Protein AF-0000000071083808 (afdb_homodimer)

Sequence (798 aa):
MNEATRKQLESYLEKCESELDRVMNFWLTNSHDEKNGGFFVCLGRDGKVYDETKYCWLQGRQVWSYCKLYNNIPKYHTDAILNVAKRGGEFLMKYVKNPENNKCFFTVTKTGDPIKIQRSIFSECFYMIAMAELARATGEAKYKTEAVAMMDQLQHWVMVDDTALGHPRLSGSPAVNTLAVAMIFIILVEELAWDDAELREKYAPLEEWGLKQTMQHIQRNDEVILEVVSTDGNELPGSQGRVMNPGHAIETGWFLLQYAKKRNRPDLRDLAISQFMVKPFLTGWDKENGGILYFLDADGLSPTQLEWNMKLWWPHCEALIAFLMAYRETGEQQYLDYFKQVWDYTIKHFVDPEHGGWYGYLSKQGVVSQDFKGGPFKGFFHVPRCLFMCIGMLQELLKMNEATRKQLESYLEKCESELDRVMNFWLTNSHDEKNGGFFVCLGRDGKVYDETKYCWLQGRQVWSYCKLYNNIPKYHTDAILNVAKRGGEFLMKYVKNPENNKCFFTVTKTGDPIKIQRSIFSECFYMIAMAELARATGEAKYKTEAVAMMDQLQHWVMVDDTALGHPRLSGSPAVNTLAVAMIFIILVEELAWDDAELREKYAPLEEWGLKQTMQHIQRNDEVILEVVSTDGNELPGSQGRVMNPGHAIETGWFLLQYAKKRNRPDLRDLAISQFMVKPFLTGWDKENGGILYFLDADGLSPTQLEWNMKLWWPHCEALIAFLMAYRETGEQQYLDYFKQVWDYTIKHFVDPEHGGWYGYLSKQGVVSQDFKGGPFKGFFHVPRCLFMCIGMLQELLK

Solvent-accessible surface area (backbone atoms only — not comparable to full-atom values): 39613 Å² total; per-residue (Å²): 132,55,67,74,57,49,53,50,48,51,51,51,35,53,49,29,53,53,48,40,52,36,35,49,51,45,48,71,71,45,18,64,31,86,84,66,38,32,50,41,37,23,19,34,53,86,36,51,72,63,23,58,53,26,40,30,47,43,46,17,32,31,22,22,43,44,24,50,41,32,69,71,34,75,90,46,54,41,67,70,50,53,52,51,26,48,39,27,48,51,34,40,64,69,44,32,40,36,88,86,78,64,50,31,30,36,28,23,37,58,86,37,36,41,46,40,70,60,62,63,65,57,31,44,52,25,43,24,45,18,24,27,31,42,14,67,60,69,68,43,61,69,31,40,54,51,16,51,53,42,48,54,49,52,50,38,35,77,75,73,52,51,71,87,41,64,68,81,89,34,86,45,39,70,77,65,39,44,42,71,68,19,42,48,37,53,51,49,51,46,61,66,18,73,89,31,69,67,52,38,61,70,42,42,65,53,34,50,48,16,51,58,55,39,57,35,27,53,32,80,91,67,69,42,56,33,42,32,24,34,75,86,42,40,80,42,75,39,59,66,24,30,30,25,36,29,32,60,36,16,39,41,10,40,54,37,33,51,49,14,63,78,65,71,31,68,69,46,33,53,45,16,45,50,56,22,29,49,47,29,45,65,72,25,41,34,86,86,56,48,57,48,31,41,43,42,28,76,84,71,53,67,49,87,53,86,57,20,56,24,32,45,45,54,38,53,31,28,41,41,42,28,22,46,48,47,19,72,75,67,68,44,64,68,29,46,52,52,22,49,54,49,47,56,51,45,60,69,56,27,49,35,89,84,64,40,40,44,39,45,38,22,37,54,74,54,44,78,67,32,62,36,51,18,39,92,87,37,50,63,34,53,61,55,51,30,30,52,51,44,36,55,51,41,54,60,72,72,106,131,55,68,70,58,51,52,49,47,50,52,51,35,54,50,30,52,52,48,42,51,37,35,50,50,45,49,73,72,47,19,66,32,86,85,65,39,32,50,42,38,24,18,33,53,85,36,50,75,62,23,58,52,26,41,31,47,43,46,16,32,31,22,23,41,43,23,50,40,31,68,71,35,75,92,44,55,43,68,70,48,52,52,52,26,48,40,27,49,50,36,41,64,69,45,33,39,36,86,86,76,62,51,31,32,36,28,22,38,58,84,36,35,42,47,40,71,60,63,64,63,57,32,44,51,25,42,24,46,18,26,26,32,42,15,69,62,68,67,43,62,69,32,39,53,51,16,50,55,44,47,52,50,52,51,39,35,77,74,74,52,51,71,85,40,62,70,80,88,34,85,45,41,70,78,64,39,43,41,70,68,18,41,47,37,53,52,49,51,45,61,64,18,72,89,31,72,67,52,38,62,70,42,43,66,54,34,51,48,15,51,56,54,38,58,36,27,53,32,81,93,67,70,42,58,33,42,33,23,34,76,87,42,41,82,42,76,40,61,66,24,30,29,24,34,30,34,60,34,17,39,41,10,39,53,40,32,52,48,14,63,78,65,71,30,67,72,46,33,54,46,16,46,49,56,21,29,49,47,29,46,65,71,24,42,35,85,88,55,48,58,48,31,42,42,41,29,76,85,71,50,68,49,87,54,85,58,20,55,23,32,45,43,54,40,52,32,28,42,42,42,26,22,47,49,47,19,72,75,66,67,45,64,68,30,47,52,53,22,48,56,49,46,56,52,44,59,69,58,27,48,35,89,84,63,40,41,44,41,45,38,22,37,54,75,53,44,80,67,32,61,37,50,18,39,90,87,37,50,63,35,53,63,56,50,28,32,52,52,44,37,54,50,41,54,60,71,72,105

pLDDT: mean 97.23, std 2.4, range [82.75, 99.0]

Organism: Strongylocentrotus purpuratus (NCBI:txid7668)

InterPro domains:
  IPR008928 Six-hairpin glycosidase superfamily [SSF48208] (17-397)
  IPR010819 N-acylglucosamine 2-epimerase/Cellobiose 2-epimerase [PF07221] (38-383)
  IPR012341 Six-hairpin glycosidase-like superfamily [G3DSA:1.50.10.10] (2-399)
  IPR034116 AGE domain [cd00249] (19-397)

Secondary structure (DSSP, 8-state):
--HHHHHHHHHHHHHHHHHHHHHHHHHHHHSB-TTTSSB--EE-TTS-EEE-PEEHHHHHHHHHHHHHHHHH-GGG-SHHHHHHHHHHHHHIIIIIB-TTT-PBPSEE-TT--EEE--SSSHHHHHHHHHHHHHHHHH--HHHHHHHHHHHHHHHHHHHT--GGG-----TTS--EEEHHHHHHHHHHHHHHHTT-HHHHHHTHHHHHHHHHHHHTTEETTTTEE-SEEETTS-BPSTTGGGEE-HHHHHHHHHHHHHHHHHHT-HHHHHHIIIIIIIHHHHHHB-TTT-SB-S-EETTSPPPS-TTTT-EEHHHHHHHHHHHHHHHHHH--HHHHHHHHHHHHHHHHHTB-TTT-SB--EE-TTS-EEE--S-BTTB-SSHHHHHHHHHHHHHHHHH-/--HHHHHHHHHHHHHHHHHHHHHHHHHHHHSB-TTTSSB--EE-TTS-EEE-PEEHHHHHHHHHHHHHHHHH-GGG-SHHHHHHHHHHHHHIIIIIB-TTT-PBPSEE-TT--EEE--SSSHHHHHHHHHHHHHHHHH--HHHHHHHHHHHHHHHHHHHT--GGG-----TTS--EEEHHHHHHHHHHHHHHHTT-HHHHHHTHHHHHHHHHHHHTTEETTTTEE-SEEETTSPBPSTTGGGEE-HHHHHHHHHHHHHHHHHHT-HHHHHHIIIIIIIHHHHHHB-TTT-SB-S-EETTSPPPS-TTTT-EEHHHHHHHHHHHHHHHHHH--HHHHHHHHHHHHHHHHHTB-TTT-SB--EE-TTS-EEE--S-BTTB-SSHHHHHHHHHHHHHHHHH-

Nearest PDB structures (foldseek):
  1fp3-assembly1_A  TM=9.928E-01  e=4.896E-46  Sus scrofa
  6f04-assembly1_A-2  TM=9.575E-01  e=9.530E-35  Nostoc sp. KVJ10
  2gz6-assembly1_B  TM=9.379E-01  e=1.749E-33  Anabaena sp. CH1
  8bry-assembly1_B  TM=9.399E-01  e=8.666E-33  Pedobacter heparinus
  2gz6-assembly1_A  TM=9.371E-01  e=6.330E-32  Anabaena sp. CH1

Structure (mmCIF, N/CA/C/O backbone):
data_AF-0000000071083808-model_v1
#
loop_
_entity.id
_entity.type
_entity.pdbx_description
1 polymer 'N-acylglucosamine 2-epimerase'
#
loop_
_atom_site.group_PDB
_atom_site.id
_atom_site.type_symbol
_atom_site.label_atom_id
_atom_site.label_alt_id
_atom_site.label_comp_id
_atom_site.label_asym_id
_atom_site.label_entity_id
_atom_site.label_seq_id
_atom_site.pdbx_PDB_ins_code
_atom_site.Cartn_x
_atom_site.Cartn_y
_atom_site.Cartn_z
_atom_site.occupancy
_atom_site.B_iso_or_equiv
_atom_site.auth_seq_id
_atom_site.auth_comp_id
_atom_site.auth_asym_id
_atom_site.auth_atom_id
_atom_site.pdbx_PDB_model_num
ATOM 1 N N . MET A 1 1 ? -14.648 27.031 35.031 1 86.12 1 MET A N 1
ATOM 2 C CA . MET A 1 1 ? -13.961 25.75 34.969 1 86.12 1 MET A CA 1
ATOM 3 C C . MET A 1 1 ? -13.625 25.25 36.375 1 86.12 1 MET A C 1
ATOM 5 O O . MET A 1 1 ? -13.148 26.016 37.219 1 86.12 1 MET A O 1
ATOM 9 N N . ASN A 1 2 ? -14.047 24.031 36.719 1 90.06 2 ASN A N 1
ATOM 10 C CA . ASN A 1 2 ? -13.773 23.531 38.062 1 90.06 2 ASN A CA 1
ATOM 11 C C . ASN A 1 2 ? -12.297 23.203 38.25 1 90.06 2 ASN A C 1
ATOM 13 O O . ASN A 1 2 ? -11.547 23.094 37.281 1 90.06 2 ASN A O 1
ATOM 17 N N . GLU A 1 3 ? -11.906 23.078 39.438 1 92.12 3 GLU A N 1
ATOM 18 C CA . GLU A 1 3 ? -10.492 22.922 39.812 1 92.12 3 GLU A CA 1
ATOM 19 C C . GLU A 1 3 ? -9.922 21.641 39.219 1 92.12 3 GLU A C 1
ATOM 21 O O . GLU A 1 3 ? -8.742 21.578 38.875 1 92.12 3 GLU A O 1
ATOM 26 N N . ALA A 1 4 ? -10.781 20.641 39.438 1 91.5 4 ALA A N 1
ATOM 27 C CA . ALA A 1 4 ? -10.32 19.344 38.938 1 91.5 4 ALA A CA 1
ATOM 28 C C . ALA A 1 4 ? -10.008 19.438 37.438 1 91.5 4 ALA A C 1
ATOM 30 O O . ALA A 1 4 ? -9.008 18.891 36.969 1 91.5 4 ALA A O 1
ATOM 31 N N . THR A 1 5 ? -10.836 20.062 36.594 1 96 5 THR A N 1
ATOM 32 C CA . THR A 1 5 ? -10.656 20.266 35.156 1 96 5 THR A CA 1
ATOM 33 C C . THR A 1 5 ? -9.453 21.156 34.875 1 96 5 THR A C 1
ATOM 35 O O . THR A 1 5 ? -8.656 20.891 33.969 1 96 5 THR A O 1
ATOM 38 N N . ARG A 1 6 ? -9.312 22.25 35.594 1 96.75 6 ARG A N 1
ATOM 39 C CA . ARG A 1 6 ? -8.172 23.156 35.438 1 96.75 6 ARG A CA 1
ATOM 40 C C . ARG A 1 6 ? -6.855 22.406 35.625 1 96.75 6 ARG A C 1
ATOM 42 O O . ARG A 1 6 ? -5.922 22.562 34.844 1 96.75 6 ARG A O 1
ATOM 49 N N . LYS A 1 7 ? -6.75 21.594 36.656 1 97.44 7 LYS A N 1
ATOM 50 C CA . LYS A 1 7 ? -5.543 20.812 36.938 1 97.44 7 LYS A CA 1
ATOM 51 C C . LYS A 1 7 ? -5.246 19.844 35.812 1 97.44 7 LYS A C 1
ATOM 53 O O . LYS A 1 7 ? -4.082 19.609 35.469 1 97.44 7 LYS A O 1
ATOM 58 N N . GLN A 1 8 ? -6.285 19.281 35.344 1 97.25 8 GLN A N 1
ATOM 59 C CA . GLN A 1 8 ? -6.141 18.344 34.219 1 97.25 8 GLN A CA 1
ATOM 60 C C . GLN A 1 8 ? -5.59 19.047 33 1 97.25 8 GLN A C 1
ATOM 62 O O . GLN A 1 8 ? -4.688 18.531 32.344 1 97.25 8 GLN A O 1
ATOM 67 N N . LEU A 1 9 ? -6.141 20.156 32.688 1 98.56 9 LEU A N 1
ATOM 68 C CA . LEU A 1 9 ? -5.684 20.938 31.531 1 98.56 9 LEU A CA 1
ATOM 69 C C . LEU A 1 9 ? -4.242 21.391 31.719 1 98.56 9 LEU A C 1
ATOM 71 O O . LEU A 1 9 ? -3.465 21.422 30.766 1 98.56 9 LEU A O 1
ATOM 75 N N . GLU A 1 10 ? -3.865 21.781 32.938 1 98.56 10 GLU A N 1
ATOM 76 C CA . GLU A 1 10 ? -2.486 22.156 33.25 1 98.56 10 GLU A CA 1
ATOM 77 C C . GLU A 1 10 ? -1.534 20.984 33 1 98.56 10 GLU A C 1
ATOM 79 O O . GLU A 1 10 ? -0.426 21.172 32.5 1 98.56 10 GLU A O 1
ATOM 84 N N . SER A 1 11 ? -2.006 19.812 33.375 1 98.44 11 SER A N 1
ATOM 85 C CA . SER A 1 11 ? -1.2 18.625 33.188 1 98.44 11 SER A CA 1
ATOM 86 C C . SER A 1 11 ? -1.008 18.328 31.688 1 98.44 11 SER A C 1
ATOM 88 O O . SER A 1 11 ? 0.085 17.953 31.266 1 98.44 11 SER A O 1
ATOM 90 N N . TYR A 1 12 ? -2.1 18.469 30.938 1 98.75 12 TYR A N 1
ATOM 91 C CA . TYR A 1 12 ? -1.994 18.297 29.484 1 98.75 12 TYR A CA 1
ATOM 92 C C . TYR A 1 12 ? -1.001 19.297 28.891 1 98.75 12 TYR A C 1
ATOM 94 O O . TYR A 1 12 ? -0.191 18.922 28.031 1 98.75 12 TYR A O 1
ATOM 102 N N . LEU A 1 13 ? -1.075 20.547 29.281 1 98.75 13 LEU A N 1
ATOM 103 C CA . LEU A 1 13 ? -0.196 21.594 28.766 1 98.75 13 LEU A CA 1
ATOM 104 C C . LEU A 1 13 ? 1.267 21.266 29.031 1 98.75 13 LEU A C 1
ATOM 106 O O . LEU A 1 13 ? 2.102 21.328 28.125 1 98.75 13 LEU A O 1
ATOM 110 N N . GLU A 1 14 ? 1.599 20.859 30.266 1 98.56 14 GLU A N 1
ATOM 111 C CA . GLU A 1 14 ? 2.967 20.5 30.625 1 98.56 14 GLU A CA 1
ATOM 112 C C . GLU A 1 14 ? 3.484 19.344 29.797 1 98.56 14 GLU A C 1
ATOM 114 O O . GLU A 1 14 ? 4.629 19.359 29.328 1 98.56 14 GLU A O 1
ATOM 119 N N . LYS A 1 15 ? 2.627 18.375 29.641 1 98.38 15 LYS A N 1
ATOM 120 C CA . LYS A 1 15 ? 3.025 17.203 28.875 1 98.38 15 LYS A CA 1
ATOM 121 C C . LYS A 1 15 ? 3.213 17.547 27.391 1 98.38 15 LYS A C 1
ATOM 123 O O . LYS A 1 15 ? 4.137 17.047 26.75 1 98.38 15 LYS A O 1
ATOM 128 N N . CYS A 1 16 ? 2.332 18.344 26.828 1 98.62 16 CYS A N 1
ATOM 129 C CA . CYS A 1 16 ? 2.475 18.766 25.438 1 98.62 16 CYS A CA 1
ATOM 130 C C . CYS A 1 16 ? 3.793 19.5 25.234 1 98.62 16 CYS A C 1
ATOM 132 O O . CYS A 1 16 ? 4.504 19.234 24.25 1 98.62 16 CYS A O 1
ATOM 134 N N . GLU A 1 17 ? 4.094 20.422 26.141 1 98.5 17 GLU A N 1
ATOM 135 C CA . GLU A 1 17 ? 5.316 21.203 26.016 1 98.5 17 GLU A CA 1
ATOM 136 C C . GLU A 1 17 ? 6.555 20.312 26.109 1 98.5 17 GLU A C 1
ATOM 138 O O . GLU A 1 17 ? 7.488 20.469 25.328 1 98.5 17 GLU A O 1
ATOM 143 N N . SER A 1 18 ? 6.516 19.406 27.047 1 97.88 18 SER A N 1
ATOM 144 C CA . SER A 1 18 ? 7.656 18.516 27.234 1 97.88 18 SER A CA 1
ATOM 145 C C . SER A 1 18 ? 7.832 17.594 26.031 1 97.88 18 SER A C 1
ATOM 147 O O . SER A 1 18 ? 8.953 17.359 25.578 1 97.88 18 SER A O 1
ATOM 149 N N . GLU A 1 19 ? 6.762 17.094 25.531 1 98.06 19 GLU A N 1
ATOM 150 C CA . GLU A 1 19 ? 6.832 16.203 24.375 1 98.06 19 GLU A CA 1
ATOM 151 C C . GLU A 1 19 ? 7.305 16.953 23.125 1 98.06 19 GLU A C 1
ATOM 153 O O . GLU A 1 19 ? 8.031 16.406 22.312 1 98.06 19 GLU A O 1
ATOM 158 N N . LEU A 1 20 ? 6.828 18.156 22.953 1 98.56 20 LEU A N 1
ATOM 159 C CA . LEU A 1 20 ? 7.277 18.953 21.828 1 98.56 20 LEU A CA 1
ATOM 160 C C . LEU A 1 20 ? 8.789 19.156 21.859 1 98.56 20 LEU A C 1
ATOM 162 O O . LEU A 1 20 ? 9.461 19.047 20.844 1 98.56 20 LEU A O 1
ATOM 166 N N . ASP A 1 21 ? 9.336 19.422 23.078 1 98.06 21 ASP A N 1
ATOM 167 C CA . ASP A 1 21 ? 10.781 19.578 23.234 1 98.06 21 ASP A CA 1
ATOM 168 C C . ASP A 1 21 ? 11.516 18.297 22.859 1 98.06 21 ASP A C 1
ATOM 170 O O . ASP A 1 21 ? 12.562 18.344 22.203 1 98.06 21 ASP A O 1
ATOM 174 N N . ARG A 1 22 ? 10.969 17.25 23.266 1 97.69 22 ARG A N 1
ATOM 175 C CA . ARG A 1 22 ? 11.617 15.961 23 1 97.69 22 ARG A CA 1
ATOM 176 C C . ARG A 1 22 ? 11.602 15.641 21.516 1 97.69 22 ARG A C 1
ATOM 178 O O . ARG A 1 22 ? 12.586 15.148 20.969 1 97.69 22 ARG A O 1
ATOM 185 N N . VAL A 1 23 ? 10.484 15.898 20.891 1 97.94 23 VAL A N 1
ATOM 186 C CA . VAL A 1 23 ? 10.359 15.656 19.469 1 97.94 23 VAL A CA 1
ATOM 187 C C . VAL A 1 23 ? 11.281 16.594 18.703 1 97.94 23 VAL A C 1
ATOM 189 O O . VAL A 1 23 ? 11.977 16.172 17.766 1 97.94 23 VAL A O 1
ATOM 192 N N . MET A 1 24 ? 11.305 17.875 19.094 1 97.69 24 MET A N 1
ATOM 193 C CA . MET A 1 24 ? 12.188 18.859 18.484 1 97.69 24 MET A CA 1
ATOM 194 C C . MET A 1 24 ? 13.648 18.438 18.609 1 97.69 24 MET A C 1
ATOM 196 O O . MET A 1 24 ? 14.406 18.484 17.641 1 97.69 24 MET A O 1
ATOM 200 N N . ASN A 1 25 ? 14.023 17.984 19.75 1 96.88 25 ASN A N 1
ATOM 201 C CA . ASN A 1 25 ? 15.398 17.578 19.984 1 96.88 25 ASN A CA 1
ATOM 202 C C . ASN A 1 25 ? 15.789 16.391 19.109 1 96.88 25 ASN A C 1
ATOM 204 O O . ASN A 1 25 ? 16.891 16.359 18.547 1 96.88 25 ASN A O 1
ATOM 208 N N . PHE A 1 26 ? 14.922 15.445 18.969 1 97.81 26 PHE A N 1
ATOM 209 C CA . PHE A 1 26 ? 15.18 14.266 18.156 1 97.81 26 PHE A CA 1
ATOM 210 C C . PHE A 1 26 ? 15.453 14.648 16.703 1 97.81 26 PHE A C 1
ATOM 212 O O . PHE A 1 26 ? 16.453 14.219 16.125 1 97.81 26 PHE A O 1
ATOM 219 N N . TRP A 1 27 ? 14.633 15.453 16.141 1 97.94 27 TRP A N 1
ATOM 220 C CA . TRP A 1 27 ? 14.719 15.766 14.711 1 97.94 27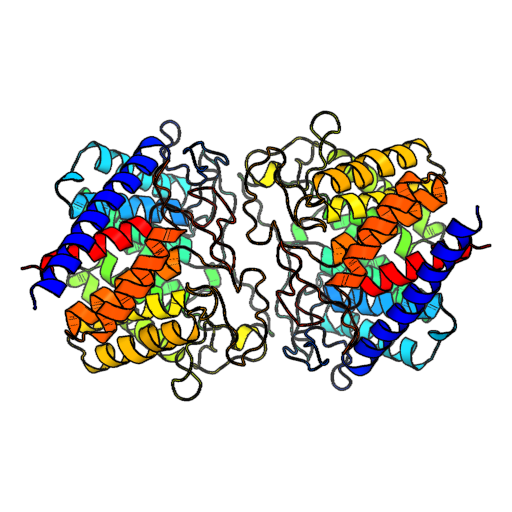 TRP A CA 1
ATOM 221 C C . TRP A 1 27 ? 15.82 16.781 14.438 1 97.94 27 TRP A C 1
ATOM 223 O O . TRP A 1 27 ? 16.484 16.719 13.398 1 97.94 27 TRP A O 1
ATOM 233 N N . LEU A 1 28 ? 16.078 17.719 15.344 1 96.88 28 LEU A N 1
ATOM 234 C CA . LEU A 1 28 ? 17.172 18.672 15.188 1 96.88 28 LEU A CA 1
ATOM 235 C C . LEU A 1 28 ? 18.516 17.969 15.227 1 96.88 28 LEU A C 1
ATOM 237 O O . LEU A 1 28 ? 19.453 18.375 14.547 1 96.88 28 LEU A O 1
ATOM 241 N N . THR A 1 29 ? 18.547 16.875 15.953 1 96.81 29 THR A N 1
ATOM 242 C CA . THR A 1 29 ? 19.812 16.172 16.172 1 96.81 29 THR A CA 1
ATOM 243 C C . THR A 1 29 ? 20.094 15.203 15.023 1 96.81 29 THR A C 1
ATOM 245 O O . THR A 1 29 ? 21.25 15.008 14.641 1 96.81 29 THR A O 1
ATOM 248 N N . ASN A 1 30 ? 19.031 14.664 14.445 1 98 30 ASN A N 1
ATOM 249 C CA . ASN A 1 30 ? 19.281 13.469 13.648 1 98 30 ASN A CA 1
ATOM 250 C C . ASN A 1 30 ? 18.922 13.688 12.188 1 98 30 ASN A C 1
ATOM 252 O O . ASN A 1 30 ? 19.359 12.93 11.312 1 98 30 ASN A O 1
ATOM 256 N N . SER A 1 31 ? 18.234 14.672 11.805 1 98.44 31 SER A N 1
ATOM 257 C CA . SER A 1 31 ? 17.516 14.695 10.531 1 98.44 31 SER A CA 1
ATOM 258 C C . SER A 1 31 ? 18.266 15.523 9.492 1 98.44 31 SER A C 1
ATOM 260 O O . SER A 1 31 ? 18.031 15.375 8.289 1 98.44 31 SER A O 1
ATOM 262 N N . HIS A 1 32 ? 19.203 16.312 9.867 1 98.12 32 HIS A N 1
ATOM 263 C CA . HIS A 1 32 ? 19.75 17.328 8.961 1 98.12 32 HIS A CA 1
ATOM 264 C C . HIS A 1 32 ? 20.891 16.766 8.133 1 98.12 32 HIS A C 1
ATOM 266 O O . HIS A 1 32 ? 21.797 16.125 8.68 1 98.12 32 HIS A O 1
ATOM 272 N N . ASP A 1 33 ? 20.844 16.953 6.848 1 98.06 33 ASP A N 1
ATOM 273 C CA . ASP A 1 33 ? 21.953 16.656 5.945 1 98.06 33 ASP A CA 1
ATOM 274 C C . ASP A 1 33 ? 22.844 17.875 5.734 1 98.06 33 ASP A C 1
ATOM 276 O O . ASP A 1 33 ? 22.609 18.656 4.812 1 98.06 33 ASP A O 1
ATOM 280 N N . GLU A 1 34 ? 23.828 18 6.434 1 95.62 34 GLU A N 1
ATOM 281 C CA . GLU A 1 34 ? 24.688 19.188 6.445 1 95.62 34 GLU A CA 1
ATOM 282 C C . GLU A 1 34 ? 25.5 19.281 5.156 1 95.62 34 GLU A C 1
ATOM 284 O O . GLU A 1 34 ? 25.938 20.375 4.77 1 95.62 34 GLU A O 1
ATOM 289 N N . LYS A 1 35 ? 25.641 18.188 4.551 1 96.56 35 LYS A N 1
ATOM 290 C CA . LYS A 1 35 ? 26.484 18.156 3.359 1 96.56 35 LYS A CA 1
ATOM 291 C C . LYS A 1 35 ? 25.703 18.578 2.119 1 96.56 35 LYS A C 1
ATOM 293 O O . LYS A 1 35 ? 26.172 19.406 1.338 1 96.56 35 LYS A O 1
ATOM 298 N N . ASN A 1 36 ? 24.5 18.062 1.924 1 97.12 36 ASN A N 1
ATOM 299 C CA . ASN A 1 36 ? 23.797 18.266 0.664 1 97.12 36 ASN A CA 1
ATOM 300 C C . ASN A 1 36 ? 22.594 19.203 0.832 1 97.12 36 ASN A C 1
ATOM 302 O O . ASN A 1 36 ? 22 19.641 -0.154 1 97.12 36 ASN A O 1
ATOM 306 N N . GLY A 1 37 ? 22.297 19.531 2.102 1 96.81 37 GLY A N 1
ATOM 307 C CA . GLY A 1 37 ? 21.078 20.266 2.359 1 96.81 37 GLY A CA 1
ATOM 308 C C . GLY A 1 37 ? 19.859 19.359 2.512 1 96.81 37 GLY A C 1
ATOM 309 O O . GLY A 1 37 ? 19.922 18.172 2.215 1 96.81 37 GLY A O 1
ATOM 310 N N . GLY A 1 38 ? 18.781 19.969 3.035 1 98 38 GLY A N 1
ATOM 311 C CA . GLY A 1 38 ? 17.578 19.188 3.254 1 98 38 GLY A CA 1
ATOM 312 C C . GLY A 1 38 ? 17.656 18.281 4.469 1 98 38 GLY A C 1
ATOM 313 O O . GLY A 1 38 ? 18.469 18.5 5.363 1 98 38 GLY A O 1
ATOM 314 N N . PHE A 1 39 ? 16.734 17.281 4.414 1 98.81 39 PHE A N 1
ATOM 315 C CA . PHE A 1 39 ? 16.594 16.484 5.629 1 98.81 39 PHE A CA 1
ATOM 316 C C . PHE A 1 39 ? 16.562 15 5.301 1 98.81 39 PHE A C 1
ATOM 318 O O . PHE A 1 39 ? 16 14.594 4.281 1 98.81 39 PHE A O 1
ATOM 325 N N . PHE A 1 40 ? 17.219 14.25 6.148 1 98.69 40 PHE A N 1
ATOM 326 C CA . PHE A 1 40 ? 16.938 12.82 6.195 1 98.69 40 PHE A CA 1
ATOM 327 C C . PHE A 1 40 ? 15.695 12.539 7.023 1 98.69 40 PHE A C 1
ATOM 329 O O . PHE A 1 40 ? 15.594 12.969 8.18 1 98.69 40 PHE A O 1
ATOM 336 N N . VAL A 1 41 ? 14.766 11.859 6.43 1 98.31 41 VAL A N 1
ATOM 337 C CA . VAL A 1 41 ? 13.484 11.633 7.098 1 98.31 41 VAL A CA 1
ATOM 338 C C . VAL A 1 41 ? 13.422 10.188 7.605 1 98.31 41 VAL A C 1
ATOM 340 O O . VAL A 1 41 ? 12.805 9.922 8.641 1 98.31 41 VAL A O 1
ATOM 343 N N . CYS A 1 42 ? 14.039 9.234 6.914 1 98.69 42 CYS A N 1
ATOM 344 C CA . CYS A 1 42 ? 14.047 7.828 7.305 1 98.69 42 CYS A CA 1
ATOM 345 C C . CYS A 1 42 ? 15.008 7.59 8.461 1 98.69 42 CYS A C 1
ATOM 347 O O . CYS A 1 42 ? 16.141 7.16 8.258 1 98.69 42 CYS A O 1
ATOM 349 N N . LEU A 1 43 ? 14.469 7.801 9.625 1 98.69 43 LEU A N 1
ATOM 350 C CA . LEU A 1 43 ? 15.25 7.699 10.859 1 98.69 43 LEU A CA 1
ATOM 351 C C . LEU A 1 43 ? 14.766 6.531 11.711 1 98.69 43 LEU A C 1
ATOM 353 O O . LEU A 1 43 ? 13.562 6.383 11.938 1 98.69 43 LEU A O 1
ATOM 357 N N . GLY A 1 44 ? 15.695 5.691 12.148 1 98.25 44 GLY A N 1
ATOM 358 C CA . GLY A 1 44 ? 15.359 4.598 13.055 1 98.25 44 GLY A CA 1
ATOM 359 C C . GLY A 1 44 ? 14.984 5.066 14.445 1 98.25 44 GLY A C 1
ATOM 360 O O . GLY A 1 44 ? 14.891 6.27 14.695 1 98.25 44 GLY A O 1
ATOM 361 N N . ARG A 1 45 ? 14.781 4.164 15.359 1 97.44 45 ARG A N 1
ATOM 362 C CA . ARG A 1 45 ? 14.375 4.457 16.734 1 97.44 45 ARG A CA 1
ATOM 363 C C . ARG A 1 45 ? 15.422 5.297 17.438 1 97.44 45 ARG A C 1
ATOM 365 O O . ARG A 1 45 ? 15.086 6.203 18.203 1 97.44 45 ARG A O 1
ATOM 372 N N . ASP A 1 46 ? 16.625 5.031 17.109 1 96.44 46 ASP A N 1
ATOM 373 C CA . ASP A 1 46 ? 17.734 5.699 17.781 1 96.44 46 ASP A CA 1
ATOM 374 C C . ASP A 1 46 ? 18.172 6.945 17.016 1 96.44 46 ASP A C 1
ATOM 376 O O . ASP A 1 46 ? 19.188 7.559 17.359 1 96.44 46 ASP A O 1
ATOM 380 N N . GLY A 1 47 ? 17.531 7.199 15.945 1 97.62 47 GLY A N 1
ATOM 381 C CA . GLY A 1 47 ? 17.828 8.406 15.18 1 97.62 47 GLY A CA 1
ATOM 382 C C . GLY A 1 47 ? 18.75 8.156 14.008 1 97.62 47 GLY A C 1
ATOM 383 O O . GLY A 1 47 ? 18.938 9.039 13.164 1 97.62 47 GLY A O 1
ATOM 384 N N . LYS A 1 48 ? 19.266 6.938 13.906 1 97.88 48 LYS A N 1
ATOM 385 C CA . LYS A 1 48 ? 20.156 6.633 12.797 1 97.88 48 LYS A CA 1
ATOM 386 C C . LYS A 1 48 ? 19.406 6.66 11.461 1 97.88 48 LYS A C 1
ATOM 388 O O . LYS A 1 48 ? 18.266 6.195 11.383 1 97.88 48 LYS A O 1
ATOM 393 N N . VAL A 1 49 ? 20.047 7.18 10.422 1 98.56 49 VAL A N 1
ATOM 394 C CA . VAL A 1 49 ? 19.469 7.207 9.078 1 98.56 49 VAL A CA 1
ATOM 395 C C . VAL A 1 49 ? 19.562 5.812 8.453 1 98.56 49 VAL A C 1
ATOM 397 O O . VAL A 1 49 ? 20.641 5.258 8.305 1 98.56 49 VAL A O 1
ATOM 400 N N . TYR A 1 50 ? 18.406 5.203 8.078 1 98.5 50 TYR A N 1
ATOM 401 C CA . TYR A 1 50 ? 18.438 3.865 7.492 1 98.5 50 TYR A CA 1
ATOM 402 C C . TYR A 1 50 ? 18.172 3.922 5.988 1 98.5 50 TYR A C 1
ATOM 404 O O . TYR A 1 50 ? 18.281 2.904 5.297 1 98.5 50 TYR A O 1
ATOM 412 N N . ASP A 1 51 ? 17.875 5.035 5.441 1 98.44 51 ASP A N 1
ATOM 413 C CA . ASP A 1 51 ? 17.609 5.328 4.035 1 98.44 51 ASP A CA 1
ATOM 414 C C . ASP A 1 51 ? 17.844 6.809 3.73 1 98.44 51 ASP A C 1
ATOM 416 O O . ASP A 1 51 ? 17.25 7.68 4.367 1 98.44 51 ASP A O 1
ATOM 420 N N . GLU A 1 52 ? 18.641 7.113 2.801 1 98.31 52 GLU A N 1
ATOM 421 C CA . GLU A 1 52 ? 19.062 8.492 2.574 1 98.31 52 GLU A CA 1
ATOM 422 C C . GLU A 1 52 ? 18.188 9.172 1.53 1 98.31 52 GLU A C 1
ATOM 424 O O . GLU A 1 52 ? 18.406 10.344 1.194 1 98.31 52 GLU A O 1
ATOM 429 N N . THR A 1 53 ? 17.156 8.453 1.01 1 98.25 53 THR A N 1
ATOM 430 C CA . THR A 1 53 ? 16.188 9.055 0.092 1 98.25 53 THR A CA 1
ATOM 431 C C . THR A 1 53 ? 15.469 10.227 0.756 1 98.25 53 THR A C 1
ATOM 433 O O . THR A 1 53 ? 15.07 10.133 1.92 1 98.25 53 THR A O 1
ATOM 436 N N . LYS A 1 54 ? 15.328 11.312 0.048 1 98.56 54 LYS A N 1
ATOM 437 C CA . LYS A 1 54 ? 14.594 12.461 0.58 1 98.56 54 LYS A CA 1
ATOM 438 C C . LYS A 1 54 ? 13.172 12.5 0.03 1 98.56 54 LYS A C 1
ATOM 440 O O . LYS A 1 54 ? 12.969 12.68 -1.173 1 98.56 54 LYS A O 1
ATOM 445 N N . TYR A 1 55 ? 12.219 12.367 0.907 1 98.44 55 TYR A N 1
ATOM 446 C CA . TYR A 1 55 ? 10.797 12.43 0.576 1 98.44 55 TYR A CA 1
ATOM 447 C C . TYR A 1 55 ? 10.281 13.859 0.665 1 98.44 55 TYR A C 1
ATOM 449 O O . TYR A 1 55 ? 10.266 14.453 1.744 1 98.44 55 TYR A O 1
ATOM 457 N N . CYS A 1 56 ? 9.695 14.297 -0.359 1 98.12 56 CYS A N 1
ATOM 458 C CA . CYS A 1 56 ? 9.602 15.75 -0.5 1 98.12 56 CYS A CA 1
ATOM 459 C C . CYS A 1 56 ? 8.328 16.281 0.148 1 98.12 56 CYS A C 1
ATOM 461 O O . CYS A 1 56 ? 8.234 17.469 0.459 1 98.12 56 CYS A O 1
ATOM 463 N N . TRP A 1 57 ? 7.289 15.367 0.358 1 98.31 57 TRP A N 1
ATOM 464 C CA . TRP A 1 57 ? 6.219 15.773 1.258 1 98.31 57 TRP A CA 1
ATOM 465 C C . TRP A 1 57 ? 6.777 16.234 2.6 1 98.31 57 TRP A C 1
ATOM 467 O O . TRP A 1 57 ? 6.391 17.281 3.117 1 98.31 57 TRP A O 1
ATOM 477 N N . LEU A 1 58 ? 7.723 15.414 2.99 1 98.69 58 LEU A N 1
ATOM 478 C CA . LEU A 1 58 ? 8.211 15.57 4.355 1 98.69 58 LEU A CA 1
ATOM 479 C C . LEU A 1 58 ? 9.266 16.672 4.438 1 98.69 58 LEU A C 1
ATOM 481 O O . LEU A 1 58 ? 9.398 17.328 5.469 1 98.69 58 LEU A O 1
ATOM 485 N N . GLN A 1 59 ? 10 16.922 3.311 1 98.75 59 GLN A N 1
ATOM 486 C CA . GLN A 1 59 ? 10.883 18.094 3.275 1 98.75 59 GLN A CA 1
ATOM 487 C C . GLN A 1 59 ? 10.102 19.375 3.484 1 98.75 59 GLN A C 1
ATOM 489 O O . GLN A 1 59 ? 10.461 20.203 4.328 1 98.75 59 GLN A O 1
ATOM 494 N N . GLY A 1 60 ? 9.031 19.5 2.674 1 98.81 60 GLY A N 1
ATOM 495 C CA . GLY A 1 60 ? 8.211 20.688 2.793 1 98.81 60 GLY A CA 1
ATOM 496 C C . GLY A 1 60 ? 7.547 20.828 4.148 1 98.81 60 GLY A C 1
ATOM 497 O O . GLY A 1 60 ? 7.555 21.922 4.742 1 98.81 60 GLY A O 1
ATOM 498 N N . ARG A 1 61 ? 7.035 19.781 4.68 1 98.81 61 ARG A N 1
ATOM 499 C CA . ARG A 1 61 ? 6.355 19.766 5.973 1 98.81 61 ARG A CA 1
ATOM 500 C C . ARG A 1 61 ? 7.316 20.109 7.102 1 98.81 61 ARG A C 1
ATOM 502 O O . ARG A 1 61 ? 6.941 20.797 8.047 1 98.81 61 ARG A O 1
ATOM 509 N N . GLN A 1 62 ? 8.492 19.625 6.969 1 98.88 62 GLN A N 1
ATOM 510 C CA . GLN A 1 62 ? 9.469 19.875 8.023 1 98.88 62 GLN A CA 1
ATOM 511 C C . GLN A 1 62 ? 9.914 21.344 8.016 1 98.88 62 GLN A C 1
ATOM 513 O O . GLN A 1 62 ? 10.078 21.953 9.07 1 98.88 62 GLN A O 1
ATOM 518 N N . VAL A 1 63 ? 10.141 21.922 6.836 1 98.88 63 VAL A N 1
ATOM 519 C CA . VAL A 1 63 ? 10.43 23.344 6.738 1 98.88 63 VAL A CA 1
ATOM 520 C C . VAL A 1 63 ? 9.297 24.141 7.359 1 98.88 63 VAL A C 1
ATOM 522 O O . VAL A 1 63 ? 9.531 25.047 8.172 1 98.88 63 VAL A O 1
ATOM 525 N N . TRP A 1 64 ? 8.086 23.812 6.965 1 98.88 64 TRP A N 1
ATOM 526 C CA . TRP A 1 64 ? 6.918 24.484 7.516 1 98.88 64 TRP A CA 1
ATOM 527 C C . TRP A 1 64 ? 6.902 24.406 9.039 1 98.88 64 TRP A C 1
ATOM 529 O O . TRP A 1 64 ? 6.703 25.406 9.719 1 98.88 64 TRP A O 1
ATOM 539 N N . SER A 1 65 ? 7.137 23.219 9.562 1 98.88 65 SER A N 1
ATOM 540 C CA . SER A 1 65 ? 7.062 22.984 11 1 98.88 65 SER A CA 1
ATOM 541 C C . SER A 1 65 ? 8.102 23.797 11.758 1 98.88 65 SER A C 1
ATOM 543 O O . SER A 1 65 ? 7.789 24.422 12.773 1 98.88 65 SER A O 1
ATOM 545 N N . TYR A 1 66 ? 9.375 23.766 11.273 1 98.75 66 TYR A N 1
ATOM 546 C CA . TYR A 1 66 ? 10.422 24.578 11.898 1 98.75 66 TYR A CA 1
ATOM 547 C C . TYR A 1 66 ? 10.039 26.047 11.922 1 98.75 66 TYR A C 1
ATOM 549 O O . TYR A 1 66 ? 10.156 26.703 12.953 1 98.75 66 TYR A O 1
ATOM 557 N N . CYS A 1 67 ? 9.578 26.516 10.82 1 98.69 67 CYS A N 1
ATOM 558 C CA . CYS A 1 67 ? 9.25 27.938 10.711 1 98.69 67 CYS A CA 1
ATOM 559 C C . CYS A 1 67 ? 8.055 28.281 11.594 1 98.69 67 CYS A C 1
ATOM 561 O O . CYS A 1 67 ? 8.031 29.344 12.211 1 98.69 67 CYS A O 1
ATOM 563 N N . LYS A 1 68 ? 7.055 27.375 11.609 1 98.31 68 LYS A N 1
ATOM 564 C CA . LYS A 1 68 ? 5.875 27.609 12.438 1 98.31 68 LYS A CA 1
ATOM 565 C C . LYS A 1 68 ? 6.254 27.734 13.906 1 98.31 68 LYS A C 1
ATOM 567 O O . LYS A 1 68 ? 5.777 28.625 14.609 1 98.31 68 LYS A O 1
ATOM 572 N N . LEU A 1 69 ? 7.102 26.812 14.336 1 98.69 69 LEU A N 1
ATOM 573 C CA . LEU A 1 69 ? 7.543 26.828 15.727 1 98.69 69 LEU A CA 1
ATOM 574 C C . LEU A 1 69 ? 8.43 28.047 16 1 98.69 69 LEU A C 1
ATOM 576 O O . LEU A 1 69 ? 8.297 28.703 17.031 1 98.69 69 LEU A O 1
ATOM 580 N N . TYR A 1 70 ? 9.32 28.344 15.094 1 98.56 70 TYR A N 1
ATOM 581 C CA . TYR A 1 70 ? 10.172 29.516 15.18 1 98.56 70 TYR A CA 1
ATOM 582 C C . TYR A 1 70 ? 9.336 30.781 15.305 1 98.56 70 TYR A C 1
ATOM 584 O O . TYR A 1 70 ? 9.641 31.656 16.125 1 98.56 70 TYR A O 1
ATOM 592 N N . ASN A 1 71 ? 8.305 30.875 14.539 1 97.62 71 ASN A N 1
ATOM 593 C CA . ASN A 1 71 ? 7.488 32.094 14.469 1 97.62 71 ASN A CA 1
ATOM 594 C C . ASN A 1 71 ? 6.602 32.219 15.695 1 97.62 71 ASN A C 1
ATOM 596 O O . ASN A 1 71 ? 6.199 33.344 16.047 1 97.62 71 ASN A O 1
ATOM 600 N N . ASN A 1 72 ? 6.297 31.125 16.453 1 97.12 72 ASN A N 1
ATOM 601 C CA . ASN A 1 72 ? 5.172 31.219 17.375 1 97.12 72 ASN A CA 1
ATOM 602 C C . ASN A 1 72 ? 5.578 30.844 18.797 1 97.12 72 ASN A C 1
ATOM 604 O O . ASN A 1 72 ? 4.863 31.141 19.75 1 97.12 72 ASN A O 1
ATOM 608 N N . ILE A 1 73 ? 6.691 30.188 18.938 1 97.69 73 ILE A N 1
ATOM 609 C CA . ILE A 1 73 ? 7.117 29.766 20.266 1 97.69 73 ILE A CA 1
ATOM 610 C C . ILE A 1 73 ? 8.469 30.391 20.609 1 97.69 73 ILE A C 1
ATOM 612 O O . ILE A 1 73 ? 9.484 30.047 20 1 97.69 73 ILE A O 1
ATOM 616 N N . PRO A 1 74 ? 8.547 31.219 21.609 1 97.25 74 PRO A N 1
ATOM 617 C CA . PRO A 1 74 ? 9.742 32.031 21.891 1 97.25 74 PRO A CA 1
ATOM 618 C C . PRO A 1 74 ? 10.992 31.156 22.062 1 97.25 74 PRO A C 1
ATOM 620 O O . PRO A 1 74 ? 12.062 31.5 21.547 1 97.25 74 PRO A O 1
ATOM 623 N N . LYS A 1 75 ? 10.914 30.062 22.672 1 96.81 75 LYS A N 1
ATOM 624 C CA . LYS A 1 75 ? 12.102 29.25 22.938 1 96.81 75 LYS A CA 1
ATOM 625 C C . LYS A 1 75 ? 12.656 28.656 21.641 1 96.81 75 LYS A C 1
ATOM 627 O O . LYS A 1 75 ? 13.82 28.266 21.594 1 96.81 75 LYS A O 1
ATOM 632 N N . TYR A 1 76 ? 11.875 28.578 20.641 1 98 76 TYR A N 1
ATOM 633 C CA . TYR A 1 76 ? 12.336 28.016 19.375 1 98 76 TYR A CA 1
ATOM 634 C C . TYR A 1 76 ? 12.727 29.141 18.406 1 98 76 TYR A C 1
ATOM 636 O O . TYR A 1 76 ? 13.117 28.859 17.266 1 98 76 TYR A O 1
ATOM 644 N N . HIS A 1 77 ? 12.594 30.375 18.844 1 98.19 77 HIS A N 1
ATOM 645 C CA . HIS A 1 77 ? 13 31.516 18.031 1 98.19 77 HIS A CA 1
ATOM 646 C C . HIS A 1 77 ? 14.516 31.719 18.078 1 98.19 77 HIS A C 1
ATOM 648 O O . HIS A 1 77 ? 15 32.688 18.641 1 98.19 77 HIS A O 1
ATOM 654 N N . THR A 1 78 ? 15.227 30.859 17.422 1 97.94 78 THR A N 1
ATOM 655 C CA . THR A 1 78 ? 16.688 30.891 17.422 1 97.94 78 THR A CA 1
ATOM 656 C C . THR A 1 78 ? 17.234 30.859 16 1 97.94 78 THR A C 1
ATOM 658 O O . THR A 1 78 ? 16.594 30.328 15.094 1 97.94 78 THR A O 1
ATOM 661 N N . ASP A 1 79 ? 18.422 31.328 15.82 1 97.62 79 ASP A N 1
ATOM 662 C CA . ASP A 1 79 ? 19.078 31.328 14.523 1 97.62 79 ASP A CA 1
ATOM 663 C C . ASP A 1 79 ? 19.328 29.906 14.023 1 97.62 79 ASP A C 1
ATOM 665 O O . ASP A 1 79 ? 19.281 29.641 12.82 1 97.62 79 ASP A O 1
ATOM 669 N N . ALA A 1 80 ? 19.547 29.078 14.938 1 96.5 80 ALA A N 1
ATOM 670 C CA . ALA A 1 80 ? 19.812 27.688 14.57 1 96.5 80 ALA A CA 1
ATOM 671 C C . ALA A 1 80 ? 18.625 27.078 13.852 1 96.5 80 ALA A C 1
ATOM 673 O O . ALA A 1 80 ? 18.797 26.422 12.812 1 96.5 80 ALA A O 1
ATOM 674 N N . ILE A 1 81 ? 17.453 27.297 14.383 1 97.88 81 ILE A N 1
ATOM 675 C CA . ILE A 1 81 ? 16.234 26.75 13.797 1 97.88 81 ILE A CA 1
ATOM 676 C C . ILE A 1 81 ? 15.945 27.438 12.461 1 97.88 81 ILE A C 1
ATOM 678 O O . ILE A 1 81 ? 15.617 26.766 11.477 1 97.88 81 ILE A O 1
ATOM 682 N N . LEU A 1 82 ? 16.094 28.703 12.422 1 98.38 82 LEU A N 1
ATOM 683 C CA . LEU A 1 82 ? 15.844 29.453 11.195 1 98.38 82 LEU A CA 1
ATOM 684 C C . LEU A 1 82 ? 16.797 29.016 10.086 1 98.38 82 LEU A C 1
ATOM 686 O O . LEU A 1 82 ? 16.391 28.875 8.93 1 98.38 82 LEU A O 1
ATOM 690 N N . ASN A 1 83 ? 18.047 28.859 10.445 1 97.5 83 ASN A N 1
ATOM 691 C CA . ASN A 1 83 ? 19.062 28.5 9.461 1 97.5 83 ASN A CA 1
ATOM 692 C C . ASN A 1 83 ? 18.781 27.125 8.852 1 97.5 83 ASN A C 1
ATOM 694 O O . ASN A 1 83 ? 18.953 26.922 7.648 1 97.5 83 ASN A O 1
ATOM 698 N N . VAL A 1 84 ? 18.359 26.234 9.672 1 96.81 84 VAL A N 1
ATOM 699 C CA . VAL A 1 84 ? 18.078 24.906 9.156 1 96.81 84 VAL A CA 1
ATOM 700 C C . VAL A 1 84 ? 16.828 24.938 8.273 1 96.81 84 VAL A C 1
ATOM 702 O O . VAL A 1 84 ? 16.75 24.25 7.258 1 96.81 84 VAL A O 1
ATOM 705 N N . ALA A 1 85 ? 15.82 25.672 8.664 1 98.31 85 ALA A N 1
ATOM 706 C CA . ALA A 1 85 ? 14.625 25.844 7.848 1 98.31 85 ALA A CA 1
ATOM 707 C C . ALA A 1 85 ? 14.969 26.438 6.484 1 98.31 85 ALA A C 1
ATOM 709 O O . ALA A 1 85 ? 14.453 26 5.457 1 98.31 85 ALA A O 1
ATOM 710 N N . LYS A 1 86 ? 15.852 27.422 6.508 1 98.12 86 LYS A N 1
ATOM 711 C CA . LYS A 1 86 ? 16.281 28.062 5.27 1 98.12 86 LYS A CA 1
ATOM 712 C C . LYS A 1 86 ? 17 27.078 4.355 1 98.12 86 LYS A C 1
ATOM 714 O O . LYS A 1 86 ? 16.75 27.047 3.146 1 98.12 86 LYS A O 1
ATOM 719 N N . ARG A 1 87 ? 17.812 26.328 4.945 1 97.69 87 ARG A N 1
ATOM 720 C CA . ARG A 1 87 ? 18.531 25.328 4.16 1 97.69 87 ARG A CA 1
ATOM 721 C C . ARG A 1 87 ? 17.578 24.328 3.535 1 97.69 87 ARG A C 1
ATOM 723 O O . ARG A 1 87 ? 17.766 23.922 2.387 1 97.69 87 ARG A O 1
ATOM 730 N N . GLY A 1 88 ? 16.609 23.906 4.32 1 98.31 88 GLY A N 1
ATOM 731 C CA . GLY A 1 88 ? 15.57 23.031 3.783 1 98.31 88 GLY A CA 1
ATOM 732 C C . GLY A 1 88 ? 14.781 23.672 2.66 1 98.31 88 GLY A C 1
ATOM 733 O O . GLY A 1 88 ? 14.508 23.031 1.642 1 98.31 88 GLY A O 1
ATOM 734 N N . GLY A 1 89 ? 14.398 24.906 2.846 1 98.62 89 GLY A N 1
ATOM 735 C CA . GLY A 1 89 ? 13.664 25.625 1.816 1 98.62 89 GLY A CA 1
ATOM 736 C C . GLY A 1 89 ? 14.445 25.781 0.529 1 98.62 89 GLY A C 1
ATOM 737 O O . GLY A 1 89 ? 13.906 25.609 -0.563 1 98.62 89 GLY A O 1
ATOM 738 N N . GLU A 1 90 ? 15.719 26.109 0.674 1 98.31 90 GLU A N 1
ATOM 739 C CA . GLU A 1 90 ? 16.594 26.266 -0.492 1 98.31 90 GLU A CA 1
ATOM 740 C C . GLU A 1 90 ? 16.75 24.938 -1.232 1 98.31 90 GLU A C 1
ATOM 742 O O . GLU A 1 90 ? 16.828 24.922 -2.463 1 98.31 90 GLU A O 1
ATOM 747 N N . PHE A 1 91 ? 16.844 23.891 -0.511 1 98.62 91 PHE A N 1
ATOM 748 C CA . PHE A 1 91 ? 16.906 22.562 -1.115 1 98.62 91 PHE A CA 1
ATOM 749 C C . PHE A 1 91 ? 15.656 22.281 -1.938 1 98.62 91 PHE A C 1
ATOM 751 O O . PHE A 1 91 ? 15.742 21.766 -3.051 1 98.62 91 PHE A O 1
ATOM 758 N N . LEU A 1 92 ? 14.469 22.578 -1.395 1 98.75 92 LEU A N 1
ATOM 759 C CA . LEU A 1 92 ? 13.203 22.406 -2.096 1 98.75 92 LEU A CA 1
ATOM 760 C C . LEU A 1 92 ? 13.195 23.172 -3.41 1 98.75 92 LEU A C 1
ATOM 762 O O . LEU A 1 92 ? 12.844 22.625 -4.457 1 98.75 92 LEU A O 1
ATOM 766 N N . MET A 1 93 ? 13.625 24.422 -3.383 1 98.44 93 MET A N 1
ATOM 767 C CA . MET A 1 93 ? 13.578 25.297 -4.551 1 98.44 93 MET A CA 1
ATOM 768 C C . MET A 1 93 ? 14.57 24.828 -5.617 1 98.44 93 MET A C 1
ATOM 770 O O . MET A 1 93 ? 14.273 24.875 -6.812 1 98.44 93 MET A O 1
ATOM 774 N N . LYS A 1 94 ? 15.641 24.328 -5.16 1 98.06 94 LYS A N 1
ATOM 775 C CA . LYS A 1 94 ? 16.719 23.984 -6.082 1 98.06 94 LYS A CA 1
ATOM 776 C C . LYS A 1 94 ? 16.484 22.609 -6.703 1 98.06 94 LYS A C 1
ATOM 778 O O . LYS A 1 94 ? 16.734 22.422 -7.895 1 98.06 94 LYS A O 1
ATOM 783 N N . TYR A 1 95 ? 16.016 21.625 -5.883 1 98.19 95 TYR A N 1
ATOM 784 C CA . TYR A 1 95 ? 16.094 20.25 -6.336 1 98.19 95 TYR A CA 1
ATOM 785 C C . TYR A 1 95 ? 14.711 19.625 -6.461 1 98.19 95 TYR A C 1
ATOM 787 O O . TYR A 1 95 ? 14.523 18.656 -7.199 1 98.19 95 TYR A O 1
ATOM 795 N N . VAL A 1 96 ? 13.688 20.078 -5.781 1 98.31 96 VAL A N 1
ATOM 796 C CA . VAL A 1 96 ? 12.422 19.375 -5.668 1 98.31 96 VAL A CA 1
ATOM 797 C C . VAL A 1 96 ? 11.438 19.906 -6.707 1 98.31 96 VAL A C 1
ATOM 799 O O . VAL A 1 96 ? 10.711 19.141 -7.344 1 98.31 96 VAL A O 1
ATOM 802 N N . LYS A 1 97 ? 11.391 21.156 -6.883 1 98.06 97 LYS A N 1
ATOM 803 C CA . LYS A 1 97 ? 10.516 21.75 -7.891 1 98.06 97 LYS A CA 1
ATOM 804 C C . LYS A 1 97 ? 11.141 21.641 -9.281 1 98.06 97 LYS A C 1
ATOM 806 O O . LYS A 1 97 ? 12.273 22.078 -9.492 1 98.06 97 LYS A O 1
ATOM 811 N N . ASN A 1 98 ? 10.438 21.062 -10.172 1 94.81 98 ASN A N 1
ATOM 812 C CA . ASN A 1 98 ? 10.844 21.062 -11.57 1 94.81 98 ASN A CA 1
ATOM 813 C C . ASN A 1 98 ? 10.578 22.422 -12.227 1 94.81 98 ASN A C 1
ATOM 815 O O . ASN A 1 98 ? 9.422 22.797 -12.438 1 94.81 98 ASN A O 1
ATOM 819 N N . PRO A 1 99 ? 11.578 23.094 -12.594 1 91.19 99 PRO A N 1
ATOM 820 C CA . PRO A 1 99 ? 11.398 24.453 -13.133 1 91.19 99 PRO A CA 1
ATOM 821 C C . PRO A 1 99 ? 10.664 24.453 -14.469 1 91.19 99 PRO A C 1
ATOM 823 O O . PRO A 1 99 ? 10.109 25.484 -14.867 1 91.19 99 PRO A O 1
ATOM 826 N N . GLU A 1 100 ? 10.609 23.359 -15.133 1 91.31 100 GLU A N 1
ATOM 827 C CA . GLU A 1 100 ? 10.016 23.297 -16.453 1 91.31 100 GLU A CA 1
ATOM 828 C C . GLU A 1 100 ? 8.492 23.297 -16.375 1 91.31 100 GLU A C 1
ATOM 830 O O . GLU A 1 100 ? 7.82 23.891 -17.234 1 91.31 100 GLU A O 1
ATOM 835 N N . ASN A 1 101 ? 7.953 22.688 -15.391 1 92.31 101 ASN A N 1
ATOM 836 C CA . ASN A 1 101 ? 6.504 22.547 -15.375 1 92.31 101 ASN A CA 1
ATOM 837 C C . ASN A 1 101 ? 5.926 22.797 -13.984 1 92.31 101 ASN A C 1
ATOM 839 O O . ASN A 1 101 ? 4.727 22.609 -13.766 1 92.31 101 ASN A O 1
ATOM 843 N N . ASN A 1 102 ? 6.734 23.062 -13.008 1 94 102 ASN A N 1
ATOM 844 C CA . ASN A 1 102 ? 6.371 23.438 -11.648 1 94 102 ASN A CA 1
ATOM 845 C C . ASN A 1 102 ? 5.965 22.234 -10.82 1 94 102 ASN A C 1
ATOM 847 O O . ASN A 1 102 ? 5.625 22.359 -9.641 1 94 102 ASN A O 1
ATOM 851 N N . LYS A 1 103 ? 5.98 21.031 -11.469 1 96.25 103 LYS A N 1
ATOM 852 C CA . LYS A 1 103 ? 5.727 19.828 -10.688 1 96.25 103 LYS A CA 1
ATOM 853 C C . LYS A 1 103 ? 6.832 19.594 -9.664 1 96.25 103 LYS A C 1
ATOM 855 O O . LYS A 1 103 ? 7.992 19.938 -9.906 1 96.25 103 LYS A O 1
ATOM 860 N N . CYS A 1 104 ? 6.457 19.109 -8.57 1 98.06 104 CYS A N 1
ATOM 861 C CA . CYS A 1 104 ? 7.434 18.719 -7.555 1 98.06 104 CYS A CA 1
ATOM 862 C C . CYS A 1 104 ? 7.621 17.219 -7.52 1 98.06 104 CYS A C 1
ATOM 864 O O . CYS A 1 104 ? 6.656 16.453 -7.656 1 98.06 104 CYS A O 1
ATOM 866 N N . PHE A 1 105 ? 8.859 16.844 -7.371 1 98 105 PHE A N 1
ATOM 867 C CA . PHE A 1 105 ? 9.172 15.43 -7.23 1 98 105 PHE A CA 1
ATOM 868 C C . PHE A 1 105 ? 8.719 14.906 -5.871 1 98 105 PHE A C 1
ATOM 870 O O . PHE A 1 105 ? 8.75 15.633 -4.879 1 98 105 PHE A O 1
ATOM 877 N N . PHE A 1 106 ? 8.305 13.695 -5.816 1 98.19 106 PHE A N 1
ATOM 878 C CA . PHE A 1 106 ? 7.926 13.062 -4.555 1 98.19 106 PHE A CA 1
ATOM 879 C C . PHE A 1 106 ? 9.164 12.609 -3.783 1 98.19 106 PHE A C 1
ATOM 881 O O . PHE A 1 106 ? 9.203 12.711 -2.555 1 98.19 106 PHE A O 1
ATOM 888 N N . THR A 1 107 ? 10.102 12.078 -4.543 1 98.25 107 THR A N 1
ATOM 889 C CA . THR A 1 107 ? 11.367 11.68 -3.928 1 98.25 107 THR A CA 1
ATOM 890 C C . THR A 1 107 ? 12.547 12.102 -4.797 1 98.25 107 THR A C 1
ATOM 892 O O . THR A 1 107 ? 12.445 12.133 -6.023 1 98.25 107 THR A O 1
ATOM 895 N N . VAL A 1 108 ? 13.648 12.359 -4.164 1 98.56 108 VAL A N 1
ATOM 896 C CA . VAL A 1 108 ? 14.938 12.617 -4.801 1 98.56 108 VAL A CA 1
ATOM 897 C C . VAL A 1 108 ? 16.047 11.93 -4.023 1 98.56 108 VAL A C 1
ATOM 899 O O . VAL A 1 108 ? 15.859 11.531 -2.871 1 98.56 108 VAL A O 1
ATOM 902 N N . THR A 1 109 ? 17.188 11.742 -4.605 1 98.12 109 THR A N 1
ATOM 903 C CA . THR A 1 109 ? 18.359 11.242 -3.902 1 98.12 109 THR A CA 1
ATOM 904 C C . THR A 1 109 ? 18.859 12.273 -2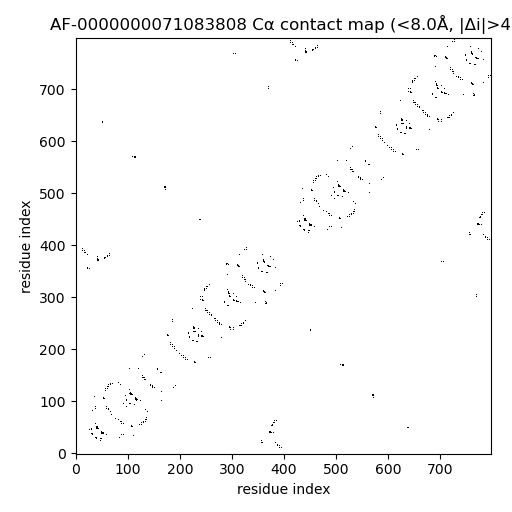.893 1 98.12 109 THR A C 1
ATOM 906 O O . THR A 1 109 ? 18.406 13.414 -2.885 1 98.12 109 THR A O 1
ATOM 909 N N . LYS A 1 110 ? 19.766 11.859 -2.047 1 97.75 110 LYS A N 1
ATOM 910 C CA . LYS A 1 110 ? 20.328 12.789 -1.067 1 97.75 110 LYS A CA 1
ATOM 911 C C . LYS A 1 110 ? 20.984 13.984 -1.755 1 97.75 110 LYS A C 1
ATOM 913 O O . LYS A 1 110 ? 21.031 15.078 -1.197 1 97.75 110 LYS A O 1
ATOM 918 N N . THR A 1 111 ? 21.391 13.805 -3.057 1 97.69 111 THR A N 1
ATOM 919 C CA . THR A 1 111 ? 22.078 14.875 -3.775 1 97.69 111 THR A CA 1
ATOM 920 C C . THR A 1 111 ? 21.094 15.656 -4.641 1 97.69 111 THR A C 1
ATOM 922 O O . THR A 1 111 ? 21.484 16.578 -5.355 1 97.69 111 THR A O 1
ATOM 925 N N . GLY A 1 112 ? 19.828 15.211 -4.691 1 97.81 112 GLY A N 1
ATOM 926 C CA . GLY A 1 112 ? 18.812 16.031 -5.328 1 97.81 112 GLY A CA 1
ATOM 927 C C . GLY A 1 112 ? 18.359 15.492 -6.668 1 97.81 112 GLY A C 1
ATOM 928 O O . GLY A 1 112 ? 17.531 16.094 -7.344 1 97.81 112 GLY A O 1
ATOM 929 N N . ASP A 1 113 ? 18.812 14.312 -7.105 1 97.88 113 ASP A N 1
ATOM 930 C CA . ASP A 1 113 ? 18.375 13.727 -8.367 1 97.88 113 ASP A CA 1
ATOM 931 C C . ASP A 1 113 ? 16.969 13.141 -8.242 1 97.88 113 ASP A C 1
ATOM 933 O O . ASP A 1 113 ? 16.688 12.383 -7.309 1 97.88 113 ASP A O 1
ATOM 937 N N . PRO A 1 114 ? 16.094 13.445 -9.188 1 97.62 114 PRO A N 1
ATOM 938 C CA . PRO A 1 114 ? 14.703 13 -9.094 1 97.62 114 PRO A CA 1
ATOM 939 C C . PRO A 1 114 ? 14.562 11.477 -9.172 1 97.62 114 PRO A C 1
ATOM 941 O O . PRO A 1 114 ? 15.195 10.836 -10.016 1 97.62 114 PRO A O 1
ATOM 944 N N . ILE A 1 115 ? 13.695 10.914 -8.32 1 97 115 ILE A N 1
ATOM 945 C CA . ILE A 1 115 ? 13.453 9.477 -8.273 1 97 115 ILE A CA 1
ATOM 946 C C . ILE A 1 115 ? 12.016 9.18 -8.688 1 97 115 ILE A C 1
ATOM 948 O O . ILE A 1 115 ? 11.766 8.266 -9.469 1 97 115 ILE A O 1
ATOM 952 N N . LYS A 1 116 ? 11.102 9.984 -8.203 1 96.12 116 LYS A N 1
ATOM 953 C CA . LYS A 1 116 ? 9.695 9.695 -8.438 1 96.12 116 LYS A CA 1
ATOM 954 C C . LYS A 1 116 ? 8.875 10.984 -8.508 1 96.12 116 LYS A C 1
ATOM 956 O O . LYS A 1 116 ? 9.148 11.938 -7.773 1 96.12 116 LYS A O 1
ATOM 961 N N . ILE A 1 117 ? 7.871 10.969 -9.375 1 94.44 117 ILE A N 1
ATOM 962 C CA . ILE A 1 117 ? 6.867 12.016 -9.469 1 94.44 117 ILE A CA 1
ATOM 963 C C . ILE A 1 117 ? 5.477 11.422 -9.25 1 94.44 117 ILE A C 1
ATOM 965 O O . ILE A 1 117 ? 5.121 10.414 -9.867 1 94.44 117 ILE A O 1
ATOM 969 N N . GLN A 1 118 ? 4.766 11.953 -8.352 1 93.88 118 GLN A N 1
ATOM 970 C CA . GLN A 1 118 ? 3.391 11.516 -8.148 1 93.88 118 GLN A CA 1
ATOM 971 C C . GLN A 1 118 ? 2.428 12.289 -9.047 1 93.88 118 GLN A C 1
ATOM 973 O O . GLN A 1 118 ? 2.682 13.445 -9.383 1 93.88 118 GLN A O 1
ATOM 978 N N . ARG A 1 119 ? 1.315 11.672 -9.414 1 91.69 119 ARG A N 1
ATOM 979 C CA . ARG A 1 119 ? 0.319 12.281 -10.289 1 91.69 119 ARG A CA 1
ATOM 980 C C . ARG A 1 119 ? -0.715 13.055 -9.477 1 91.69 119 ARG A C 1
ATOM 982 O O . ARG A 1 119 ? -1.775 13.414 -9.992 1 91.69 119 ARG A O 1
ATOM 989 N N . SER A 1 120 ? -0.369 13.383 -8.258 1 93.75 120 SER A N 1
ATOM 990 C CA . SER A 1 120 ? -1.217 14.164 -7.367 1 93.75 120 SER A CA 1
ATOM 991 C C . SER A 1 120 ? -0.636 15.555 -7.137 1 93.75 120 SER A C 1
ATOM 993 O O . SER A 1 120 ? 0.368 15.93 -7.75 1 93.75 120 SER A O 1
ATOM 995 N N . ILE A 1 121 ? -1.267 16.312 -6.312 1 97.06 121 ILE A N 1
ATOM 996 C CA . ILE A 1 121 ? -0.883 17.703 -6.145 1 97.06 121 ILE A CA 1
ATOM 997 C C . ILE A 1 121 ? -0.182 17.891 -4.801 1 97.06 121 ILE A C 1
ATOM 999 O O . ILE A 1 121 ? 0.194 19.016 -4.438 1 97.06 121 ILE A O 1
ATOM 1003 N N . PHE A 1 122 ? 0.104 16.875 -4.059 1 97.94 122 PHE A N 1
ATOM 1004 C CA . PHE A 1 122 ? 0.419 17.031 -2.645 1 97.94 122 PHE A CA 1
ATOM 1005 C C . PHE A 1 122 ? 1.872 17.453 -2.457 1 97.94 122 PHE A C 1
ATOM 1007 O O . PHE A 1 122 ? 2.195 18.188 -1.517 1 97.94 122 PHE A O 1
ATOM 1014 N N . SER A 1 123 ? 2.777 16.984 -3.32 1 98.25 123 SER A N 1
ATOM 1015 C CA . SER A 1 123 ? 4.137 17.516 -3.225 1 98.25 123 SER A CA 1
ATOM 1016 C C . SER A 1 123 ? 4.164 19.031 -3.373 1 98.25 123 SER A C 1
ATOM 1018 O O . SER A 1 123 ? 4.887 19.719 -2.648 1 98.25 123 SER A O 1
ATOM 1020 N N . GLU A 1 124 ? 3.346 19.5 -4.277 1 98.5 124 GLU A N 1
ATOM 1021 C CA . GLU A 1 124 ? 3.26 20.938 -4.531 1 98.5 124 GLU A CA 1
ATOM 1022 C C . GLU A 1 124 ? 2.58 21.672 -3.373 1 98.5 124 GLU A C 1
ATOM 1024 O O . GLU A 1 124 ? 2.949 22.797 -3.033 1 98.5 124 GLU A O 1
ATOM 1029 N N . CYS A 1 125 ? 1.605 21.016 -2.779 1 98.62 125 CYS A N 1
ATOM 1030 C CA . CYS A 1 125 ? 0.941 21.609 -1.626 1 98.62 125 CYS A CA 1
ATOM 1031 C C . CYS A 1 125 ? 1.931 21.844 -0.492 1 98.62 125 CYS A C 1
ATOM 1033 O O . CYS A 1 125 ? 1.963 22.938 0.088 1 98.62 125 CYS A O 1
ATOM 1035 N N . PHE A 1 126 ? 2.746 20.875 -0.22 1 98.75 126 PHE A N 1
ATOM 1036 C CA . PHE A 1 126 ? 3.648 20.984 0.919 1 98.75 126 PHE A CA 1
ATOM 1037 C C . PHE A 1 126 ? 4.848 21.859 0.583 1 98.75 126 PHE A C 1
ATOM 1039 O O . PHE A 1 126 ? 5.406 22.531 1.462 1 98.75 126 PHE A O 1
ATOM 1046 N N . TYR A 1 127 ? 5.172 21.891 -0.728 1 98.75 127 TYR A N 1
ATOM 1047 C CA . TYR A 1 127 ? 6.117 22.906 -1.182 1 98.75 127 TYR A CA 1
ATOM 1048 C C . TYR A 1 127 ? 5.586 24.312 -0.902 1 98.75 127 TYR A C 1
ATOM 1050 O O . TYR A 1 127 ? 6.312 25.156 -0.383 1 98.75 127 TYR A O 1
ATOM 1058 N N . MET A 1 128 ? 4.383 24.547 -1.213 1 98.75 128 MET A N 1
ATOM 1059 C CA . MET A 1 128 ? 3.76 25.859 -1.075 1 98.75 128 MET A CA 1
ATOM 1060 C C . MET A 1 128 ? 3.734 26.312 0.385 1 98.75 128 MET A C 1
ATOM 1062 O O . MET A 1 128 ? 4.109 27.438 0.704 1 98.75 128 MET A O 1
ATOM 1066 N N . ILE A 1 129 ? 3.359 25.438 1.296 1 98.69 129 ILE A N 1
ATOM 1067 C CA . ILE A 1 129 ? 3.25 25.859 2.686 1 98.69 129 ILE A CA 1
ATOM 1068 C C . ILE A 1 129 ? 4.645 26.094 3.266 1 98.69 129 ILE A C 1
ATOM 1070 O O . ILE A 1 129 ? 4.832 26.953 4.125 1 98.69 129 ILE A O 1
ATOM 1074 N N . ALA A 1 130 ? 5.59 25.312 2.818 1 98.81 130 ALA A N 1
ATOM 1075 C CA . ALA A 1 130 ? 6.973 25.547 3.238 1 98.81 130 ALA A CA 1
ATOM 1076 C C . ALA A 1 130 ? 7.43 26.953 2.861 1 98.81 130 ALA A C 1
ATOM 1078 O O . ALA A 1 130 ? 7.973 27.672 3.699 1 98.81 130 ALA A O 1
ATOM 1079 N N . MET A 1 131 ? 7.203 27.328 1.61 1 98.69 131 MET A N 1
ATOM 1080 C CA . MET A 1 131 ? 7.629 28.641 1.124 1 98.69 131 MET A CA 1
ATOM 1081 C C . MET A 1 131 ? 6.867 29.75 1.834 1 98.69 131 MET A C 1
ATOM 1083 O O . MET A 1 131 ? 7.445 30.781 2.17 1 98.69 131 MET A O 1
ATOM 1087 N N . ALA A 1 132 ? 5.613 29.516 2.059 1 98.44 132 ALA A N 1
ATOM 1088 C CA . ALA A 1 132 ? 4.793 30.531 2.723 1 98.44 132 ALA A CA 1
ATOM 1089 C C . ALA A 1 132 ? 5.301 30.812 4.133 1 98.44 132 ALA A C 1
ATOM 1091 O O . ALA A 1 132 ? 5.477 31.969 4.52 1 98.44 132 ALA A O 1
ATOM 1092 N N . GLU A 1 133 ? 5.512 29.75 4.922 1 98.38 133 GLU A N 1
ATOM 1093 C CA . GLU A 1 133 ? 5.922 29.953 6.309 1 98.38 133 GLU A CA 1
ATOM 1094 C C . GLU A 1 133 ? 7.363 30.438 6.395 1 98.38 133 GLU A C 1
ATOM 1096 O O . GLU A 1 133 ? 7.719 31.188 7.305 1 98.38 133 GLU A O 1
ATOM 1101 N N . LEU A 1 134 ? 8.18 29.969 5.453 1 98.31 134 LEU A N 1
ATOM 1102 C CA . LEU A 1 134 ? 9.547 30.469 5.383 1 98.31 134 LEU A CA 1
ATOM 1103 C C . LEU A 1 134 ? 9.57 31.969 5.105 1 98.31 134 LEU A C 1
ATOM 1105 O O . LEU A 1 134 ? 10.414 32.688 5.641 1 98.31 134 LEU A O 1
ATOM 1109 N N . ALA A 1 135 ? 8.734 32.406 4.211 1 97.94 135 ALA A N 1
ATOM 1110 C CA . ALA A 1 135 ? 8.609 33.844 3.938 1 97.94 135 ALA A CA 1
ATOM 1111 C C . ALA A 1 135 ? 8.297 34.625 5.211 1 97.94 135 ALA A C 1
ATOM 1113 O O . ALA A 1 135 ? 8.883 35.688 5.465 1 97.94 135 ALA A O 1
ATOM 1114 N N . ARG A 1 136 ? 7.453 34.125 6.004 1 97.31 136 ARG A N 1
ATOM 1115 C CA . ARG A 1 136 ? 7.078 34.781 7.25 1 97.31 136 ARG A CA 1
ATOM 1116 C C . ARG A 1 136 ? 8.234 34.781 8.242 1 97.31 136 ARG A C 1
ATOM 1118 O O . ARG A 1 136 ? 8.453 35.781 8.945 1 97.31 136 ARG A O 1
ATOM 1125 N N . ALA A 1 137 ? 8.945 33.688 8.281 1 98 137 ALA A N 1
ATOM 1126 C CA . ALA A 1 137 ? 10.023 33.531 9.25 1 98 137 ALA A CA 1
ATOM 1127 C C . ALA A 1 137 ? 11.211 34.438 8.898 1 98 137 ALA A C 1
ATOM 1129 O O . ALA A 1 137 ? 11.867 34.969 9.781 1 98 137 ALA A O 1
ATOM 1130 N N . THR A 1 138 ? 11.477 34.656 7.594 1 97.75 138 THR A N 1
ATOM 1131 C CA . THR A 1 138 ? 12.695 35.312 7.164 1 97.75 138 THR A CA 1
ATOM 1132 C C . THR A 1 138 ? 12.414 36.75 6.742 1 97.75 138 THR A C 1
ATOM 1134 O O . THR A 1 138 ? 13.32 37.594 6.703 1 97.75 138 THR A O 1
ATOM 1137 N N . GLY A 1 139 ? 11.172 36.969 6.266 1 96.31 139 GLY A N 1
ATOM 1138 C CA . GLY A 1 139 ? 10.836 38.25 5.672 1 96.31 139 GLY A CA 1
ATOM 1139 C C . GLY A 1 139 ? 11.352 38.406 4.254 1 96.31 139 GLY A C 1
ATOM 1140 O O . GLY A 1 139 ? 11.273 39.5 3.678 1 96.31 139 GLY A O 1
ATOM 1141 N N . GLU A 1 140 ? 11.828 37.344 3.717 1 97.31 140 GLU A N 1
ATOM 1142 C CA . GLU A 1 140 ? 12.398 37.438 2.375 1 97.31 140 GLU A CA 1
ATOM 1143 C C . GLU A 1 140 ? 11.312 37.281 1.308 1 97.31 140 GLU A C 1
ATOM 1145 O O . GLU A 1 140 ? 10.562 36.312 1.306 1 97.31 140 GLU A O 1
ATOM 1150 N N . ALA A 1 141 ? 11.352 38.094 0.316 1 97 141 ALA A N 1
ATOM 1151 C CA . ALA A 1 141 ? 10.297 38.188 -0.693 1 97 141 ALA A CA 1
ATOM 1152 C C . ALA A 1 141 ? 10.328 37 -1.641 1 97 141 ALA A C 1
ATOM 1154 O O . ALA A 1 141 ? 9.289 36.594 -2.146 1 97 141 ALA A O 1
ATOM 1155 N N . LYS A 1 142 ? 11.453 36.469 -1.877 1 97.81 142 LYS A N 1
ATOM 1156 C CA . LYS A 1 142 ? 11.578 35.375 -2.848 1 97.81 142 LYS A CA 1
ATOM 1157 C C . LYS A 1 142 ? 10.734 34.156 -2.441 1 97.81 142 LYS A C 1
ATOM 1159 O O . LYS A 1 142 ? 10.141 33.5 -3.293 1 97.81 142 LYS A O 1
ATOM 1164 N N . TYR A 1 143 ? 10.664 33.906 -1.151 1 98.19 143 TYR A N 1
ATOM 1165 C CA . TYR A 1 143 ? 9.875 32.781 -0.674 1 98.19 143 TYR A CA 1
ATOM 1166 C C . TYR A 1 143 ? 8.383 33.031 -0.854 1 98.19 143 TYR A C 1
ATOM 1168 O O . TYR A 1 143 ? 7.633 32.125 -1.231 1 98.19 143 TYR A O 1
ATOM 1176 N N . LYS A 1 144 ? 7.953 34.219 -0.582 1 97.44 144 LYS A N 1
ATOM 1177 C CA . LYS A 1 144 ? 6.551 34.594 -0.792 1 97.44 144 LYS A CA 1
ATOM 1178 C C . LYS A 1 144 ? 6.176 34.469 -2.268 1 97.44 144 LYS A C 1
ATOM 1180 O O . LYS A 1 144 ? 5.105 33.969 -2.607 1 97.44 144 LYS A O 1
ATOM 1185 N N . THR A 1 145 ? 7.059 35 -3.094 1 97.75 145 THR A N 1
ATOM 1186 C CA . THR A 1 145 ? 6.836 34.906 -4.535 1 97.75 145 THR A CA 1
ATOM 1187 C C . THR A 1 145 ? 6.66 33.469 -4.977 1 97.75 145 THR A C 1
ATOM 1189 O O . THR A 1 145 ? 5.758 33.156 -5.758 1 97.75 145 THR A O 1
ATOM 1192 N N . GLU A 1 146 ? 7.508 32.594 -4.438 1 97.56 146 GLU A N 1
ATOM 1193 C CA . GLU A 1 146 ? 7.441 31.188 -4.762 1 97.56 146 GLU A CA 1
ATOM 1194 C C . GLU A 1 146 ? 6.137 30.562 -4.266 1 97.56 146 GLU A C 1
ATOM 1196 O O . GLU A 1 146 ? 5.523 29.75 -4.957 1 97.56 146 GLU A O 1
ATOM 1201 N N . ALA A 1 147 ? 5.73 30.875 -3.07 1 98.31 147 ALA A N 1
ATOM 1202 C CA . ALA A 1 147 ? 4.508 30.344 -2.482 1 98.31 147 ALA A CA 1
ATOM 1203 C C . ALA A 1 147 ? 3.285 30.734 -3.305 1 98.31 147 ALA A C 1
ATOM 1205 O O . ALA A 1 147 ? 2.43 29.906 -3.602 1 98.31 147 ALA A O 1
ATOM 1206 N N . VAL A 1 148 ? 3.25 32 -3.705 1 98.25 148 VAL A N 1
ATOM 1207 C CA . VAL A 1 148 ? 2.117 32.531 -4.461 1 98.25 148 VAL A CA 1
ATOM 1208 C C . VAL A 1 148 ? 2.08 31.875 -5.848 1 98.25 148 VAL A C 1
ATOM 1210 O O . VAL A 1 148 ? 1.014 31.484 -6.324 1 98.25 148 VAL A O 1
ATOM 1213 N N . ALA A 1 149 ? 3.23 31.781 -6.449 1 98.06 149 ALA A N 1
ATOM 1214 C CA . ALA A 1 149 ? 3.303 31.156 -7.77 1 98.06 149 ALA A CA 1
ATOM 1215 C C . ALA A 1 149 ? 2.807 29.719 -7.719 1 98.06 149 ALA A C 1
ATOM 1217 O O . ALA A 1 149 ? 2.076 29.281 -8.609 1 98.06 149 ALA A O 1
ATOM 1218 N N . MET A 1 150 ? 3.191 29 -6.715 1 98.38 150 MET A N 1
ATOM 1219 C CA . MET A 1 150 ? 2.77 27.609 -6.578 1 98.38 150 MET A CA 1
ATOM 1220 C C . MET A 1 150 ? 1.276 27.516 -6.277 1 98.38 150 MET A C 1
ATOM 1222 O O . MET A 1 150 ? 0.583 26.641 -6.809 1 98.38 150 MET A O 1
ATOM 1226 N N . MET A 1 151 ? 0.769 28.438 -5.461 1 98.38 151 MET A N 1
ATOM 1227 C CA . MET A 1 151 ? -0.662 28.453 -5.172 1 98.38 151 MET A CA 1
ATOM 1228 C C . MET A 1 151 ? -1.471 28.688 -6.441 1 98.38 151 MET A C 1
ATOM 1230 O O . MET A 1 151 ? -2.5 28.047 -6.66 1 98.38 151 MET A O 1
ATOM 1234 N N . ASP A 1 152 ? -0.991 29.609 -7.277 1 98.25 152 ASP A N 1
ATOM 1235 C CA . ASP A 1 152 ? -1.642 29.875 -8.555 1 98.25 152 ASP A CA 1
ATOM 1236 C C . ASP A 1 152 ? -1.693 28.609 -9.414 1 98.25 152 ASP A C 1
ATOM 1238 O O . ASP A 1 152 ? -2.709 28.312 -10.047 1 98.25 152 ASP A O 1
ATOM 1242 N N . GLN A 1 153 ? -0.631 27.906 -9.406 1 97.81 153 GLN A N 1
ATOM 1243 C CA . GLN A 1 153 ? -0.547 26.688 -10.188 1 97.81 153 GLN A CA 1
ATOM 1244 C C . GLN A 1 153 ? -1.495 25.609 -9.648 1 97.81 153 GLN A C 1
ATOM 1246 O O . GLN A 1 153 ? -2.164 24.922 -10.414 1 97.81 153 GLN A O 1
ATOM 1251 N N . LEU A 1 154 ? -1.523 25.438 -8.344 1 98.19 154 LEU A N 1
ATOM 1252 C CA . LEU A 1 154 ? -2.424 24.5 -7.695 1 98.19 154 LEU A CA 1
ATOM 1253 C C . LEU A 1 154 ? -3.877 24.812 -8.023 1 98.19 154 LEU A C 1
ATOM 1255 O O . LEU A 1 154 ? -4.648 23.922 -8.383 1 98.19 154 LEU A O 1
ATOM 1259 N N . GLN A 1 155 ? -4.203 26.094 -7.898 1 97.94 155 GLN A N 1
ATOM 1260 C CA . GLN A 1 155 ? -5.555 26.531 -8.234 1 97.94 155 GLN A CA 1
ATOM 1261 C C . GLN A 1 155 ? -5.906 26.188 -9.68 1 97.94 155 GLN A C 1
ATOM 1263 O O . GLN A 1 155 ? -7.004 25.703 -9.953 1 97.94 155 GLN A O 1
ATOM 1268 N N . HIS A 1 156 ? -5.012 26.422 -10.578 1 97.44 156 HIS A N 1
ATOM 1269 C CA . HIS A 1 156 ? -5.227 26.125 -11.984 1 97.44 156 HIS A CA 1
ATOM 1270 C C . HIS A 1 156 ? -5.477 24.625 -12.195 1 97.44 156 HIS A C 1
ATOM 1272 O O . HIS A 1 156 ? -6.391 24.25 -12.93 1 97.44 156 HIS A O 1
ATOM 1278 N N . TRP A 1 157 ? -4.688 23.781 -11.516 1 96.75 157 TRP A N 1
ATOM 1279 C CA . TRP A 1 157 ? -4.777 22.328 -11.711 1 96.75 157 TRP A CA 1
ATOM 1280 C C . TRP A 1 157 ? -6.109 21.797 -11.195 1 96.75 157 TRP A C 1
ATOM 1282 O O . TRP A 1 157 ? -6.699 20.906 -11.805 1 96.75 157 TRP A O 1
ATOM 1292 N N . VAL A 1 158 ? -6.676 22.344 -10.148 1 96.12 158 VAL A N 1
ATOM 1293 C CA . VAL A 1 158 ? -7.836 21.703 -9.531 1 96.12 158 VAL A CA 1
ATOM 1294 C C . VAL A 1 158 ? -9.117 22.344 -10.07 1 96.12 158 VAL A C 1
ATOM 1296 O O . VAL A 1 158 ? -10.18 21.703 -10.078 1 96.12 158 VAL A O 1
ATOM 1299 N N . MET A 1 159 ? -9.031 23.625 -10.586 1 95.81 159 MET A N 1
ATOM 1300 C CA . MET A 1 159 ? -10.258 24.328 -10.961 1 95.81 159 MET A CA 1
ATOM 1301 C C . MET A 1 159 ? -10.375 24.453 -12.477 1 95.81 159 MET A C 1
ATOM 1303 O O . MET A 1 159 ? -11.469 24.688 -13 1 95.81 159 MET A O 1
ATOM 1307 N N . VAL A 1 160 ? -9.219 24.328 -13.18 1 95.62 160 VAL A N 1
ATOM 1308 C CA . VAL A 1 160 ? -9.266 24.688 -14.594 1 95.62 160 VAL A CA 1
ATOM 1309 C C . VAL A 1 160 ? -8.812 23.5 -15.445 1 95.62 160 VAL A C 1
ATOM 1311 O O . VAL A 1 160 ? -9.547 23.047 -16.328 1 95.62 160 VAL A O 1
ATOM 1314 N N . ASP A 1 161 ? -7.621 23.031 -15.211 1 95 161 ASP A N 1
ATOM 1315 C CA . ASP A 1 161 ? -7.027 22.016 -16.078 1 95 161 ASP A CA 1
ATOM 1316 C C . ASP A 1 161 ? -6.016 21.172 -15.312 1 95 161 ASP A C 1
ATOM 1318 O O . ASP A 1 161 ? -4.961 21.656 -14.906 1 95 161 ASP A O 1
ATOM 1322 N N . ASP A 1 162 ? -6.332 19.875 -15.211 1 92.75 162 ASP A N 1
ATOM 1323 C CA . ASP A 1 162 ? -5.449 18.984 -14.453 1 92.75 162 ASP A CA 1
ATOM 1324 C C . ASP A 1 162 ? -4.605 18.125 -15.383 1 92.75 162 ASP A C 1
ATOM 1326 O O . ASP A 1 162 ? -4.023 17.125 -14.953 1 92.75 162 ASP A O 1
ATOM 1330 N N . THR A 1 163 ? -4.496 18.375 -16.625 1 91.25 163 THR A N 1
ATOM 1331 C CA . THR A 1 163 ? -3.811 17.562 -17.625 1 91.25 163 THR A CA 1
ATOM 1332 C C . THR A 1 163 ? -2.328 17.438 -17.281 1 91.25 163 THR A C 1
ATOM 1334 O O . THR A 1 163 ? -1.725 16.375 -17.5 1 91.25 163 THR A O 1
ATOM 1337 N N . ALA A 1 164 ? -1.793 18.422 -16.703 1 90.62 164 ALA A N 1
ATOM 1338 C CA . ALA A 1 164 ? -0.359 18.469 -16.438 1 90.62 164 ALA A CA 1
ATOM 1339 C C . ALA A 1 164 ? 0.001 17.547 -15.266 1 90.62 164 ALA A C 1
ATOM 1341 O O . ALA A 1 164 ? 1.177 17.25 -15.047 1 90.62 164 ALA A O 1
ATOM 1342 N N . LEU A 1 165 ? -0.996 17.078 -14.547 1 91.5 165 LEU A N 1
ATOM 1343 C CA . LEU A 1 165 ? -0.722 16.172 -13.43 1 91.5 165 LEU A CA 1
ATOM 1344 C C . LEU A 1 165 ? -0.395 14.773 -13.93 1 91.5 165 LEU A C 1
ATOM 1346 O O . LEU A 1 165 ? 0.145 13.953 -13.188 1 91.5 165 LEU A O 1
ATOM 1350 N N . GLY A 1 166 ? -0.757 14.414 -15.156 1 85.5 166 GLY A N 1
ATOM 1351 C CA . GLY A 1 166 ? -0.249 13.219 -15.805 1 85.5 166 GLY A CA 1
ATOM 1352 C C . GLY A 1 166 ? -1.152 12.008 -15.633 1 85.5 166 GLY A C 1
ATOM 1353 O O . GLY A 1 166 ? -0.747 10.875 -15.906 1 85.5 166 GLY A O 1
ATOM 1354 N N . HIS A 1 167 ? -2.318 12.164 -15.18 1 83.88 167 HIS A N 1
ATOM 1355 C CA . HIS A 1 167 ? -3.258 11.055 -15.07 1 83.88 167 HIS A CA 1
ATOM 1356 C C . HIS A 1 167 ? -3.822 10.672 -16.438 1 83.88 167 HIS A C 1
ATOM 1358 O O . HIS A 1 167 ? -4.426 11.5 -17.125 1 83.88 167 HIS A O 1
ATOM 1364 N N . PRO A 1 168 ? -3.637 9.414 -16.781 1 82.75 168 PRO A N 1
ATOM 1365 C CA . PRO A 1 168 ? -4.281 9.016 -18.047 1 82.75 168 PRO A CA 1
ATOM 1366 C C . PRO A 1 168 ? -5.805 9.07 -17.969 1 82.75 168 PRO A C 1
ATOM 1368 O O . PRO A 1 168 ? -6.387 8.727 -16.938 1 82.75 168 PRO A O 1
ATOM 1371 N N . ARG A 1 169 ? -6.438 9.461 -19.047 1 88.75 169 ARG A N 1
ATOM 1372 C CA . ARG A 1 169 ? -7.895 9.461 -19.141 1 88.75 169 ARG A CA 1
ATOM 1373 C C . ARG A 1 169 ? -8.406 8.156 -19.719 1 88.75 169 ARG A C 1
ATOM 1375 O O . ARG A 1 169 ? -8.336 7.941 -20.938 1 88.75 169 ARG A O 1
ATOM 1382 N N . LEU A 1 170 ? -8.867 7.312 -18.859 1 93.75 170 LEU A N 1
ATOM 1383 C CA . LEU A 1 170 ? -9.414 6.027 -19.281 1 93.75 170 LEU A CA 1
ATOM 1384 C C . LEU A 1 170 ? -10.938 6.012 -19.141 1 93.75 170 LEU A C 1
ATOM 1386 O O . LEU A 1 170 ? -11.484 6.566 -18.188 1 93.75 170 LEU A O 1
ATOM 1390 N N . SER A 1 171 ? -11.602 5.375 -20.031 1 95.06 171 SER A N 1
ATOM 1391 C CA . SER A 1 171 ? -13.055 5.43 -20.125 1 95.06 171 SER A CA 1
ATOM 1392 C C . SER A 1 171 ? -13.719 4.848 -18.875 1 95.06 171 SER A C 1
ATOM 1394 O O . SER A 1 171 ? -14.828 5.25 -18.516 1 95.06 171 SER A O 1
ATOM 1396 N N . GLY A 1 172 ? -13.07 3.924 -18.234 1 95.75 172 GLY A N 1
ATOM 1397 C CA . GLY A 1 172 ? -13.633 3.291 -17.047 1 95.75 172 GLY A CA 1
ATOM 1398 C C . GLY A 1 172 ? -13.219 3.965 -15.75 1 95.75 172 GLY A C 1
ATOM 1399 O O . GLY A 1 172 ? -13.539 3.482 -14.664 1 95.75 172 GLY A O 1
ATOM 1400 N N . SER A 1 173 ? -12.477 5.039 -15.867 1 93.31 173 SER A N 1
ATOM 1401 C CA . SER A 1 173 ? -11.984 5.77 -14.703 1 93.31 173 SER A CA 1
ATOM 1402 C C . SER A 1 173 ? -12.297 7.258 -14.812 1 93.31 173 SER A C 1
ATOM 1404 O O . SER A 1 173 ? -11.391 8.078 -14.953 1 93.31 173 SER A O 1
ATOM 1406 N N . PRO A 1 174 ? -13.516 7.609 -14.703 1 92.12 174 PRO A N 1
ATOM 1407 C CA . PRO A 1 174 ? -13.852 9.031 -14.734 1 92.12 174 PRO A CA 1
ATOM 1408 C C . PRO A 1 174 ? -13.242 9.805 -13.562 1 92.12 174 PRO A C 1
ATOM 1410 O O . PRO A 1 174 ? -12.828 9.203 -12.57 1 92.12 174 PRO A O 1
ATOM 1413 N N . ALA A 1 175 ? -13.188 11.141 -13.766 1 93.19 175 ALA A N 1
ATOM 1414 C CA . ALA A 1 175 ? -12.695 12.008 -12.695 1 93.19 175 ALA A CA 1
ATOM 1415 C C . ALA A 1 175 ? -13.523 11.836 -11.422 1 93.19 175 ALA A C 1
ATOM 1417 O O . ALA A 1 175 ? -14.742 11.648 -11.492 1 93.19 175 ALA A O 1
ATOM 1418 N N . VAL A 1 176 ? -12.836 11.961 -10.273 1 96.19 176 VAL A N 1
ATOM 1419 C CA . VAL A 1 176 ? -13.508 11.805 -8.984 1 96.19 176 VAL A CA 1
ATOM 1420 C C . VAL A 1 176 ? -13.109 12.945 -8.055 1 96.19 176 VAL A C 1
ATOM 1422 O O . VAL A 1 176 ? -12.172 13.688 -8.336 1 96.19 176 VAL A O 1
ATOM 1425 N N . ASN A 1 177 ? -13.922 13.148 -7.043 1 97.75 177 ASN A N 1
ATOM 1426 C CA . ASN A 1 177 ? -13.656 14.047 -5.93 1 97.75 177 ASN A CA 1
ATOM 1427 C C . ASN A 1 177 ? -13.133 13.289 -4.711 1 97.75 177 ASN A C 1
ATOM 1429 O O . ASN A 1 177 ? -13.852 12.484 -4.117 1 97.75 177 ASN A O 1
ATOM 1433 N N . THR A 1 178 ? -11.891 13.562 -4.355 1 97.81 178 THR A N 1
ATOM 1434 C CA . THR A 1 178 ? -11.328 12.938 -3.166 1 97.81 178 THR A CA 1
ATOM 1435 C C . THR A 1 178 ? -11.328 13.906 -1.988 1 97.81 178 THR A C 1
ATOM 1437 O O . THR A 1 178 ? -11.078 15.102 -2.16 1 97.81 178 THR A O 1
ATOM 1440 N N . LEU A 1 179 ? -11.523 13.406 -0.814 1 98.62 179 LEU A N 1
ATOM 1441 C CA . LEU A 1 179 ? -11.617 14.242 0.377 1 98.62 179 LEU A CA 1
ATOM 1442 C C . LEU A 1 179 ? -10.297 14.953 0.646 1 98.62 179 LEU A C 1
ATOM 1444 O O . LEU A 1 179 ? -10.281 16.125 1.017 1 98.62 179 LEU A O 1
ATOM 1448 N N . ALA A 1 180 ? -9.203 14.258 0.434 1 97.62 180 ALA A N 1
ATOM 1449 C CA . ALA A 1 180 ? -7.879 14.812 0.708 1 97.62 180 ALA A CA 1
ATOM 1450 C C . ALA A 1 180 ? -7.625 16.062 -0.128 1 97.62 180 ALA A C 1
ATOM 1452 O O . ALA A 1 180 ? -7.074 17.047 0.369 1 97.62 180 ALA A O 1
ATOM 1453 N N . VAL A 1 181 ? -8.008 16.047 -1.385 1 96.94 181 VAL A N 1
ATOM 1454 C CA . VAL A 1 181 ? -7.797 17.188 -2.275 1 96.94 181 VAL A CA 1
ATOM 1455 C C . VAL A 1 181 ? -8.742 18.312 -1.899 1 96.94 181 VAL A C 1
ATOM 1457 O O . VAL A 1 181 ? -8.344 19.484 -1.867 1 96.94 181 VAL A O 1
ATOM 1460 N N . ALA A 1 182 ? -9.938 17.969 -1.562 1 97.19 182 ALA A N 1
ATOM 1461 C CA . ALA A 1 182 ? -10.93 18.984 -1.211 1 97.19 182 ALA A CA 1
ATOM 1462 C C . ALA A 1 182 ? -10.531 19.734 0.06 1 97.19 182 ALA A C 1
ATOM 1464 O O . ALA A 1 182 ? -10.445 20.969 0.067 1 97.19 182 ALA A O 1
ATOM 1465 N N . MET A 1 183 ? -10.164 18.969 1.023 1 97.75 183 MET A N 1
ATOM 1466 C CA . MET A 1 183 ? -9.969 19.547 2.35 1 97.75 183 MET A CA 1
ATOM 1467 C C . MET A 1 183 ? -8.688 20.375 2.404 1 97.75 183 MET A C 1
ATOM 1469 O O . MET A 1 183 ? -8.602 21.359 3.141 1 97.75 183 MET A O 1
ATOM 1473 N N . ILE A 1 184 ? -7.68 20.031 1.633 1 98 184 ILE A N 1
ATOM 1474 C CA . ILE A 1 184 ? -6.359 20.609 1.832 1 98 184 ILE A CA 1
ATOM 1475 C C . ILE A 1 184 ? -6.383 22.094 1.462 1 98 184 ILE A C 1
ATOM 1477 O O . ILE A 1 184 ? -5.621 22.891 2.016 1 98 184 ILE A O 1
ATOM 1481 N N . PHE A 1 185 ? -7.25 22.5 0.581 1 96.69 185 PHE A N 1
ATOM 1482 C CA . PHE A 1 185 ? -7.27 23.891 0.126 1 96.69 185 PHE A CA 1
ATOM 1483 C C . PHE A 1 185 ? -7.879 24.797 1.186 1 96.69 185 PHE A C 1
ATOM 1485 O O . PHE A 1 185 ? -7.656 26.016 1.174 1 96.69 185 PHE A O 1
ATOM 1492 N N . ILE A 1 186 ? -8.586 24.172 2.131 1 94.44 186 ILE A N 1
ATOM 1493 C CA . ILE A 1 186 ? -9.086 24.953 3.254 1 94.44 186 ILE A CA 1
ATOM 1494 C C . ILE A 1 186 ? -7.91 25.469 4.086 1 94.44 186 ILE A C 1
ATOM 1496 O O . ILE A 1 186 ? -7.891 26.641 4.48 1 94.44 186 ILE A O 1
ATOM 1500 N N . ILE A 1 187 ? -6.918 24.656 4.195 1 94.19 187 ILE A N 1
ATOM 1501 C CA . ILE A 1 187 ? -5.812 25.016 5.07 1 94.19 187 ILE A CA 1
ATOM 1502 C C . ILE A 1 187 ? -4.73 25.734 4.262 1 94.19 187 ILE A C 1
ATOM 1504 O O . ILE A 1 187 ? -4 26.578 4.793 1 94.19 187 ILE A O 1
ATOM 1508 N N . LEU A 1 188 ? -4.586 25.438 2.959 1 97.44 188 LEU A N 1
ATOM 1509 C CA . LEU A 1 188 ? -3.561 26.062 2.137 1 97.44 188 LEU A CA 1
ATOM 1510 C C . LEU A 1 188 ? -3.787 27.562 2.047 1 97.44 188 LEU A C 1
ATOM 1512 O O . LEU A 1 188 ? -2.844 28.344 2.174 1 97.44 188 LEU A O 1
ATOM 1516 N N . VAL A 1 189 ? -5.023 27.984 1.818 1 96.5 189 VAL A N 1
ATOM 1517 C CA . VAL A 1 189 ? -5.332 29.406 1.71 1 96.5 189 VAL A CA 1
ATOM 1518 C C . VAL A 1 189 ? -5.039 30.109 3.037 1 96.5 189 VAL A C 1
ATOM 1520 O O . VAL A 1 189 ? -4.461 31.203 3.059 1 96.5 189 VAL A O 1
ATOM 1523 N N . GLU A 1 190 ? -5.402 29.391 4.078 1 93.12 190 GLU A N 1
ATOM 1524 C CA . GLU A 1 190 ? -5.137 29.953 5.398 1 93.12 190 GLU A CA 1
ATOM 1525 C C . GLU A 1 190 ? -3.639 30.109 5.641 1 93.12 190 GLU A C 1
ATOM 1527 O O . GLU A 1 190 ? -3.195 31.125 6.191 1 93.12 190 GLU A O 1
ATOM 1532 N N . GLU A 1 191 ? -2.873 29.141 5.305 1 95.31 191 GLU A N 1
ATOM 1533 C CA . GLU A 1 191 ? -1.432 29.141 5.531 1 95.31 191 GLU A CA 1
ATOM 1534 C C . GLU A 1 191 ? -0.749 30.234 4.703 1 95.31 191 GLU A C 1
ATOM 1536 O O . GLU A 1 191 ? 0.249 30.812 5.137 1 95.31 191 GLU A O 1
ATOM 1541 N N . LEU A 1 192 ? -1.257 30.516 3.547 1 97.12 192 LEU A N 1
ATOM 1542 C CA . LEU A 1 192 ? -0.635 31.5 2.668 1 97.12 192 LEU A CA 1
ATOM 1543 C C . LEU A 1 192 ? -1.096 32.906 3.018 1 97.12 192 LEU A C 1
ATOM 1545 O O . LEU A 1 192 ? -0.296 33.844 3.008 1 97.12 192 LEU A O 1
ATOM 1549 N N . ALA A 1 193 ? -2.395 33.094 3.428 1 93.94 193 ALA A N 1
ATOM 1550 C CA . ALA A 1 193 ? -2.998 34.438 3.391 1 93.94 193 ALA A CA 1
ATOM 1551 C C . ALA A 1 193 ? -3.371 34.906 4.793 1 93.94 193 ALA A C 1
ATOM 1553 O O . ALA A 1 193 ? -4.062 35.906 4.949 1 93.94 193 ALA A O 1
ATOM 1554 N N . TRP A 1 194 ? -3.018 34.188 5.812 1 84.56 194 TRP A N 1
ATOM 1555 C CA . TRP A 1 194 ? -3.506 34.5 7.156 1 84.56 194 TRP A CA 1
ATOM 1556 C C . TRP A 1 194 ? -3.258 35.938 7.52 1 84.56 194 TRP A C 1
ATOM 1558 O O . TRP A 1 194 ? -4.066 36.562 8.219 1 84.56 194 TRP A O 1
ATOM 1568 N N . ASP A 1 195 ? -2.234 36.594 6.996 1 85.62 195 ASP A N 1
ATOM 1569 C CA . ASP A 1 195 ? -1.892 37.969 7.383 1 85.62 195 ASP A CA 1
ATOM 1570 C C . ASP A 1 195 ? -1.906 38.906 6.176 1 85.62 195 ASP A C 1
ATOM 1572 O O . ASP A 1 195 ? -1.248 39.938 6.184 1 85.62 195 ASP A O 1
ATOM 1576 N N . ASP A 1 196 ? -2.543 38.469 5.188 1 93.25 196 ASP A N 1
ATOM 1577 C CA . ASP A 1 196 ? -2.547 39.219 3.938 1 93.25 196 ASP A CA 1
ATOM 1578 C C . ASP A 1 196 ? -3.951 39.281 3.342 1 93.25 196 ASP A C 1
ATOM 1580 O O . ASP A 1 196 ? -4.363 38.375 2.604 1 93.25 196 ASP A O 1
ATOM 1584 N N . ALA A 1 197 ? -4.57 40.375 3.518 1 93.56 197 ALA A N 1
ATOM 1585 C CA . ALA A 1 197 ? -5.961 40.531 3.107 1 93.56 197 ALA A CA 1
ATOM 1586 C C . ALA A 1 197 ? -6.105 40.438 1.592 1 93.56 197 ALA A C 1
ATOM 1588 O O . ALA A 1 197 ? -7.113 39.938 1.089 1 93.56 197 ALA A O 1
ATOM 1589 N N . GLU A 1 198 ? -5.117 40.938 0.917 1 95.75 198 GLU A N 1
ATOM 1590 C CA . GLU A 1 198 ? -5.16 40.875 -0.541 1 95.75 198 GLU A CA 1
ATOM 1591 C C . GLU A 1 198 ? -5.105 39.438 -1.044 1 95.75 198 GLU A C 1
ATOM 1593 O O . GLU A 1 198 ? -5.859 39.062 -1.944 1 95.75 198 GLU A O 1
ATOM 1598 N N . LEU A 1 199 ? -4.211 38.688 -0.456 1 96.75 199 LEU A N 1
ATOM 1599 C CA . LEU A 1 199 ? -4.113 37.281 -0.836 1 96.75 199 LEU A CA 1
ATOM 1600 C C . LEU A 1 199 ? -5.371 36.5 -0.431 1 96.75 199 LEU A C 1
ATOM 1602 O O . LEU A 1 199 ? -5.801 35.594 -1.136 1 96.75 199 LEU A O 1
ATOM 1606 N N . ARG A 1 200 ? -5.906 36.844 0.685 1 95 200 ARG A N 1
ATOM 1607 C CA . ARG A 1 200 ? -7.148 36.219 1.119 1 95 200 ARG A CA 1
ATOM 1608 C C . ARG A 1 200 ? -8.266 36.438 0.11 1 95 200 ARG A C 1
ATOM 1610 O O . ARG A 1 200 ? -9.031 35.531 -0.196 1 95 200 ARG A O 1
ATOM 1617 N N . GLU A 1 201 ? -8.383 37.656 -0.321 1 96.06 201 GLU A N 1
ATOM 1618 C CA . GLU A 1 201 ? -9.391 38 -1.324 1 96.06 201 GLU A CA 1
ATOM 1619 C C . GLU A 1 201 ? -9.117 37.281 -2.641 1 96.06 201 GLU A C 1
ATOM 1621 O O . GLU A 1 201 ? -10.039 36.75 -3.275 1 96.06 201 GLU A O 1
ATOM 1626 N N . LYS A 1 202 ? -7.883 37.219 -2.98 1 97.25 202 LYS A N 1
ATOM 1627 C CA . LYS A 1 202 ? -7.473 36.625 -4.238 1 97.25 202 LYS A CA 1
ATOM 1628 C C . LYS A 1 202 ? -7.855 35.125 -4.277 1 97.25 202 LYS A C 1
ATOM 1630 O O . LYS A 1 202 ? -8.289 34.625 -5.312 1 97.25 202 LYS A O 1
ATOM 1635 N N . TYR A 1 203 ? -7.73 34.5 -3.121 1 97.62 203 TYR A N 1
ATOM 1636 C CA . TYR A 1 203 ? -7.898 33.031 -3.133 1 97.62 203 TYR A CA 1
ATOM 1637 C C . TYR A 1 203 ? -9.219 32.625 -2.484 1 97.62 203 TYR A C 1
ATOM 1639 O O . TYR A 1 203 ? -9.453 31.453 -2.234 1 97.62 203 TYR A O 1
ATOM 1647 N N . ALA A 1 204 ? -10.086 33.594 -2.186 1 94.44 204 ALA A N 1
ATOM 1648 C CA . ALA A 1 204 ? -11.398 33.312 -1.61 1 94.44 204 ALA A CA 1
ATOM 1649 C C . ALA A 1 204 ? -12.18 32.344 -2.469 1 94.44 204 ALA A C 1
ATOM 1651 O O . ALA A 1 204 ? -12.82 31.406 -1.944 1 94.44 204 ALA A O 1
ATOM 1652 N N . PRO A 1 205 ? -12.133 32.438 -3.844 1 95.88 205 PRO A N 1
ATOM 1653 C CA . PRO A 1 205 ? -12.859 31.453 -4.656 1 95.88 205 PRO A CA 1
ATOM 1654 C C . PRO A 1 205 ? -12.336 30.031 -4.477 1 95.88 205 PRO A C 1
ATOM 1656 O O . PRO A 1 205 ? -13.109 29.078 -4.531 1 95.88 205 PRO A O 1
ATOM 1659 N N . LEU A 1 206 ? -11.039 29.938 -4.301 1 97.19 206 LEU A N 1
ATOM 1660 C CA . LEU A 1 206 ? -10.438 28.625 -4.109 1 97.19 206 LEU A CA 1
ATOM 1661 C C . LEU A 1 206 ? -10.867 28.016 -2.779 1 97.19 206 LEU A C 1
ATOM 1663 O O . LEU A 1 206 ? -11.133 26.812 -2.701 1 97.19 206 LEU A O 1
ATOM 1667 N N . GLU A 1 207 ? -10.82 28.766 -1.767 1 95 207 GLU A N 1
ATOM 1668 C CA . GLU A 1 207 ? -11.281 28.312 -0.457 1 95 207 GLU A CA 1
ATOM 1669 C C . GLU A 1 207 ? -12.742 27.859 -0.513 1 95 207 GLU A C 1
ATOM 1671 O O . GLU A 1 207 ? -13.094 26.828 0.054 1 95 207 GLU A O 1
ATOM 1676 N N . GLU A 1 208 ? -13.609 28.641 -1.175 1 95.06 208 GLU A N 1
ATOM 1677 C CA . GLU A 1 208 ? -15.016 28.297 -1.346 1 95.06 208 GLU A CA 1
ATOM 1678 C C . GLU A 1 208 ? -15.164 27 -2.15 1 95.06 208 GLU A C 1
ATOM 1680 O O . GLU A 1 208 ? -16.031 26.172 -1.856 1 95.06 208 GLU A O 1
ATOM 1685 N N . TRP A 1 209 ? -14.359 26.938 -3.156 1 97.12 209 TRP A N 1
ATOM 1686 C CA . TRP A 1 209 ? -14.336 25.703 -3.943 1 97.12 209 TRP A CA 1
ATOM 1687 C C . TRP A 1 209 ? -14.023 24.5 -3.064 1 97.12 209 TRP A C 1
ATOM 1689 O O . TRP A 1 209 ? -14.711 23.469 -3.137 1 97.12 209 TRP A O 1
ATOM 1699 N N . GLY A 1 210 ? -12.984 24.625 -2.24 1 97.25 210 GLY A N 1
ATOM 1700 C CA . GLY A 1 210 ? -12.617 23.547 -1.322 1 97.25 210 GLY A CA 1
ATOM 1701 C C . GLY A 1 210 ? -13.742 23.172 -0.371 1 97.25 210 GLY A C 1
ATOM 1702 O O . GLY A 1 210 ? -13.977 21.984 -0.12 1 97.25 210 GLY A O 1
ATOM 1703 N N . LEU A 1 211 ? -14.43 24.156 0.136 1 97.19 211 LEU A N 1
ATOM 1704 C CA . LEU A 1 211 ? -15.539 23.922 1.048 1 97.19 211 LEU A CA 1
ATOM 1705 C C . LEU A 1 211 ? -16.672 23.156 0.35 1 97.19 211 LEU A C 1
ATOM 1707 O O . LEU A 1 211 ? -17.203 22.188 0.896 1 97.19 211 LEU A O 1
ATOM 1711 N N . LYS A 1 212 ? -17 23.625 -0.838 1 97.31 212 LYS A N 1
ATOM 1712 C CA . LYS A 1 212 ? -18.078 23 -1.604 1 97.31 212 LYS A CA 1
ATOM 1713 C C . LYS A 1 212 ? -17.734 21.547 -1.919 1 97.31 212 LYS A C 1
ATOM 1715 O O . LYS A 1 212 ? -18.594 20.656 -1.78 1 97.31 212 LYS A O 1
ATOM 1720 N N . GLN A 1 213 ? -16.516 21.312 -2.381 1 98.25 213 GLN A N 1
ATOM 1721 C CA . GLN A 1 213 ? -16.078 19.953 -2.678 1 98.25 213 GLN A CA 1
ATOM 1722 C C . GLN A 1 213 ? -16.125 19.078 -1.429 1 98.25 213 GLN A C 1
ATOM 1724 O O . GLN A 1 213 ? -16.516 17.906 -1.493 1 98.25 213 GLN A O 1
ATOM 1729 N N . THR A 1 214 ? -15.688 19.609 -0.317 1 98.5 214 THR A N 1
ATOM 1730 C CA . THR A 1 214 ? -15.617 18.891 0.943 1 98.5 214 THR A CA 1
ATOM 1731 C C . THR A 1 214 ? -17 18.438 1.388 1 98.5 214 THR A C 1
ATOM 1733 O O . THR A 1 214 ? -17.172 17.297 1.84 1 98.5 214 THR A O 1
ATOM 1736 N N . MET A 1 215 ? -18.047 19.234 1.188 1 98.06 215 MET A N 1
ATOM 1737 C CA . MET A 1 215 ? -19.391 18.938 1.639 1 98.06 215 MET A CA 1
ATOM 1738 C C . MET A 1 215 ? -19.969 17.734 0.899 1 98.06 215 MET A C 1
ATOM 1740 O O . MET A 1 215 ? -20.797 17 1.438 1 98.06 215 MET A O 1
ATOM 1744 N N . GLN A 1 216 ? -19.438 17.453 -0.265 1 98.44 216 GLN A N 1
ATOM 1745 C CA . GLN A 1 216 ? -19.953 16.359 -1.098 1 98.44 216 GLN A CA 1
ATOM 1746 C C . GLN A 1 216 ? -19.641 15 -0.484 1 98.44 216 GLN A C 1
ATOM 1748 O O . GLN A 1 216 ? -20.234 13.992 -0.863 1 98.44 216 GLN A O 1
ATOM 1753 N N . HIS A 1 217 ? -18.766 14.969 0.454 1 98.81 217 HIS A N 1
ATOM 1754 C CA . HIS A 1 217 ? -18.297 13.695 0.985 1 98.81 217 HIS A CA 1
ATOM 1755 C C . HIS A 1 217 ? -19.188 13.203 2.117 1 98.81 217 HIS A C 1
ATOM 1757 O O . HIS A 1 217 ? -19.062 12.07 2.57 1 98.81 217 HIS A O 1
ATOM 1763 N N . ILE A 1 218 ? -20.062 14.094 2.6 1 98.5 218 ILE A N 1
ATOM 1764 C CA . ILE A 1 218 ? -21.125 13.648 3.486 1 98.5 218 ILE A CA 1
ATOM 1765 C C . ILE A 1 218 ? -22.172 12.852 2.693 1 98.5 218 ILE A C 1
ATOM 1767 O O . ILE A 1 218 ? -22.844 13.398 1.814 1 98.5 218 ILE A O 1
ATOM 1771 N N . GLN A 1 219 ? -22.266 11.641 2.988 1 98.31 219 GLN A N 1
ATOM 1772 C CA . GLN A 1 219 ? -23.109 10.766 2.191 1 98.31 219 GLN A CA 1
ATOM 1773 C C . GLN A 1 219 ? -24.078 9.984 3.076 1 98.31 219 GLN A C 1
ATOM 1775 O O . GLN A 1 219 ? -24 10.039 4.305 1 98.31 219 GLN A O 1
ATOM 1780 N N . ARG A 1 220 ? -25.062 9.273 2.416 1 97.44 220 ARG A N 1
ATOM 1781 C CA . ARG A 1 220 ? -26.016 8.359 3.029 1 97.44 220 ARG A CA 1
ATOM 1782 C C . ARG A 1 220 ? -26.797 9.047 4.148 1 97.44 220 ARG A C 1
ATOM 1784 O O . ARG A 1 220 ? -26.844 8.547 5.273 1 97.44 220 ARG A O 1
ATOM 1791 N N . ASN A 1 221 ? -27.438 10.203 3.84 1 95.62 221 ASN A N 1
ATOM 1792 C CA . ASN A 1 221 ? -28.234 11 4.773 1 95.62 221 ASN A CA 1
ATOM 1793 C C . ASN A 1 221 ? -27.406 11.406 5.996 1 95.62 221 ASN A C 1
ATOM 1795 O O . ASN A 1 221 ? -27.812 11.156 7.133 1 95.62 221 ASN A O 1
ATOM 1799 N N . ASP A 1 222 ? -26.109 11.758 5.738 1 93.81 222 ASP A N 1
ATOM 1800 C CA . ASP A 1 222 ? -25.203 12.336 6.715 1 93.81 222 ASP A CA 1
ATOM 1801 C C . ASP A 1 222 ? -24.672 11.273 7.668 1 93.81 222 ASP A C 1
ATOM 1803 O O . ASP A 1 222 ? -24.25 11.586 8.789 1 93.81 222 ASP A O 1
ATOM 1807 N N . GLU A 1 223 ? -24.672 10.062 7.215 1 94.62 223 GLU A N 1
ATOM 1808 C CA . GLU A 1 223 ? -24.297 8.992 8.133 1 94.62 223 GLU A CA 1
ATOM 1809 C C . GLU A 1 223 ? -22.812 8.633 7.984 1 94.62 223 GLU A C 1
ATOM 1811 O O . GLU A 1 223 ? -22.203 8.094 8.906 1 94.62 223 GLU A O 1
ATOM 1816 N N . VAL A 1 224 ? -22.281 8.945 6.797 1 97.88 224 VAL A N 1
ATOM 1817 C CA . VAL A 1 224 ? -20.891 8.547 6.605 1 97.88 224 VAL A CA 1
ATOM 1818 C C . VAL A 1 224 ? -20.141 9.641 5.844 1 97.88 224 VAL A C 1
ATOM 1820 O O . VAL A 1 224 ? -20.75 10.43 5.125 1 97.88 224 VAL A O 1
ATOM 1823 N N . ILE A 1 225 ? -18.844 9.742 6.066 1 98.81 225 ILE A N 1
ATOM 1824 C CA . ILE A 1 225 ? -17.922 10.531 5.262 1 98.81 225 ILE A CA 1
ATOM 1825 C C . ILE A 1 225 ? -17.109 9.609 4.363 1 98.81 225 ILE A C 1
ATOM 1827 O O . ILE A 1 225 ? -16.234 8.875 4.84 1 98.81 225 ILE A O 1
ATOM 1831 N N . LEU A 1 226 ? -17.391 9.641 3.049 1 98.88 226 LEU A N 1
ATOM 1832 C CA . LEU A 1 226 ? -16.688 8.773 2.109 1 98.88 226 LEU A CA 1
ATOM 1833 C C . LEU A 1 226 ? -15.445 9.469 1.562 1 98.88 226 LEU A C 1
ATOM 1835 O O . LEU A 1 226 ? -15.461 10.672 1.289 1 98.88 226 LEU A O 1
ATOM 1839 N N . GLU A 1 227 ? -14.375 8.719 1.382 1 98.69 227 GLU A N 1
ATOM 1840 C CA . GLU A 1 227 ? -13.094 9.25 0.936 1 98.69 227 GLU A CA 1
ATOM 1841 C C . GLU A 1 227 ? -13.164 9.711 -0.518 1 98.69 227 GLU A C 1
ATOM 1843 O O . GLU A 1 227 ? -12.43 10.617 -0.923 1 98.69 227 GLU A O 1
ATOM 1848 N N . VAL A 1 228 ? -13.969 9 -1.299 1 98.56 228 VAL A N 1
ATOM 1849 C CA . VAL A 1 228 ? -14.031 9.281 -2.729 1 98.56 228 VAL A CA 1
ATOM 1850 C C . VAL A 1 228 ? -15.484 9.312 -3.188 1 98.56 228 VAL A C 1
ATOM 1852 O O . VAL A 1 228 ? -16.266 8.406 -2.877 1 98.56 228 VAL A O 1
ATOM 1855 N N . VAL A 1 229 ? -15.891 10.312 -3.844 1 98.62 229 VAL A N 1
ATOM 1856 C CA . VAL A 1 229 ? -17.203 10.453 -4.445 1 98.62 229 VAL A CA 1
ATOM 1857 C C . VAL A 1 229 ? -17.078 10.922 -5.891 1 98.62 229 VAL A C 1
ATOM 1859 O O . VAL A 1 229 ? -15.977 11.273 -6.336 1 98.62 229 VAL A O 1
ATOM 1862 N N . SER A 1 230 ? -18.125 10.867 -6.68 1 97.81 230 SER A N 1
ATOM 1863 C CA . SER A 1 230 ? -18.094 11.398 -8.039 1 97.81 230 SER A CA 1
ATOM 1864 C C . SER A 1 230 ? -17.984 12.922 -8.031 1 97.81 230 SER A C 1
ATOM 1866 O O . SER A 1 230 ? -18.188 13.562 -7.004 1 97.81 230 SER A O 1
ATOM 1868 N N . THR A 1 231 ? -17.672 13.531 -9.125 1 96.12 231 THR A N 1
ATOM 1869 C CA . THR A 1 231 ? -17.516 14.984 -9.219 1 96.12 231 THR A CA 1
ATOM 1870 C C . THR A 1 231 ? -18.859 15.68 -9 1 96.12 231 THR A C 1
ATOM 1872 O O . THR A 1 231 ? -18.891 16.875 -8.68 1 96.12 231 THR A O 1
ATOM 1875 N N . ASP A 1 232 ? -19.969 14.906 -9.102 1 96 232 ASP A N 1
ATOM 1876 C CA . ASP A 1 232 ? -21.281 15.461 -8.859 1 96 232 ASP A CA 1
ATOM 1877 C C . ASP A 1 232 ? -21.75 15.188 -7.434 1 96 232 ASP A C 1
ATOM 1879 O O . ASP A 1 232 ? -22.875 15.516 -7.062 1 96 232 ASP A O 1
ATOM 1883 N N . GLY A 1 233 ? -20.875 14.523 -6.707 1 97.06 233 GLY A N 1
ATOM 1884 C CA . GLY A 1 233 ? -21.141 14.344 -5.289 1 97.06 233 GLY A CA 1
ATOM 1885 C C . GLY A 1 233 ? -21.906 13.07 -4.98 1 97.06 233 GLY A C 1
ATOM 1886 O O . GLY A 1 233 ? -22.531 12.961 -3.926 1 97.06 233 GLY A O 1
ATOM 1887 N N . ASN A 1 234 ? -21.828 12.109 -5.875 1 97.56 234 ASN A N 1
ATOM 1888 C CA . ASN A 1 234 ? -22.547 10.852 -5.652 1 97.56 234 ASN A CA 1
ATOM 1889 C C . ASN A 1 234 ? -21.594 9.742 -5.227 1 97.56 234 ASN A C 1
ATOM 1891 O O . ASN A 1 234 ? -20.391 9.805 -5.5 1 97.56 234 ASN A O 1
ATOM 1895 N N . GLU A 1 235 ? -22.188 8.734 -4.543 1 97.62 235 GLU A N 1
ATOM 1896 C CA . GLU A 1 235 ? -21.406 7.562 -4.148 1 97.62 235 GLU A CA 1
ATOM 1897 C C . GLU A 1 235 ? -20.938 6.781 -5.371 1 97.62 235 GLU A C 1
ATOM 1899 O O . GLU A 1 235 ? -21.672 6.629 -6.34 1 97.62 235 GLU A O 1
ATOM 1904 N N . LEU A 1 236 ? -19.734 6.273 -5.34 1 97.56 236 LEU A N 1
ATOM 1905 C CA . LEU A 1 236 ? -19.188 5.43 -6.395 1 97.56 236 LEU A CA 1
ATOM 1906 C C . LEU A 1 236 ? -19.438 3.955 -6.102 1 97.56 236 LEU A C 1
ATOM 1908 O O . LEU A 1 236 ? -19.609 3.568 -4.941 1 97.56 236 LEU A O 1
ATOM 1912 N N . PRO A 1 237 ? -19.469 3.131 -7.129 1 95.5 237 PRO A N 1
ATOM 1913 C CA . PRO A 1 237 ? -19.641 1.692 -6.898 1 95.5 237 PRO A CA 1
ATOM 1914 C C . PRO A 1 237 ? -18.359 1.034 -6.371 1 95.5 237 PRO A C 1
ATOM 1916 O O . PRO A 1 237 ? -17.281 1.628 -6.434 1 95.5 237 PRO A O 1
ATOM 1919 N N . GLY A 1 238 ? -18.547 -0.192 -5.859 1 96.44 238 GLY A N 1
ATOM 1920 C CA . GLY A 1 238 ? -17.422 -1.011 -5.473 1 96.44 238 GLY A CA 1
ATOM 1921 C C . GLY A 1 238 ? -16.797 -0.593 -4.148 1 96.44 238 GLY A C 1
ATOM 1922 O O . GLY A 1 238 ? -17.359 0.255 -3.443 1 96.44 238 GLY A O 1
ATOM 1923 N N . SER A 1 239 ? -15.688 -1.212 -3.838 1 97.44 239 SER A N 1
ATOM 1924 C CA . SER A 1 239 ? -15.039 -0.983 -2.553 1 97.44 239 SER A CA 1
ATOM 1925 C C . SER A 1 239 ? -14.484 0.434 -2.461 1 97.44 239 SER A C 1
ATOM 1927 O O . SER A 1 239 ? -14.477 1.034 -1.383 1 97.44 239 SER A O 1
ATOM 1929 N N . GLN A 1 240 ? -14.094 0.982 -3.551 1 96.31 240 GLN A N 1
ATOM 1930 C CA . GLN A 1 240 ? -13.555 2.34 -3.57 1 96.31 240 GLN A CA 1
ATOM 1931 C C . GLN A 1 240 ? -14.602 3.35 -3.098 1 96.31 240 GLN A C 1
ATOM 1933 O O . GLN A 1 240 ? -14.266 4.316 -2.412 1 96.31 240 GLN A O 1
ATOM 1938 N N . GLY A 1 241 ? -15.805 3.109 -3.453 1 97.81 241 GLY A N 1
ATOM 1939 C CA . GLY A 1 241 ? -16.859 4.043 -3.123 1 97.81 241 GLY A CA 1
ATOM 1940 C C . GLY A 1 241 ? -17.344 3.92 -1.689 1 97.81 241 GLY A C 1
ATOM 1941 O O . GLY A 1 241 ? -18.156 4.73 -1.226 1 97.81 241 GLY A O 1
ATOM 1942 N N . ARG A 1 242 ? -16.812 2.949 -0.94 1 98.38 242 ARG A N 1
ATOM 1943 C CA . ARG A 1 242 ? -17.312 2.697 0.411 1 98.38 242 ARG A CA 1
ATOM 1944 C C . ARG A 1 242 ? -16.219 2.984 1.447 1 98.38 242 ARG A C 1
ATOM 1946 O O . ARG A 1 242 ? -16.453 2.836 2.65 1 98.38 242 ARG A O 1
ATOM 1953 N N . VAL A 1 243 ? -15.078 3.475 1.026 1 98.62 243 VAL A N 1
ATOM 1954 C CA . VAL A 1 243 ? -13.938 3.633 1.922 1 98.62 243 VAL A CA 1
ATOM 1955 C C . VAL A 1 243 ? -14.148 4.852 2.816 1 98.62 243 VAL A C 1
ATOM 1957 O O . VAL A 1 243 ? -14.531 5.922 2.338 1 98.62 243 VAL A O 1
ATOM 1960 N N . MET A 1 244 ? -13.93 4.621 4.051 1 98.81 244 MET A N 1
ATOM 1961 C CA . MET A 1 244 ? -13.883 5.691 5.039 1 98.81 244 MET A CA 1
ATOM 1962 C C . MET A 1 244 ? -12.516 5.754 5.719 1 98.81 244 MET A C 1
ATOM 1964 O O . MET A 1 244 ? -11.914 4.719 6.004 1 98.81 244 MET A O 1
ATOM 1968 N N . ASN A 1 245 ? -12.031 6.887 5.895 1 98.88 245 ASN A N 1
ATOM 1969 C CA . ASN A 1 245 ? -10.828 7.172 6.664 1 98.88 245 ASN A CA 1
ATOM 1970 C C . ASN A 1 245 ? -11.109 8.117 7.828 1 98.88 245 ASN A C 1
ATOM 1972 O O . ASN A 1 245 ? -11.078 9.336 7.664 1 98.88 245 ASN A O 1
ATOM 1976 N N . PRO A 1 246 ? -11.281 7.574 8.984 1 98.88 246 PRO A N 1
ATOM 1977 C CA . PRO A 1 246 ? -11.648 8.406 10.125 1 98.88 246 PRO A CA 1
ATOM 1978 C C . PRO A 1 246 ? -10.648 9.531 10.383 1 98.88 246 PRO A C 1
ATOM 1980 O O . PRO A 1 246 ? -11.039 10.641 10.75 1 98.88 246 PRO A O 1
ATOM 1983 N N . GLY A 1 247 ? -9.406 9.266 10.203 1 98.88 247 GLY A N 1
ATOM 1984 C CA . GLY A 1 247 ? -8.391 10.297 10.375 1 98.88 247 GLY A CA 1
ATOM 1985 C C . GLY A 1 247 ? -8.578 11.477 9.445 1 98.88 247 GLY A C 1
ATOM 1986 O O . GLY A 1 247 ? -8.539 12.633 9.883 1 98.88 247 GLY A O 1
ATOM 1987 N N . HIS A 1 248 ? -8.828 11.211 8.18 1 98.88 248 HIS A N 1
ATOM 1988 C CA . HIS A 1 248 ? -9.07 12.266 7.203 1 98.88 248 HIS A CA 1
ATOM 1989 C C . HIS A 1 248 ? -10.328 13.055 7.543 1 98.88 248 HIS A C 1
ATOM 1991 O O . HIS A 1 248 ? -10.359 14.281 7.398 1 98.88 248 HIS A O 1
ATOM 1997 N N . ALA A 1 249 ? -11.32 12.312 7.938 1 98.88 249 ALA A N 1
ATOM 1998 C CA . ALA A 1 249 ? -12.578 12.977 8.281 1 98.88 249 ALA A CA 1
ATOM 1999 C C . ALA A 1 249 ? -12.398 13.906 9.477 1 98.88 249 ALA A C 1
ATOM 2001 O O . ALA A 1 249 ? -12.797 15.07 9.43 1 98.88 249 ALA A O 1
ATOM 2002 N N . ILE A 1 250 ? -11.766 13.445 10.477 1 98.94 250 ILE A N 1
ATOM 2003 C CA . ILE A 1 250 ? -11.562 14.227 11.695 1 98.94 250 ILE A CA 1
ATOM 2004 C C . ILE A 1 250 ? -10.68 15.438 11.383 1 98.94 250 ILE A C 1
ATOM 2006 O O . ILE A 1 250 ? -10.953 16.547 11.852 1 98.94 250 ILE A O 1
ATOM 2010 N N . GLU A 1 251 ? -9.648 15.188 10.594 1 98.88 251 GLU A N 1
ATOM 2011 C CA . GLU A 1 251 ? -8.789 16.297 10.164 1 98.88 251 GLU A CA 1
ATOM 2012 C C . GLU A 1 251 ? -9.586 17.344 9.414 1 98.88 251 GLU A C 1
ATOM 2014 O O . GLU A 1 251 ? -9.438 18.547 9.664 1 98.88 251 GLU A O 1
ATOM 2019 N N . THR A 1 252 ? -10.414 16.875 8.523 1 98.81 252 THR A N 1
ATOM 2020 C CA . THR A 1 252 ? -11.297 17.781 7.801 1 98.81 252 THR A CA 1
ATOM 2021 C C . THR A 1 252 ? -12.18 18.562 8.766 1 98.81 252 THR A C 1
ATOM 2023 O O . THR A 1 252 ? -12.422 19.75 8.57 1 98.81 252 THR A O 1
ATOM 2026 N N . GLY A 1 253 ? -12.625 17.891 9.773 1 98.81 253 GLY A N 1
ATOM 2027 C CA . GLY A 1 253 ? -13.477 18.5 10.773 1 98.81 253 GLY A CA 1
ATOM 2028 C C . GLY A 1 253 ? -12.844 19.719 11.438 1 98.81 253 GLY A C 1
ATOM 2029 O O . GLY A 1 253 ? -13.453 20.781 11.508 1 98.81 253 GLY A O 1
ATOM 2030 N N . TRP A 1 254 ? -11.625 19.531 11.914 1 98.69 254 TRP A N 1
ATOM 2031 C CA . TRP A 1 254 ? -11.062 20.672 12.625 1 98.69 254 TRP A CA 1
ATOM 2032 C C . TRP A 1 254 ? -10.586 21.75 11.656 1 98.69 254 TRP A C 1
ATOM 2034 O O . TRP A 1 254 ? -10.492 22.922 12.008 1 98.69 254 TRP A O 1
ATOM 2044 N N . PHE A 1 255 ? -10.25 21.438 10.289 1 98.31 255 PHE A N 1
ATOM 2045 C CA . PHE A 1 255 ? -10.07 22.469 9.273 1 98.31 255 PHE A CA 1
ATOM 2046 C C . PHE A 1 255 ? -11.32 23.328 9.156 1 98.31 255 PHE A C 1
ATOM 2048 O O . PHE A 1 255 ? -11.234 24.562 9.164 1 98.31 255 PHE A O 1
ATOM 2055 N N . LEU A 1 256 ? -12.508 22.672 9.094 1 98.25 256 LEU A N 1
ATOM 2056 C CA . LEU A 1 256 ? -13.789 23.344 8.953 1 98.25 256 LEU A CA 1
ATOM 2057 C C . LEU A 1 256 ? -14.117 24.156 10.203 1 98.25 256 LEU A C 1
ATOM 2059 O O . LEU A 1 256 ? -14.68 25.25 10.109 1 98.25 256 LEU A O 1
ATOM 2063 N N . LEU A 1 257 ? -13.812 23.562 11.297 1 98.25 257 LEU A N 1
ATOM 2064 C CA . LEU A 1 257 ? -14.086 24.25 12.547 1 98.25 257 LEU A CA 1
ATOM 2065 C C . LEU A 1 257 ? -13.281 25.547 12.648 1 98.25 257 LEU A C 1
ATOM 2067 O O . LEU A 1 257 ? -13.812 26.578 13.062 1 98.25 257 LEU A O 1
ATOM 2071 N N . GLN A 1 258 ? -12.023 25.453 12.281 1 95.69 258 GLN A N 1
ATOM 2072 C CA . GLN A 1 258 ? -11.188 26.641 12.25 1 95.69 258 GLN A CA 1
ATOM 2073 C C . GLN A 1 258 ? -11.734 27.672 11.273 1 95.69 258 GLN A C 1
ATOM 2075 O O . GLN A 1 258 ? -11.797 28.875 11.586 1 95.69 258 GLN A O 1
ATOM 2080 N N . TYR A 1 259 ? -12.094 27.203 10.125 1 94.81 259 TYR A N 1
ATOM 2081 C CA . TYR A 1 259 ? -12.688 28.078 9.117 1 94.81 259 TYR A CA 1
ATOM 2082 C C . TYR A 1 259 ? -13.953 28.734 9.633 1 94.81 259 TYR A C 1
ATOM 2084 O O . TYR A 1 259 ? -14.156 29.938 9.461 1 94.81 259 TYR A O 1
ATOM 2092 N N . ALA A 1 260 ? -14.789 27.953 10.234 1 96.19 260 ALA A N 1
ATOM 2093 C CA . ALA A 1 260 ? -16.062 28.438 10.758 1 96.19 260 ALA A CA 1
ATOM 2094 C C . ALA A 1 260 ? -15.852 29.531 11.789 1 96.19 260 ALA A C 1
ATOM 2096 O O . ALA A 1 260 ? -16.578 30.531 11.812 1 96.19 260 ALA A O 1
ATOM 2097 N N . LYS A 1 261 ? -14.938 29.312 12.625 1 94.25 261 LYS A N 1
ATOM 2098 C CA . LYS A 1 261 ? -14.625 30.297 13.641 1 94.25 261 LYS A CA 1
ATOM 2099 C C . LYS A 1 261 ? -14.148 31.609 13.016 1 94.25 261 LYS A C 1
ATOM 2101 O O . LYS A 1 261 ? -14.641 32.688 13.352 1 94.25 261 LYS A O 1
ATOM 2106 N N . LYS A 1 262 ? -13.258 31.531 12.094 1 90.12 262 LYS A N 1
ATOM 2107 C CA . LYS A 1 262 ? -12.633 32.688 11.477 1 90.12 262 LYS A CA 1
ATOM 2108 C C . LYS A 1 262 ? -13.633 33.469 10.617 1 90.12 262 LYS A C 1
ATOM 2110 O O . LYS A 1 262 ? -13.539 34.688 10.5 1 90.12 262 LYS A O 1
ATOM 2115 N N . ARG A 1 263 ? -14.609 32.719 10.125 1 90.5 263 ARG A N 1
ATOM 2116 C CA . ARG A 1 263 ? -15.555 33.344 9.211 1 90.5 263 ARG A CA 1
ATOM 2117 C C . ARG A 1 263 ? -16.906 33.562 9.883 1 90.5 263 ARG A C 1
ATOM 2119 O O . ARG A 1 263 ? -17.891 33.938 9.219 1 90.5 263 ARG A O 1
ATOM 2126 N N . ASN A 1 264 ? -17.031 33.281 11.086 1 93.69 264 ASN A N 1
ATOM 2127 C CA . ASN A 1 264 ? -18.266 33.406 11.859 1 93.69 264 ASN A CA 1
ATOM 2128 C C . ASN A 1 264 ? -19.422 32.688 11.203 1 93.69 264 ASN A C 1
ATOM 2130 O O . ASN A 1 264 ? -20.453 33.281 10.906 1 93.69 264 ASN A O 1
ATOM 2134 N N . ARG A 1 265 ? -19.203 31.422 11.055 1 95.06 265 ARG A N 1
ATOM 2135 C CA . ARG A 1 265 ? -20.188 30.547 10.461 1 95.06 265 ARG A CA 1
ATOM 2136 C C . ARG A 1 265 ? -20.594 29.453 11.445 1 95.06 265 ARG A C 1
ATOM 2138 O O . ARG A 1 265 ? -20.141 28.312 11.344 1 95.06 265 ARG A O 1
ATOM 2145 N N . PRO A 1 266 ? -21.578 29.734 12.25 1 95 266 PRO A N 1
ATOM 2146 C CA . PRO A 1 266 ? -21.984 28.75 13.258 1 95 266 PRO A CA 1
ATOM 2147 C C . PRO A 1 266 ? -22.562 27.484 12.648 1 95 266 PRO A C 1
ATOM 2149 O O . PRO A 1 266 ? -22.438 26.391 13.227 1 95 266 PRO A O 1
ATOM 2152 N N . ASP A 1 267 ? -23.203 27.625 11.492 1 94.44 267 ASP A N 1
ATOM 2153 C CA . ASP A 1 267 ? -23.734 26.453 10.812 1 94.44 267 ASP A CA 1
ATOM 2154 C C . ASP A 1 267 ? -22.641 25.469 10.445 1 94.44 267 ASP A C 1
ATOM 2156 O O . ASP A 1 267 ? -22.781 24.25 10.625 1 94.44 267 ASP A O 1
ATOM 2160 N N . LEU A 1 268 ? -21.531 26.016 10.023 1 96.44 268 LEU A N 1
ATOM 2161 C CA . LEU A 1 268 ? -20.406 25.188 9.633 1 96.44 268 LEU A CA 1
ATOM 2162 C C . LEU A 1 268 ? -19.719 24.594 10.867 1 96.44 268 LEU A C 1
ATOM 2164 O O . LEU A 1 268 ? -19.156 23.5 10.805 1 96.44 268 LEU A O 1
ATOM 2168 N N . ARG A 1 269 ? -19.734 25.328 11.961 1 97.56 269 ARG A N 1
ATOM 2169 C CA . ARG A 1 269 ? -19.172 24.844 13.219 1 97.56 269 ARG A CA 1
ATOM 2170 C C . ARG A 1 269 ? -19.859 23.547 13.656 1 97.56 269 ARG A C 1
ATOM 2172 O O . ARG A 1 269 ? -19.188 22.547 13.938 1 97.56 269 ARG A O 1
ATOM 217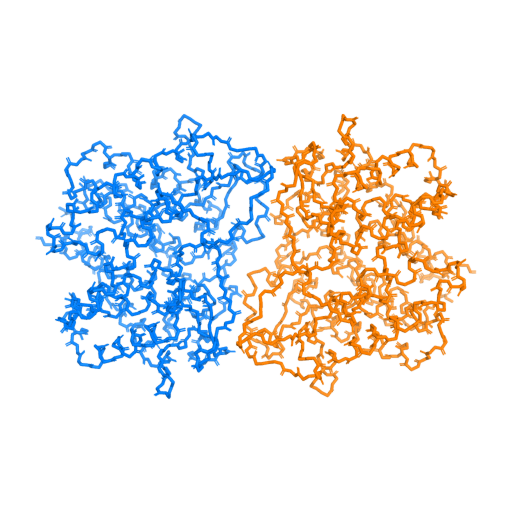9 N N . ASP A 1 270 ? -21.188 23.562 13.672 1 97.38 270 ASP A N 1
ATOM 2180 C CA . ASP A 1 270 ? -21.953 22.406 14.141 1 97.38 270 ASP A CA 1
ATOM 2181 C C . ASP A 1 270 ? -21.781 21.219 13.203 1 97.38 270 ASP A C 1
ATOM 2183 O O . ASP A 1 270 ? -21.672 20.078 13.656 1 97.38 270 ASP A O 1
ATOM 2187 N N . LEU A 1 271 ? -21.781 21.531 11.953 1 97.56 271 LEU A N 1
ATOM 2188 C CA . LEU A 1 271 ? -21.594 20.484 10.953 1 97.56 271 LEU A CA 1
ATOM 2189 C C . LEU A 1 271 ? -20.203 19.844 11.086 1 97.56 271 LEU A C 1
ATOM 2191 O O . LEU A 1 271 ? -20.078 18.625 11.047 1 97.56 271 LEU A O 1
ATOM 2195 N N . ALA A 1 272 ? -19.172 20.703 11.234 1 98.5 272 ALA A N 1
ATOM 2196 C CA . ALA A 1 272 ? -17.797 20.219 11.391 1 98.5 272 ALA A CA 1
ATOM 2197 C C . ALA A 1 272 ? -17.688 19.25 12.57 1 98.5 272 ALA A C 1
ATOM 2199 O O . ALA A 1 272 ? -17.125 18.172 12.445 1 98.5 272 ALA A O 1
ATOM 2200 N N . ILE A 1 273 ? -18.266 19.641 13.648 1 98.62 273 ILE A N 1
ATOM 2201 C CA . ILE A 1 273 ? -18.141 18.875 14.891 1 98.62 273 ILE A CA 1
ATOM 2202 C C . ILE A 1 273 ? -18.953 17.594 14.781 1 98.62 273 ILE A C 1
ATOM 2204 O O . ILE A 1 273 ? -18.438 16.5 15.047 1 98.62 273 ILE A O 1
ATOM 2208 N N . SER A 1 274 ? -20.156 17.641 14.336 1 98.12 274 SER A N 1
ATOM 2209 C CA . SER A 1 274 ? -21.047 16.484 14.359 1 98.12 274 SER A CA 1
ATOM 2210 C C . SER A 1 274 ? -20.703 15.5 13.25 1 98.12 274 SER A C 1
ATOM 2212 O O . SER A 1 274 ? -20.531 14.305 13.508 1 98.12 274 SER A O 1
ATOM 2214 N N . GLN A 1 275 ? -20.516 16.016 12.031 1 98.19 275 GLN A N 1
ATOM 2215 C CA . GLN A 1 275 ? -20.438 15.141 10.867 1 98.19 275 GLN A CA 1
ATOM 2216 C C . GLN A 1 275 ? -19 14.695 10.609 1 98.19 275 GLN A C 1
ATOM 2218 O O . GLN A 1 275 ? -18.766 13.547 10.242 1 98.19 275 GLN A O 1
ATOM 2223 N N . PHE A 1 276 ? -18.047 15.594 10.852 1 98.81 276 PHE A N 1
ATOM 2224 C CA . PHE A 1 276 ? -16.703 15.273 10.422 1 98.81 276 PHE A CA 1
ATOM 2225 C C . PHE A 1 276 ? -15.844 14.852 11.609 1 98.81 276 PHE A C 1
ATOM 2227 O O . PHE A 1 276 ? -14.805 14.211 11.43 1 98.81 276 PHE A O 1
ATOM 2234 N N . MET A 1 277 ? -16.188 15.195 12.82 1 98.88 277 MET A N 1
ATOM 2235 C CA . MET A 1 277 ? -15.328 14.883 13.961 1 98.88 277 MET A CA 1
ATOM 2236 C C . MET A 1 277 ? -15.93 13.766 14.805 1 98.88 277 MET A C 1
ATOM 2238 O O . MET A 1 277 ? -15.406 12.656 14.836 1 98.88 277 MET A O 1
ATOM 2242 N N . VAL A 1 278 ? -17.141 13.945 15.328 1 98.81 278 VAL A N 1
ATOM 2243 C CA . VAL A 1 278 ? -17.719 13.039 16.328 1 98.81 278 VAL A CA 1
ATOM 2244 C C . VAL A 1 278 ? -18.109 11.727 15.648 1 98.81 278 VAL A C 1
ATOM 2246 O O . VAL A 1 278 ? -17.703 10.648 16.109 1 98.81 278 VAL A O 1
ATOM 2249 N N . LYS A 1 279 ? -18.844 11.797 14.578 1 98.56 279 LYS A N 1
ATOM 2250 C CA . LYS A 1 279 ? -19.359 10.586 13.953 1 98.56 279 LYS A CA 1
ATOM 2251 C C . LYS A 1 279 ? -18.219 9.703 13.453 1 98.56 279 LYS A C 1
ATOM 2253 O O . LYS A 1 279 ? -18.156 8.508 13.766 1 98.56 279 LYS A O 1
ATOM 2258 N N . PRO A 1 280 ? -17.25 10.281 12.703 1 98.75 280 PRO A N 1
ATOM 2259 C CA . PRO A 1 280 ? -16.125 9.445 12.273 1 98.75 280 PRO A CA 1
ATOM 2260 C C . PRO A 1 280 ? -15.312 8.914 13.453 1 98.75 280 PRO A C 1
ATOM 2262 O O . PRO A 1 280 ? -14.789 7.797 13.383 1 98.75 280 PRO A O 1
ATOM 2265 N N . PHE A 1 281 ? -15.234 9.672 14.523 1 98.88 281 PHE A N 1
ATOM 2266 C CA . PHE A 1 281 ? -14.508 9.219 15.711 1 98.88 281 PHE A CA 1
ATOM 2267 C C . PHE A 1 281 ? -15.195 8.008 16.328 1 98.88 281 PHE A C 1
ATOM 2269 O O . PHE A 1 281 ? -14.555 6.988 16.594 1 98.88 281 PHE A O 1
ATOM 2276 N N . LEU A 1 282 ? -16.453 8.102 16.484 1 98.69 282 LEU A N 1
ATOM 2277 C CA . LEU A 1 282 ? -17.203 7.035 17.141 1 98.69 282 LEU A CA 1
ATOM 2278 C C . LEU A 1 282 ? -17.219 5.777 16.281 1 98.69 282 LEU A C 1
ATOM 2280 O O . LEU A 1 282 ? -17.141 4.66 16.797 1 98.69 282 LEU A O 1
ATOM 2284 N N . THR A 1 283 ? -17.312 5.977 14.969 1 98.12 283 THR A N 1
ATOM 2285 C CA . THR A 1 283 ? -17.328 4.828 14.07 1 98.12 283 THR A CA 1
ATOM 2286 C C . THR A 1 283 ? -15.922 4.258 13.891 1 98.12 283 THR A C 1
ATOM 2288 O O . THR A 1 283 ? -15.758 3.053 13.68 1 98.12 283 THR A O 1
ATOM 2291 N N . GLY A 1 284 ? -14.945 5.07 13.984 1 98.69 284 GLY A N 1
ATOM 2292 C CA . GLY A 1 284 ? -13.578 4.664 13.711 1 98.69 284 GLY A CA 1
ATOM 2293 C C . GLY A 1 284 ? -12.852 4.141 14.938 1 98.69 284 GLY A C 1
ATOM 2294 O O . GLY A 1 284 ? -11.812 3.488 14.812 1 98.69 284 GLY A O 1
ATOM 2295 N N . TRP A 1 285 ? -13.383 4.41 16.188 1 98.88 285 TRP A N 1
ATOM 2296 C CA . TRP A 1 285 ? -12.734 3.963 17.422 1 98.88 285 TRP A CA 1
ATOM 2297 C C . TRP A 1 285 ? -12.914 2.461 17.609 1 98.88 285 TRP A C 1
ATOM 2299 O O . TRP A 1 285 ? -14.039 1.953 17.578 1 98.88 285 TRP A O 1
ATOM 2309 N N . ASP A 1 286 ? -11.82 1.773 17.734 1 98.69 286 ASP A N 1
ATOM 2310 C CA . ASP A 1 286 ? -11.836 0.344 18.031 1 98.69 286 ASP A CA 1
ATOM 2311 C C . ASP A 1 286 ? -12.258 0.084 19.469 1 98.69 286 ASP A C 1
ATOM 2313 O O . ASP A 1 286 ? -11.461 0.223 20.406 1 98.69 286 ASP A O 1
ATOM 2317 N N . LYS A 1 287 ? -13.414 -0.416 19.641 1 97.81 287 LYS A N 1
ATOM 2318 C CA . LYS A 1 287 ? -13.984 -0.568 20.969 1 97.81 287 LYS A CA 1
ATOM 2319 C C . LYS A 1 287 ? -13.289 -1.685 21.75 1 97.81 287 LYS A C 1
ATOM 2321 O O . LYS A 1 287 ? -13.266 -1.67 22.984 1 97.81 287 LYS A O 1
ATOM 2326 N N . GLU A 1 288 ? -12.695 -2.559 21.016 1 97.62 288 GLU A N 1
ATOM 2327 C CA . GLU A 1 288 ? -12.062 -3.709 21.656 1 97.62 288 GLU A CA 1
ATOM 2328 C C . GLU A 1 288 ? -10.641 -3.375 22.109 1 97.62 288 GLU A C 1
ATOM 2330 O O . GLU A 1 288 ? -10.258 -3.699 23.234 1 97.62 288 GLU A O 1
ATOM 2335 N N . ASN A 1 289 ? -9.836 -2.719 21.312 1 98.12 289 ASN A N 1
ATOM 2336 C CA . ASN A 1 289 ? -8.414 -2.549 21.594 1 98.12 289 ASN A CA 1
ATOM 2337 C C . ASN A 1 289 ? -8.062 -1.084 21.844 1 98.12 289 ASN A C 1
ATOM 2339 O O . ASN A 1 289 ? -6.941 -0.771 22.25 1 98.12 289 ASN A O 1
ATOM 2343 N N . GLY A 1 290 ? -9.055 -0.185 21.594 1 98.75 290 GLY A N 1
ATOM 2344 C CA . GLY A 1 290 ? -8.766 1.239 21.625 1 98.75 290 GLY A CA 1
ATOM 2345 C C . GLY A 1 290 ? -8.078 1.733 20.375 1 98.75 290 GLY A C 1
ATOM 2346 O O . GLY A 1 290 ? -7.648 0.933 19.531 1 98.75 290 GLY A O 1
ATOM 2347 N N . GLY A 1 291 ? -8.078 3.043 20.234 1 98.88 291 GLY A N 1
ATOM 2348 C CA . GLY A 1 291 ? -7.41 3.668 19.109 1 98.88 291 GLY A CA 1
ATOM 2349 C C . GLY A 1 291 ? -8.305 3.793 17.891 1 98.88 291 GLY A C 1
ATOM 2350 O O . GLY A 1 291 ? -9.383 3.195 17.844 1 98.88 291 GLY A O 1
ATOM 2351 N N . ILE A 1 292 ? -7.863 4.555 16.938 1 98.94 292 ILE A N 1
ATOM 2352 C CA . ILE A 1 292 ? -8.617 4.848 15.727 1 98.94 292 ILE A CA 1
ATOM 2353 C C . ILE A 1 292 ? -8.133 3.947 14.586 1 98.94 292 ILE A C 1
ATOM 2355 O O . ILE A 1 292 ? -6.949 3.947 14.25 1 98.94 292 ILE A O 1
ATOM 2359 N N . LEU A 1 293 ? -9.062 3.195 14.008 1 98.88 293 LEU A N 1
ATOM 2360 C CA . LEU A 1 293 ? -8.742 2.352 12.859 1 98.88 293 LEU A CA 1
ATOM 2361 C C . LEU A 1 293 ? -8.375 3.201 11.648 1 98.88 293 LEU A C 1
ATOM 2363 O O . LEU A 1 293 ? -8.898 4.301 11.477 1 98.88 293 LEU A O 1
ATOM 2367 N N . TYR A 1 294 ? -7.555 2.67 10.812 1 98.75 294 TYR A N 1
ATOM 2368 C CA . TYR A 1 294 ? -7.043 3.428 9.672 1 98.75 294 TYR A CA 1
ATOM 2369 C C . TYR A 1 294 ? -8.109 3.576 8.594 1 98.75 294 TYR A C 1
ATOM 2371 O O . TYR A 1 294 ? -8.422 4.691 8.172 1 98.75 294 TYR A O 1
ATOM 2379 N N . PHE A 1 295 ? -8.711 2.443 8.133 1 98.81 295 PHE A N 1
ATOM 2380 C CA . PHE A 1 295 ? -9.766 2.475 7.129 1 98.81 295 PHE A CA 1
ATOM 2381 C C . PHE A 1 295 ? -10.961 1.647 7.578 1 98.81 295 PHE A C 1
ATOM 2383 O O . PHE A 1 295 ? -10.812 0.691 8.344 1 98.81 295 PHE A O 1
ATOM 2390 N N . LEU A 1 296 ? -12.062 2.029 7.121 1 98.75 296 LEU A N 1
ATOM 2391 C CA . LEU A 1 296 ? -13.312 1.296 7.305 1 98.75 296 LEU A CA 1
ATOM 2392 C C . LEU A 1 296 ? -14.07 1.18 5.988 1 98.75 296 LEU A C 1
ATOM 2394 O O . LEU A 1 296 ? -13.781 1.898 5.031 1 98.75 296 LEU A O 1
ATOM 2398 N N . ASP A 1 297 ? -14.969 0.266 5.941 1 98.69 297 ASP A N 1
ATOM 2399 C CA . ASP A 1 297 ? -15.938 0.121 4.855 1 98.69 297 ASP A CA 1
ATOM 2400 C C . ASP A 1 297 ? -17.328 0.541 5.305 1 98.69 297 ASP A C 1
ATOM 2402 O O . ASP A 1 297 ? -17.812 0.095 6.348 1 98.69 297 ASP A O 1
ATOM 2406 N N . ALA A 1 298 ? -17.953 1.365 4.535 1 98.5 298 ALA A N 1
ATOM 2407 C CA . ALA A 1 298 ? -19.219 1.984 4.926 1 98.5 298 ALA A CA 1
ATOM 2408 C C . ALA A 1 298 ? -20.297 0.931 5.145 1 98.5 298 ALA A C 1
ATOM 2410 O O . ALA A 1 298 ? -21.281 1.18 5.844 1 98.5 298 ALA A O 1
ATOM 2411 N N . ASP A 1 299 ? -20.188 -0.263 4.559 1 97.94 299 ASP A N 1
ATOM 2412 C CA . ASP A 1 299 ? -21.172 -1.329 4.711 1 97.94 299 ASP A CA 1
ATOM 2413 C C . ASP A 1 299 ? -20.703 -2.361 5.738 1 97.94 299 ASP A C 1
ATOM 2415 O O . ASP A 1 299 ? -21.328 -3.42 5.879 1 97.94 299 ASP A O 1
ATOM 2419 N N . GLY A 1 300 ? -19.625 -2.129 6.355 1 97.31 300 GLY A N 1
ATOM 2420 C CA . GLY A 1 300 ? -19.141 -3.031 7.387 1 97.31 300 GLY A CA 1
ATOM 2421 C C . GLY A 1 300 ? -18.359 -4.207 6.832 1 97.31 300 GLY A C 1
ATOM 2422 O O . GLY A 1 300 ? -18.031 -5.145 7.566 1 97.31 300 GLY A O 1
ATOM 2423 N N . LEU A 1 301 ? -18.031 -4.191 5.52 1 98 301 LEU A N 1
ATOM 2424 C CA . LEU A 1 301 ? -17.219 -5.23 4.91 1 98 301 LEU A CA 1
ATOM 2425 C C . LEU A 1 301 ? -15.742 -5.012 5.23 1 98 301 LEU A C 1
ATOM 2427 O O . LEU A 1 301 ? -15.344 -3.92 5.652 1 98 301 LEU A O 1
ATOM 2431 N N . SER A 1 302 ? -14.93 -6.035 5.082 1 97.19 302 SER A N 1
ATOM 2432 C CA . SER A 1 302 ? -13.484 -5.855 5.223 1 97.19 302 SER A CA 1
ATOM 2433 C C . SER A 1 302 ? -12.945 -4.906 4.16 1 97.19 302 SER A C 1
ATOM 2435 O O . SER A 1 302 ? -13.148 -5.121 2.963 1 97.19 302 SER A O 1
ATOM 2437 N N . PRO A 1 303 ? -12.289 -3.836 4.637 1 98 303 PRO A N 1
ATOM 2438 C CA . PRO A 1 303 ? -11.633 -3.01 3.619 1 98 303 PRO A CA 1
ATOM 2439 C C . PRO A 1 303 ? -10.562 -3.771 2.838 1 98 303 PRO A C 1
ATOM 2441 O O . PRO A 1 303 ? -10.008 -4.75 3.342 1 98 303 PRO A O 1
ATOM 2444 N N . THR A 1 304 ? -10.281 -3.309 1.598 1 97.81 304 THR A N 1
ATOM 2445 C CA . THR A 1 304 ? -9.297 -4.004 0.774 1 97.81 304 THR A CA 1
ATOM 2446 C C . THR A 1 304 ? -7.883 -3.533 1.107 1 97.81 304 THR A C 1
ATOM 2448 O O . THR A 1 304 ? -6.902 -4.176 0.724 1 97.81 304 THR A O 1
ATOM 2451 N N . GLN A 1 305 ? -7.785 -2.391 1.788 1 97.88 305 GLN A N 1
ATOM 2452 C CA . GLN A 1 305 ? -6.484 -1.952 2.285 1 97.88 305 GLN A CA 1
ATOM 2453 C C . GLN A 1 305 ? -5.941 -2.918 3.336 1 97.88 305 GLN A C 1
ATOM 2455 O O . GLN A 1 305 ? -6.586 -3.156 4.359 1 97.88 305 GLN A O 1
ATOM 2460 N N . LEU A 1 306 ? -4.719 -3.367 3.146 1 97.88 306 LEU A N 1
ATOM 2461 C CA . LEU A 1 306 ? -4.195 -4.391 4.043 1 97.88 306 LEU A CA 1
ATOM 2462 C C . LEU A 1 306 ? -3.926 -3.814 5.43 1 97.88 306 LEU A C 1
ATOM 2464 O O . LEU A 1 306 ? -3.984 -4.535 6.426 1 97.88 306 LEU A O 1
ATOM 2468 N N . GLU A 1 307 ? -3.699 -2.518 5.508 1 98.12 307 GLU A N 1
ATOM 2469 C CA . GLU A 1 307 ? -3.336 -1.854 6.758 1 98.12 307 GLU A CA 1
ATOM 2470 C C . GLU A 1 307 ? -4.566 -1.276 7.449 1 98.12 307 GLU A C 1
ATOM 2472 O O . GLU A 1 307 ? -4.445 -0.434 8.344 1 98.12 307 GLU A O 1
ATOM 2477 N N . TRP A 1 308 ? -5.754 -1.734 7.098 1 98.56 308 TRP A N 1
ATOM 2478 C CA . TRP A 1 308 ? -7 -1.06 7.453 1 98.56 308 TRP A CA 1
ATOM 2479 C C . TRP A 1 308 ? -7.184 -1.02 8.969 1 98.56 308 TRP A C 1
ATOM 2481 O O . TRP A 1 308 ? -7.77 -0.075 9.5 1 98.56 308 TRP A O 1
ATOM 2491 N N . ASN A 1 309 ? -6.625 -2.008 9.648 1 98.25 309 ASN A N 1
ATOM 2492 C CA . ASN A 1 309 ? -6.941 -2.105 11.07 1 98.25 309 ASN A CA 1
ATOM 2493 C C . ASN A 1 309 ? -5.773 -1.643 11.938 1 98.25 309 ASN A C 1
ATOM 2495 O O . ASN A 1 309 ? -5.773 -1.857 13.148 1 98.25 309 ASN A O 1
ATOM 2499 N N . MET A 1 310 ? -4.75 -1.072 11.297 1 98.69 310 MET A N 1
ATOM 2500 C CA . MET A 1 310 ? -3.637 -0.498 12.047 1 98.69 310 MET A CA 1
ATOM 2501 C C . MET A 1 310 ? -4.051 0.806 12.719 1 98.69 310 MET A C 1
ATOM 2503 O O . MET A 1 310 ? -5.035 1.429 12.328 1 98.69 310 MET A O 1
ATOM 2507 N N . LYS A 1 311 ? -3.332 1.095 13.82 1 98.88 311 LYS A N 1
ATOM 2508 C CA . LYS A 1 311 ? -3.449 2.4 14.461 1 98.88 311 LYS A CA 1
ATOM 2509 C C . LYS A 1 311 ? -2.26 3.291 14.117 1 98.88 311 LYS A C 1
ATOM 2511 O O . LYS A 1 311 ? -1.138 3.035 14.555 1 98.88 311 LYS A O 1
ATOM 2516 N N . LEU A 1 312 ? -2.498 4.32 13.312 1 98.88 312 LEU A N 1
ATOM 2517 C CA . LEU A 1 312 ? -1.422 5.219 12.906 1 98.88 312 LEU A CA 1
ATOM 2518 C C . LEU A 1 312 ? -1.402 6.473 13.773 1 98.88 312 LEU A C 1
ATOM 2520 O O . LEU A 1 312 ? -2.445 6.906 14.273 1 98.88 312 LEU A O 1
ATOM 2524 N N . TRP A 1 313 ? -0.326 7.113 13.852 1 98.88 313 TRP A N 1
ATOM 2525 C CA . TRP A 1 313 ? -0.101 8.227 14.766 1 98.88 313 TRP A CA 1
ATOM 2526 C C . TRP A 1 313 ? -0.902 9.453 14.336 1 98.88 313 TRP A C 1
ATOM 2528 O O . TRP A 1 313 ? -1.485 10.148 15.172 1 98.88 313 TRP A O 1
ATOM 2538 N N . TRP A 1 314 ? -1 9.711 13.047 1 98.81 314 TRP A N 1
ATOM 2539 C CA . TRP A 1 314 ? -1.489 11 12.578 1 98.81 314 TRP A CA 1
ATOM 2540 C C . TRP A 1 314 ? -2.996 11.117 12.781 1 98.81 314 TRP A C 1
ATOM 2542 O O . TRP A 1 314 ? -3.5 12.18 13.148 1 98.81 314 TRP A O 1
ATOM 2552 N N . PRO A 1 315 ? -3.787 10.008 12.594 1 98.94 315 PRO A N 1
ATOM 2553 C CA . PRO A 1 315 ? -5.203 10.141 12.938 1 98.94 315 PRO A CA 1
ATOM 2554 C C . PRO A 1 315 ? -5.418 10.547 14.391 1 98.94 315 PRO A C 1
ATOM 2556 O O . PRO A 1 315 ? -6.348 11.305 14.695 1 98.94 315 PRO A O 1
ATOM 2559 N N . HIS A 1 316 ? -4.617 10.039 15.266 1 98.94 316 HIS A N 1
ATOM 2560 C CA . HIS A 1 316 ? -4.734 10.367 16.688 1 98.94 316 HIS A CA 1
ATOM 2561 C C . HIS A 1 316 ? -4.328 11.812 16.938 1 98.94 316 HIS A C 1
ATOM 2563 O O . HIS A 1 316 ? -4.961 12.508 17.75 1 98.94 316 HIS A O 1
ATOM 2569 N N . CYS A 1 317 ? -3.289 12.242 16.219 1 98.94 317 CYS A N 1
ATOM 2570 C CA . CYS A 1 317 ? -2.92 13.648 16.312 1 98.94 317 CYS A CA 1
ATOM 2571 C C . CYS A 1 317 ? -4.074 14.547 15.875 1 98.94 317 CYS A C 1
ATOM 2573 O O . CYS A 1 317 ? -4.387 15.531 16.547 1 98.94 317 CYS A O 1
ATOM 2575 N N . GLU A 1 318 ? -4.688 14.172 14.781 1 98.94 318 GLU A N 1
ATOM 2576 C CA . GLU A 1 318 ? -5.801 14.961 14.266 1 98.94 318 GLU A CA 1
ATOM 2577 C C . GLU A 1 318 ? -6.965 14.984 15.25 1 98.94 318 GLU A C 1
ATOM 2579 O O . GLU A 1 318 ? -7.633 16 15.406 1 98.94 318 GLU A O 1
ATOM 2584 N N . ALA A 1 319 ? -7.18 13.875 15.867 1 99 319 ALA A N 1
ATOM 2585 C CA . ALA A 1 319 ? -8.273 13.781 16.828 1 99 319 ALA A CA 1
ATOM 2586 C C . ALA A 1 319 ? -8 14.633 18.062 1 99 319 ALA A C 1
ATOM 2588 O O . ALA A 1 319 ? -8.914 15.266 18.594 1 99 319 ALA A O 1
ATOM 2589 N N . LEU A 1 320 ? -6.773 14.625 18.531 1 98.94 320 LEU A N 1
ATOM 2590 C CA . LEU A 1 320 ? -6.414 15.461 19.656 1 98.94 320 LEU A CA 1
ATOM 2591 C C . LEU A 1 320 ? -6.68 16.938 19.359 1 98.94 320 LEU A C 1
ATOM 2593 O O . LEU A 1 320 ? -7.312 17.625 20.156 1 98.94 320 LEU A O 1
ATOM 2597 N N . ILE A 1 321 ? -6.262 17.391 18.219 1 98.94 321 ILE A N 1
ATOM 2598 C CA . ILE A 1 321 ? -6.508 18.766 17.812 1 98.94 321 ILE A CA 1
ATOM 2599 C C . ILE A 1 321 ? -8.008 19.031 17.75 1 98.94 321 ILE A C 1
ATOM 2601 O O . ILE A 1 321 ? -8.5 20.016 18.312 1 98.94 321 ILE A O 1
ATOM 2605 N N . ALA A 1 322 ? -8.703 18.141 17.125 1 98.94 322 ALA A N 1
ATOM 2606 C CA . ALA A 1 322 ? -10.117 18.328 16.828 1 98.94 322 ALA A CA 1
ATOM 2607 C C . ALA A 1 322 ? -10.938 18.469 18.109 1 98.94 322 A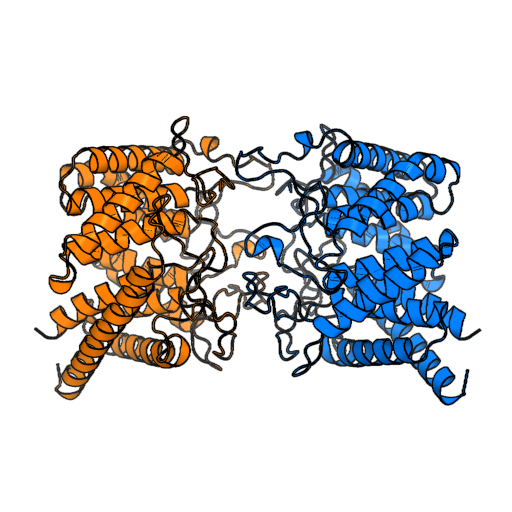LA A C 1
ATOM 2609 O O . ALA A 1 322 ? -11.711 19.422 18.25 1 98.94 322 ALA A O 1
ATOM 2610 N N . PHE A 1 323 ? -10.742 17.594 19.031 1 98.94 323 PHE A N 1
ATOM 2611 C CA . PHE A 1 323 ? -11.633 17.547 20.188 1 98.94 323 PHE A CA 1
ATOM 2612 C C . PHE A 1 323 ? -11.242 18.625 21.203 1 98.94 323 PHE A C 1
ATOM 2614 O O . PHE A 1 323 ? -12.109 19.188 21.891 1 98.94 323 PHE A O 1
ATOM 2621 N N . LEU A 1 324 ? -9.961 18.938 21.297 1 98.94 324 LEU A N 1
ATOM 2622 C CA . LEU A 1 324 ? -9.602 20.078 22.141 1 98.94 324 LEU A CA 1
ATOM 2623 C C . LEU A 1 324 ? -10.148 21.375 21.547 1 98.94 324 LEU A C 1
ATOM 2625 O O . LEU A 1 324 ? -10.609 22.25 22.281 1 98.94 324 LEU A O 1
ATOM 2629 N N . MET A 1 325 ? -10.094 21.516 20.234 1 98.88 325 MET A N 1
ATOM 2630 C CA . MET A 1 325 ? -10.656 22.688 19.562 1 98.88 325 MET A CA 1
ATOM 2631 C C . MET A 1 325 ? -12.164 22.766 19.781 1 98.88 325 MET A C 1
ATOM 2633 O O . MET A 1 325 ? -12.703 23.844 20.047 1 98.88 325 MET A O 1
ATOM 2637 N N . ALA A 1 326 ? -12.828 21.625 19.625 1 98.81 326 ALA A N 1
ATOM 2638 C CA . ALA A 1 326 ? -14.273 21.594 19.859 1 98.81 326 ALA A CA 1
ATOM 2639 C C . ALA A 1 326 ? -14.602 22.031 21.297 1 98.81 326 ALA A C 1
ATOM 2641 O O . ALA A 1 326 ? -15.555 22.781 21.516 1 98.81 326 ALA A O 1
ATOM 2642 N N . TYR A 1 327 ? -13.852 21.516 22.234 1 98.56 327 TYR A N 1
ATOM 2643 C CA . TYR A 1 327 ? -14.062 21.906 23.625 1 98.56 327 TYR A CA 1
ATOM 2644 C C . TYR A 1 327 ? -13.844 23.406 23.812 1 98.56 327 TYR A C 1
ATOM 2646 O O . TYR A 1 327 ? -14.648 24.078 24.469 1 98.56 327 TYR A O 1
ATOM 2654 N N . ARG A 1 328 ? -12.805 23.859 23.234 1 97.69 328 ARG A N 1
ATOM 2655 C CA . ARG A 1 328 ? -12.508 25.297 23.344 1 97.69 328 ARG A CA 1
ATOM 2656 C C . ARG A 1 328 ? -13.641 26.125 22.766 1 97.69 328 ARG A C 1
ATOM 2658 O O . ARG A 1 328 ? -14 27.172 23.328 1 97.69 328 ARG A O 1
ATOM 2665 N N . GLU A 1 329 ? -14.242 25.688 21.656 1 96.69 329 GLU A N 1
ATOM 2666 C CA . GLU A 1 329 ? -15.242 26.469 20.938 1 96.69 329 GLU A CA 1
ATOM 2667 C C . GLU A 1 329 ? -16.609 26.344 21.578 1 96.69 329 GLU A C 1
ATOM 2669 O O . GLU A 1 329 ? -17.438 27.266 21.484 1 96.69 329 GLU A O 1
ATOM 2674 N N . THR A 1 330 ? -16.906 25.219 22.266 1 96.44 330 THR A N 1
ATOM 2675 C CA . THR A 1 330 ? -18.281 24.969 22.688 1 96.44 330 THR A CA 1
ATOM 2676 C C . THR A 1 330 ? -18.375 24.953 24.219 1 96.44 330 THR A C 1
ATOM 2678 O O . THR A 1 330 ? -19.453 25.156 24.781 1 96.44 330 THR A O 1
ATOM 2681 N N . GLY A 1 331 ? -17.297 24.562 24.875 1 96.06 331 GLY A N 1
ATOM 2682 C CA . GLY A 1 331 ? -17.297 24.406 26.312 1 96.06 331 GLY A CA 1
ATOM 2683 C C . GLY A 1 331 ? -17.969 23.109 26.766 1 96.06 331 GLY A C 1
ATOM 2684 O O . GLY A 1 331 ? -18.109 22.875 27.969 1 96.06 331 GLY A O 1
ATOM 2685 N N . GLU A 1 332 ? -18.297 22.281 25.859 1 97.38 332 GLU A N 1
ATOM 2686 C CA . GLU A 1 332 ? -19.016 21.047 26.203 1 97.38 332 GLU A CA 1
ATOM 2687 C C . GLU A 1 332 ? -18.078 19.984 26.719 1 97.38 332 GLU A C 1
ATOM 2689 O O . GLU A 1 332 ? -17.109 19.625 26.031 1 97.38 332 GLU A O 1
ATOM 2694 N N . GLN A 1 333 ? -18.406 19.359 27.797 1 97.5 333 GLN A N 1
ATOM 2695 C CA . GLN A 1 333 ? -17.562 18.406 28.5 1 97.5 333 GLN A CA 1
ATOM 2696 C C . GLN A 1 333 ? -17.312 17.156 27.656 1 97.5 333 GLN A C 1
ATOM 2698 O O . GLN A 1 333 ? -16.234 16.547 27.719 1 97.5 333 GLN A O 1
ATOM 2703 N N . GLN A 1 334 ? -18.266 16.828 26.828 1 98.31 334 GLN A N 1
ATOM 2704 C CA . GLN A 1 334 ? -18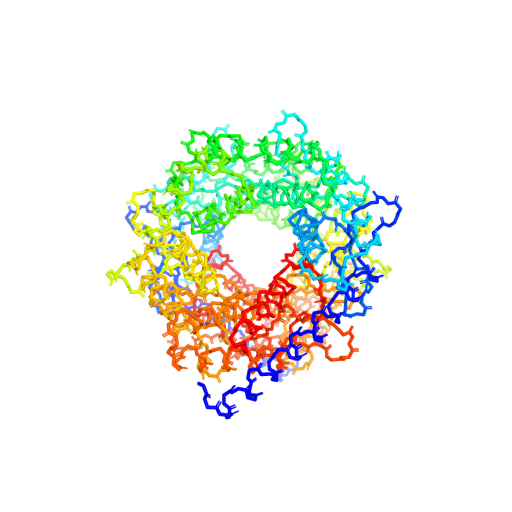.156 15.625 26 1 98.31 334 GLN A CA 1
ATOM 2705 C C . GLN A 1 334 ? -16.906 15.664 25.125 1 98.31 334 GLN A C 1
ATOM 2707 O O . GLN A 1 334 ? -16.281 14.641 24.891 1 98.31 334 GLN A O 1
ATOM 2712 N N . TYR A 1 335 ? -16.594 16.766 24.625 1 98.75 335 TYR A N 1
ATOM 2713 C CA . TYR A 1 335 ? -15.445 16.906 23.734 1 98.75 335 TYR A CA 1
ATOM 2714 C C . TYR A 1 335 ? -14.141 16.797 24.516 1 98.75 335 TYR A C 1
ATOM 2716 O O . TYR A 1 335 ? -13.148 16.266 24 1 98.75 335 TYR A O 1
ATOM 2724 N N . LEU A 1 336 ? -14.086 17.266 25.719 1 98.62 336 LEU A N 1
ATOM 2725 C CA . LEU A 1 336 ? -12.922 17.062 26.578 1 98.62 336 LEU A CA 1
ATOM 2726 C C . LEU A 1 336 ? -12.758 15.586 26.922 1 98.62 336 LEU A C 1
ATOM 2728 O O . LEU A 1 336 ? -11.633 15.102 27.047 1 98.62 336 LEU A O 1
ATOM 2732 N N . ASP A 1 337 ? -13.883 14.93 27.141 1 98.75 337 ASP A N 1
ATOM 2733 C CA . ASP A 1 337 ? -13.836 13.492 27.406 1 98.75 337 ASP A CA 1
ATOM 2734 C C . ASP A 1 337 ? -13.25 12.742 26.219 1 98.75 337 ASP A C 1
ATOM 2736 O O . ASP A 1 337 ? -12.453 11.812 26.391 1 98.75 337 ASP A O 1
ATOM 2740 N N . TYR A 1 338 ? -13.695 13.133 24.969 1 98.88 338 TYR A N 1
ATOM 2741 C CA . TYR A 1 338 ? -13.109 12.531 23.781 1 98.88 338 TYR A CA 1
ATOM 2742 C C . TYR A 1 338 ? -11.617 12.812 23.703 1 98.88 338 TYR A C 1
ATOM 2744 O O . TYR A 1 338 ? -10.82 11.93 23.375 1 98.88 338 TYR A O 1
ATOM 2752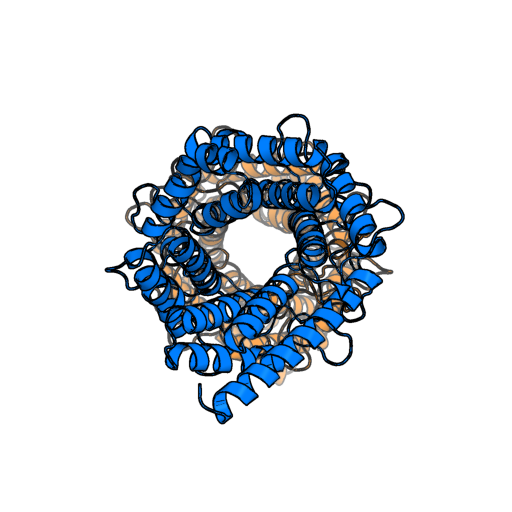 N N . PHE A 1 339 ? -11.258 14.047 24.016 1 98.94 339 PHE A N 1
ATOM 2753 C CA . PHE A 1 339 ? -9.844 14.414 24.031 1 98.94 339 PHE A CA 1
ATOM 2754 C C . PHE A 1 339 ? -9.062 13.523 25 1 98.94 339 PHE A C 1
ATOM 2756 O O . PHE A 1 339 ? -8.008 13 24.641 1 98.94 339 PHE A O 1
ATOM 2763 N N . LYS A 1 340 ? -9.562 13.367 26.156 1 98.81 340 LYS A N 1
ATOM 2764 C CA . LYS A 1 340 ? -8.906 12.555 27.172 1 98.81 340 LYS A CA 1
ATOM 2765 C C . LYS A 1 340 ? -8.742 11.109 26.703 1 98.81 340 LYS A C 1
ATOM 2767 O O . LYS A 1 340 ? -7.691 10.5 26.922 1 98.81 340 LYS A O 1
ATOM 2772 N N . GLN A 1 341 ? -9.766 10.594 26.141 1 98.88 341 GLN A N 1
ATOM 2773 C CA . GLN A 1 341 ? -9.734 9.227 25.641 1 98.88 341 GLN A CA 1
ATOM 2774 C C . GLN A 1 341 ? -8.617 9.039 24.609 1 98.88 341 GLN A C 1
ATOM 2776 O O . GLN A 1 341 ? -7.84 8.094 24.703 1 98.88 341 GLN A O 1
ATOM 2781 N N . VAL A 1 342 ? -8.523 9.945 23.656 1 98.94 342 VAL A N 1
ATOM 2782 C CA . VAL A 1 342 ? -7.5 9.875 22.609 1 98.94 342 VAL A CA 1
ATOM 2783 C C . VAL A 1 342 ? -6.125 10.133 23.234 1 98.94 342 VAL A C 1
ATOM 2785 O O . VAL A 1 342 ? -5.152 9.461 22.891 1 98.94 342 VAL A O 1
ATOM 2788 N N . TRP A 1 343 ? -6.059 11.07 24.109 1 98.88 343 TRP A N 1
ATOM 2789 C CA . TRP A 1 343 ? -4.812 11.445 24.766 1 98.88 343 TRP A CA 1
ATOM 2790 C C . TRP A 1 343 ? -4.207 10.25 25.5 1 98.88 343 TRP A C 1
ATOM 2792 O O . TRP A 1 343 ? -3.027 9.938 25.312 1 98.88 343 TRP A O 1
ATOM 2802 N N . ASP A 1 344 ? -5.008 9.602 26.312 1 98.81 344 ASP A N 1
ATOM 2803 C CA . ASP A 1 344 ? -4.531 8.477 27.109 1 98.81 344 ASP A CA 1
ATOM 2804 C C . ASP A 1 344 ? -3.988 7.363 26.203 1 98.81 344 ASP A C 1
ATOM 2806 O O . ASP A 1 344 ? -2.936 6.785 26.5 1 98.81 344 ASP A O 1
ATOM 2810 N N . TYR A 1 345 ? -4.695 7.098 25.141 1 98.88 345 TYR A N 1
ATOM 2811 C CA . TYR A 1 345 ? -4.23 6.082 24.203 1 98.88 345 TYR A CA 1
ATOM 2812 C C . TYR A 1 345 ? -2.924 6.508 23.547 1 98.88 345 TYR A C 1
ATOM 2814 O O . TYR A 1 345 ? -1.986 5.711 23.438 1 98.88 345 TYR A O 1
ATOM 2822 N N . THR A 1 346 ? -2.859 7.727 23.062 1 98.69 346 THR A N 1
ATOM 2823 C CA . THR A 1 346 ? -1.725 8.258 22.312 1 98.69 346 THR A CA 1
ATOM 2824 C C . THR A 1 346 ? -0.455 8.227 23.172 1 98.69 346 THR A C 1
ATOM 2826 O O . THR A 1 346 ? 0.582 7.727 22.719 1 98.69 346 THR A O 1
ATOM 2829 N N . ILE A 1 347 ? -0.521 8.695 24.391 1 98.06 347 ILE A N 1
ATOM 2830 C CA . ILE A 1 347 ? 0.638 8.797 25.266 1 98.06 347 ILE A CA 1
ATOM 2831 C C . ILE A 1 347 ? 1.115 7.398 25.656 1 98.06 347 ILE A C 1
ATOM 2833 O O . ILE A 1 347 ? 2.32 7.145 25.734 1 98.06 347 ILE A O 1
ATOM 2837 N N . LYS A 1 348 ? 0.197 6.539 25.797 1 98.25 348 LYS A N 1
ATOM 2838 C CA . LYS A 1 348 ? 0.528 5.184 26.219 1 98.25 348 LYS A CA 1
ATOM 2839 C C . LYS A 1 348 ? 1.191 4.391 25.109 1 98.25 348 LYS A C 1
ATOM 2841 O O . LYS A 1 348 ? 2.09 3.586 25.344 1 98.25 348 LYS A O 1
ATOM 2846 N N . HIS A 1 349 ? 0.777 4.617 23.875 1 98.62 349 HIS A N 1
ATOM 2847 C CA . HIS A 1 349 ? 1.133 3.652 22.844 1 98.62 349 HIS A CA 1
ATOM 2848 C C . HIS A 1 349 ? 2.105 4.254 21.828 1 98.62 349 HIS A C 1
ATOM 2850 O O . HIS A 1 349 ? 2.922 3.541 21.25 1 98.62 349 HIS A O 1
ATOM 2856 N N . PHE A 1 350 ? 2.092 5.523 21.562 1 98.69 350 PHE A N 1
ATOM 2857 C CA . PHE A 1 350 ? 2.871 6.082 20.469 1 98.69 350 PHE A CA 1
ATOM 2858 C C . PHE A 1 350 ? 4.141 6.746 21 1 98.69 350 PHE A C 1
ATOM 2860 O O . PHE A 1 350 ? 5.129 6.863 20.266 1 98.69 350 PHE A O 1
ATOM 2867 N N . VAL A 1 351 ? 4.145 7.238 22.219 1 98.12 351 VAL A N 1
ATOM 2868 C CA . VAL A 1 351 ? 5.293 7.969 22.75 1 98.12 351 VAL A CA 1
ATOM 2869 C C . VAL A 1 351 ? 6.406 6.988 23.109 1 98.12 351 VAL A C 1
ATOM 2871 O O . VAL A 1 351 ? 6.152 5.957 23.734 1 98.12 351 VAL A O 1
ATOM 2874 N N . ASP A 1 352 ? 7.609 7.234 22.672 1 97.25 352 ASP A N 1
ATOM 2875 C CA . ASP A 1 352 ? 8.805 6.492 23.078 1 97.25 352 ASP A CA 1
ATOM 2876 C C . ASP A 1 352 ? 9.547 7.219 24.203 1 97.25 352 ASP A C 1
ATOM 2878 O O . ASP A 1 352 ? 10.336 8.125 23.938 1 97.25 352 ASP A O 1
ATOM 2882 N N . PRO A 1 353 ? 9.391 6.828 25.391 1 93.94 353 PRO A N 1
ATOM 2883 C CA . PRO A 1 353 ? 10.008 7.555 26.5 1 93.94 353 PRO A CA 1
ATOM 2884 C C . PRO A 1 353 ? 11.531 7.387 26.531 1 93.94 353 PRO A C 1
ATOM 2886 O O . PRO A 1 353 ? 12.227 8.195 27.156 1 93.94 353 PRO A O 1
ATOM 2889 N N . GLU A 1 354 ? 11.992 6.406 25.859 1 94.31 354 GLU A N 1
ATOM 2890 C CA . GLU A 1 354 ? 13.414 6.098 25.938 1 94.31 354 GLU A CA 1
ATOM 2891 C C . GLU A 1 354 ? 14.219 6.953 24.969 1 94.31 354 GLU A C 1
ATOM 2893 O O . GLU A 1 354 ? 15.227 7.555 25.344 1 94.31 354 GLU A O 1
ATOM 2898 N N . HIS A 1 355 ? 13.805 7.078 23.703 1 93.88 355 HIS A N 1
ATOM 2899 C CA . HIS A 1 355 ? 14.633 7.711 22.688 1 93.88 355 HIS A CA 1
ATOM 2900 C C . HIS A 1 355 ? 14.031 9.039 22.234 1 93.88 355 HIS A C 1
ATOM 2902 O O . HIS A 1 355 ? 14.664 9.789 21.484 1 93.88 355 HIS A O 1
ATOM 2908 N N . GLY A 1 356 ? 12.836 9.305 22.703 1 92.25 356 GLY A N 1
ATOM 2909 C CA . GLY A 1 356 ? 12.148 10.484 22.203 1 92.25 356 GLY A CA 1
ATOM 2910 C C . GLY A 1 356 ? 11.398 10.242 20.922 1 92.25 356 GLY A C 1
ATOM 2911 O O . GLY A 1 356 ? 11.602 9.219 20.25 1 92.25 356 GLY A O 1
ATOM 2912 N N . GLY A 1 357 ? 10.469 11.125 20.609 1 93.94 357 GLY A N 1
ATOM 2913 C CA . GLY A 1 357 ? 9.641 10.977 19.422 1 93.94 357 GLY A CA 1
ATOM 2914 C C . GLY A 1 357 ? 8.508 9.992 19.609 1 93.94 357 GLY A C 1
ATOM 2915 O O . GLY A 1 357 ? 8.383 9.367 20.656 1 93.94 357 GLY A O 1
ATOM 2916 N N . TRP A 1 358 ? 7.672 9.883 18.562 1 98 358 TRP A N 1
ATOM 2917 C CA . TRP A 1 358 ? 6.52 8.992 18.578 1 98 358 TRP A CA 1
ATOM 2918 C C . TRP A 1 358 ? 6.672 7.887 17.547 1 98 358 TRP A C 1
ATOM 2920 O O . TRP A 1 358 ? 7.148 8.133 16.438 1 98 358 TRP A O 1
ATOM 2930 N N . TYR A 1 359 ? 6.27 6.66 17.906 1 98.5 359 TYR A N 1
ATOM 2931 C CA . TYR A 1 359 ? 6.082 5.625 16.891 1 98.5 359 TYR A CA 1
ATOM 2932 C C . TYR A 1 359 ? 4.945 5.992 15.945 1 98.5 359 TYR A C 1
ATOM 2934 O O . TYR A 1 359 ? 4.059 6.77 16.297 1 98.5 359 TYR A O 1
ATOM 2942 N N . GLY A 1 360 ? 5.043 5.488 14.758 1 98.56 360 GLY A N 1
ATOM 2943 C CA . GLY A 1 360 ? 4.051 5.883 13.766 1 98.56 360 GLY A CA 1
ATOM 2944 C C . GLY A 1 360 ? 3.031 4.797 13.477 1 98.56 360 GLY A C 1
ATOM 2945 O O . GLY A 1 360 ? 1.932 5.082 13 1 98.56 360 GLY A O 1
ATOM 2946 N N . TYR A 1 361 ? 3.41 3.525 13.75 1 98.75 361 TYR A N 1
ATOM 2947 C CA . TYR A 1 361 ? 2.627 2.41 13.234 1 98.75 361 TYR A CA 1
ATOM 2948 C C . TYR A 1 361 ? 2.436 1.337 14.297 1 98.75 361 TYR A C 1
ATOM 2950 O O . TYR A 1 361 ? 3.402 0.718 14.75 1 98.75 361 TYR A O 1
ATOM 2958 N N . LEU A 1 362 ? 1.174 1.139 14.68 1 98.75 362 LEU A N 1
ATOM 2959 C CA . LEU A 1 362 ? 0.824 0.113 15.656 1 98.75 362 LEU A CA 1
ATOM 2960 C C . LEU A 1 362 ? -0.075 -0.948 15.031 1 98.75 362 LEU A C 1
ATOM 2962 O O . LEU A 1 362 ? -0.831 -0.658 14.102 1 98.75 362 LEU A O 1
ATOM 2966 N N . SER A 1 363 ? 0.034 -2.199 15.555 1 98.19 363 SER A N 1
ATOM 2967 C CA . SER A 1 363 ? -0.94 -3.232 15.219 1 98.19 363 SER A CA 1
ATOM 2968 C C . SER A 1 363 ? -2.328 -2.871 15.734 1 98.19 363 SER A C 1
ATOM 2970 O O . SER A 1 363 ? -2.49 -1.891 16.469 1 98.19 363 SER A O 1
ATOM 2972 N N . LYS A 1 364 ? -3.322 -3.627 15.375 1 98.06 364 LYS A N 1
ATOM 2973 C CA . LYS A 1 364 ? -4.688 -3.447 15.859 1 98.06 364 LYS A CA 1
ATOM 2974 C C . LYS A 1 364 ? -4.734 -3.447 17.391 1 98.06 364 LYS A C 1
ATOM 2976 O O . LYS A 1 364 ? -5.516 -2.707 17.984 1 98.06 364 LYS A O 1
ATOM 2981 N N . GLN A 1 365 ? -3.838 -4.172 18.047 1 97.81 365 GLN A N 1
ATOM 2982 C CA . GLN A 1 365 ? -3.83 -4.359 19.484 1 97.81 365 GLN A CA 1
ATOM 2983 C C . GLN A 1 365 ? -3.014 -3.27 20.172 1 97.81 365 GLN A C 1
ATOM 2985 O O . GLN A 1 365 ? -2.889 -3.264 21.406 1 97.81 365 GLN A O 1
ATOM 2990 N N . GLY A 1 366 ? -2.42 -2.371 19.375 1 98.06 366 GLY A N 1
ATOM 2991 C CA . GLY A 1 366 ? -1.704 -1.249 19.969 1 98.06 366 GLY A CA 1
ATOM 2992 C C . GLY A 1 366 ? -0.238 -1.545 20.219 1 98.06 366 GLY A C 1
ATOM 2993 O O . GLY A 1 366 ? 0.405 -0.872 21.031 1 98.06 366 GLY A O 1
ATOM 2994 N N . VAL A 1 367 ? 0.23 -2.607 19.547 1 97.56 367 VAL A N 1
ATOM 2995 C CA . VAL A 1 367 ? 1.641 -2.959 19.656 1 97.56 367 VAL A CA 1
ATOM 2996 C C . VAL A 1 367 ? 2.434 -2.32 18.531 1 97.56 367 VAL A C 1
ATOM 2998 O O . VAL A 1 367 ? 1.976 -2.293 17.375 1 97.56 367 VAL A O 1
ATOM 3001 N N . VAL A 1 368 ? 3.666 -1.819 18.844 1 98.19 368 VAL A N 1
ATOM 3002 C CA . VAL A 1 368 ? 4.508 -1.177 17.844 1 98.19 368 VAL A CA 1
ATOM 3003 C C . VAL A 1 368 ? 4.824 -2.166 16.719 1 98.19 368 VAL A C 1
ATOM 3005 O O . VAL A 1 368 ? 5.395 -3.232 16.969 1 98.19 368 VAL A O 1
ATOM 3008 N N . SER A 1 369 ? 4.453 -1.831 15.516 1 98 369 SER A N 1
ATOM 3009 C CA . SER A 1 369 ? 4.699 -2.664 14.344 1 98 369 SER A CA 1
ATOM 3010 C C . SER A 1 369 ? 6.008 -2.285 13.656 1 98 369 SER A C 1
ATOM 3012 O O . SER A 1 369 ? 6.777 -3.156 13.25 1 98 369 SER A O 1
ATOM 3014 N N . GLN A 1 370 ? 6.238 -1.017 13.453 1 98.31 370 GLN A N 1
ATOM 3015 C CA . GLN A 1 370 ? 7.492 -0.445 12.977 1 98.31 370 GLN A CA 1
ATOM 3016 C C . GLN A 1 370 ? 8.125 0.447 14.039 1 98.31 370 GLN A C 1
ATOM 3018 O O . GLN A 1 370 ? 7.457 1.31 14.617 1 98.31 370 GLN A O 1
ATOM 3023 N N . ASP A 1 371 ? 9.359 0.321 14.195 1 97.56 371 ASP A N 1
ATOM 3024 C CA . ASP A 1 371 ? 9.953 1.02 15.328 1 97.56 371 ASP A CA 1
ATOM 3025 C C . ASP A 1 371 ? 10.672 2.291 14.875 1 97.56 371 ASP A C 1
ATOM 3027 O O . ASP A 1 371 ? 11.219 3.027 15.703 1 97.56 371 ASP A O 1
ATOM 3031 N N . PHE A 1 372 ? 10.695 2.539 13.547 1 98.31 372 PHE A N 1
ATOM 3032 C CA . PHE A 1 372 ? 11.352 3.762 13.102 1 98.31 372 PHE A CA 1
ATOM 3033 C C . PHE A 1 372 ? 10.508 4.984 13.43 1 98.31 372 PHE A C 1
ATOM 3035 O O . PHE A 1 372 ? 9.273 4.895 13.5 1 98.31 372 PHE A O 1
ATOM 3042 N N . LYS A 1 373 ? 11.172 6.152 13.594 1 98.25 373 LYS A N 1
ATOM 3043 C CA . LYS A 1 373 ? 10.516 7.406 13.953 1 98.25 373 LYS A CA 1
ATOM 3044 C C . LYS A 1 373 ? 10.102 8.188 12.711 1 98.25 373 LYS A C 1
ATOM 3046 O O . LYS A 1 373 ? 9.242 9.07 12.781 1 98.25 373 LYS A O 1
ATOM 3051 N N . GLY A 1 374 ? 10.742 7.945 11.664 1 98.5 374 GLY A N 1
ATOM 3052 C CA . GLY A 1 374 ? 10.43 8.547 10.383 1 98.5 374 GLY A CA 1
ATOM 3053 C C . GLY A 1 374 ? 10.562 7.582 9.219 1 98.5 374 GLY A C 1
ATOM 3054 O O . GLY A 1 374 ? 11.406 6.684 9.25 1 98.5 374 GLY A O 1
ATOM 3055 N N . GLY A 1 375 ? 9.797 7.723 8.227 1 98 375 GLY A N 1
ATOM 3056 C CA . GLY A 1 375 ? 9.789 6.887 7.039 1 98 375 GLY A CA 1
ATOM 3057 C C . GLY A 1 375 ? 9.227 7.586 5.816 1 98 375 GLY A C 1
ATOM 3058 O O . GLY A 1 375 ? 9.133 8.82 5.785 1 98 375 GLY A O 1
ATOM 3059 N N . PRO A 1 376 ? 8.844 6.84 4.832 1 97.5 376 PRO A N 1
ATOM 3060 C CA . PRO A 1 376 ? 8.414 7.41 3.555 1 97.5 376 PRO A CA 1
ATOM 3061 C C . PRO A 1 376 ? 7.23 8.367 3.707 1 97.5 376 PRO A C 1
ATOM 3063 O O . PRO A 1 376 ? 7.074 9.297 2.91 1 97.5 376 PRO A O 1
ATOM 3066 N N . PHE A 1 377 ? 6.418 8.117 4.73 1 97.69 377 PHE A N 1
ATOM 3067 C CA . PHE A 1 377 ? 5.211 8.93 4.84 1 97.69 377 PHE A CA 1
ATOM 3068 C C . PHE A 1 377 ? 5.082 9.516 6.242 1 97.69 377 PHE A C 1
ATOM 3070 O O . PHE A 1 377 ? 4.035 10.062 6.594 1 97.69 377 PHE A O 1
ATOM 3077 N N . LYS A 1 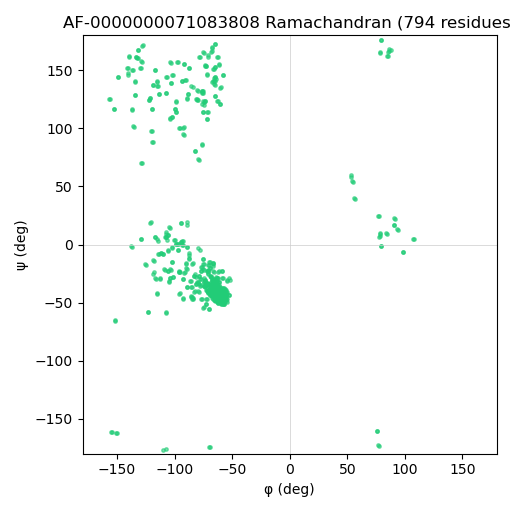378 ? 6.055 9.305 7.047 1 98.5 378 LYS A N 1
ATOM 3078 C CA . LYS A 1 378 ? 6.066 9.852 8.398 1 98.5 378 LYS A CA 1
ATOM 3079 C C . LYS A 1 378 ? 7.297 10.727 8.625 1 98.5 378 LYS A C 1
ATOM 3081 O O . LYS A 1 378 ? 8.422 10.297 8.367 1 98.5 378 LYS A O 1
ATOM 3086 N N . GLY A 1 379 ? 7.125 11.906 9 1 98.31 379 GLY A N 1
ATOM 3087 C CA . GLY A 1 379 ? 8.203 12.836 9.312 1 98.31 379 GLY A CA 1
ATOM 3088 C C . GLY A 1 379 ? 7.812 13.859 10.359 1 98.31 379 GLY A C 1
ATOM 3089 O O . GLY A 1 379 ? 6.926 13.617 11.18 1 98.31 379 GLY A O 1
ATOM 3090 N N . PHE A 1 380 ? 8.555 14.906 10.438 1 98.56 380 PHE A N 1
ATOM 3091 C CA . PHE A 1 380 ? 8.391 15.961 11.438 1 98.56 380 PHE A CA 1
ATOM 3092 C C . PHE A 1 380 ? 7.305 16.938 11.023 1 98.56 380 PHE A C 1
ATOM 3094 O O . PHE A 1 380 ? 7.602 18.031 10.547 1 98.56 380 PHE A O 1
ATOM 3101 N N . PHE A 1 381 ? 5.988 16.5 11.289 1 98.75 381 PHE A N 1
ATOM 3102 C CA . PHE A 1 381 ? 4.906 17.375 10.867 1 98.75 381 PHE A CA 1
ATOM 3103 C C . PHE A 1 381 ? 3.684 17.188 11.758 1 98.75 381 PHE A C 1
ATOM 3105 O O . PHE A 1 381 ? 3.4 18.031 12.609 1 98.75 381 PHE A O 1
ATOM 3112 N N . HIS A 1 382 ? 3.02 16 11.758 1 98.81 382 HIS A N 1
ATOM 3113 C CA . HIS A 1 382 ? 1.764 15.805 12.477 1 98.81 382 HIS A CA 1
ATOM 3114 C C . HIS A 1 382 ? 1.966 15.93 13.984 1 98.81 382 HIS A C 1
ATOM 3116 O O . HIS A 1 382 ? 1.146 16.531 14.68 1 98.81 382 HIS A O 1
ATOM 3122 N N . VAL A 1 383 ? 3.033 15.391 14.477 1 98.81 383 VAL A N 1
ATOM 3123 C CA . VAL A 1 383 ? 3.258 15.383 15.914 1 98.81 383 VAL A CA 1
ATOM 3124 C C . VAL A 1 383 ? 3.557 16.797 16.391 1 98.81 383 VAL A C 1
ATOM 3126 O O . VAL A 1 383 ? 2.873 17.328 17.281 1 98.81 383 VAL A O 1
ATOM 3129 N N . PRO A 1 384 ? 4.555 17.453 15.828 1 98.75 384 PRO A N 1
ATOM 3130 C CA . PRO A 1 384 ? 4.812 18.797 16.328 1 98.75 384 PRO A CA 1
ATOM 3131 C C . PRO A 1 384 ? 3.646 19.75 16.062 1 98.75 384 PRO A C 1
ATOM 3133 O O . PRO A 1 384 ? 3.383 20.641 16.875 1 98.75 384 PRO A O 1
ATOM 3136 N N . ARG A 1 385 ? 2.949 19.594 14.953 1 98.75 385 ARG A N 1
ATOM 3137 C CA . ARG A 1 385 ? 1.789 20.453 14.711 1 98.75 385 ARG A CA 1
ATOM 3138 C C . ARG A 1 385 ? 0.712 20.219 15.766 1 98.75 385 ARG A C 1
ATOM 3140 O O . ARG A 1 385 ? 0.125 21.188 16.266 1 98.75 385 ARG A O 1
ATOM 3147 N N . CYS A 1 386 ? 0.458 18.984 16.047 1 98.88 386 CYS A N 1
ATOM 3148 C CA . CYS A 1 386 ? -0.545 18.625 17.047 1 98.88 386 CYS A CA 1
ATOM 3149 C C . CYS A 1 386 ? -0.19 19.219 18.406 1 98.88 386 CYS A C 1
ATOM 3151 O O . CYS A 1 386 ? -1.019 19.875 19.031 1 98.88 386 CYS A O 1
ATOM 3153 N N . LEU A 1 387 ? 1.045 19 18.828 1 98.88 387 LEU A N 1
ATOM 3154 C CA . LEU A 1 387 ? 1.483 19.484 20.141 1 98.88 387 LEU A CA 1
ATOM 3155 C C . LEU A 1 387 ? 1.483 21 20.188 1 98.88 387 LEU A C 1
ATOM 3157 O O . LEU A 1 387 ? 1.038 21.594 21.172 1 98.88 387 LEU A O 1
ATOM 3161 N N . PHE A 1 388 ? 1.934 21.609 19.188 1 98.75 388 PHE A N 1
ATOM 3162 C CA . PHE A 1 388 ? 1.944 23.062 19.078 1 98.75 388 PHE A CA 1
ATOM 3163 C C . PHE A 1 388 ? 0.534 23.625 19.203 1 98.75 388 PHE A C 1
ATOM 3165 O O . PHE A 1 388 ? 0.298 24.547 19.984 1 98.75 388 PHE A O 1
ATOM 3172 N N . MET A 1 389 ? -0.359 23.062 18.438 1 98.75 389 MET A N 1
ATOM 3173 C CA . MET A 1 389 ? -1.73 23.562 18.438 1 98.75 389 MET A CA 1
ATOM 3174 C C . MET A 1 389 ? -2.406 23.312 19.781 1 98.75 389 MET A C 1
ATOM 3176 O O . MET A 1 389 ? -3.127 24.172 20.297 1 98.75 389 MET A O 1
ATOM 3180 N N . CYS A 1 390 ? -2.168 22.156 20.359 1 98.88 390 CYS A N 1
ATOM 3181 C CA . CYS A 1 390 ? -2.732 21.844 21.656 1 98.88 390 CYS A CA 1
ATOM 3182 C C . CYS A 1 390 ? -2.197 22.812 22.719 1 98.88 390 CYS A C 1
ATOM 3184 O O . CYS A 1 390 ? -2.951 23.281 23.562 1 98.88 390 CYS A O 1
ATOM 3186 N N . ILE A 1 391 ? -0.894 23.062 22.688 1 98.81 391 ILE A N 1
ATOM 3187 C CA . ILE A 1 391 ? -0.29 24 23.625 1 98.81 391 ILE A CA 1
ATOM 3188 C C . ILE A 1 391 ? -1.004 25.359 23.531 1 98.81 391 ILE A C 1
ATOM 3190 O O . ILE A 1 391 ? -1.423 25.906 24.547 1 98.81 391 ILE A O 1
ATOM 3194 N N . GLY A 1 392 ? -1.177 25.859 22.312 1 98.31 392 GLY A N 1
ATOM 3195 C CA . GLY A 1 392 ? -1.853 27.141 22.141 1 98.31 392 GLY A CA 1
ATOM 3196 C C . GLY A 1 392 ? -3.268 27.141 22.688 1 98.31 392 GLY A C 1
ATOM 3197 O O . GLY A 1 392 ? -3.664 28.078 23.375 1 98.31 392 GLY A O 1
ATOM 3198 N N . MET A 1 393 ? -4.02 26.125 22.453 1 98.69 393 MET A N 1
ATOM 3199 C CA . MET A 1 393 ? -5.406 26.047 22.891 1 98.69 393 MET A CA 1
ATOM 3200 C C . MET A 1 393 ? -5.484 25.891 24.406 1 98.69 393 MET A C 1
ATOM 3202 O O . MET A 1 393 ? -6.348 26.484 25.062 1 98.69 393 MET A O 1
ATOM 3206 N N . LEU A 1 394 ? -4.613 25.062 24.953 1 98.75 394 LEU A N 1
ATOM 3207 C CA . LEU A 1 394 ? -4.602 24.859 26.406 1 98.75 394 LEU A CA 1
ATOM 3208 C C . LEU A 1 394 ? -4.242 26.141 27.125 1 98.75 394 LEU A C 1
ATOM 3210 O O . LEU A 1 394 ? -4.832 26.469 28.172 1 98.75 394 LEU A O 1
ATOM 3214 N N . GLN A 1 395 ? -3.299 26.891 26.609 1 98.31 395 GLN A N 1
ATOM 3215 C CA . GLN A 1 395 ? -2.941 28.172 27.188 1 98.31 395 GLN A CA 1
ATOM 3216 C C . GLN A 1 395 ? -4.125 29.141 27.172 1 98.31 395 GLN A C 1
ATOM 3218 O O . GLN A 1 395 ? -4.348 29.875 28.141 1 98.31 395 GLN A O 1
ATOM 3223 N N . GLU A 1 396 ? -4.84 29.141 26.078 1 97.5 396 GLU A N 1
ATOM 3224 C CA . GLU A 1 396 ? -6.023 30 25.969 1 97.5 396 GLU A CA 1
ATOM 3225 C C . GLU A 1 396 ? -7.078 29.594 27 1 97.5 396 GLU A C 1
ATOM 3227 O O . GLU A 1 396 ? -7.715 30.453 27.609 1 97.5 396 GLU A O 1
ATOM 3232 N N . LEU A 1 397 ? -7.305 28.266 27.156 1 97.75 397 LEU A N 1
ATOM 3233 C CA . LEU A 1 397 ? -8.328 27.734 28.047 1 97.75 397 LEU A CA 1
ATOM 3234 C C . LEU A 1 397 ? -7.973 28.016 29.5 1 97.75 397 LEU A C 1
ATOM 3236 O O . LEU A 1 397 ? -8.859 28.172 30.344 1 97.75 397 LEU A O 1
ATOM 3240 N N . LEU A 1 398 ? -6.707 28.078 29.797 1 97.38 398 LEU A N 1
ATOM 3241 C CA . LEU A 1 398 ? -6.234 28.25 31.156 1 97.38 398 LEU A CA 1
ATOM 3242 C C . LEU A 1 398 ? -6.137 29.719 31.531 1 97.38 398 LEU A C 1
ATOM 3244 O O . LEU A 1 398 ? -5.93 30.062 32.688 1 97.38 398 LEU A O 1
ATOM 3248 N N . LYS A 1 399 ? -6.309 30.641 30.703 1 93.5 399 LYS A N 1
ATOM 3249 C CA . LYS A 1 399 ? -6.391 32.062 31 1 93.5 399 LYS A CA 1
ATOM 3250 C C . LYS A 1 399 ? -7.793 32.469 31.453 1 93.5 399 LYS A C 1
ATOM 3252 O O . LYS A 1 399 ? -7.957 33.344 32.312 1 93.5 399 LYS A O 1
ATOM 3257 N N . MET B 1 1 ? 9.82 -46.219 1.777 1 86.12 1 MET B N 1
ATOM 3258 C CA . MET B 1 1 ? 9.016 -45.312 2.605 1 86.12 1 MET B CA 1
ATOM 3259 C C . MET B 1 1 ? 8.32 -46.094 3.723 1 86.12 1 MET B C 1
ATOM 3261 O O . MET B 1 1 ? 7.754 -47.156 3.488 1 86.12 1 MET B O 1
ATOM 3265 N N . ASN B 1 2 ? 8.523 -45.688 4.957 1 90.06 2 ASN B N 1
ATOM 3266 C CA . ASN B 1 2 ? 7.898 -46.406 6.059 1 90.06 2 ASN B CA 1
ATOM 3267 C C . ASN B 1 2 ? 6.391 -46.188 6.098 1 90.06 2 ASN B C 1
ATOM 3269 O O . ASN B 1 2 ? 5.879 -45.25 5.461 1 90.06 2 ASN B O 1
ATOM 3273 N N . GLU B 1 3 ? 5.734 -47.031 6.77 1 92.44 3 GLU B N 1
ATOM 3274 C CA . GLU B 1 3 ? 4.273 -47.062 6.785 1 92.44 3 GLU B CA 1
ATOM 3275 C C . GLU B 1 3 ? 3.711 -45.75 7.359 1 92.44 3 GLU B C 1
ATOM 3277 O O . GLU B 1 3 ? 2.658 -45.281 6.922 1 92.44 3 GLU B O 1
ATOM 3282 N N . ALA B 1 4 ? 4.398 -45.344 8.359 1 91.94 4 ALA B N 1
ATOM 3283 C CA . ALA B 1 4 ? 3.928 -44.125 8.992 1 91.94 4 ALA B CA 1
ATOM 3284 C C . ALA B 1 4 ? 3.971 -42.938 8.016 1 91.94 4 ALA B C 1
ATOM 3286 O O . ALA B 1 4 ? 3.033 -42.125 7.957 1 91.94 4 ALA B O 1
ATOM 3287 N N . THR B 1 5 ? 5.027 -42.812 7.277 1 95.94 5 THR B N 1
ATOM 3288 C CA . THR B 1 5 ? 5.188 -41.781 6.262 1 95.94 5 THR B CA 1
ATOM 3289 C C . THR B 1 5 ? 4.18 -41.969 5.133 1 95.94 5 THR B C 1
ATOM 3291 O O . THR B 1 5 ? 3.582 -41 4.66 1 95.94 5 THR B O 1
ATOM 3294 N N . ARG B 1 6 ? 4 -43.188 4.668 1 96.69 6 ARG B N 1
ATOM 3295 C CA . ARG B 1 6 ? 3.035 -43.469 3.611 1 96.69 6 ARG B CA 1
ATOM 3296 C C . ARG B 1 6 ? 1.633 -43.031 4.02 1 96.69 6 ARG B C 1
ATOM 3298 O O . ARG B 1 6 ? 0.922 -42.406 3.238 1 96.69 6 ARG B O 1
ATOM 3305 N N . LYS B 1 7 ? 1.216 -43.344 5.238 1 97.44 7 LYS B N 1
ATOM 3306 C CA . LYS B 1 7 ? -0.1 -42.969 5.742 1 97.44 7 LYS B CA 1
ATOM 3307 C C . LYS B 1 7 ? -0.243 -41.438 5.805 1 97.44 7 LYS B C 1
ATOM 3309 O O . LYS B 1 7 ? -1.319 -40.906 5.539 1 97.44 7 LYS B O 1
ATOM 3314 N N . GLN B 1 8 ? 0.803 -40.844 6.203 1 97.31 8 GLN B N 1
ATOM 3315 C CA . GLN B 1 8 ? 0.811 -39.406 6.27 1 97.31 8 GLN B CA 1
ATOM 3316 C C . GLN B 1 8 ? 0.63 -38.781 4.883 1 97.31 8 GLN B C 1
ATOM 3318 O O . GLN B 1 8 ? -0.153 -37.844 4.711 1 97.31 8 GLN B O 1
ATOM 3323 N N . LEU B 1 9 ? 1.354 -39.25 3.938 1 98.56 9 LEU B N 1
ATOM 3324 C CA . LEU B 1 9 ? 1.255 -38.781 2.566 1 98.56 9 LEU B CA 1
ATOM 3325 C C . LEU B 1 9 ? -0.135 -39.031 1.996 1 98.56 9 LEU B C 1
ATOM 3327 O O . LEU B 1 9 ? -0.672 -38.219 1.257 1 98.56 9 LEU B O 1
ATOM 3331 N N . GLU B 1 10 ? -0.725 -40.188 2.32 1 98.56 10 GLU B N 1
ATOM 3332 C CA . GLU B 1 10 ? -2.086 -40.5 1.891 1 98.56 10 GLU B CA 1
ATOM 3333 C C . GLU B 1 10 ? -3.086 -39.5 2.467 1 98.56 10 GLU B C 1
ATOM 3335 O O . GLU B 1 10 ? -4.023 -39.094 1.783 1 98.56 10 GLU B O 1
ATOM 3340 N N . SER B 1 11 ? -2.844 -39.156 3.697 1 98.44 11 SER B N 1
ATOM 3341 C CA . SER B 1 11 ? -3.713 -38.188 4.348 1 98.44 11 SER B CA 1
ATOM 3342 C C . SER B 1 11 ? -3.6 -36.812 3.682 1 98.44 11 SER B C 1
ATOM 3344 O O . SER B 1 11 ? -4.605 -36.125 3.488 1 98.44 11 SER B O 1
ATOM 3346 N N . TYR B 1 12 ? -2.357 -36.406 3.375 1 98.75 12 TYR B N 1
ATOM 3347 C CA . TYR B 1 12 ? -2.158 -35.156 2.658 1 98.75 12 TYR B CA 1
ATOM 3348 C C . TYR B 1 12 ? -2.877 -35.188 1.313 1 98.75 12 TYR B C 1
ATOM 3350 O O . TYR B 1 12 ? -3.512 -34.188 0.928 1 98.75 12 TYR B O 1
ATOM 3358 N N . LEU B 1 13 ? -2.748 -36.25 0.557 1 98.75 13 LEU B N 1
ATOM 3359 C CA . LEU B 1 13 ? -3.371 -36.375 -0.756 1 98.75 13 LEU B CA 1
ATOM 3360 C C . LEU B 1 13 ? -4.887 -36.219 -0.658 1 98.75 13 LEU B C 1
ATOM 3362 O O . LEU B 1 13 ? -5.484 -35.469 -1.418 1 98.75 13 LEU B O 1
ATOM 3366 N N . GLU B 1 14 ? -5.527 -36.906 0.29 1 98.56 14 GLU B N 1
ATOM 3367 C CA . GLU B 1 14 ? -6.973 -36.844 0.476 1 98.56 14 GLU B CA 1
ATOM 3368 C C . GLU B 1 14 ? -7.418 -35.406 0.802 1 98.56 14 GLU B C 1
ATOM 3370 O O . GLU B 1 14 ? -8.422 -34.938 0.269 1 98.56 14 GLU B O 1
ATOM 3375 N N . LYS B 1 15 ? -6.664 -34.812 1.654 1 98.38 15 LYS B N 1
ATOM 3376 C CA . LYS B 1 15 ? -7.012 -33.438 2.055 1 98.38 15 LYS B CA 1
ATOM 3377 C C . LYS B 1 15 ? -6.824 -32.469 0.897 1 98.38 15 LYS B C 1
ATOM 3379 O O . LYS B 1 15 ? -7.629 -31.547 0.715 1 98.38 15 LYS B O 1
ATOM 3384 N N . CYS B 1 16 ? -5.754 -32.594 0.144 1 98.62 16 CYS B N 1
ATOM 3385 C CA . CYS B 1 16 ? -5.535 -31.75 -1.018 1 98.62 16 CYS B CA 1
ATOM 3386 C C . CYS B 1 16 ? -6.684 -31.875 -2.014 1 98.62 16 CYS B C 1
ATOM 3388 O O . CYS B 1 16 ? -7.184 -30.875 -2.523 1 98.62 16 CYS B O 1
ATOM 3390 N N . GLU B 1 17 ? -7.074 -33.125 -2.285 1 98.5 17 GLU B N 1
ATOM 3391 C CA . GLU B 1 17 ? -8.148 -33.375 -3.246 1 98.5 17 GLU B CA 1
ATOM 3392 C C . GLU B 1 17 ? -9.461 -32.75 -2.77 1 98.5 17 GLU B C 1
ATOM 3394 O O . GLU B 1 17 ? -10.18 -32.125 -3.547 1 98.5 17 GLU B O 1
ATOM 3399 N N . SER B 1 18 ? -9.742 -32.938 -1.512 1 97.88 18 SER B N 1
ATOM 3400 C CA . SER B 1 18 ? -10.984 -32.438 -0.955 1 97.88 18 SER B CA 1
ATOM 3401 C C . SER B 1 18 ? -10.992 -30.906 -0.959 1 97.88 18 SER B C 1
ATOM 3403 O O . SER B 1 18 ? -12 -30.281 -1.288 1 97.88 18 SER B O 1
ATOM 3405 N N . GLU B 1 19 ? -9.891 -30.328 -0.602 1 98.06 19 GLU B N 1
ATOM 3406 C CA . GLU B 1 19 ? -9.805 -28.875 -0.583 1 98.06 19 GLU B CA 1
ATOM 3407 C C . GLU B 1 19 ? -9.898 -28.297 -1.992 1 98.06 19 GLU B C 1
ATOM 3409 O O . GLU B 1 19 ? -10.492 -27.234 -2.193 1 98.06 19 GLU B O 1
ATOM 3414 N N . LEU B 1 20 ? -9.266 -28.938 -2.922 1 98.56 20 LEU B N 1
ATOM 3415 C CA . LEU B 1 20 ? -9.359 -28.469 -4.305 1 98.56 20 LEU B CA 1
ATOM 3416 C C . LEU B 1 20 ? -10.812 -28.453 -4.773 1 98.56 20 LEU B C 1
ATOM 3418 O O . LEU B 1 20 ? -11.25 -27.516 -5.426 1 98.56 20 LEU B O 1
ATOM 3422 N N . ASP B 1 21 ? -11.594 -29.531 -4.414 1 98.06 21 ASP B N 1
ATOM 3423 C CA . ASP B 1 21 ? -13.008 -29.594 -4.766 1 98.06 21 ASP B CA 1
ATOM 3424 C C . ASP B 1 21 ? -13.781 -28.422 -4.137 1 98.06 21 ASP B C 1
ATOM 3426 O O . ASP B 1 21 ? -14.641 -27.828 -4.785 1 98.06 21 ASP B O 1
ATOM 3430 N N . ARG B 1 22 ? -13.453 -28.172 -2.957 1 97.69 22 ARG B N 1
ATOM 3431 C CA . ARG B 1 22 ? -14.164 -27.125 -2.24 1 97.69 22 ARG B CA 1
ATOM 3432 C C . ARG B 1 22 ? -13.859 -25.75 -2.834 1 97.69 22 ARG B C 1
ATOM 3434 O O . ARG B 1 22 ? -14.75 -24.906 -2.979 1 97.69 22 ARG B O 1
ATOM 3441 N N . VAL B 1 23 ? -12.609 -25.547 -3.145 1 97.94 23 VAL B N 1
ATOM 3442 C CA . VAL B 1 23 ? -12.195 -24.281 -3.748 1 97.94 23 VAL B CA 1
ATOM 3443 C C . VAL B 1 23 ? -12.812 -24.141 -5.137 1 97.94 23 VAL B C 1
ATOM 3445 O O . VAL B 1 23 ? -13.328 -23.078 -5.488 1 97.94 23 VAL B O 1
ATOM 3448 N N . MET B 1 24 ? -12.781 -25.219 -5.91 1 97.69 24 MET B N 1
ATOM 3449 C CA . MET B 1 24 ? -13.398 -25.234 -7.234 1 97.69 24 MET B CA 1
ATOM 3450 C C . MET B 1 24 ? -14.883 -24.922 -7.152 1 97.69 24 MET B C 1
ATOM 3452 O O . MET B 1 24 ? -15.391 -24.094 -7.914 1 97.69 24 MET B O 1
ATOM 3456 N N . ASN B 1 25 ? -15.547 -25.516 -6.23 1 96.88 25 ASN B N 1
ATOM 3457 C CA . ASN B 1 25 ? -16.984 -25.297 -6.074 1 96.88 25 ASN B CA 1
ATOM 3458 C C . ASN B 1 25 ? -17.297 -23.844 -5.73 1 96.88 25 ASN B C 1
ATOM 3460 O O . ASN B 1 25 ? -18.234 -23.25 -6.266 1 96.88 25 ASN B O 1
ATOM 3464 N N . PHE B 1 26 ? -16.531 -23.25 -4.867 1 97.75 26 PHE B N 1
ATOM 3465 C CA . PHE B 1 26 ? -16.734 -21.875 -4.457 1 97.75 26 PHE B CA 1
ATOM 3466 C C . PHE B 1 26 ? -16.625 -20.938 -5.652 1 97.75 26 PHE B C 1
ATOM 3468 O O . PHE B 1 26 ? -17.516 -20.094 -5.871 1 97.75 26 PHE B O 1
ATOM 3475 N N . TRP B 1 27 ? -15.625 -21.062 -6.441 1 97.94 27 TRP B N 1
ATOM 3476 C CA . TRP B 1 27 ? -15.352 -20.109 -7.52 1 97.94 27 TRP B CA 1
ATOM 3477 C C . TRP B 1 27 ? -16.25 -20.391 -8.727 1 97.94 27 TRP B C 1
ATOM 3479 O O . TRP B 1 27 ? -16.656 -19.453 -9.414 1 97.94 27 TRP B O 1
ATOM 3489 N N . LEU B 1 28 ? -16.594 -21.641 -9 1 96.88 28 LEU B N 1
ATOM 3490 C CA . LEU B 1 28 ? -17.5 -21.984 -10.086 1 96.88 28 LEU B CA 1
ATOM 3491 C C . LEU B 1 28 ? -18.891 -21.438 -9.812 1 96.88 28 LEU B C 1
ATOM 3493 O O . LEU B 1 28 ? -19.609 -21.047 -10.734 1 96.88 28 LEU B O 1
ATOM 3497 N N . THR B 1 29 ? -19.219 -21.328 -8.531 1 96.81 29 THR B N 1
ATOM 3498 C CA . THR B 1 29 ? -20.562 -20.938 -8.133 1 96.81 29 THR B CA 1
ATOM 3499 C C . THR B 1 29 ? -20.688 -19.422 -8.086 1 96.81 29 THR B C 1
ATOM 3501 O O . THR B 1 29 ? -21.75 -18.875 -8.406 1 96.81 29 THR B O 1
ATOM 3504 N N . ASN B 1 30 ? -19.594 -18.75 -7.762 1 98 30 ASN B N 1
ATOM 3505 C CA . ASN B 1 30 ? -19.797 -17.375 -7.336 1 98 30 ASN B CA 1
ATOM 3506 C C . ASN B 1 30 ? -19.094 -16.391 -8.258 1 98 30 ASN B C 1
ATOM 3508 O O . ASN B 1 30 ? -19.406 -15.195 -8.266 1 98 30 ASN B O 1
ATOM 3512 N N . SER B 1 31 ? -18.234 -16.766 -9.109 1 98.44 31 SER B N 1
ATOM 3513 C CA . SER B 1 31 ? -17.25 -15.859 -9.695 1 98.44 31 SER B CA 1
ATOM 3514 C C . SER B 1 31 ? -17.656 -15.453 -11.109 1 98.44 31 SER B C 1
ATOM 3516 O O . SER B 1 31 ? -17.172 -14.453 -11.641 1 98.44 31 SER B O 1
ATOM 3518 N N . HIS B 1 32 ? -18.562 -16.109 -11.727 1 98.12 32 HIS B N 1
ATOM 3519 C CA . HIS B 1 32 ? -18.781 -15.953 -13.164 1 98.12 32 HIS B CA 1
ATOM 3520 C C . HIS B 1 32 ? -19.766 -14.828 -13.445 1 98.12 32 HIS B C 1
ATOM 3522 O O . HIS B 1 32 ? -20.844 -14.773 -12.836 1 98.12 32 HIS B O 1
ATOM 3528 N N . ASP B 1 33 ? -19.406 -13.938 -14.32 1 98.12 33 ASP B N 1
ATOM 3529 C CA . ASP B 1 33 ? -20.312 -12.922 -14.852 1 98.12 33 ASP B CA 1
ATOM 3530 C C . ASP B 1 33 ? -20.984 -13.391 -16.141 1 98.12 33 ASP B C 1
ATOM 3532 O O . ASP B 1 33 ? -20.484 -13.156 -17.234 1 98.12 33 ASP B O 1
ATOM 3536 N N . GLU B 1 34 ? -22.094 -13.906 -16.062 1 95.62 34 GLU B N 1
ATOM 3537 C CA . GLU B 1 34 ? -22.797 -14.531 -17.172 1 95.62 34 GLU B CA 1
ATOM 3538 C C . GLU B 1 34 ? -23.281 -13.484 -18.172 1 95.62 34 GLU B C 1
ATOM 3540 O O . GLU B 1 34 ? -23.484 -13.789 -19.359 1 95.62 34 GLU B O 1
ATOM 3545 N N . LYS B 1 35 ? -23.406 -12.336 -17.688 1 96.5 35 LYS B N 1
ATOM 3546 C CA . LYS B 1 35 ? -23.969 -11.281 -18.531 1 96.5 35 LYS B CA 1
ATOM 3547 C C . LYS B 1 35 ? -22.891 -10.648 -19.391 1 96.5 35 LYS B C 1
ATOM 3549 O O . LYS B 1 35 ? -23.062 -10.477 -20.609 1 96.5 35 LYS B O 1
ATOM 3554 N N . ASN B 1 36 ? -21.719 -10.32 -18.844 1 97.12 36 ASN B N 1
ATOM 3555 C CA . ASN B 1 36 ? -20.734 -9.523 -19.562 1 97.12 36 ASN B CA 1
ATOM 3556 C C . ASN B 1 36 ? -19.516 -10.359 -19.938 1 97.12 36 ASN B C 1
ATOM 3558 O O . ASN B 1 36 ? -18.672 -9.922 -20.734 1 97.12 36 ASN B O 1
ATOM 3562 N N . GLY B 1 37 ? -19.484 -11.594 -19.406 1 96.81 37 GLY B N 1
ATOM 3563 C CA . GLY B 1 37 ? -18.266 -12.383 -19.562 1 96.81 37 GLY B CA 1
ATOM 3564 C C . GLY B 1 37 ? -17.219 -12.094 -18.5 1 96.81 37 GLY B C 1
ATOM 3565 O O . GLY B 1 37 ? -17.344 -11.125 -17.734 1 96.81 37 GLY B O 1
ATOM 3566 N N . GLY B 1 38 ? -16.234 -13 -18.438 1 98 38 GLY B N 1
ATOM 3567 C CA . GLY B 1 38 ? -15.188 -12.844 -17.422 1 98 38 GLY B CA 1
ATOM 3568 C C . GLY B 1 38 ? -15.641 -13.234 -16.031 1 98 38 GLY B C 1
ATOM 3569 O O . GLY B 1 38 ? -16.609 -13.984 -15.875 1 98 38 GLY B O 1
ATOM 3570 N N . PHE B 1 39 ? -14.844 -12.688 -15.062 1 98.81 39 PHE B N 1
ATOM 3571 C CA . PHE B 1 39 ? -15.07 -13.18 -13.711 1 98.81 39 PHE B CA 1
ATOM 3572 C C . PHE B 1 39 ? -15.133 -12.031 -12.719 1 98.81 39 PHE B C 1
ATOM 3574 O O . PHE B 1 39 ? -14.398 -11.047 -12.852 1 98.81 39 PHE B O 1
ATOM 3581 N N . PHE B 1 40 ? -16.047 -12.156 -11.781 1 98.69 40 PHE B N 1
ATOM 3582 C CA . PHE B 1 40 ? -15.938 -11.367 -10.562 1 98.69 40 PHE B CA 1
ATOM 3583 C C . PHE B 1 40 ? -14.945 -11.992 -9.594 1 98.69 40 PHE B C 1
ATOM 3585 O O . PHE B 1 40 ? -15.062 -13.172 -9.25 1 98.69 40 PHE B O 1
ATOM 3592 N N . VAL B 1 41 ? -13.984 -11.211 -9.188 1 98.25 41 VAL B N 1
ATOM 3593 C CA . VAL B 1 41 ? -12.93 -11.75 -8.344 1 98.25 41 VAL B CA 1
ATOM 3594 C C . VAL B 1 41 ? -13.133 -11.281 -6.902 1 98.25 41 VAL B C 1
ATOM 3596 O O . VAL B 1 41 ? -12.789 -12 -5.957 1 98.25 41 VAL B O 1
ATOM 3599 N N . CYS B 1 42 ? -13.688 -10.086 -6.68 1 98.69 42 CYS B N 1
ATOM 3600 C CA . CYS B 1 42 ? -13.93 -9.547 -5.348 1 98.69 42 CYS B CA 1
ATOM 3601 C C . CYS B 1 42 ? -15.141 -10.203 -4.707 1 98.69 42 CYS B C 1
ATOM 3603 O O . CYS B 1 42 ? -16.25 -9.648 -4.738 1 98.69 42 CYS B O 1
ATOM 3605 N N . LEU B 1 43 ? -14.867 -11.305 -4.086 1 98.69 43 LEU B N 1
ATOM 3606 C CA . LEU B 1 43 ? -15.906 -12.125 -3.471 1 98.69 43 LEU B CA 1
ATOM 3607 C C . LEU B 1 43 ? -15.758 -12.148 -1.954 1 98.69 43 LEU B C 1
ATOM 3609 O O . LEU B 1 43 ? -14.656 -12.375 -1.438 1 98.69 43 LEU B O 1
ATOM 3613 N N . GLY B 1 44 ? -16.844 -11.875 -1.241 1 98.19 44 GLY B N 1
ATOM 3614 C CA . GLY B 1 44 ? -16.844 -11.961 0.21 1 98.19 44 GLY B CA 1
ATOM 3615 C C . GLY B 1 44 ? -16.734 -13.383 0.725 1 98.19 44 GLY B C 1
ATOM 3616 O O . GLY B 1 44 ? -16.562 -14.32 -0.058 1 98.19 44 GLY B O 1
ATOM 3617 N N . ARG B 1 45 ? -16.844 -13.586 2 1 97.38 45 ARG B N 1
ATOM 3618 C CA . ARG B 1 45 ? -16.703 -14.891 2.645 1 97.38 45 ARG B CA 1
ATOM 3619 C C . ARG B 1 45 ? -17.797 -15.852 2.156 1 97.38 45 ARG B C 1
ATOM 3621 O O . ARG B 1 45 ? -17.531 -17.031 1.954 1 97.38 45 ARG B O 1
ATOM 3628 N N . ASP B 1 46 ? -18.922 -15.297 1.914 1 96.38 46 ASP B N 1
ATOM 3629 C CA . ASP B 1 46 ? -20.062 -16.109 1.53 1 96.38 46 ASP B CA 1
ATOM 3630 C C . ASP B 1 46 ? -20.172 -16.219 0.011 1 96.38 46 ASP B C 1
ATOM 3632 O O . ASP B 1 46 ? -21.156 -16.75 -0.506 1 96.38 46 ASP B O 1
ATOM 3636 N N . GLY B 1 47 ? -19.281 -15.586 -0.671 1 97.56 47 GLY B N 1
ATOM 3637 C CA . GLY B 1 47 ? -19.266 -15.688 -2.123 1 97.56 47 GLY B CA 1
ATOM 3638 C C . GLY B 1 47 ? -19.938 -14.508 -2.807 1 97.56 47 GLY B C 1
ATOM 3639 O O . GLY B 1 47 ? -19.844 -14.352 -4.027 1 97.56 47 GLY B O 1
ATOM 3640 N N . LYS B 1 48 ? -20.547 -13.641 -2.01 1 97.81 48 LYS B N 1
ATOM 3641 C CA . LYS B 1 48 ? -21.203 -12.477 -2.604 1 97.81 48 LYS B CA 1
ATOM 3642 C C . LYS B 1 48 ? -20.188 -11.523 -3.221 1 97.81 48 LYS B C 1
ATOM 3644 O O . LYS B 1 48 ? -19.109 -11.305 -2.652 1 97.81 48 LYS B O 1
ATOM 3649 N N . VAL B 1 49 ? -20.5 -10.953 -4.379 1 98.56 49 VAL B N 1
ATOM 3650 C CA . VAL B 1 49 ? -19.656 -9.969 -5.047 1 98.56 49 VAL B CA 1
ATOM 3651 C C . VAL B 1 49 ? -19.75 -8.625 -4.324 1 98.56 49 VAL B C 1
ATOM 3653 O O . VAL B 1 49 ? -20.844 -8.055 -4.207 1 98.56 49 VAL B O 1
ATOM 3656 N N . TYR B 1 50 ? -18.625 -8.07 -3.797 1 98.5 50 TYR B N 1
ATOM 3657 C CA . TYR B 1 50 ? -18.672 -6.801 -3.086 1 98.5 50 TYR B CA 1
ATOM 3658 C C . TYR B 1 50 ? -18.078 -5.68 -3.934 1 98.5 50 TYR B C 1
ATOM 3660 O O . TYR B 1 50 ? -18.141 -4.508 -3.553 1 98.5 50 TYR B O 1
ATOM 3668 N N . ASP B 1 51 ? -17.531 -5.957 -5.059 1 98.44 51 ASP B N 1
ATOM 3669 C CA . ASP B 1 51 ? -16.938 -5.055 -6.039 1 98.44 51 ASP B CA 1
ATOM 3670 C C . ASP B 1 51 ? -16.938 -5.684 -7.43 1 98.44 51 ASP B C 1
ATOM 3672 O O . ASP B 1 51 ? -16.406 -6.777 -7.621 1 98.44 51 ASP B O 1
ATOM 3676 N N . GLU B 1 52 ? -17.469 -5.051 -8.383 1 98.31 52 GLU B N 1
ATOM 3677 C CA . GLU B 1 52 ? -17.672 -5.656 -9.695 1 98.31 52 GLU B CA 1
ATOM 3678 C C . GLU B 1 52 ? -16.516 -5.344 -10.633 1 98.31 52 GLU B C 1
ATOM 3680 O O . GLU B 1 52 ? -16.516 -5.762 -11.797 1 98.31 52 GLU B O 1
ATOM 3685 N N . THR B 1 53 ? -15.477 -4.617 -10.133 1 98.25 53 THR B N 1
ATOM 3686 C CA . THR B 1 53 ? -14.273 -4.363 -10.922 1 98.25 53 THR B CA 1
ATOM 3687 C C . THR B 1 53 ? -13.586 -5.672 -11.305 1 98.25 53 THR B C 1
ATOM 3689 O O . THR B 1 53 ? -13.469 -6.578 -10.477 1 98.25 53 THR B O 1
ATOM 3692 N N . LYS B 1 54 ? -13.18 -5.789 -12.539 1 98.56 54 LYS B N 1
ATOM 3693 C CA . LYS B 1 54 ? -12.453 -6.98 -12.977 1 98.56 54 LYS B CA 1
ATOM 3694 C C . LYS B 1 54 ? -10.953 -6.727 -13.016 1 98.56 54 LYS B C 1
ATOM 3696 O O . LYS B 1 54 ? -10.469 -5.906 -13.797 1 98.56 54 LYS B O 1
ATOM 3701 N N . TYR B 1 55 ? -10.234 -7.449 -12.195 1 98.38 55 TYR B N 1
ATOM 3702 C CA . TYR B 1 55 ? -8.773 -7.383 -12.117 1 98.38 55 TYR B CA 1
ATOM 3703 C C . TYR B 1 55 ? -8.133 -8.375 -13.086 1 98.38 55 TYR B C 1
ATOM 3705 O O . TYR B 1 55 ? -8.289 -9.586 -12.93 1 98.38 55 TYR B O 1
ATOM 3713 N N . CYS B 1 56 ? -7.301 -7.891 -13.891 1 98.06 56 CYS B N 1
ATOM 3714 C CA . CYS B 1 56 ? -7.016 -8.664 -15.094 1 98.06 56 CYS B CA 1
ATOM 3715 C C . CYS B 1 56 ? -5.875 -9.648 -14.852 1 98.06 56 CYS B C 1
ATOM 3717 O O . CYS B 1 56 ? -5.73 -10.625 -15.586 1 98.06 56 CYS B O 1
ATOM 3719 N N . TRP B 1 57 ? -5.008 -9.375 -13.789 1 98.31 57 TRP B N 1
ATOM 3720 C CA . TRP B 1 57 ? -4.129 -10.461 -13.359 1 98.31 57 TRP B CA 1
ATOM 3721 C C . TRP B 1 57 ? -4.922 -11.727 -13.078 1 98.31 57 TRP B C 1
ATOM 3723 O O . TRP B 1 57 ? -4.555 -12.812 -13.531 1 98.31 57 TRP B O 1
ATOM 3733 N N . LEU B 1 58 ? -6.016 -11.445 -12.414 1 98.69 58 LEU B N 1
ATOM 3734 C CA . LEU B 1 58 ? -6.777 -12.555 -11.859 1 98.69 58 LEU B CA 1
ATOM 3735 C C . LEU B 1 58 ? -7.695 -13.164 -12.914 1 98.69 58 LEU B C 1
ATOM 3737 O O . LEU B 1 58 ? -7.992 -14.359 -12.867 1 98.69 58 LEU B O 1
ATOM 3741 N N . GLN B 1 59 ? -8.125 -12.352 -13.93 1 98.75 59 GLN B N 1
ATOM 3742 C CA . GLN B 1 59 ? -8.836 -12.93 -15.062 1 98.75 59 GLN B CA 1
ATOM 3743 C C . GLN B 1 59 ? -7.984 -13.961 -15.789 1 98.75 59 GLN B C 1
ATOM 3745 O O . GLN B 1 59 ? -8.43 -15.086 -16.031 1 98.75 59 GLN B O 1
ATOM 3750 N N . GLY B 1 60 ? -6.75 -13.516 -16.109 1 98.81 60 GLY B N 1
ATOM 3751 C CA . GLY B 1 60 ? -5.852 -14.422 -16.797 1 98.81 60 GLY B CA 1
ATOM 3752 C C . GLY B 1 60 ? -5.496 -15.648 -15.984 1 98.81 60 GLY B C 1
ATOM 3753 O O . GLY B 1 60 ? -5.512 -16.766 -16.5 1 98.81 60 GLY B O 1
ATOM 3754 N N . ARG B 1 61 ? -5.23 -15.492 -14.734 1 98.81 61 ARG B N 1
ATOM 3755 C CA . ARG B 1 61 ? -4.863 -16.578 -13.828 1 98.81 61 ARG B CA 1
ATOM 3756 C C . ARG B 1 61 ? -6.008 -17.578 -13.672 1 98.81 61 ARG B C 1
ATOM 3758 O O . ARG B 1 61 ? -5.777 -18.781 -13.594 1 98.81 61 ARG B O 1
ATOM 3765 N N . GLN B 1 62 ? -7.172 -17.031 -13.617 1 98.88 62 GLN B N 1
ATOM 3766 C CA . GLN B 1 62 ? -8.32 -17.922 -13.438 1 98.88 62 GLN B CA 1
ATOM 3767 C C . GLN B 1 62 ? -8.586 -18.75 -14.695 1 98.88 62 GLN B C 1
ATOM 3769 O O . GLN B 1 62 ? -8.898 -19.938 -14.609 1 98.88 62 GLN B O 1
ATOM 3774 N N . VAL B 1 63 ? -8.477 -18.141 -15.875 1 98.88 63 VAL B N 1
ATOM 3775 C CA . VAL B 1 63 ? -8.578 -18.891 -17.125 1 98.88 63 VAL B CA 1
ATOM 3776 C C . VAL B 1 63 ? -7.523 -19.984 -17.156 1 98.88 63 VAL B C 1
ATOM 3778 O O . VAL B 1 63 ? -7.836 -21.156 -17.438 1 98.88 63 VAL B O 1
ATOM 3781 N N . TRP B 1 64 ? -6.309 -19.609 -16.859 1 98.88 64 TRP B N 1
ATOM 3782 C CA . TRP B 1 64 ? -5.219 -20.578 -16.812 1 98.88 64 TRP B CA 1
ATOM 3783 C C . TRP B 1 64 ? -5.547 -21.719 -15.859 1 98.88 64 TRP B C 1
ATOM 3785 O O . TRP B 1 64 ? -5.398 -22.891 -16.219 1 98.88 64 TRP B O 1
ATOM 3795 N N . SER B 1 65 ? -6.023 -21.406 -14.68 1 98.88 65 SER B N 1
ATOM 3796 C CA . SER B 1 65 ? -6.289 -22.406 -13.641 1 98.88 65 SER B CA 1
ATOM 3797 C C . SER B 1 65 ? -7.375 -23.375 -14.078 1 98.88 65 SER B C 1
ATOM 3799 O O . SER B 1 65 ? -7.23 -24.594 -13.922 1 98.88 65 SER B O 1
ATOM 3801 N N . TYR B 1 66 ? -8.516 -22.844 -14.625 1 98.75 66 TYR B N 1
ATOM 3802 C CA . TYR B 1 66 ? -9.578 -23.703 -15.125 1 98.75 66 TYR B CA 1
ATOM 3803 C C . TYR B 1 66 ? -9.047 -24.656 -16.188 1 98.75 66 TYR B C 1
ATOM 3805 O O . TYR B 1 66 ? -9.312 -25.859 -16.141 1 98.75 66 TYR B O 1
ATOM 3813 N N . CYS B 1 67 ? -8.305 -24.125 -17.094 1 98.69 67 CYS B N 1
ATOM 3814 C CA . CYS B 1 67 ? -7.801 -24.922 -18.203 1 98.69 67 CYS B CA 1
ATOM 3815 C C . CYS B 1 67 ? -6.801 -25.969 -17.703 1 98.69 67 CYS B C 1
ATOM 3817 O O . CYS B 1 67 ? -6.789 -27.094 -18.188 1 98.69 67 CYS B O 1
ATOM 3819 N N . LYS B 1 68 ? -5.938 -25.531 -16.75 1 98.31 68 LYS B N 1
ATOM 3820 C CA . LYS B 1 68 ? -4.949 -26.453 -16.203 1 98.31 68 LYS B CA 1
ATOM 3821 C C . LYS B 1 68 ? -5.625 -27.656 -15.531 1 98.31 68 LYS B C 1
ATOM 3823 O O . LYS B 1 68 ? -5.219 -28.797 -15.727 1 98.31 68 LYS B O 1
ATOM 3828 N N . LEU B 1 69 ? -6.648 -27.344 -14.75 1 98.69 69 LEU B N 1
ATOM 3829 C CA . LEU B 1 69 ? -7.383 -28.406 -14.07 1 98.69 69 LEU B CA 1
ATOM 3830 C C . LEU B 1 69 ? -8.164 -29.25 -15.062 1 98.69 69 LEU B C 1
ATOM 3832 O O . LEU B 1 69 ? -8.188 -30.484 -14.961 1 98.69 69 LEU B O 1
ATOM 3836 N N . TYR B 1 70 ? -8.797 -28.609 -16.016 1 98.56 70 TYR B N 1
ATOM 3837 C CA . TYR B 1 70 ? -9.508 -29.297 -17.094 1 98.56 70 TYR B CA 1
ATOM 3838 C C . TYR B 1 70 ? -8.586 -30.266 -17.828 1 98.56 70 TYR B C 1
ATOM 3840 O O . TYR B 1 70 ? -8.961 -31.406 -18.109 1 98.56 70 TYR B O 1
ATOM 3848 N N . ASN B 1 71 ? -7.41 -29.828 -18.109 1 97.62 71 ASN B N 1
ATOM 3849 C CA . ASN B 1 71 ? -6.465 -30.594 -18.922 1 97.62 71 ASN B CA 1
ATOM 3850 C C . ASN B 1 71 ? -5.863 -31.75 -18.141 1 97.62 71 ASN B C 1
ATOM 3852 O O . ASN B 1 71 ? -5.43 -32.75 -18.734 1 97.62 71 ASN B O 1
ATOM 3856 N N . ASN B 1 72 ? -5.855 -31.703 -16.781 1 97.12 72 ASN B N 1
ATOM 3857 C CA . ASN B 1 72 ? -4.961 -32.625 -16.062 1 97.12 72 ASN B CA 1
ATOM 3858 C C . ASN B 1 72 ? -5.719 -33.469 -15.047 1 97.12 72 ASN B C 1
ATOM 3860 O O . ASN B 1 72 ? -5.203 -34.469 -14.578 1 97.12 72 ASN B O 1
ATOM 3864 N N . ILE B 1 73 ? -6.906 -33.062 -14.68 1 97.69 73 ILE B N 1
ATOM 3865 C CA . ILE B 1 73 ? -7.664 -33.812 -13.68 1 97.69 73 ILE B CA 1
ATOM 3866 C C . ILE B 1 73 ? -8.977 -34.281 -14.289 1 97.69 73 ILE B C 1
ATOM 3868 O O . ILE B 1 73 ? -9.867 -33.5 -14.586 1 97.69 73 ILE B O 1
ATOM 3872 N N . PRO B 1 74 ? -9.18 -35.562 -14.398 1 97.19 74 PRO B N 1
ATOM 3873 C CA . PRO B 1 74 ? -10.32 -36.156 -15.125 1 97.19 74 PRO B CA 1
ATOM 3874 C C . PRO B 1 74 ? -11.664 -35.625 -14.625 1 97.19 74 PRO B C 1
ATOM 3876 O O . PRO B 1 74 ? -12.547 -35.312 -15.422 1 97.19 74 PRO B O 1
ATOM 3879 N N . LYS B 1 75 ? -11.844 -35.469 -13.391 1 96.81 75 LYS B N 1
ATOM 3880 C CA . LYS B 1 75 ? -13.141 -35.062 -12.859 1 96.81 75 LYS B CA 1
ATOM 3881 C C . LYS B 1 75 ? -13.461 -33.594 -13.25 1 96.81 75 LYS B C 1
ATOM 3883 O O . LYS B 1 75 ? -14.625 -33.188 -13.234 1 96.81 75 LYS B O 1
ATOM 3888 N N . TYR B 1 76 ? -12.484 -32.844 -13.594 1 98 76 TYR B N 1
ATOM 3889 C CA . TYR B 1 76 ? -12.711 -31.469 -13.984 1 98 76 TYR B CA 1
ATOM 3890 C C . TYR B 1 76 ? -12.742 -31.328 -15.508 1 98 76 TYR B C 1
ATOM 3892 O O . TYR B 1 76 ? -12.898 -30.219 -16.031 1 98 76 TYR B O 1
ATOM 3900 N N . HIS B 1 77 ? -12.578 -32.438 -16.203 1 98.25 77 HIS B N 1
ATOM 3901 C CA . HIS B 1 77 ? -12.656 -32.438 -17.656 1 98.25 77 HIS B CA 1
ATOM 3902 C C . HIS B 1 77 ? -14.109 -32.438 -18.141 1 98.25 77 HIS B C 1
ATOM 3904 O O . HIS B 1 77 ? -14.586 -33.406 -18.703 1 98.25 77 HIS B O 1
ATOM 3910 N N . THR B 1 78 ? -14.75 -31.312 -18 1 97.94 78 THR B N 1
ATOM 3911 C CA . THR B 1 78 ? -16.156 -31.188 -18.344 1 97.94 78 THR B CA 1
ATOM 3912 C C . THR B 1 78 ? -16.375 -29.984 -19.266 1 97.94 78 THR B C 1
ATOM 3914 O O . THR B 1 78 ? -15.617 -29.016 -19.219 1 97.94 78 THR B O 1
ATOM 3917 N N . ASP B 1 79 ? -17.438 -29.984 -20 1 97.62 79 ASP B N 1
ATOM 3918 C CA . ASP B 1 79 ? -17.797 -28.891 -20.891 1 97.62 79 ASP B CA 1
ATOM 3919 C C . ASP B 1 79 ? -18.094 -27.609 -20.109 1 97.62 79 ASP B C 1
ATOM 3921 O O . ASP B 1 79 ? -17.812 -26.516 -20.578 1 97.62 79 ASP B O 1
ATOM 3925 N N . ALA B 1 80 ? -18.594 -27.812 -18.984 1 96.56 80 ALA B N 1
ATOM 3926 C CA . ALA B 1 80 ? -18.938 -26.656 -18.156 1 96.56 80 ALA B CA 1
ATOM 3927 C C . ALA B 1 80 ? -17.688 -25.844 -17.812 1 96.56 80 ALA B C 1
ATOM 3929 O O . ALA B 1 80 ? -17.688 -24.609 -17.938 1 96.56 80 ALA B O 1
ATOM 3930 N N . ILE B 1 81 ? -16.641 -26.531 -17.422 1 97.88 81 ILE B N 1
ATOM 3931 C CA . ILE B 1 81 ? -15.398 -25.875 -17.047 1 97.88 81 ILE B CA 1
ATOM 3932 C C . ILE B 1 81 ? -14.742 -25.266 -18.297 1 97.88 81 ILE B C 1
ATOM 3934 O O . ILE B 1 81 ? -14.281 -24.125 -18.266 1 97.88 81 ILE B O 1
ATOM 3938 N N . LEU B 1 82 ? -14.734 -25.984 -19.359 1 98.38 82 LEU B N 1
ATOM 3939 C CA . LEU B 1 82 ? -14.133 -25.5 -20.594 1 98.38 82 LEU B CA 1
ATOM 3940 C C . LEU B 1 82 ? -14.859 -24.25 -21.109 1 98.38 82 LEU B C 1
ATOM 3942 O O . LEU B 1 82 ? -14.219 -23.297 -21.562 1 98.38 82 LEU B O 1
ATOM 3946 N N . ASN B 1 83 ? -16.172 -24.297 -21.047 1 97.56 83 ASN B N 1
ATOM 3947 C CA . ASN B 1 83 ? -16.969 -23.188 -21.547 1 97.56 83 ASN B CA 1
ATOM 3948 C C . ASN B 1 83 ? -16.719 -21.906 -20.75 1 97.56 83 ASN B C 1
ATOM 3950 O O . ASN B 1 83 ? -16.641 -20.812 -21.328 1 97.56 83 ASN B O 1
ATOM 3954 N N . VAL B 1 84 ? -16.578 -22.078 -19.484 1 96.88 84 VAL B N 1
ATOM 3955 C CA . VAL B 1 84 ? -16.344 -20.891 -18.672 1 96.88 84 VAL B CA 1
ATOM 3956 C C . VAL B 1 84 ? -14.938 -20.359 -18.922 1 96.88 84 VAL B C 1
ATOM 3958 O O . VAL B 1 84 ? -14.719 -19.141 -18.938 1 96.88 84 VAL B O 1
ATOM 3961 N N . ALA B 1 85 ? -13.969 -21.219 -19.047 1 98.38 85 ALA B N 1
ATOM 3962 C CA . ALA B 1 85 ? -12.609 -20.812 -19.391 1 98.38 85 ALA B CA 1
ATOM 3963 C C . ALA B 1 85 ? -12.578 -20.062 -20.719 1 98.38 85 ALA B C 1
ATOM 3965 O O . ALA B 1 85 ? -11.898 -19.031 -20.844 1 98.38 85 ALA B O 1
ATOM 3966 N N . LYS B 1 86 ? -13.32 -20.562 -21.688 1 98.12 86 LYS B N 1
ATOM 3967 C CA . LYS B 1 86 ? -13.391 -19.922 -23 1 98.12 86 LYS B CA 1
ATOM 3968 C C . LYS B 1 86 ? -13.992 -18.531 -22.891 1 98.12 86 LYS B C 1
ATOM 3970 O O . LYS B 1 86 ? -13.492 -17.578 -23.516 1 98.12 86 LYS B O 1
ATOM 3975 N N . ARG B 1 87 ? -15 -18.453 -22.156 1 97.69 87 ARG B N 1
ATOM 3976 C CA . ARG B 1 87 ? -15.633 -17.156 -21.969 1 97.69 87 ARG B CA 1
ATOM 3977 C C . ARG B 1 87 ? -14.672 -16.156 -21.328 1 97.69 87 ARG B C 1
ATOM 3979 O O . ARG B 1 87 ? -14.641 -14.984 -21.703 1 97.69 87 ARG B O 1
ATOM 3986 N N . GLY B 1 88 ? -13.961 -16.641 -20.328 1 98.31 88 GLY B N 1
ATOM 3987 C CA . GLY B 1 88 ? -12.945 -15.797 -19.719 1 98.31 88 GLY B CA 1
ATOM 3988 C C . GLY B 1 88 ? -11.852 -15.383 -20.688 1 98.31 88 GLY B C 1
ATOM 3989 O O . GLY B 1 88 ? -11.438 -14.227 -20.703 1 98.31 88 GLY B O 1
ATOM 3990 N N . GLY B 1 89 ? -11.383 -16.312 -21.469 1 98.62 89 GLY B N 1
ATOM 3991 C CA . GLY B 1 89 ? -10.359 -16.016 -22.453 1 98.62 89 GLY B CA 1
ATOM 3992 C C . GLY B 1 89 ? -10.82 -15.016 -23.5 1 98.62 89 GLY B C 1
ATOM 3993 O O . GLY B 1 89 ? -10.062 -14.109 -23.875 1 98.62 89 GLY B O 1
ATOM 3994 N N . GLU B 1 90 ? -12.047 -15.188 -23.953 1 98.31 90 GLU B N 1
ATOM 3995 C CA . GLU B 1 90 ? -12.609 -14.258 -24.938 1 98.31 90 GLU B CA 1
ATOM 3996 C C . GLU B 1 90 ? -12.758 -12.859 -24.344 1 98.31 90 GLU B C 1
ATOM 3998 O O . GLU B 1 90 ? -12.555 -11.867 -25.047 1 98.31 90 GLU B O 1
ATOM 4003 N N . PHE B 1 91 ? -13.125 -12.781 -23.125 1 98.62 91 PHE B N 1
ATOM 4004 C CA . PHE B 1 91 ? -13.203 -11.5 -22.438 1 98.62 91 PHE B CA 1
ATOM 4005 C C . PHE B 1 91 ? -11.836 -10.82 -22.406 1 98.62 91 PHE B C 1
ATOM 4007 O O . PHE B 1 91 ? -11.734 -9.609 -22.656 1 98.62 91 PHE B O 1
ATOM 4014 N N . LEU B 1 92 ? -10.773 -11.562 -22.078 1 98.69 92 LEU B N 1
ATOM 4015 C CA . LEU B 1 92 ? -9.414 -11.039 -22.062 1 98.69 92 LEU B CA 1
ATOM 4016 C C . LEU B 1 92 ? -9.023 -10.469 -23.422 1 98.69 92 LEU B C 1
ATOM 4018 O O . LEU B 1 92 ? -8.516 -9.352 -23.5 1 98.69 92 LEU B O 1
ATOM 4022 N N . MET B 1 93 ? -9.305 -11.195 -24.469 1 98.44 93 MET B N 1
ATOM 4023 C CA . MET B 1 93 ? -8.906 -10.805 -25.812 1 98.44 93 MET B CA 1
ATOM 4024 C C . MET B 1 93 ? -9.68 -9.578 -26.281 1 98.44 93 MET B C 1
ATOM 4026 O O . MET B 1 93 ? -9.125 -8.695 -26.938 1 98.44 93 MET B O 1
ATOM 4030 N N . LYS B 1 94 ? -10.883 -9.516 -25.891 1 98 94 LYS B N 1
ATOM 4031 C CA . LYS B 1 94 ? -11.758 -8.461 -26.375 1 98 94 LYS B CA 1
ATOM 4032 C C . LYS B 1 94 ? -11.562 -7.164 -25.594 1 98 94 LYS B C 1
ATOM 4034 O O . LYS B 1 94 ? -11.562 -6.074 -26.172 1 98 94 LYS B O 1
ATOM 4039 N N . TYR B 1 95 ? -11.383 -7.27 -24.25 1 98.19 95 TYR B N 1
ATOM 4040 C CA . TYR B 1 95 ? -11.523 -6.066 -23.422 1 98.19 95 TYR B CA 1
ATOM 4041 C C . TYR B 1 95 ? -10.219 -5.746 -22.703 1 98.19 95 TYR B C 1
ATOM 4043 O O . TYR B 1 95 ? -9.977 -4.598 -22.328 1 98.19 95 TYR B O 1
ATOM 4051 N N . VAL B 1 96 ? -9.336 -6.68 -22.438 1 98.25 96 VAL B N 1
ATOM 4052 C CA . VAL B 1 96 ? -8.203 -6.48 -21.531 1 98.25 96 VAL B CA 1
ATOM 4053 C C . VAL B 1 96 ? -6.965 -6.094 -22.328 1 98.25 96 VAL B C 1
ATOM 4055 O O . VAL B 1 96 ? -6.211 -5.203 -21.938 1 98.25 96 VAL B O 1
ATOM 4058 N N . LYS B 1 97 ? -6.75 -6.723 -23.422 1 98.06 97 LYS B N 1
ATOM 4059 C CA . LYS B 1 97 ? -5.609 -6.375 -24.266 1 98.06 97 LYS B CA 1
ATOM 4060 C C . LYS B 1 97 ? -5.918 -5.152 -25.125 1 98.06 97 LYS B C 1
ATOM 4062 O O . LYS B 1 97 ? -6.918 -5.129 -25.844 1 98.06 97 LYS B O 1
ATOM 4067 N N . ASN B 1 98 ? -5.113 -4.172 -25.016 1 94.81 98 ASN B N 1
ATOM 4068 C CA . ASN B 1 98 ? -5.203 -3.023 -25.906 1 94.81 98 ASN B CA 1
ATOM 4069 C C . ASN B 1 98 ? -4.652 -3.354 -27.297 1 94.81 98 ASN B C 1
ATOM 4071 O O . ASN B 1 98 ? -3.447 -3.549 -27.469 1 94.81 98 ASN B O 1
ATOM 4075 N N . PRO B 1 99 ? -5.465 -3.361 -28.266 1 91.06 99 PRO B N 1
ATOM 4076 C CA . PRO B 1 99 ? -5.023 -3.777 -29.594 1 91.06 99 PRO B CA 1
ATOM 4077 C C . PRO B 1 99 ? -4.016 -2.809 -30.219 1 91.06 99 PRO B C 1
ATOM 4079 O O . PRO B 1 99 ? -3.283 -3.178 -31.141 1 91.06 99 PRO B O 1
ATOM 4082 N N . GLU B 1 100 ? -3.936 -1.636 -29.703 1 91.25 100 GLU B N 1
ATOM 4083 C CA . GLU B 1 100 ? -3.066 -0.619 -30.297 1 91.25 100 GLU B CA 1
ATOM 4084 C C . GLU B 1 100 ? -1.607 -0.857 -29.922 1 91.25 100 GLU B C 1
ATOM 4086 O O . GLU B 1 100 ? -0.705 -0.615 -30.719 1 91.25 100 GLU B O 1
ATOM 4091 N N . ASN B 1 101 ? -1.376 -1.312 -28.734 1 92.25 101 ASN B N 1
ATOM 4092 C CA . ASN B 1 101 ? 0.013 -1.396 -28.297 1 92.25 101 ASN B CA 1
ATOM 4093 C C . ASN B 1 101 ? 0.291 -2.707 -27.578 1 92.25 101 ASN B C 1
ATOM 4095 O O . ASN B 1 101 ? 1.386 -2.906 -27.047 1 92.25 101 ASN B O 1
ATOM 4099 N N . ASN B 1 102 ? -0.682 -3.545 -27.406 1 93.88 102 ASN B N 1
ATOM 4100 C CA . ASN B 1 102 ? -0.593 -4.891 -26.844 1 93.88 102 ASN B CA 1
ATOM 4101 C C . ASN B 1 102 ? -0.513 -4.863 -25.328 1 93.88 102 ASN B C 1
ATOM 4103 O O . ASN B 1 102 ? -0.422 -5.914 -24.688 1 93.88 102 ASN B O 1
ATOM 4107 N N . LYS B 1 103 ? -0.511 -3.627 -24.766 1 96.19 103 LYS B N 1
ATOM 4108 C CA . LYS B 1 103 ? -0.566 -3.543 -23.297 1 96.19 103 LYS B CA 1
ATOM 4109 C C . LYS B 1 103 ? -1.889 -4.086 -22.766 1 96.19 103 LYS B C 1
ATOM 4111 O O . LYS B 1 103 ? -2.926 -3.967 -23.422 1 96.19 103 LYS B O 1
ATOM 4116 N N . CYS B 1 104 ? -1.814 -4.695 -21.672 1 98 104 CYS B N 1
ATOM 4117 C CA . CYS B 1 104 ? -3.027 -5.156 -21 1 98 104 CYS B CA 1
ATOM 4118 C C . CYS B 1 104 ? -3.385 -4.25 -19.828 1 98 104 CYS B C 1
ATOM 4120 O O . CYS B 1 104 ? -2.504 -3.787 -19.109 1 98 104 CYS B O 1
ATOM 4122 N N . PHE B 1 105 ? -4.656 -4.004 -19.734 1 98 105 PHE B N 1
ATOM 4123 C CA . PHE B 1 105 ? -5.141 -3.221 -18.609 1 98 105 PHE B CA 1
ATOM 4124 C C . PHE B 1 105 ? -5.066 -4.027 -17.312 1 98 105 PHE B C 1
ATOM 4126 O O . PHE B 1 105 ? -5.234 -5.246 -17.328 1 98 105 PHE B O 1
ATOM 4133 N N . PHE B 1 106 ? -4.812 -3.383 -16.234 1 98.19 106 PHE B N 1
ATOM 4134 C CA . PHE B 1 106 ? -4.789 -4.039 -14.938 1 98.19 106 PHE B CA 1
ATOM 4135 C C . PHE B 1 106 ? -6.207 -4.238 -14.406 1 98.19 106 PHE B C 1
ATOM 4137 O O . PHE B 1 106 ? -6.504 -5.258 -13.789 1 98.19 106 PHE B O 1
ATOM 4144 N N . THR B 1 107 ? -7.012 -3.211 -14.625 1 98.25 107 THR B N 1
ATOM 4145 C CA . THR B 1 107 ? -8.414 -3.312 -14.234 1 98.25 107 THR B CA 1
ATOM 4146 C C . THR B 1 107 ? -9.32 -2.754 -15.328 1 98.25 107 THR B C 1
ATOM 4148 O O . THR B 1 107 ? -8.945 -1.818 -16.031 1 98.25 107 THR B O 1
ATOM 4151 N N . VAL B 1 108 ? -10.508 -3.289 -15.406 1 98.5 108 VAL B N 1
ATOM 4152 C CA . VAL B 1 108 ? -11.578 -2.803 -16.266 1 98.5 108 VAL B CA 1
ATOM 4153 C C . VAL B 1 108 ? -12.914 -2.875 -15.516 1 98.5 108 VAL B C 1
ATOM 4155 O O . VAL B 1 108 ? -13.023 -3.564 -14.5 1 98.5 108 VAL B O 1
ATOM 4158 N N . THR B 1 109 ? -13.898 -2.172 -15.953 1 98.12 109 THR B N 1
ATOM 4159 C CA . THR B 1 109 ? -15.25 -2.297 -15.414 1 98.12 109 THR B CA 1
ATOM 4160 C C . THR B 1 109 ? -15.844 -3.66 -15.766 1 98.12 109 THR B C 1
ATOM 4162 O O . THR B 1 109 ? -15.273 -4.406 -16.562 1 98.12 109 THR B O 1
ATOM 4165 N N . LYS B 1 110 ? -16.969 -3.979 -15.164 1 97.75 110 LYS B N 1
ATOM 4166 C CA . LYS B 1 110 ? -17.625 -5.25 -15.461 1 97.75 110 LYS B CA 1
ATOM 4167 C C . LYS B 1 110 ? -17.969 -5.355 -16.938 1 97.75 110 LYS B C 1
ATOM 4169 O O . LYS B 1 110 ? -18 -6.453 -17.5 1 97.75 110 LYS B O 1
ATOM 4174 N N . THR B 1 111 ? -18.094 -4.172 -17.625 1 97.69 111 THR B N 1
ATOM 4175 C CA . THR B 1 111 ? -18.469 -4.172 -19.031 1 97.69 111 THR B CA 1
ATOM 4176 C C . THR B 1 111 ? -17.25 -4.074 -19.938 1 97.69 111 THR B C 1
ATOM 4178 O O . THR B 1 111 ? -17.359 -4.023 -21.156 1 97.69 111 THR B O 1
ATOM 4181 N N . GLY B 1 112 ? -16.062 -3.914 -19.344 1 97.81 112 GLY B N 1
ATOM 4182 C CA . GLY B 1 112 ? -14.852 -4.023 -20.125 1 97.81 112 GLY B CA 1
ATOM 4183 C C . GLY B 1 112 ? -14.164 -2.688 -20.359 1 97.81 112 GLY B C 1
ATOM 4184 O O . GLY B 1 112 ? -13.141 -2.617 -21.047 1 97.81 112 GLY B O 1
ATOM 4185 N N . ASP B 1 113 ? -14.641 -1.574 -19.781 1 97.88 113 ASP B N 1
ATOM 4186 C CA . ASP B 1 113 ? -14 -0.271 -19.938 1 97.88 113 ASP B CA 1
ATOM 4187 C C . ASP B 1 113 ? -12.734 -0.173 -19.094 1 97.88 113 ASP B C 1
ATOM 4189 O O . ASP B 1 113 ? -12.75 -0.482 -17.906 1 97.88 113 ASP B O 1
ATOM 4193 N N . PRO B 1 114 ? -11.648 0.281 -19.688 1 97.62 114 PRO B N 1
ATOM 4194 C CA . PRO B 1 114 ? -10.367 0.324 -18.984 1 97.62 114 PRO B CA 1
ATOM 4195 C C . PRO B 1 114 ? -10.383 1.285 -17.797 1 97.62 114 PRO B C 1
ATOM 4197 O O . PRO B 1 114 ? -10.883 2.408 -17.906 1 97.62 114 PRO B O 1
ATOM 4200 N N . ILE B 1 115 ? -9.789 0.861 -16.656 1 97 115 ILE B N 1
ATOM 4201 C CA . ILE B 1 115 ? -9.727 1.669 -15.445 1 97 115 ILE B CA 1
ATOM 4202 C C . ILE B 1 115 ? -8.273 2.02 -15.133 1 97 115 ILE B C 1
ATOM 4204 O O . ILE B 1 115 ? -7.961 3.166 -14.805 1 97 115 ILE B O 1
ATOM 4208 N N . LYS B 1 116 ? -7.406 1.055 -15.289 1 96.12 116 LYS B N 1
ATOM 4209 C CA . LYS B 1 116 ? -6.02 1.26 -14.883 1 96.12 116 LYS B CA 1
ATOM 4210 C C . LYS B 1 116 ? -5.07 0.445 -15.758 1 96.12 116 LYS B C 1
ATOM 4212 O O . LYS B 1 116 ? -5.387 -0.683 -16.141 1 96.12 116 LYS B O 1
ATOM 4217 N N . ILE B 1 117 ? -3.912 1.035 -16.016 1 94.5 117 ILE B N 1
ATOM 4218 C CA . ILE B 1 117 ? -2.799 0.363 -16.672 1 94.5 117 ILE B CA 1
ATOM 4219 C C . ILE B 1 117 ? -1.571 0.387 -15.766 1 94.5 117 ILE B C 1
ATOM 4221 O O . ILE B 1 117 ? -1.206 1.438 -15.227 1 94.5 117 ILE B O 1
ATOM 4225 N N . GLN B 1 118 ? -1.023 -0.73 -15.523 1 93.94 118 GLN B N 1
ATOM 4226 C CA . GLN B 1 118 ? 0.22 -0.783 -14.758 1 93.94 118 GLN B CA 1
ATOM 4227 C C . GLN B 1 118 ? 1.433 -0.648 -15.672 1 93.94 118 GLN B C 1
ATOM 4229 O O . GLN B 1 118 ? 1.385 -1.048 -16.844 1 93.94 118 GLN B O 1
ATOM 4234 N N . ARG B 1 119 ? 2.525 -0.116 -15.148 1 91.94 119 ARG B N 1
ATOM 4235 C CA . ARG B 1 119 ? 3.746 0.092 -15.922 1 91.94 119 ARG B CA 1
ATOM 4236 C C . ARG B 1 119 ? 4.656 -1.132 -15.852 1 91.94 119 ARG B C 1
ATOM 4238 O O . ARG B 1 119 ? 5.816 -1.072 -16.25 1 91.94 119 ARG B O 1
ATOM 4245 N N . SER B 1 120 ? 4.098 -2.24 -15.438 1 93.81 120 SER B N 1
ATOM 4246 C CA . SER B 1 120 ? 4.812 -3.51 -15.367 1 93.81 120 SER B CA 1
ATOM 4247 C C . SER B 1 120 ? 4.359 -4.465 -16.469 1 93.81 120 SER B C 1
ATOM 4249 O O . SER B 1 120 ? 3.561 -4.094 -17.328 1 93.81 120 SER B O 1
ATOM 4251 N N . ILE B 1 121 ? 4.875 -5.645 -16.438 1 97.12 121 ILE B N 1
ATOM 4252 C CA . ILE B 1 121 ? 4.621 -6.578 -17.531 1 97.12 121 ILE B CA 1
ATOM 4253 C C . ILE B 1 121 ? 3.662 -7.672 -17.062 1 97.12 121 ILE B C 1
ATOM 4255 O O . ILE B 1 121 ? 3.342 -8.594 -17.828 1 97.12 121 ILE B O 1
ATOM 4259 N N . PHE B 1 122 ? 3.105 -7.617 -15.906 1 97.94 122 PHE B N 1
ATOM 4260 C CA . PHE B 1 122 ? 2.5 -8.789 -15.289 1 97.94 122 PHE B CA 1
ATOM 4261 C C . PHE B 1 122 ? 1.1 -9.031 -15.836 1 97.94 122 PHE B C 1
ATOM 4263 O O . PHE B 1 122 ? 0.656 -10.172 -15.945 1 97.94 122 PHE B O 1
ATOM 4270 N N . SER B 1 123 ? 0.362 -7.961 -16.172 1 98.25 123 SER B N 1
ATOM 4271 C CA . SER B 1 123 ? -0.921 -8.203 -16.828 1 98.25 123 SER B CA 1
ATOM 4272 C C . SER B 1 123 ? -0.745 -9 -18.109 1 98.25 123 SER B C 1
ATOM 4274 O O . SER B 1 123 ? -1.527 -9.906 -18.391 1 98.25 123 SER B O 1
ATOM 4276 N N . GLU B 1 124 ? 0.301 -8.672 -18.828 1 98.44 124 GLU B N 1
ATOM 4277 C CA . GLU B 1 124 ? 0.596 -9.352 -20.078 1 98.44 124 GLU B CA 1
ATOM 4278 C C . GLU B 1 124 ? 1.081 -10.773 -19.844 1 98.44 124 GLU B C 1
ATOM 4280 O O . GLU B 1 124 ? 0.774 -11.68 -20.609 1 98.44 124 GLU B O 1
ATOM 4285 N N . CYS B 1 125 ? 1.821 -10.953 -18.766 1 98.62 125 CYS B N 1
ATOM 4286 C CA . CYS B 1 125 ? 2.275 -12.297 -18.438 1 98.62 125 CYS B CA 1
ATOM 4287 C C . CYS B 1 125 ? 1.093 -13.227 -18.188 1 98.62 125 CYS B C 1
ATOM 4289 O O . CYS B 1 125 ? 1.052 -14.336 -18.734 1 98.62 125 CYS B O 1
ATOM 4291 N N . PHE B 1 126 ? 0.13 -12.766 -17.453 1 98.75 126 PHE B N 1
ATOM 4292 C CA . PHE B 1 126 ? -0.987 -13.625 -17.078 1 98.75 126 PHE B CA 1
ATOM 4293 C C . PHE B 1 126 ? -1.976 -13.758 -18.234 1 98.75 126 PHE B C 1
ATOM 4295 O O . PHE B 1 126 ? -2.637 -14.789 -18.375 1 98.75 126 PHE B O 1
ATOM 4302 N N . TYR B 1 127 ? -1.986 -12.703 -19.078 1 98.75 127 TYR B N 1
ATOM 4303 C CA . TYR B 1 127 ? -2.686 -12.852 -20.344 1 98.75 127 TYR B CA 1
ATOM 4304 C C . TYR B 1 127 ? -2.08 -13.984 -21.172 1 98.75 127 TYR B C 1
ATOM 4306 O O . TYR B 1 127 ? -2.801 -14.828 -21.703 1 98.75 127 TYR B O 1
ATOM 4314 N N . MET B 1 128 ? -0.818 -14.016 -21.281 1 98.75 128 MET B N 1
ATOM 4315 C CA . MET B 1 128 ? -0.097 -14.992 -22.094 1 98.75 128 MET B CA 1
ATOM 4316 C C . MET B 1 128 ? -0.348 -16.406 -21.609 1 98.75 128 MET B C 1
ATOM 4318 O O . MET B 1 128 ? -0.657 -17.297 -22.391 1 98.75 128 MET B O 1
ATOM 4322 N N . ILE B 1 129 ? -0.286 -16.641 -20.297 1 98.69 129 ILE B N 1
ATOM 4323 C CA . ILE B 1 129 ? -0.44 -18.016 -19.828 1 98.69 129 ILE B CA 1
ATOM 4324 C C . ILE B 1 129 ? -1.894 -18.453 -19.984 1 98.69 129 ILE B C 1
ATOM 4326 O O . ILE B 1 129 ? -2.168 -19.641 -20.203 1 98.69 129 ILE B O 1
ATOM 4330 N N . ALA B 1 130 ? -2.805 -17.516 -19.828 1 98.81 130 ALA B N 1
ATOM 4331 C CA . ALA B 1 130 ? -4.211 -17.844 -20.078 1 98.81 130 ALA B CA 1
ATOM 4332 C C . ALA B 1 130 ? -4.414 -18.344 -21.516 1 98.81 130 ALA B C 1
ATOM 4334 O O . ALA B 1 130 ? -5.039 -19.391 -21.719 1 98.81 130 ALA B O 1
ATOM 4335 N N . MET B 1 131 ? -3.867 -17.609 -22.484 1 98.69 131 MET B N 1
ATOM 4336 C CA . MET B 1 131 ? -4.023 -17.969 -23.891 1 98.69 131 MET B CA 1
ATOM 4337 C C . MET B 1 131 ? -3.318 -19.281 -24.188 1 98.69 131 MET B C 1
ATOM 4339 O O . MET B 1 131 ? -3.838 -20.109 -24.938 1 98.69 131 MET B O 1
ATOM 4343 N N . ALA B 1 132 ? -2.182 -19.469 -23.594 1 98.44 132 ALA B N 1
ATOM 4344 C CA . ALA B 1 132 ? -1.42 -20.688 -23.828 1 98.44 132 ALA B CA 1
ATOM 4345 C C . ALA B 1 132 ? -2.193 -21.922 -23.359 1 98.44 132 ALA B C 1
ATOM 4347 O O . ALA B 1 132 ? -2.32 -22.906 -24.094 1 98.44 132 ALA B O 1
ATOM 4348 N N . GLU B 1 133 ? -2.686 -21.875 -22.125 1 98.38 133 GLU B N 1
ATOM 4349 C CA . GLU B 1 133 ? -3.367 -23.047 -21.562 1 98.38 133 GLU B CA 1
ATOM 4350 C C . GLU B 1 133 ? -4.73 -23.25 -22.219 1 98.38 133 GLU B C 1
ATOM 4352 O O . GLU B 1 133 ? -5.188 -24.391 -22.375 1 98.38 133 GLU B O 1
ATOM 4357 N N . LEU B 1 134 ? -5.367 -22.141 -22.578 1 98.31 134 LEU B N 1
ATOM 4358 C CA . LEU B 1 134 ? -6.625 -22.219 -23.312 1 98.31 134 LEU B CA 1
ATOM 4359 C C . LEU B 1 134 ? -6.418 -22.906 -24.656 1 98.31 134 LEU B C 1
ATOM 4361 O O . LEU B 1 134 ? -7.27 -23.672 -25.109 1 98.31 134 LEU B O 1
ATOM 4365 N N . ALA B 1 135 ? -5.352 -22.562 -25.328 1 97.94 135 ALA B N 1
ATOM 4366 C CA . ALA B 1 135 ? -5.012 -23.234 -26.594 1 97.94 135 ALA B CA 1
ATOM 4367 C C . ALA B 1 135 ? -4.898 -24.734 -26.406 1 97.94 135 ALA B C 1
ATOM 4369 O O . ALA B 1 135 ? -5.398 -25.516 -27.219 1 97.94 135 ALA B O 1
ATOM 4370 N N . ARG B 1 136 ? -4.309 -25.172 -25.375 1 97.31 136 ARG B N 1
ATOM 4371 C CA . ARG B 1 136 ? -4.145 -26.594 -25.094 1 97.31 136 ARG B CA 1
ATOM 4372 C C . ARG B 1 136 ? -5.484 -27.25 -24.781 1 97.31 136 ARG B C 1
ATOM 4374 O O . ARG B 1 136 ? -5.742 -28.375 -25.203 1 97.31 136 ARG B O 1
ATOM 4381 N N . ALA B 1 137 ? -6.309 -26.516 -24.062 1 98 137 ALA B N 1
ATOM 4382 C CA . ALA B 1 137 ? -7.586 -27.078 -23.625 1 98 137 ALA B CA 1
ATOM 4383 C C . ALA B 1 137 ? -8.555 -27.203 -24.797 1 98 137 ALA B C 1
ATOM 4385 O O . ALA B 1 137 ? -9.336 -28.156 -24.859 1 98 137 ALA B O 1
ATOM 4386 N N . THR B 1 138 ? -8.5 -26.281 -25.766 1 97.81 138 THR B N 1
ATOM 4387 C CA . THR B 1 138 ? -9.516 -26.203 -26.812 1 97.81 138 THR B CA 1
ATOM 4388 C C . THR B 1 138 ? -8.984 -26.781 -28.125 1 97.81 138 THR B C 1
ATOM 4390 O O . THR B 1 138 ? -9.758 -27.156 -29.016 1 97.81 138 THR B O 1
ATOM 4393 N N . GLY B 1 139 ? -7.652 -26.672 -28.297 1 96.31 139 GLY B N 1
ATOM 4394 C CA . GLY B 1 139 ? -7.047 -27.016 -29.578 1 96.31 139 GLY B CA 1
ATOM 4395 C C . GLY B 1 139 ? -7.211 -25.938 -30.625 1 96.31 139 GLY B C 1
ATOM 4396 O O . GLY B 1 139 ? -6.883 -26.141 -31.797 1 96.31 139 GLY B O 1
ATOM 4397 N N . GLU B 1 140 ? -7.684 -24.812 -30.203 1 97.31 140 GLU B N 1
ATOM 4398 C CA . GLU B 1 140 ? -7.926 -23.734 -31.156 1 97.31 140 GLU B CA 1
ATOM 4399 C C . GLU B 1 140 ? -6.66 -22.938 -31.422 1 97.31 140 GLU B C 1
ATOM 4401 O O . GLU B 1 140 ? -6.039 -22.422 -30.484 1 97.31 140 GLU B O 1
ATOM 4406 N N . ALA B 1 141 ? -6.383 -22.641 -32.656 1 97 141 ALA B N 1
ATOM 4407 C CA . ALA B 1 141 ? -5.129 -22.016 -33.062 1 97 141 ALA B CA 1
ATOM 4408 C C . ALA B 1 141 ? -5.086 -20.547 -32.688 1 97 141 ALA B C 1
ATOM 4410 O O . ALA B 1 141 ? -4.016 -20 -32.406 1 97 141 ALA B O 1
ATOM 4411 N N . LYS B 1 142 ? -6.184 -19.906 -32.625 1 97.75 142 LYS B N 1
ATOM 4412 C CA . LYS B 1 142 ? -6.211 -18.469 -32.344 1 97.75 142 LYS B CA 1
ATOM 4413 C C . LYS B 1 142 ? -5.617 -18.156 -30.984 1 97.75 142 LYS B C 1
ATOM 4415 O O . LYS B 1 142 ? -4.926 -17.156 -30.812 1 97.75 142 LYS B O 1
ATOM 4420 N N . TYR B 1 143 ? -5.867 -19.031 -30.031 1 98.19 143 TYR B N 1
ATOM 4421 C CA . TYR B 1 143 ? -5.34 -18.812 -28.688 1 98.19 143 TYR B CA 1
ATOM 4422 C C . TYR B 1 143 ? -3.828 -18.984 -28.656 1 98.19 143 TYR B C 1
ATOM 4424 O O . TYR B 1 143 ? -3.117 -18.219 -28 1 98.19 143 TYR B O 1
ATOM 4432 N N . LYS B 1 144 ? -3.332 -19.969 -29.344 1 97.44 144 LYS B N 1
ATOM 4433 C CA . LYS B 1 144 ? -1.89 -20.172 -29.438 1 97.44 144 LYS B CA 1
ATOM 4434 C C . LYS B 1 144 ? -1.206 -19 -30.109 1 97.44 144 LYS B C 1
ATOM 4436 O O . LYS B 1 144 ? -0.152 -18.531 -29.672 1 97.44 144 LYS B O 1
ATOM 4441 N N . THR B 1 145 ? -1.822 -18.562 -31.188 1 97.75 145 THR B N 1
ATOM 4442 C CA . THR B 1 145 ? -1.292 -17.406 -31.906 1 97.75 145 THR B CA 1
ATOM 4443 C C . THR B 1 145 ? -1.188 -16.203 -30.984 1 97.75 145 THR B C 1
ATOM 4445 O O . THR B 1 145 ? -0.176 -15.492 -30.984 1 97.75 145 THR B O 1
ATOM 4448 N N . GLU B 1 146 ? -2.223 -16.016 -30.188 1 97.5 146 GLU B N 1
ATOM 4449 C CA . GLU B 1 146 ? -2.246 -14.898 -29.234 1 97.5 146 GLU B CA 1
ATOM 4450 C C . GLU B 1 146 ? -1.166 -15.062 -28.172 1 97.5 146 GLU B C 1
ATOM 4452 O O . GLU B 1 146 ? -0.512 -14.086 -27.781 1 97.5 146 GLU B O 1
ATOM 4457 N N . ALA B 1 147 ? -1.006 -16.234 -27.641 1 98.31 147 ALA B N 1
ATOM 4458 C CA . ALA B 1 147 ? -0.011 -16.516 -26.594 1 98.31 147 ALA B CA 1
ATOM 4459 C C . ALA B 1 147 ? 1.401 -16.234 -27.109 1 98.31 147 ALA B C 1
ATOM 4461 O O . ALA B 1 147 ? 2.201 -15.586 -26.438 1 98.31 147 ALA B O 1
ATOM 4462 N N . VAL B 1 148 ? 1.666 -16.688 -28.328 1 98.25 148 VAL B N 1
ATOM 4463 C CA . VAL B 1 148 ? 2.99 -16.531 -28.922 1 98.25 148 VAL B CA 1
ATOM 4464 C C . VAL B 1 148 ? 3.262 -15.055 -29.203 1 98.25 148 VAL B C 1
ATOM 4466 O O . VAL B 1 148 ? 4.355 -14.555 -28.922 1 98.25 148 VAL B O 1
ATOM 4469 N N . ALA B 1 149 ? 2.27 -14.391 -29.734 1 98.06 149 ALA B N 1
ATOM 4470 C CA . ALA B 1 149 ? 2.422 -12.969 -30.016 1 98.06 149 ALA B CA 1
ATOM 4471 C C . ALA B 1 149 ? 2.73 -12.188 -28.734 1 98.06 149 ALA B C 1
ATOM 4473 O O . ALA B 1 149 ? 3.584 -11.297 -28.734 1 98.06 149 ALA B O 1
ATOM 4474 N N . MET B 1 150 ? 2.055 -12.5 -27.672 1 98.38 150 MET B N 1
ATOM 4475 C CA . MET B 1 150 ? 2.277 -11.812 -26.406 1 98.38 150 MET B CA 1
ATOM 4476 C C . MET B 1 150 ? 3.645 -12.164 -25.828 1 98.38 150 MET B C 1
ATOM 4478 O O . MET B 1 150 ? 4.336 -11.297 -25.297 1 98.38 150 MET B O 1
ATOM 4482 N N . MET B 1 151 ? 4.059 -13.414 -25.969 1 98.38 151 MET B N 1
ATOM 4483 C CA . MET B 1 151 ? 5.383 -13.812 -25.5 1 98.38 151 MET B CA 1
ATOM 4484 C C . MET B 1 151 ? 6.477 -13.047 -26.234 1 98.38 151 MET B C 1
ATOM 4486 O O . MET B 1 151 ? 7.449 -12.609 -25.625 1 98.38 151 MET B O 1
ATOM 4490 N N . ASP B 1 152 ? 6.297 -12.898 -27.547 1 98.19 152 ASP B N 1
ATOM 4491 C CA . ASP B 1 152 ? 7.242 -12.117 -28.344 1 98.19 152 ASP B CA 1
ATOM 4492 C C . ASP B 1 152 ? 7.34 -10.688 -27.812 1 98.19 152 ASP B C 1
ATOM 4494 O O . ASP B 1 152 ? 8.438 -10.125 -27.734 1 98.19 152 ASP B O 1
ATOM 4498 N N . GLN B 1 153 ? 6.234 -10.148 -27.516 1 97.81 153 GLN B N 1
ATOM 4499 C CA . GLN B 1 153 ? 6.191 -8.781 -27 1 97.81 153 GLN B CA 1
ATOM 4500 C C . GLN B 1 153 ? 6.867 -8.672 -25.641 1 97.81 153 GLN B C 1
ATOM 4502 O O . GLN B 1 153 ? 7.613 -7.719 -25.391 1 97.81 153 GLN B O 1
ATOM 4507 N N . LEU B 1 154 ? 6.586 -9.594 -24.75 1 98.19 154 LEU B N 1
ATOM 4508 C CA . LEU B 1 154 ? 7.203 -9.633 -23.438 1 98.19 154 LEU B CA 1
ATOM 4509 C C . LEU B 1 154 ? 8.719 -9.727 -23.547 1 98.19 154 LEU B C 1
ATOM 4511 O O . LEU B 1 154 ? 9.445 -8.992 -22.875 1 98.19 154 LEU B O 1
ATOM 4515 N N . GLN B 1 155 ? 9.156 -10.633 -24.406 1 97.94 155 GLN B N 1
ATOM 4516 C CA . GLN B 1 155 ? 10.586 -10.789 -24.641 1 97.94 155 GLN B CA 1
ATOM 4517 C C . GLN B 1 155 ? 11.211 -9.484 -25.109 1 97.94 155 GLN B C 1
ATOM 4519 O O . GLN B 1 155 ? 12.281 -9.094 -24.641 1 97.94 155 GLN B O 1
ATOM 4524 N N . HIS B 1 156 ? 10.57 -8.82 -26.016 1 97.44 156 HIS B N 1
ATOM 4525 C CA . HIS B 1 156 ? 11.062 -7.551 -26.547 1 97.44 156 HIS B CA 1
ATOM 4526 C C . HIS B 1 156 ? 11.18 -6.508 -25.438 1 97.44 156 HIS B C 1
ATOM 4528 O O . HIS B 1 156 ? 12.188 -5.805 -25.344 1 97.44 156 HIS B O 1
ATOM 4534 N N . TRP B 1 157 ? 10.164 -6.441 -24.547 1 96.75 157 TRP B N 1
ATOM 4535 C CA . TRP B 1 157 ? 10.133 -5.422 -23.5 1 96.75 157 TRP B CA 1
ATOM 4536 C C . TRP B 1 157 ? 11.25 -5.652 -22.484 1 96.75 157 TRP B C 1
ATOM 4538 O O . TRP B 1 157 ? 11.859 -4.695 -22 1 96.75 157 TRP B O 1
ATOM 4548 N N . VAL B 1 158 ? 11.617 -6.863 -22.188 1 96.12 158 VAL B N 1
ATOM 4549 C CA . VAL B 1 158 ? 12.539 -7.09 -21.062 1 96.12 158 VAL B CA 1
ATOM 4550 C C . VAL B 1 158 ? 13.969 -7.191 -21.594 1 96.12 158 VAL B C 1
ATOM 4552 O O . VAL B 1 158 ? 14.922 -6.918 -20.859 1 96.12 158 VAL B O 1
ATOM 4555 N N . MET B 1 159 ? 14.156 -7.555 -22.906 1 95.81 159 MET B N 1
ATOM 4556 C CA . MET B 1 159 ? 15.5 -7.824 -23.406 1 95.81 159 MET B CA 1
ATOM 4557 C C . MET B 1 159 ? 15.977 -6.711 -24.344 1 95.81 159 MET B C 1
ATOM 4559 O O . MET B 1 159 ? 17.172 -6.562 -24.578 1 95.81 159 MET B O 1
ATOM 4563 N N . VAL B 1 160 ? 15 -5.961 -24.906 1 95.62 160 VAL B N 1
ATOM 4564 C CA . VAL B 1 160 ? 15.406 -5.066 -25.984 1 95.62 160 VAL B CA 1
ATOM 4565 C C . VAL B 1 160 ? 15.016 -3.631 -25.641 1 95.62 160 VAL B C 1
ATOM 4567 O O . VAL B 1 160 ? 15.867 -2.738 -25.625 1 95.62 160 VAL B O 1
ATOM 4570 N N . ASP B 1 161 ? 13.742 -3.396 -25.406 1 95 161 ASP B N 1
ATOM 4571 C CA . ASP B 1 161 ? 13.242 -2.037 -25.234 1 95 161 ASP B CA 1
ATOM 4572 C C . ASP B 1 161 ? 12 -2.016 -24.344 1 95 161 ASP B C 1
ATOM 4574 O O . ASP B 1 161 ? 10.945 -2.521 -24.75 1 95 161 ASP B O 1
ATOM 4578 N N . ASP B 1 162 ? 12.133 -1.345 -23.203 1 92.88 162 ASP B N 1
ATOM 4579 C CA . ASP B 1 162 ? 11.008 -1.317 -22.281 1 92.88 162 ASP B CA 1
ATOM 4580 C C . ASP B 1 162 ? 10.289 0.031 -22.312 1 92.88 162 ASP B C 1
ATOM 4582 O O . ASP B 1 162 ? 9.516 0.358 -21.422 1 92.88 162 ASP B O 1
ATOM 4586 N N . THR B 1 163 ? 10.492 0.881 -23.266 1 91.44 163 THR B N 1
ATOM 4587 C CA . THR B 1 163 ? 9.953 2.232 -23.344 1 91.44 163 THR B CA 1
ATOM 4588 C C . THR B 1 163 ? 8.43 2.199 -23.375 1 91.44 163 THR B C 1
ATOM 4590 O O . THR B 1 163 ? 7.766 3.074 -22.812 1 91.44 163 THR B O 1
ATOM 4593 N N . ALA B 1 164 ? 7.898 1.195 -23.938 1 90.75 164 ALA B N 1
ATOM 4594 C CA . ALA B 1 164 ? 6.453 1.104 -24.141 1 90.75 164 ALA B CA 1
ATOM 4595 C C . ALA B 1 164 ? 5.742 0.784 -22.828 1 90.75 164 ALA B C 1
ATOM 4597 O O . ALA B 1 164 ? 4.52 0.915 -22.734 1 90.75 164 ALA B O 1
ATOM 4598 N N . LEU B 1 165 ? 6.496 0.403 -21.812 1 91.56 165 LEU B N 1
ATOM 4599 C CA . LEU B 1 165 ? 5.883 0.107 -20.516 1 91.56 165 LEU B CA 1
ATOM 4600 C C . LEU B 1 165 ? 5.523 1.392 -19.781 1 91.56 165 LEU B C 1
ATOM 4602 O O . LEU B 1 165 ? 4.742 1.365 -18.828 1 91.56 165 LEU B O 1
ATOM 4606 N N . GLY B 1 166 ? 6.105 2.525 -20.141 1 85.62 166 GLY B N 1
ATOM 4607 C CA . GLY B 1 166 ? 5.633 3.822 -19.688 1 85.62 166 GLY B CA 1
ATOM 4608 C C . GLY B 1 166 ? 6.34 4.312 -18.438 1 85.62 166 GLY B C 1
ATOM 4609 O O . GLY B 1 166 ? 5.883 5.262 -17.797 1 85.62 166 GLY B O 1
ATOM 4610 N N . HIS B 1 167 ? 7.391 3.738 -18.047 1 84.38 167 HIS B N 1
ATOM 4611 C CA . HIS B 1 167 ? 8.156 4.215 -16.906 1 84.38 167 HIS B CA 1
ATOM 4612 C C . HIS B 1 167 ? 8.953 5.473 -17.25 1 84.38 167 HIS B C 1
ATOM 4614 O O . HIS B 1 167 ? 9.773 5.453 -18.172 1 84.38 167 HIS B O 1
ATOM 4620 N N . PRO B 1 168 ? 8.711 6.531 -16.5 1 82.94 168 PRO B N 1
ATOM 4621 C CA . PRO B 1 168 ? 9.562 7.695 -16.75 1 82.94 168 PRO B CA 1
ATOM 4622 C C . PRO B 1 168 ? 11.031 7.434 -16.422 1 82.94 168 PRO B C 1
ATOM 4624 O O . PRO B 1 168 ? 11.328 6.754 -15.43 1 82.94 168 PRO B O 1
ATOM 4627 N N . ARG B 1 169 ? 11.93 7.973 -17.203 1 88.88 169 ARG B N 1
ATOM 4628 C CA . ARG B 1 169 ? 13.359 7.879 -16.938 1 88.88 169 ARG B CA 1
ATOM 4629 C C . ARG B 1 169 ? 13.852 9.078 -16.125 1 88.88 169 ARG B C 1
ATOM 4631 O O . ARG B 1 169 ? 14.047 10.164 -16.672 1 88.88 169 ARG B O 1
ATOM 4638 N N . LEU B 1 170 ? 14.008 8.859 -14.867 1 93.81 170 LEU B N 1
ATOM 4639 C CA . LEU B 1 170 ? 14.484 9.906 -13.969 1 93.81 170 LEU B CA 1
ATOM 4640 C C . LEU B 1 170 ? 15.93 9.641 -13.547 1 93.81 170 LEU B C 1
ATOM 4642 O O . LEU B 1 170 ? 16.312 8.492 -13.32 1 93.81 170 LEU B O 1
ATOM 4646 N N . SER B 1 171 ? 16.688 10.648 -13.398 1 95.06 171 SER B N 1
ATOM 4647 C CA . SER B 1 171 ? 18.125 10.539 -13.18 1 95.06 171 SER B CA 1
ATOM 4648 C C . SER B 1 171 ? 18.438 9.836 -11.859 1 95.06 171 SER B C 1
ATOM 4650 O O . SER B 1 171 ? 19.484 9.195 -11.719 1 95.06 171 SER B O 1
ATOM 4652 N N . GLY B 1 172 ? 17.562 9.945 -10.906 1 95.75 172 GLY B N 1
ATOM 4653 C CA . GLY B 1 172 ? 17.781 9.328 -9.602 1 95.75 172 GLY B CA 1
ATOM 4654 C C . GLY B 1 172 ? 17.172 7.949 -9.484 1 95.75 172 GLY B C 1
ATOM 4655 O O . GLY B 1 172 ? 17.188 7.348 -8.406 1 95.75 172 GLY B O 1
ATOM 4656 N N . SER B 1 173 ? 16.594 7.469 -10.547 1 93.31 173 SER B N 1
ATOM 4657 C CA . SER B 1 173 ? 15.945 6.164 -10.57 1 93.31 173 SER B CA 1
ATOM 4658 C C . SER B 1 173 ? 16.438 5.312 -11.734 1 93.31 173 SER B C 1
ATOM 4660 O O . SER B 1 173 ? 15.688 5.027 -12.664 1 93.31 173 SER B O 1
ATOM 4662 N N . PRO B 1 174 ? 17.641 4.875 -11.672 1 92 174 PRO B N 1
ATOM 4663 C CA . PRO B 1 174 ? 18.125 3.992 -12.727 1 92 174 PRO B CA 1
ATOM 4664 C C . PRO B 1 174 ? 17.359 2.676 -12.805 1 92 174 PRO B C 1
ATOM 4666 O O . PRO B 1 174 ? 16.672 2.301 -11.852 1 92 174 PRO B O 1
ATOM 4669 N N . ALA B 1 175 ? 17.5 2.029 -13.977 1 93.12 175 ALA B N 1
ATOM 4670 C CA . ALA B 1 175 ? 16.875 0.721 -14.156 1 93.12 175 ALA B CA 1
ATOM 4671 C C . ALA B 1 175 ? 17.375 -0.272 -13.109 1 93.12 175 ALA B C 1
ATOM 4673 O O . ALA B 1 175 ? 18.547 -0.241 -12.727 1 93.12 175 ALA B O 1
ATOM 4674 N N . VAL B 1 176 ? 16.453 -1.169 -12.703 1 96.19 176 VAL B N 1
ATOM 4675 C CA . VAL B 1 176 ? 16.797 -2.164 -11.695 1 96.19 176 VAL B CA 1
ATOM 4676 C C . VAL B 1 176 ? 16.344 -3.547 -12.148 1 96.19 176 VAL B C 1
ATOM 4678 O O . VAL B 1 176 ? 15.57 -3.666 -13.109 1 96.19 176 VAL B O 1
ATOM 4681 N N . ASN B 1 177 ? 16.922 -4.555 -11.555 1 97.75 177 ASN B N 1
ATOM 4682 C CA . ASN B 1 177 ? 16.516 -5.949 -11.688 1 97.75 177 ASN B CA 1
ATOM 4683 C C . ASN B 1 177 ? 15.648 -6.395 -10.508 1 97.75 177 ASN B C 1
ATOM 4685 O O . ASN B 1 177 ? 16.125 -6.453 -9.367 1 97.75 177 ASN B O 1
ATOM 4689 N N . THR B 1 178 ? 14.398 -6.703 -10.789 1 97.81 178 THR B N 1
ATOM 4690 C CA . THR B 1 178 ? 13.523 -7.199 -9.734 1 97.81 178 THR B CA 1
ATOM 4691 C C . THR B 1 178 ? 13.367 -8.711 -9.828 1 97.81 178 THR B C 1
ATOM 4693 O O . THR B 1 178 ? 13.297 -9.273 -10.922 1 97.81 178 THR B O 1
ATOM 4696 N N . LEU B 1 179 ? 13.25 -9.359 -8.711 1 98.62 179 LEU B N 1
ATOM 4697 C CA . LEU B 1 179 ? 13.172 -10.812 -8.664 1 98.62 179 LEU B CA 1
ATOM 4698 C C . LEU B 1 179 ? 11.906 -11.312 -9.367 1 98.62 179 LEU B C 1
ATOM 4700 O O . LEU B 1 179 ? 11.945 -12.312 -10.086 1 98.62 179 LEU B O 1
ATOM 4704 N N . ALA B 1 180 ? 10.812 -10.609 -9.195 1 97.62 180 ALA B N 1
ATOM 4705 C CA . ALA B 1 180 ? 9.531 -11.016 -9.773 1 97.62 180 ALA B CA 1
ATOM 4706 C C . ALA B 1 180 ? 9.617 -11.078 -11.297 1 97.62 180 ALA B C 1
ATOM 4708 O O . ALA B 1 180 ? 9.078 -12 -11.914 1 97.62 180 ALA B O 1
ATOM 4709 N N . VAL B 1 181 ? 10.273 -10.117 -11.906 1 96.88 181 VAL B N 1
ATOM 4710 C CA . VAL B 1 181 ? 10.391 -10.078 -13.359 1 96.88 181 VAL B CA 1
ATOM 4711 C C . VAL B 1 181 ? 11.352 -11.164 -13.828 1 96.88 181 VAL B C 1
ATOM 4713 O O . VAL B 1 181 ? 11.086 -11.852 -14.82 1 96.88 181 VAL B O 1
ATOM 4716 N N . ALA B 1 182 ? 12.391 -11.367 -13.102 1 97.19 182 ALA B N 1
ATOM 4717 C CA . ALA B 1 182 ? 13.391 -12.367 -13.477 1 97.19 182 ALA B CA 1
ATOM 4718 C C . ALA B 1 182 ? 12.797 -13.773 -13.43 1 97.19 182 ALA B C 1
ATOM 4720 O O . ALA B 1 182 ? 12.852 -14.508 -14.414 1 97.19 182 ALA B O 1
ATOM 4721 N N . MET B 1 183 ? 12.148 -14.031 -12.352 1 97.69 183 MET B N 1
ATOM 4722 C CA . MET B 1 183 ? 11.727 -15.406 -12.094 1 97.69 183 MET B CA 1
ATOM 4723 C C . MET B 1 183 ? 10.562 -15.797 -13 1 97.69 183 MET B C 1
ATOM 4725 O O . MET B 1 183 ? 10.43 -16.969 -13.367 1 97.69 183 MET B O 1
ATOM 4729 N N . ILE B 1 184 ? 9.719 -14.875 -13.391 1 97.88 184 ILE B N 1
ATOM 4730 C CA . ILE B 1 184 ? 8.461 -15.234 -14.031 1 97.88 184 ILE B CA 1
ATOM 4731 C C . ILE B 1 184 ? 8.734 -15.844 -15.406 1 97.88 184 ILE B C 1
ATOM 4733 O O . ILE B 1 184 ? 7.961 -16.672 -15.891 1 97.88 184 ILE B O 1
ATOM 4737 N N . PHE B 1 185 ? 9.812 -15.492 -16.047 1 96.5 185 PHE B N 1
ATOM 4738 C CA . PHE B 1 185 ? 10.086 -15.977 -17.391 1 96.5 185 PHE B CA 1
ATOM 4739 C C . PHE B 1 185 ? 10.539 -17.438 -17.375 1 96.5 185 PHE B C 1
ATOM 4741 O O . PHE B 1 185 ? 10.461 -18.141 -18.375 1 96.5 185 PHE B O 1
ATOM 4748 N N . ILE B 1 186 ? 10.945 -17.875 -16.172 1 94.06 186 ILE B N 1
ATOM 4749 C CA . ILE B 1 186 ? 11.266 -19.297 -16.047 1 94.06 186 ILE B CA 1
ATOM 4750 C C . ILE B 1 186 ? 10 -20.125 -16.234 1 94.06 186 ILE B C 1
ATOM 4752 O O . ILE B 1 186 ? 10.016 -21.141 -16.938 1 94.06 186 ILE B O 1
ATOM 4756 N N . ILE B 1 187 ? 8.914 -19.609 -15.742 1 94.06 187 ILE B N 1
ATOM 4757 C CA . ILE B 1 187 ? 7.684 -20.391 -15.773 1 94.06 187 ILE B CA 1
ATOM 4758 C C . ILE B 1 187 ? 6.898 -20.062 -17.047 1 94.06 187 ILE B C 1
ATOM 4760 O O . ILE B 1 187 ? 6.172 -20.906 -17.562 1 94.06 187 ILE B O 1
ATOM 4764 N N . LEU B 1 188 ? 7.023 -18.844 -17.578 1 97.38 188 LEU B N 1
ATOM 4765 C CA . LEU B 1 188 ? 6.285 -18.453 -18.781 1 97.38 188 LEU B CA 1
ATOM 4766 C C . LEU B 1 188 ? 6.695 -19.328 -19.969 1 97.38 188 LEU B C 1
ATOM 4768 O O . LEU B 1 188 ? 5.844 -19.797 -20.719 1 97.38 188 LEU B O 1
ATOM 4772 N N . VAL B 1 189 ? 7.996 -19.547 -20.156 1 96.38 189 VAL B N 1
ATOM 4773 C CA . VAL B 1 189 ? 8.484 -20.359 -21.266 1 96.38 189 VAL B CA 1
ATOM 4774 C C . VAL B 1 189 ? 7.977 -21.781 -21.109 1 96.38 189 VAL B C 1
ATOM 4776 O O . VAL B 1 189 ? 7.535 -22.406 -22.094 1 96.38 189 VAL B O 1
ATOM 4779 N N . GLU B 1 190 ? 8.008 -22.203 -19.875 1 92.94 190 GLU B N 1
ATOM 4780 C CA . GLU B 1 190 ? 7.523 -23.562 -19.609 1 92.94 190 GLU B CA 1
ATOM 4781 C C . GLU B 1 190 ? 6.035 -23.688 -19.938 1 92.94 190 GLU B C 1
ATOM 4783 O O . GLU B 1 190 ? 5.602 -24.672 -20.516 1 92.94 190 GLU B O 1
ATOM 4788 N N . GLU B 1 191 ? 5.254 -22.734 -19.531 1 95.25 191 GLU B N 1
ATOM 4789 C CA . GLU B 1 191 ? 3.809 -22.766 -19.734 1 95.25 191 GLU B CA 1
ATOM 4790 C C . GLU B 1 191 ? 3.453 -22.688 -21.203 1 95.25 191 GLU B C 1
ATOM 4792 O O . GLU B 1 191 ? 2.453 -23.266 -21.641 1 95.25 191 GLU B O 1
ATOM 4797 N N . LEU B 1 192 ? 4.246 -22.016 -21.984 1 97.06 192 LEU B N 1
ATOM 4798 C CA . LEU B 1 192 ? 3.953 -21.844 -23.406 1 97.06 192 LEU B CA 1
ATOM 4799 C C . LEU B 1 192 ? 4.48 -23.031 -24.219 1 97.06 192 LEU B C 1
ATOM 4801 O O . LEU B 1 192 ? 3.814 -23.516 -25.125 1 97.06 192 LEU B O 1
ATOM 4805 N N . ALA B 1 193 ? 5.668 -23.609 -23.844 1 93.88 193 ALA B N 1
ATOM 4806 C CA . ALA B 1 193 ? 6.414 -24.453 -24.781 1 93.88 193 ALA B CA 1
ATOM 4807 C C . ALA B 1 193 ? 6.512 -25.875 -24.266 1 93.88 193 ALA B C 1
ATOM 4809 O O . ALA B 1 193 ? 7.254 -26.703 -24.812 1 93.88 193 ALA B O 1
ATOM 4810 N N . TRP B 1 194 ? 5.863 -26.219 -23.203 1 84.38 194 TRP B N 1
ATOM 4811 C CA . TRP B 1 194 ? 6.062 -27.5 -22.547 1 84.38 194 TRP B CA 1
ATOM 4812 C C . TRP B 1 194 ? 5.922 -28.656 -23.547 1 84.38 194 TRP B C 1
ATOM 4814 O O . TRP B 1 194 ? 6.629 -29.656 -23.453 1 84.38 194 TRP B O 1
ATOM 4824 N N . ASP B 1 195 ? 5.109 -28.516 -24.562 1 85.38 195 ASP B N 1
ATOM 4825 C CA . ASP B 1 195 ? 4.859 -29.625 -25.5 1 85.38 195 ASP B CA 1
ATOM 4826 C C . ASP B 1 195 ? 5.242 -29.234 -26.922 1 85.38 195 ASP B C 1
ATOM 4828 O O . ASP B 1 195 ? 4.723 -29.797 -27.891 1 85.38 195 ASP B O 1
ATOM 4832 N N . ASP B 1 196 ? 6.027 -28.266 -27.016 1 93.25 196 ASP B N 1
ATOM 4833 C CA . ASP B 1 196 ? 6.391 -27.734 -28.328 1 93.25 196 ASP B CA 1
ATOM 4834 C C . ASP B 1 196 ? 7.891 -27.469 -28.406 1 93.25 196 ASP B C 1
ATOM 4836 O O . ASP B 1 196 ? 8.352 -26.375 -28.047 1 93.25 196 ASP B O 1
ATOM 4840 N N . ALA B 1 197 ? 8.57 -28.328 -29.016 1 93.38 197 ALA B N 1
ATOM 4841 C CA . ALA B 1 197 ? 10.031 -28.266 -29.094 1 93.38 197 ALA B CA 1
ATOM 4842 C C . ALA B 1 197 ? 10.492 -27.016 -29.844 1 93.38 197 ALA B C 1
ATOM 4844 O O . ALA B 1 197 ? 11.523 -26.438 -29.516 1 93.38 197 ALA B O 1
ATOM 4845 N N . GLU B 1 198 ? 9.742 -26.672 -30.844 1 95.69 198 GLU B N 1
ATOM 4846 C CA . GLU B 1 198 ? 10.102 -25.5 -31.625 1 95.69 198 GLU B CA 1
ATOM 4847 C C . GLU B 1 198 ? 10 -24.219 -30.797 1 95.69 198 GLU B C 1
ATOM 4849 O O . GLU B 1 198 ? 10.891 -23.375 -30.844 1 95.69 198 GLU B O 1
ATOM 4854 N N . LEU B 1 199 ? 8.914 -24.125 -30.062 1 96.75 199 LEU B N 1
ATOM 4855 C CA . LEU B 1 199 ? 8.742 -22.953 -29.188 1 96.75 199 LEU B CA 1
ATOM 4856 C C . LEU B 1 199 ? 9.789 -22.953 -28.078 1 96.75 199 LEU B C 1
ATOM 4858 O O . LEU B 1 199 ? 10.258 -21.891 -27.672 1 96.75 199 LEU B O 1
ATOM 4862 N N . ARG B 1 200 ? 10.094 -24.094 -27.578 1 94.88 200 ARG B N 1
ATOM 4863 C CA . ARG B 1 200 ? 11.133 -24.188 -26.547 1 94.88 200 ARG B CA 1
ATOM 4864 C C . ARG B 1 200 ? 12.461 -23.656 -27.062 1 94.88 200 ARG B C 1
ATOM 4866 O O . ARG B 1 200 ? 13.172 -22.953 -26.359 1 94.88 200 ARG B O 1
ATOM 4873 N N . GLU B 1 201 ? 12.82 -24.078 -28.266 1 95.94 201 GLU B N 1
ATOM 4874 C CA . GLU B 1 201 ? 14.055 -23.594 -28.875 1 95.94 201 GLU B CA 1
ATOM 4875 C C . GLU B 1 201 ? 14 -22.094 -29.125 1 95.94 201 GLU B C 1
ATOM 4877 O O . GLU B 1 201 ? 14.969 -21.375 -28.875 1 95.94 201 GLU B O 1
ATOM 4882 N N . LYS B 1 202 ? 12.867 -21.656 -29.547 1 97.19 202 LYS B N 1
ATOM 4883 C CA . LYS B 1 202 ? 12.68 -20.25 -29.875 1 97.19 202 LYS B CA 1
ATOM 4884 C C . LYS B 1 202 ? 12.898 -19.375 -28.641 1 97.19 202 LYS B C 1
ATOM 4886 O O . LYS B 1 202 ? 13.492 -18.297 -28.75 1 97.19 202 LYS B O 1
ATOM 4891 N N . TYR B 1 203 ? 12.438 -19.875 -27.5 1 97.56 203 TYR B N 1
ATOM 4892 C CA . TYR B 1 203 ? 12.445 -19 -26.328 1 97.56 203 TYR B CA 1
ATOM 4893 C C . TYR B 1 203 ? 13.531 -19.422 -25.344 1 97.56 203 TYR B C 1
ATOM 4895 O O . TYR B 1 203 ? 13.578 -18.922 -24.219 1 97.56 203 TYR B O 1
ATOM 4903 N N . ALA B 1 204 ? 14.422 -20.312 -25.734 1 94.31 204 ALA B N 1
ATOM 4904 C CA . ALA B 1 204 ? 15.539 -20.75 -24.906 1 94.31 204 ALA B CA 1
ATOM 4905 C C . ALA B 1 204 ? 16.375 -19.562 -24.453 1 94.31 204 ALA B C 1
ATOM 4907 O O . ALA B 1 204 ? 16.781 -19.5 -23.281 1 94.31 204 ALA B O 1
ATOM 4908 N N . PRO B 1 205 ? 16.641 -18.547 -25.328 1 95.81 205 PRO B N 1
ATOM 4909 C CA . PRO B 1 205 ? 17.422 -17.391 -24.859 1 95.81 205 PRO B CA 1
ATOM 4910 C C . PRO B 1 205 ? 16.719 -16.609 -23.75 1 95.81 205 PRO B C 1
ATOM 4912 O O . PRO B 1 205 ? 17.375 -16.078 -22.859 1 95.81 205 PRO B O 1
ATOM 4915 N N . LEU B 1 206 ? 15.398 -16.547 -23.859 1 97.12 206 LEU B N 1
ATOM 4916 C CA . LEU B 1 206 ? 14.625 -15.844 -22.844 1 97.12 206 LEU B CA 1
ATOM 4917 C C . LEU B 1 206 ? 14.688 -16.562 -21.5 1 97.12 206 LEU B C 1
ATOM 4919 O O . LEU B 1 206 ? 14.797 -15.93 -20.453 1 97.12 206 LEU B O 1
ATOM 4923 N N . GLU B 1 207 ? 14.5 -17.828 -21.531 1 94.88 207 GLU B N 1
ATOM 4924 C CA . GLU B 1 207 ? 14.609 -18.641 -20.328 1 94.88 207 GLU B CA 1
ATOM 4925 C C . GLU B 1 207 ? 15.984 -18.469 -19.672 1 94.88 207 GLU B C 1
ATOM 4927 O O . GLU B 1 207 ? 16.078 -18.328 -18.453 1 94.88 207 GLU B O 1
ATOM 4932 N N . GLU B 1 208 ? 17.062 -18.516 -20.484 1 95 208 GLU B N 1
ATOM 4933 C CA . GLU B 1 208 ? 18.422 -18.328 -19.984 1 95 208 GLU B CA 1
ATOM 4934 C C . GLU B 1 208 ? 18.594 -16.922 -19.391 1 95 208 GLU B C 1
ATOM 4936 O O . GLU B 1 208 ? 19.281 -16.75 -18.391 1 95 208 GLU B O 1
ATOM 4941 N N . TRP B 1 209 ? 18.031 -16 -20.094 1 97.12 209 TRP B N 1
ATOM 4942 C CA . TRP B 1 209 ? 18.047 -14.641 -19.578 1 97.12 209 TRP B CA 1
ATOM 4943 C C . TRP B 1 209 ? 17.406 -14.57 -18.203 1 97.12 209 TRP B C 1
ATOM 4945 O O . TRP B 1 209 ? 17.969 -13.969 -17.281 1 97.12 209 TRP B O 1
ATOM 4955 N N . GLY B 1 210 ? 16.234 -15.18 -18.047 1 97.19 210 GLY B N 1
ATOM 4956 C CA . GLY B 1 210 ? 15.562 -15.227 -16.766 1 97.19 210 GLY B CA 1
ATOM 4957 C C . GLY B 1 210 ? 16.391 -15.867 -15.672 1 97.19 210 GLY B C 1
ATOM 4958 O O . GLY B 1 210 ? 16.438 -15.375 -14.539 1 97.19 210 GLY B O 1
ATOM 4959 N N . LEU B 1 211 ? 17.047 -16.922 -16 1 97.12 211 LEU B N 1
ATOM 4960 C CA . LEU B 1 211 ? 17.906 -17.625 -15.047 1 97.12 211 LEU B CA 1
ATOM 4961 C C . LEU B 1 211 ? 19.062 -16.75 -14.602 1 97.12 211 LEU B C 1
ATOM 4963 O O . LEU B 1 211 ? 19.344 -16.641 -13.406 1 97.12 211 LEU B O 1
ATOM 4967 N N . LYS B 1 212 ? 19.703 -16.125 -15.578 1 97.25 212 LYS B N 1
ATOM 4968 C CA . LYS B 1 212 ? 20.844 -15.258 -15.281 1 97.25 212 LYS B CA 1
ATOM 4969 C C . LYS B 1 212 ? 20.422 -14.094 -14.383 1 97.25 212 LYS B C 1
ATOM 4971 O O . LYS B 1 212 ? 21.125 -13.766 -13.422 1 97.25 212 LYS B O 1
ATOM 4976 N N . GLN B 1 213 ? 19.312 -13.453 -14.742 1 98.19 213 GLN B N 1
ATOM 4977 C CA . GLN B 1 213 ? 18.797 -12.344 -13.93 1 98.19 213 GLN B CA 1
ATOM 4978 C C . GLN B 1 213 ? 18.469 -12.812 -12.516 1 98.19 213 GLN B C 1
ATOM 4980 O O . GLN B 1 213 ? 18.734 -12.094 -11.547 1 98.19 213 GLN B O 1
ATOM 4985 N N . THR B 1 214 ? 17.875 -13.969 -12.406 1 98.44 214 THR B N 1
ATOM 4986 C CA . THR B 1 214 ? 17.438 -14.516 -11.125 1 98.44 214 THR B CA 1
ATOM 4987 C C . THR B 1 214 ? 18.641 -14.742 -10.211 1 98.44 214 THR B C 1
ATOM 4989 O O . THR B 1 214 ? 18.578 -14.438 -9.016 1 98.44 214 THR B O 1
ATOM 4992 N N . MET B 1 215 ? 19.766 -15.18 -10.711 1 98 215 MET B N 1
ATOM 4993 C CA . MET B 1 215 ? 20.953 -15.508 -9.922 1 98 215 MET B CA 1
ATOM 4994 C C . MET B 1 215 ? 21.531 -14.258 -9.273 1 98 215 MET B C 1
ATOM 4996 O O . MET B 1 215 ? 22.141 -14.336 -8.203 1 98 215 MET B O 1
ATOM 5000 N N . GLN B 1 216 ? 21.25 -13.102 -9.836 1 98.38 216 GLN B N 1
ATOM 5001 C CA . GLN B 1 216 ? 21.797 -11.852 -9.344 1 98.38 216 GLN B CA 1
ATOM 5002 C C . GLN B 1 216 ? 21.219 -11.477 -7.988 1 98.38 216 GLN B C 1
ATOM 5004 O O . GLN B 1 216 ? 21.766 -10.633 -7.277 1 98.38 216 GLN B O 1
ATOM 5009 N N . HIS B 1 217 ? 20.156 -12.109 -7.617 1 98.75 217 HIS B N 1
ATOM 5010 C CA . HIS B 1 217 ? 19.438 -11.703 -6.414 1 98.75 217 HIS B CA 1
ATOM 5011 C C . HIS B 1 217 ? 20 -12.398 -5.18 1 98.75 217 HIS B C 1
ATOM 5013 O O . HIS B 1 217 ? 19.641 -12.062 -4.051 1 98.75 217 HIS B O 1
ATOM 5019 N N . ILE B 1 218 ? 20.844 -13.406 -5.402 1 98.5 218 ILE B N 1
ATOM 5020 C CA . ILE B 1 218 ? 21.641 -13.961 -4.305 1 98.5 218 ILE B CA 1
ATOM 5021 C C . ILE B 1 218 ? 22.719 -12.969 -3.902 1 98.5 218 ILE B C 1
ATOM 5023 O O . ILE B 1 218 ? 23.625 -12.68 -4.688 1 98.5 218 ILE B O 1
ATOM 5027 N N . GLN B 1 219 ? 22.609 -12.477 -2.758 1 98.31 219 GLN B N 1
ATOM 5028 C CA . GLN B 1 219 ? 23.516 -11.414 -2.334 1 98.31 219 GLN B CA 1
ATOM 5029 C C . GLN B 1 219 ? 24.172 -11.75 -0.999 1 98.31 219 GLN B C 1
ATOM 5031 O O . GLN B 1 219 ? 23.828 -12.742 -0.36 1 98.31 219 GLN B O 1
ATOM 5036 N N . ARG B 1 220 ? 25.188 -10.898 -0.592 1 97.5 220 ARG B N 1
ATOM 5037 C CA . ARG B 1 220 ? 25.875 -10.938 0.691 1 97.5 220 ARG B CA 1
ATOM 5038 C C . ARG B 1 220 ? 26.453 -12.32 0.961 1 97.5 220 ARG B C 1
ATOM 5040 O O . ARG B 1 220 ? 26.203 -12.914 2.014 1 97.5 220 ARG B O 1
ATOM 5047 N N . ASN B 1 221 ? 27.281 -12.844 0.011 1 95.62 221 ASN B N 1
ATOM 5048 C CA . ASN B 1 221 ? 27.922 -14.148 0.092 1 95.62 221 ASN B CA 1
ATOM 5049 C C . ASN B 1 221 ? 26.906 -15.266 0.3 1 95.62 221 ASN B C 1
ATOM 5051 O O . ASN B 1 221 ? 27.031 -16.047 1.242 1 95.62 221 ASN B O 1
ATOM 5055 N N . ASP B 1 222 ? 25.75 -15.141 -0.41 1 93.75 222 ASP B N 1
ATOM 5056 C CA . ASP B 1 222 ? 24.703 -16.156 -0.509 1 93.75 222 ASP B CA 1
ATOM 5057 C C . ASP B 1 222 ? 23.859 -16.203 0.758 1 93.75 222 ASP B C 1
ATOM 5059 O O . ASP B 1 222 ? 23.234 -17.234 1.06 1 93.75 222 ASP B O 1
ATOM 5063 N N . GLU B 1 223 ? 23.828 -15.117 1.456 1 94.69 223 GLU B N 1
ATOM 5064 C CA . GLU B 1 223 ? 23.141 -15.148 2.74 1 94.69 223 GLU B CA 1
ATOM 5065 C C . GLU B 1 223 ? 21.703 -14.648 2.604 1 94.69 223 GLU B C 1
ATOM 5067 O O . GLU B 1 223 ? 20.844 -14.977 3.43 1 94.69 223 GLU B O 1
ATOM 5072 N N . VAL B 1 224 ? 21.469 -13.844 1.56 1 97.88 224 VAL B N 1
ATOM 5073 C CA . VAL B 1 224 ? 20.125 -13.297 1.452 1 97.88 224 VAL B CA 1
ATOM 5074 C C . VAL B 1 224 ? 19.688 -13.273 -0.011 1 97.88 224 VAL B C 1
ATOM 5076 O O . VAL B 1 224 ? 20.531 -13.258 -0.915 1 97.88 224 VAL B O 1
ATOM 5079 N N . ILE B 1 225 ? 18.406 -13.367 -0.253 1 98.81 225 ILE B N 1
ATOM 5080 C CA . ILE B 1 225 ? 17.781 -13.109 -1.543 1 98.81 225 ILE B CA 1
ATOM 5081 C C . ILE B 1 225 ? 17.078 -11.758 -1.516 1 98.81 225 ILE B C 1
ATOM 5083 O O . ILE B 1 225 ? 16.047 -11.594 -0.863 1 98.81 225 ILE B O 1
ATOM 5087 N N . LEU B 1 226 ? 17.656 -10.773 -2.23 1 98.88 226 LEU B N 1
ATOM 5088 C CA . LEU B 1 226 ? 17.078 -9.43 -2.246 1 98.88 226 LEU B CA 1
ATOM 5089 C C . LEU B 1 226 ? 16.078 -9.281 -3.379 1 98.88 226 LEU B C 1
ATOM 5091 O O . LEU B 1 226 ? 16.297 -9.789 -4.48 1 98.88 226 LEU B O 1
ATOM 5095 N N . GLU B 1 227 ? 14.992 -8.57 -3.129 1 98.69 227 GLU B N 1
ATOM 5096 C CA . GLU B 1 227 ? 13.914 -8.398 -4.09 1 98.69 227 GLU B CA 1
ATOM 5097 C C . GLU B 1 227 ? 14.352 -7.531 -5.27 1 98.69 227 GLU B C 1
ATOM 5099 O O . GLU B 1 227 ? 13.836 -7.684 -6.379 1 98.69 227 GLU B O 1
ATOM 5104 N N . VAL B 1 228 ? 15.219 -6.574 -4.984 1 98.56 228 VAL B N 1
ATOM 5105 C CA . VAL B 1 228 ? 15.633 -5.629 -6.012 1 98.56 228 VAL B CA 1
ATOM 5106 C C . VAL B 1 228 ? 17.141 -5.449 -5.977 1 98.56 228 VAL B C 1
ATOM 5108 O O . VAL B 1 228 ? 17.734 -5.23 -4.91 1 98.56 228 VAL B O 1
ATOM 5111 N N . VAL B 1 229 ? 17.797 -5.582 -7.047 1 98.62 229 VAL B N 1
ATOM 5112 C CA . VAL B 1 229 ? 19.219 -5.336 -7.207 1 98.62 229 VAL B CA 1
ATOM 5113 C C . VAL B 1 229 ? 19.469 -4.469 -8.438 1 98.62 229 VAL B C 1
ATOM 5115 O O . VAL B 1 229 ? 18.547 -4.207 -9.211 1 98.62 229 VAL B O 1
ATOM 5118 N N . SER B 1 230 ? 20.656 -3.93 -8.617 1 97.81 230 SER B N 1
ATOM 5119 C CA . SER B 1 230 ? 20.984 -3.176 -9.82 1 97.81 230 SER B CA 1
ATOM 5120 C C . SER B 1 230 ? 21.031 -4.086 -11.047 1 97.81 230 SER B C 1
ATOM 5122 O O . SER B 1 230 ? 21.094 -5.312 -10.906 1 97.81 230 SER B O 1
ATOM 5124 N N . THR B 1 231 ? 21.047 -3.57 -12.219 1 96.06 231 THR B N 1
ATOM 5125 C CA . THR B 1 231 ? 21.094 -4.355 -13.445 1 96.06 231 THR B CA 1
ATOM 5126 C C . THR B 1 231 ? 22.422 -5.098 -13.57 1 96.06 231 THR B C 1
ATOM 5128 O O . THR B 1 231 ? 22.516 -6.074 -14.32 1 96.06 231 THR B O 1
ATOM 5131 N N . ASP B 1 232 ? 23.422 -4.672 -12.773 1 95.94 232 ASP B N 1
ATOM 5132 C CA . ASP B 1 232 ? 24.719 -5.352 -12.781 1 95.94 232 ASP B CA 1
ATOM 5133 C C . ASP B 1 232 ? 24.812 -6.359 -11.641 1 95.94 232 ASP B C 1
ATOM 5135 O O . ASP B 1 232 ? 25.859 -6.969 -11.43 1 95.94 232 ASP B O 1
ATOM 5139 N N . GLY B 1 233 ? 23.734 -6.426 -10.891 1 97.06 233 GLY B N 1
ATOM 5140 C CA . GLY B 1 233 ? 23.656 -7.469 -9.875 1 97.06 233 GLY B CA 1
ATOM 5141 C C . GLY B 1 233 ? 24.188 -7.023 -8.523 1 97.06 233 GLY B C 1
ATOM 5142 O O . GLY B 1 233 ? 24.562 -7.855 -7.695 1 97.06 233 GLY B O 1
ATOM 5143 N N . ASN B 1 234 ? 24.219 -5.727 -8.297 1 97.56 234 ASN B N 1
ATOM 5144 C CA . ASN B 1 234 ? 24.719 -5.215 -7.027 1 97.56 234 ASN B CA 1
ATOM 5145 C C . ASN B 1 234 ? 23.578 -4.773 -6.113 1 97.56 234 ASN B C 1
ATOM 5147 O O . ASN B 1 234 ? 22.469 -4.469 -6.586 1 97.56 234 ASN B O 1
ATOM 5151 N N . GLU B 1 235 ? 23.875 -4.77 -4.801 1 97.62 235 GLU B N 1
ATOM 5152 C CA . GLU B 1 235 ? 22.906 -4.285 -3.828 1 97.62 235 GLU B CA 1
ATOM 5153 C C . GLU B 1 235 ? 22.625 -2.797 -4.02 1 97.62 235 GLU B C 1
ATOM 5155 O O . GLU B 1 235 ? 23.547 -2.02 -4.297 1 97.62 235 GLU B O 1
ATOM 5160 N N . LEU B 1 236 ? 21.406 -2.377 -3.869 1 97.56 236 LEU B N 1
ATOM 5161 C CA . LEU B 1 236 ? 21.016 -0.975 -3.93 1 97.56 236 LEU B CA 1
ATOM 5162 C C . LEU B 1 236 ? 21.031 -0.344 -2.543 1 97.56 236 LEU B C 1
ATOM 5164 O O . LEU B 1 236 ? 20.891 -1.041 -1.536 1 97.56 236 LEU B O 1
ATOM 5168 N N . PRO B 1 237 ? 21.203 0.958 -2.479 1 95.5 237 PRO B N 1
ATOM 5169 C CA . PRO B 1 237 ? 21.156 1.629 -1.177 1 95.5 237 PRO B CA 1
ATOM 5170 C C . PRO B 1 237 ? 19.734 1.753 -0.636 1 95.5 237 PRO B C 1
ATOM 5172 O O . PRO B 1 237 ? 18.766 1.573 -1.382 1 95.5 237 PRO B O 1
ATOM 5175 N N . GLY B 1 238 ? 19.672 2.064 0.677 1 96.44 238 GLY B N 1
ATOM 5176 C CA . GLY B 1 238 ? 18.391 2.381 1.293 1 96.44 238 GLY B CA 1
ATOM 5177 C C . GLY B 1 238 ? 17.547 1.154 1.584 1 96.44 238 GLY B C 1
ATOM 5178 O O . GLY B 1 238 ? 18.016 0.024 1.435 1 96.44 238 GLY B O 1
ATOM 5179 N N . SER B 1 239 ? 16.328 1.416 2.01 1 97.5 239 SER B N 1
ATOM 5180 C CA . SER B 1 239 ? 15.438 0.339 2.424 1 97.5 239 SER B CA 1
ATOM 5181 C C . SER B 1 239 ? 15.039 -0.531 1.237 1 97.5 239 SER B C 1
ATOM 5183 O O . SER B 1 239 ? 14.859 -1.742 1.383 1 97.5 239 SER B O 1
ATOM 5185 N N . GLN B 1 240 ? 14.961 0.025 0.1 1 96.31 240 GLN B N 1
ATOM 5186 C CA . GLN B 1 240 ? 14.586 -0.722 -1.098 1 96.31 240 GLN B CA 1
ATOM 5187 C C . GLN B 1 240 ? 15.602 -1.823 -1.394 1 96.31 240 GLN B C 1
ATOM 5189 O O . GLN B 1 240 ? 15.234 -2.914 -1.834 1 96.31 240 GLN B O 1
ATOM 5194 N N . GLY B 1 241 ? 16.828 -1.525 -1.153 1 97.81 241 GLY B N 1
ATOM 5195 C CA . GLY B 1 241 ? 17.891 -2.471 -1.467 1 97.81 241 GLY B CA 1
ATOM 5196 C C . GLY B 1 241 ? 18.016 -3.58 -0.442 1 97.81 241 GLY B C 1
ATOM 5197 O O . GLY B 1 241 ? 18.781 -4.523 -0.638 1 97.81 241 GLY B O 1
ATOM 5198 N N . ARG B 1 242 ? 17.234 -3.521 0.636 1 98.38 242 ARG B N 1
ATOM 5199 C CA . ARG B 1 242 ? 17.375 -4.488 1.719 1 98.38 242 ARG B CA 1
ATOM 5200 C C . ARG B 1 242 ? 16.141 -5.363 1.843 1 98.38 242 ARG B C 1
ATOM 5202 O O . ARG B 1 242 ? 16.078 -6.25 2.699 1 98.38 242 ARG B O 1
ATOM 5209 N N . VAL B 1 243 ? 15.172 -5.203 0.961 1 98.62 243 VAL B N 1
ATOM 5210 C CA . VAL B 1 243 ? 13.883 -5.883 1.095 1 98.62 243 VAL B CA 1
ATOM 5211 C C . VAL B 1 243 ? 14.031 -7.348 0.694 1 98.62 243 VAL B C 1
ATOM 5213 O O . VAL B 1 243 ? 14.625 -7.66 -0.34 1 98.62 243 VAL B O 1
ATOM 5216 N N . MET B 1 244 ? 13.523 -8.156 1.535 1 98.81 244 MET B N 1
ATOM 5217 C CA . MET B 1 244 ? 13.383 -9.578 1.25 1 98.81 244 MET B CA 1
ATOM 5218 C C . MET B 1 244 ? 11.914 -10 1.283 1 98.81 244 MET B C 1
ATOM 5220 O O . MET B 1 244 ? 11.148 -9.531 2.133 1 98.81 244 MET B O 1
ATOM 5224 N N . ASN B 1 245 ? 11.523 -10.766 0.377 1 98.88 245 ASN B N 1
ATOM 5225 C CA . ASN B 1 245 ? 10.219 -11.414 0.322 1 98.88 245 ASN B CA 1
ATOM 5226 C C . ASN B 1 245 ? 10.344 -12.938 0.31 1 98.88 245 ASN B C 1
ATOM 5228 O O . ASN B 1 245 ? 10.5 -13.539 -0.752 1 98.88 245 ASN B O 1
ATOM 5232 N N . PRO B 1 246 ? 10.203 -13.531 1.443 1 98.88 246 PRO B N 1
ATOM 5233 C CA . PRO B 1 246 ? 10.398 -14.984 1.523 1 98.88 246 PRO B CA 1
ATOM 5234 C C . PRO B 1 246 ? 9.5 -15.75 0.559 1 98.88 246 PRO B C 1
ATOM 5236 O O . PRO B 1 246 ? 9.922 -16.75 -0.019 1 98.88 246 PRO B O 1
ATOM 5239 N N . GLY B 1 247 ? 8.297 -15.312 0.389 1 98.88 247 GLY B N 1
ATOM 5240 C CA . GLY B 1 247 ? 7.395 -15.961 -0.548 1 98.88 247 GLY B CA 1
ATOM 5241 C C . GLY B 1 247 ? 7.914 -15.969 -1.973 1 98.88 247 GLY B C 1
ATOM 5242 O O . GLY B 1 247 ? 7.91 -17 -2.639 1 98.88 247 GLY B O 1
ATOM 5243 N N . HIS B 1 248 ? 8.406 -14.828 -2.432 1 98.88 248 HIS B N 1
ATOM 5244 C CA . HIS B 1 248 ? 8.969 -14.727 -3.771 1 98.88 248 HIS B CA 1
ATOM 5245 C C . HIS B 1 248 ? 10.203 -15.602 -3.918 1 98.88 248 HIS B C 1
ATOM 5247 O O . HIS B 1 248 ? 10.406 -16.234 -4.961 1 98.88 248 HIS B O 1
ATOM 5253 N N . ALA B 1 249 ? 10.992 -15.578 -2.893 1 98.88 249 ALA B N 1
ATOM 5254 C CA . ALA B 1 249 ? 12.211 -16.391 -2.934 1 98.88 249 ALA B CA 1
ATOM 5255 C C . ALA B 1 249 ? 11.875 -17.875 -3.025 1 98.88 249 ALA B C 1
ATOM 5257 O O . ALA B 1 249 ? 12.398 -18.578 -3.885 1 98.88 249 ALA B O 1
ATOM 5258 N N . ILE B 1 250 ? 10.984 -18.312 -2.227 1 98.94 250 ILE B N 1
ATOM 5259 C CA . ILE B 1 250 ? 10.609 -19.719 -2.191 1 98.94 250 ILE B CA 1
ATOM 5260 C C . ILE B 1 250 ? 9.961 -20.109 -3.518 1 98.94 250 ILE B C 1
ATOM 5262 O O . ILE B 1 250 ? 10.242 -21.188 -4.062 1 98.94 250 ILE B O 1
ATOM 5266 N N . GLU B 1 251 ? 9.102 -19.234 -4.004 1 98.88 251 GLU B N 1
ATOM 5267 C CA . GLU B 1 251 ? 8.492 -19.469 -5.312 1 98.88 251 GLU B CA 1
ATOM 5268 C C . GLU B 1 251 ? 9.547 -19.594 -6.402 1 98.88 251 GLU B C 1
ATOM 5270 O O . GLU B 1 251 ? 9.484 -20.516 -7.23 1 98.88 251 GLU B O 1
ATOM 5275 N N . THR B 1 252 ? 10.5 -18.703 -6.348 1 98.81 252 THR B N 1
ATOM 5276 C CA . THR B 1 252 ? 11.617 -18.781 -7.281 1 98.81 252 THR B CA 1
ATOM 5277 C C . THR B 1 252 ? 12.344 -20.109 -7.148 1 98.81 252 THR B C 1
ATOM 5279 O O . THR B 1 252 ? 12.75 -20.703 -8.148 1 98.81 252 THR B O 1
ATOM 5282 N N . GLY B 1 253 ? 12.477 -20.547 -5.938 1 98.81 253 GLY B N 1
ATOM 5283 C CA . GLY B 1 253 ? 13.148 -21.797 -5.66 1 98.81 253 GLY B CA 1
ATOM 5284 C C . GLY B 1 253 ? 12.523 -22.984 -6.375 1 98.81 253 GLY B C 1
ATOM 5285 O O . GLY B 1 253 ? 13.219 -23.75 -7.039 1 98.81 253 GLY B O 1
ATOM 5286 N N . TRP B 1 254 ? 11.219 -23.109 -6.23 1 98.62 254 TRP B N 1
ATOM 5287 C CA . TRP B 1 254 ? 10.641 -24.297 -6.848 1 98.62 254 TRP B CA 1
ATOM 5288 C C . TRP B 1 254 ? 10.516 -24.125 -8.359 1 98.62 254 TRP B C 1
ATOM 5290 O O . TRP B 1 254 ? 10.484 -25.109 -9.102 1 98.62 254 TRP B O 1
ATOM 5300 N N . PHE B 1 255 ? 10.461 -22.828 -8.969 1 98.25 255 PHE B N 1
ATOM 5301 C CA . PHE B 1 255 ? 10.625 -22.641 -10.406 1 98.25 255 PHE B CA 1
ATOM 5302 C C . PHE B 1 255 ? 11.961 -23.203 -10.875 1 98.25 255 PHE B C 1
ATOM 5304 O O . PHE B 1 255 ? 12.016 -23.953 -11.859 1 98.25 255 PHE B O 1
ATOM 5311 N N . LEU B 1 256 ? 13.039 -22.891 -10.125 1 98.19 256 LEU B N 1
ATOM 5312 C CA . LEU B 1 256 ? 14.391 -23.328 -10.453 1 98.19 256 LEU B CA 1
ATOM 5313 C C . LEU B 1 256 ? 14.523 -24.844 -10.305 1 98.19 256 LEU B C 1
ATOM 5315 O O . LEU B 1 256 ? 15.211 -25.484 -11.102 1 98.19 256 LEU B O 1
ATOM 5319 N N . LEU B 1 257 ? 13.922 -25.312 -9.281 1 98.12 257 LEU B N 1
ATOM 5320 C CA . LEU B 1 257 ? 13.984 -26.75 -9.047 1 98.12 257 LEU B CA 1
ATOM 5321 C C . LEU B 1 257 ? 13.328 -27.516 -10.18 1 98.12 257 LEU B C 1
ATOM 5323 O O . LEU B 1 257 ? 13.859 -28.516 -10.648 1 98.12 257 LEU B O 1
ATOM 5327 N N . GLN B 1 258 ? 12.172 -27.031 -10.602 1 95.56 258 GLN B N 1
ATOM 5328 C CA . GLN B 1 258 ? 11.5 -27.641 -11.742 1 95.56 258 GLN B CA 1
ATOM 5329 C C . GLN B 1 258 ? 12.367 -27.547 -13 1 95.56 258 GLN B C 1
ATOM 5331 O O . GLN B 1 258 ? 12.477 -28.531 -13.75 1 95.56 258 GLN B O 1
ATOM 5336 N N . TYR B 1 259 ? 12.914 -26.406 -13.203 1 94.56 259 TYR B N 1
ATOM 5337 C CA . TYR B 1 259 ? 13.805 -26.188 -14.344 1 94.56 259 TYR B CA 1
ATOM 5338 C C . TYR B 1 259 ? 14.992 -27.141 -14.281 1 94.56 259 TYR B C 1
ATOM 5340 O O . TYR B 1 259 ? 15.359 -27.75 -15.289 1 94.56 259 TYR B O 1
ATOM 5348 N N . ALA B 1 260 ? 15.586 -27.234 -13.133 1 96 260 ALA B N 1
ATOM 5349 C CA . ALA B 1 260 ? 16.766 -28.078 -12.93 1 96 260 ALA B CA 1
ATOM 5350 C C . ALA B 1 260 ? 16.438 -29.547 -13.25 1 96 260 ALA B C 1
ATOM 5352 O O . ALA B 1 260 ? 17.25 -30.234 -13.867 1 96 260 ALA B O 1
ATOM 5353 N N . LYS B 1 261 ? 15.352 -29.953 -12.797 1 94.06 261 LYS B N 1
ATOM 5354 C CA . LYS B 1 261 ? 14.93 -31.328 -13.062 1 94.06 261 LYS B CA 1
ATOM 5355 C C . LYS B 1 261 ? 14.75 -31.562 -14.562 1 94.06 261 LYS B C 1
ATOM 5357 O O . LYS B 1 261 ? 15.273 -32.531 -15.109 1 94.06 261 LYS B O 1
ATOM 5362 N N . LYS B 1 262 ? 14.086 -30.703 -15.227 1 89.81 262 LYS B N 1
ATOM 5363 C CA . LYS B 1 262 ? 13.742 -30.859 -16.641 1 89.81 262 LYS B CA 1
ATOM 5364 C C . LYS B 1 262 ? 14.977 -30.75 -17.516 1 89.81 262 LYS B C 1
ATOM 5366 O O . LYS B 1 262 ? 15.047 -31.391 -18.578 1 89.81 262 LYS B O 1
ATOM 5371 N N . ARG B 1 263 ? 15.953 -30.016 -17 1 90.12 263 ARG B N 1
ATOM 5372 C CA . ARG B 1 263 ? 17.141 -29.781 -17.828 1 90.12 263 ARG B CA 1
ATOM 5373 C C . ARG B 1 263 ? 18.328 -30.578 -17.297 1 90.12 263 ARG B C 1
ATOM 5375 O O . ARG B 1 263 ? 19.453 -30.391 -17.75 1 90.12 263 ARG B O 1
ATOM 5382 N N . ASN B 1 264 ? 18.156 -31.391 -16.359 1 93.38 264 ASN B N 1
ATOM 5383 C CA . ASN B 1 264 ? 19.188 -32.219 -15.758 1 93.38 264 ASN B CA 1
ATOM 5384 C C . ASN B 1 264 ? 20.375 -31.391 -15.297 1 93.38 264 ASN B C 1
ATOM 5386 O O . ASN B 1 264 ? 21.516 -31.625 -15.711 1 93.38 264 ASN B O 1
ATOM 5390 N N . ARG B 1 265 ? 20.047 -30.484 -14.445 1 94.75 265 ARG B N 1
ATOM 5391 C CA . ARG B 1 265 ? 21.047 -29.594 -13.867 1 94.75 265 ARG B CA 1
ATOM 5392 C C . ARG B 1 265 ? 21.109 -29.75 -12.352 1 94.75 265 ARG B C 1
ATOM 5394 O O . ARG B 1 265 ? 20.547 -28.938 -11.609 1 94.75 265 ARG B O 1
ATOM 5401 N N . PRO B 1 266 ? 21.906 -30.656 -11.898 1 94.5 266 PRO B N 1
ATOM 5402 C CA . PRO B 1 266 ? 21.969 -30.906 -10.461 1 94.5 266 PRO B CA 1
ATOM 5403 C C . PRO B 1 266 ? 22.531 -29.719 -9.68 1 94.5 266 PRO B C 1
ATOM 5405 O O . PRO B 1 266 ? 22.156 -29.516 -8.516 1 94.5 266 PRO B O 1
ATOM 5408 N N . ASP B 1 267 ? 23.406 -28.969 -10.305 1 94.06 267 ASP B N 1
ATOM 5409 C CA . ASP B 1 267 ? 23.969 -27.781 -9.648 1 94.06 267 ASP B CA 1
ATOM 5410 C C . ASP B 1 267 ? 22.859 -26.781 -9.328 1 94.06 267 ASP B C 1
ATOM 5412 O O . ASP B 1 267 ? 22.844 -26.203 -8.234 1 94.06 267 ASP B O 1
ATOM 5416 N N . LEU B 1 268 ? 21.938 -26.656 -10.242 1 96.25 268 LEU B N 1
ATOM 5417 C CA . LEU B 1 268 ? 20.844 -25.719 -10.055 1 96.25 268 LEU B CA 1
ATOM 5418 C C . LEU B 1 268 ? 19.844 -26.25 -9.031 1 96.25 268 LEU B C 1
ATOM 5420 O O . LEU B 1 268 ? 19.188 -25.484 -8.328 1 96.25 268 LEU B O 1
ATOM 5424 N N . ARG B 1 269 ? 19.703 -27.578 -8.984 1 97.44 269 ARG B N 1
ATOM 5425 C CA . ARG B 1 269 ? 18.828 -28.203 -8 1 97.44 269 ARG B CA 1
ATOM 5426 C C . ARG B 1 269 ? 19.25 -27.844 -6.578 1 97.44 269 ARG B C 1
ATOM 5428 O O . ARG B 1 269 ? 18.438 -27.391 -5.777 1 97.44 269 ARG B O 1
ATOM 5435 N N . ASP B 1 270 ? 20.547 -28.016 -6.285 1 97.25 270 ASP B N 1
ATOM 5436 C CA . ASP B 1 270 ? 21.047 -27.781 -4.938 1 97.25 270 ASP B CA 1
ATOM 5437 C C . ASP B 1 270 ? 20.953 -26.297 -4.57 1 97.25 270 ASP B C 1
ATOM 5439 O O . ASP B 1 270 ? 20.609 -25.953 -3.438 1 97.25 270 ASP B O 1
ATOM 5443 N N . LEU B 1 271 ? 21.266 -25.5 -5.535 1 97.5 271 LEU B N 1
ATOM 5444 C CA . LEU B 1 271 ? 21.188 -24.047 -5.324 1 97.5 271 LEU B CA 1
ATOM 5445 C C . LEU B 1 271 ? 19.75 -23.625 -5.055 1 97.5 271 LEU B C 1
ATOM 5447 O O . LEU B 1 271 ? 19.5 -22.828 -4.137 1 97.5 271 LEU B O 1
ATOM 5451 N N . ALA B 1 272 ? 18.797 -24.141 -5.875 1 98.44 272 ALA B N 1
ATOM 5452 C CA . ALA B 1 272 ? 17.375 -23.812 -5.707 1 98.44 272 ALA B CA 1
ATOM 5453 C C . ALA B 1 272 ? 16.906 -24.141 -4.301 1 98.44 272 ALA B C 1
ATOM 5455 O O . ALA B 1 272 ? 16.266 -23.328 -3.639 1 98.44 272 ALA B O 1
ATOM 5456 N N . ILE B 1 273 ? 17.266 -25.297 -3.855 1 98.62 273 ILE B N 1
ATOM 5457 C CA . ILE B 1 273 ? 16.781 -25.797 -2.572 1 98.62 273 ILE B CA 1
ATOM 5458 C C . ILE B 1 273 ? 17.453 -25.031 -1.435 1 98.62 273 ILE B C 1
ATOM 5460 O O . ILE B 1 273 ? 16.766 -24.516 -0.542 1 98.62 273 ILE B O 1
ATOM 5464 N N . SER B 1 274 ? 18.734 -24.844 -1.458 1 98.06 274 SER B N 1
ATOM 5465 C CA . SER B 1 274 ? 19.453 -24.25 -0.33 1 98.06 274 SER B CA 1
ATOM 5466 C C . SER B 1 274 ? 19.25 -22.75 -0.269 1 98.06 274 SER B C 1
ATOM 5468 O O . SER B 1 274 ? 18.906 -22.203 0.781 1 98.06 274 SER B O 1
ATOM 5470 N N . GLN B 1 275 ? 19.406 -22.078 -1.424 1 98.19 275 GLN B N 1
ATOM 5471 C CA . GLN B 1 275 ? 19.5 -20.625 -1.419 1 98.19 275 GLN B CA 1
ATOM 5472 C C . GLN B 1 275 ? 18.109 -19.984 -1.53 1 98.19 275 GLN B C 1
ATOM 5474 O O . GLN B 1 275 ? 17.828 -18.969 -0.887 1 98.19 275 GLN B O 1
ATOM 5479 N N . PHE B 1 276 ? 17.234 -20.609 -2.311 1 98.81 276 PHE B N 1
ATOM 5480 C CA . PHE B 1 276 ? 15.984 -19.938 -2.605 1 98.81 276 PHE B CA 1
ATOM 5481 C C . PHE B 1 276 ? 14.844 -20.516 -1.782 1 98.81 276 PHE B C 1
ATOM 5483 O O . PHE B 1 276 ? 13.805 -19.875 -1.61 1 98.81 276 PHE B O 1
ATOM 5490 N N . MET B 1 277 ? 14.945 -21.719 -1.286 1 98.88 277 MET B N 1
ATOM 5491 C CA . MET B 1 277 ? 13.828 -22.328 -0.58 1 98.88 277 MET B CA 1
ATOM 5492 C C . MET B 1 277 ? 14.094 -22.391 0.92 1 98.88 277 MET B C 1
ATOM 5494 O O . MET B 1 277 ? 13.453 -21.688 1.698 1 98.88 277 MET B O 1
ATOM 5498 N N . VAL B 1 278 ? 15.172 -23.047 1.351 1 98.81 278 VAL B N 1
ATOM 5499 C CA . VAL B 1 278 ? 15.406 -23.344 2.76 1 98.81 278 VAL B CA 1
ATOM 5500 C C . VAL B 1 278 ? 15.789 -22.062 3.498 1 98.81 278 VAL B C 1
ATOM 5502 O O . VAL B 1 278 ? 15.18 -21.719 4.516 1 98.81 278 VAL B O 1
ATOM 5505 N N . LYS B 1 279 ? 16.75 -21.344 2.996 1 98.56 279 LYS B N 1
ATOM 5506 C CA . LYS B 1 279 ? 17.25 -20.172 3.705 1 98.56 279 LYS B CA 1
ATOM 5507 C C . LYS B 1 279 ? 16.172 -19.109 3.861 1 98.56 279 LYS B C 1
ATOM 5509 O O . LYS B 1 279 ? 15.914 -18.625 4.969 1 98.56 279 LYS B O 1
ATOM 5514 N N . PRO B 1 280 ? 15.461 -18.766 2.756 1 98.75 280 PRO B N 1
ATOM 5515 C CA . PRO B 1 280 ? 14.375 -17.797 2.92 1 98.75 280 PRO B CA 1
ATOM 5516 C C . PRO B 1 280 ? 13.258 -18.312 3.832 1 98.75 280 PRO B C 1
ATOM 5518 O O . PRO B 1 280 ? 12.641 -17.531 4.555 1 98.75 280 PRO B O 1
ATOM 5521 N N . PHE B 1 281 ? 13.031 -19.609 3.838 1 98.88 281 PHE B N 1
ATOM 5522 C CA . PHE B 1 281 ? 12.016 -20.188 4.715 1 98.88 281 PHE B CA 1
ATOM 5523 C C . PHE B 1 281 ? 12.414 -20.016 6.176 1 98.88 281 PHE B C 1
ATOM 5525 O O . PHE B 1 281 ? 11.617 -19.547 6.988 1 98.88 281 PHE B O 1
ATOM 5532 N N . LEU B 1 282 ? 13.602 -20.344 6.473 1 98.69 282 LEU B N 1
ATOM 5533 C CA . LEU B 1 282 ? 14.062 -20.297 7.855 1 98.69 282 LEU B CA 1
ATOM 5534 C C . LEU B 1 282 ? 14.133 -18.859 8.359 1 98.69 282 LEU B C 1
ATOM 5536 O O . LEU B 1 282 ? 13.812 -18.578 9.516 1 98.69 282 LEU B O 1
ATOM 5540 N N . THR B 1 283 ? 14.523 -17.938 7.461 1 98.12 283 THR B N 1
ATOM 5541 C CA . THR B 1 283 ? 14.609 -16.547 7.855 1 98.12 283 THR B CA 1
ATOM 5542 C C . THR B 1 283 ? 13.227 -15.898 7.895 1 98.12 283 THR B C 1
ATOM 5544 O O . THR B 1 283 ? 12.984 -14.984 8.68 1 98.12 283 THR B O 1
ATOM 5547 N N . GLY B 1 284 ? 12.352 -16.359 7.094 1 98.69 284 GLY B N 1
ATOM 5548 C CA . GLY B 1 284 ? 11.039 -15.75 6.949 1 98.69 284 GLY B CA 1
ATOM 5549 C C . GLY B 1 284 ? 10.008 -16.328 7.902 1 98.69 284 GLY B C 1
ATOM 5550 O O . GLY B 1 284 ? 8.953 -15.719 8.117 1 98.69 284 GLY B O 1
ATOM 5551 N N . TRP B 1 285 ? 10.273 -17.531 8.523 1 98.88 285 TRP B N 1
ATOM 5552 C CA . TRP B 1 285 ? 9.32 -18.156 9.438 1 98.88 285 TRP B CA 1
ATOM 5553 C C . TRP B 1 285 ? 9.289 -17.422 10.773 1 98.88 285 TRP B C 1
ATOM 5555 O O . TRP B 1 285 ? 10.328 -17.219 11.398 1 98.88 285 TRP B O 1
ATOM 5565 N N . ASP B 1 286 ? 8.125 -16.984 11.148 1 98.69 286 ASP B N 1
ATOM 5566 C CA . ASP B 1 286 ? 7.918 -16.359 12.445 1 98.69 286 ASP B CA 1
ATOM 5567 C C . ASP B 1 286 ? 7.98 -17.391 13.578 1 98.69 286 ASP B C 1
ATOM 5569 O O . ASP B 1 286 ? 7.012 -18.094 13.828 1 98.69 286 ASP B O 1
ATOM 5573 N N . LYS B 1 287 ? 9.008 -17.344 14.312 1 97.75 287 LYS B N 1
ATOM 5574 C CA . LYS B 1 287 ? 9.25 -18.359 15.328 1 97.75 287 LYS B CA 1
ATOM 5575 C C . LYS B 1 287 ? 8.281 -18.219 16.5 1 97.75 287 LYS B C 1
ATOM 5577 O O . LYS B 1 287 ? 7.984 -19.188 17.188 1 97.75 287 LYS B O 1
ATOM 5582 N N . GLU B 1 288 ? 7.762 -17.047 16.641 1 97.62 288 GLU B N 1
ATOM 5583 C CA . GLU B 1 288 ? 6.879 -16.781 17.781 1 97.62 288 GLU B CA 1
ATOM 5584 C C . GLU B 1 288 ? 5.441 -17.188 17.453 1 97.62 288 GLU B C 1
ATOM 5586 O O . GLU B 1 288 ? 4.781 -17.844 18.266 1 97.62 288 GLU B O 1
ATOM 5591 N N . ASN B 1 289 ? 4.91 -16.859 16.312 1 98.19 289 ASN B N 1
ATOM 5592 C CA . ASN B 1 289 ? 3.488 -17.016 16.016 1 98.19 289 ASN B CA 1
ATOM 5593 C C . ASN B 1 289 ? 3.258 -18.062 14.922 1 98.19 289 ASN B C 1
ATOM 5595 O O . ASN B 1 289 ? 2.117 -18.438 14.656 1 98.19 289 ASN B O 1
ATOM 5599 N N . GLY B 1 290 ? 4.367 -18.531 14.289 1 98.75 290 GLY B N 1
ATOM 5600 C CA . GLY B 1 290 ? 4.238 -19.391 13.117 1 98.75 290 GLY B CA 1
ATOM 5601 C C . GLY B 1 290 ? 3.908 -18.609 11.859 1 98.75 290 GLY B C 1
ATOM 5602 O O . GLY B 1 290 ? 3.598 -17.422 11.914 1 98.75 290 GLY B O 1
ATOM 5603 N N . GLY B 1 291 ? 4.074 -19.312 10.75 1 98.88 291 GLY B N 1
ATOM 5604 C CA . GLY B 1 291 ? 3.748 -18.734 9.461 1 98.88 291 GLY B CA 1
ATOM 5605 C C . GLY B 1 291 ? 4.898 -17.938 8.859 1 98.88 291 GLY B C 1
ATOM 5606 O O . GLY B 1 291 ? 5.883 -17.656 9.539 1 98.88 291 GLY B O 1
ATOM 5607 N N . ILE B 1 292 ? 4.773 -17.594 7.613 1 98.94 292 ILE B N 1
ATOM 5608 C CA . ILE B 1 292 ? 5.805 -16.906 6.852 1 98.94 292 ILE B CA 1
ATOM 5609 C C . ILE B 1 292 ? 5.492 -15.406 6.805 1 98.94 292 ILE B C 1
ATOM 5611 O O . ILE B 1 292 ? 4.418 -15.008 6.348 1 98.94 292 ILE B O 1
ATOM 5615 N N . LEU B 1 293 ? 6.43 -14.602 7.273 1 98.88 293 LEU B N 1
ATOM 5616 C CA . LEU B 1 293 ? 6.285 -13.156 7.211 1 98.88 293 LEU B CA 1
ATOM 5617 C C . LEU B 1 293 ? 6.289 -12.672 5.766 1 98.88 293 LEU B C 1
ATOM 5619 O O . LEU B 1 293 ? 6.961 -13.258 4.91 1 98.88 293 LEU B O 1
ATOM 5623 N N . TYR B 1 294 ? 5.625 -11.602 5.527 1 98.75 294 TYR B N 1
ATOM 5624 C CA . TYR B 1 294 ? 5.469 -11.109 4.168 1 98.75 294 TYR B CA 1
ATOM 5625 C C . TYR B 1 294 ? 6.758 -10.461 3.67 1 98.75 294 TYR B C 1
ATOM 5627 O O . TYR B 1 294 ? 7.285 -10.844 2.621 1 98.75 294 TYR B O 1
ATOM 5635 N N . PHE B 1 295 ? 7.309 -9.469 4.422 1 98.81 295 PHE B N 1
ATOM 5636 C CA . PHE B 1 295 ? 8.562 -8.812 4.062 1 98.81 295 PHE B CA 1
ATOM 5637 C C . PHE B 1 295 ? 9.523 -8.797 5.238 1 98.81 295 PHE B C 1
ATOM 5639 O O . PHE B 1 295 ? 9.102 -8.797 6.398 1 98.81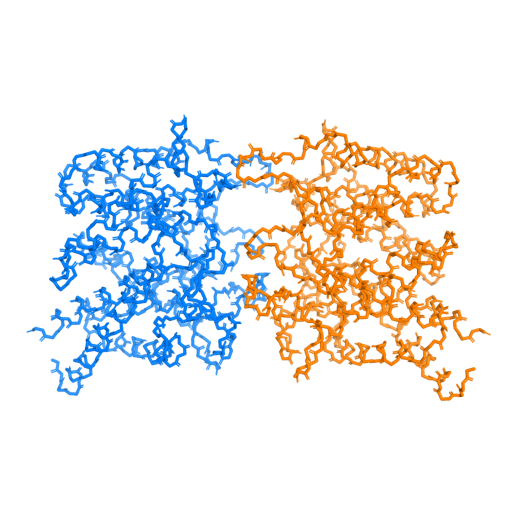 295 PHE B O 1
ATOM 5646 N N . LEU B 1 296 ? 10.734 -8.789 4.926 1 98.75 296 LEU B N 1
ATOM 5647 C CA . LEU B 1 296 ? 11.82 -8.625 5.891 1 98.75 296 LEU B CA 1
ATOM 5648 C C . LEU B 1 296 ? 12.836 -7.605 5.395 1 98.75 296 LEU B C 1
ATOM 5650 O O . LEU B 1 296 ? 12.844 -7.254 4.211 1 98.75 296 LEU B O 1
ATOM 5654 N N . ASP B 1 297 ? 13.609 -7.113 6.277 1 98.69 297 ASP B N 1
ATOM 5655 C CA . ASP B 1 297 ? 14.773 -6.281 5.984 1 98.69 297 ASP B CA 1
ATOM 5656 C C . ASP B 1 297 ? 16.078 -7.047 6.223 1 98.69 297 ASP B C 1
ATOM 5658 O O . ASP B 1 297 ? 16.25 -7.656 7.277 1 98.69 297 ASP B O 1
ATOM 5662 N N . ALA B 1 298 ? 16.953 -7.004 5.273 1 98.5 298 ALA B N 1
ATOM 5663 C CA . ALA B 1 298 ? 18.156 -7.828 5.289 1 98.5 298 ALA B CA 1
ATOM 5664 C C . ALA B 1 298 ? 19.031 -7.484 6.488 1 98.5 298 ALA B C 1
ATOM 5666 O O . ALA B 1 298 ? 19.859 -8.297 6.91 1 98.5 298 ALA B O 1
ATOM 5667 N N . ASP B 1 299 ? 18.922 -6.289 7.062 1 98 299 ASP B N 1
ATOM 5668 C CA . ASP B 1 299 ? 19.719 -5.871 8.211 1 98 299 ASP B CA 1
ATOM 5669 C C . ASP B 1 299 ? 18.922 -6.004 9.508 1 98 299 ASP B C 1
ATOM 5671 O O . ASP B 1 299 ? 19.375 -5.547 10.562 1 98 299 ASP B O 1
ATOM 5675 N N . GLY B 1 300 ? 17.766 -6.504 9.445 1 97.38 300 GLY B N 1
ATOM 5676 C CA . GLY B 1 300 ? 16.969 -6.719 10.641 1 97.38 300 GLY B CA 1
ATOM 5677 C C . GLY B 1 300 ? 16.203 -5.48 11.07 1 97.38 300 GLY B C 1
ATOM 5678 O O . GLY B 1 300 ? 15.617 -5.457 12.156 1 97.38 300 GLY B O 1
ATOM 5679 N N . LEU B 1 301 ? 16.188 -4.418 10.234 1 98 301 LEU B N 1
ATOM 5680 C CA . LEU B 1 301 ? 15.414 -3.219 10.516 1 98 301 LEU B CA 1
ATOM 5681 C C . LEU B 1 301 ? 13.938 -3.438 10.203 1 98 301 LEU B C 1
ATOM 5683 O O . LEU B 1 301 ? 13.586 -4.387 9.5 1 98 301 LEU B O 1
ATOM 5687 N N . SER B 1 302 ? 13.07 -2.607 10.742 1 97.25 302 SER B N 1
ATOM 5688 C CA . SER B 1 302 ? 11.664 -2.664 10.352 1 97.25 302 SER B CA 1
ATOM 5689 C C . SER B 1 302 ? 11.484 -2.35 8.867 1 97.25 302 SER B C 1
ATOM 5691 O O . SER B 1 302 ? 11.93 -1.302 8.398 1 97.25 302 SER B O 1
ATOM 5693 N N . PRO B 1 303 ? 10.852 -3.293 8.164 1 98 303 PRO B N 1
ATOM 5694 C CA . PRO B 1 303 ? 10.539 -2.924 6.777 1 98 303 PRO B CA 1
ATOM 5695 C C . PRO B 1 303 ? 9.602 -1.726 6.688 1 98 303 PRO B C 1
ATOM 5697 O O . PRO B 1 303 ? 8.828 -1.466 7.621 1 98 303 PRO B O 1
ATOM 5700 N N . THR B 1 304 ? 9.664 -0.987 5.543 1 97.88 304 THR B N 1
ATOM 5701 C CA . THR B 1 304 ? 8.812 0.188 5.391 1 97.88 304 THR B CA 1
ATOM 5702 C C . THR B 1 304 ? 7.426 -0.21 4.895 1 97.88 304 THR B C 1
ATOM 5704 O O . THR B 1 304 ? 6.488 0.588 4.953 1 97.88 304 THR B O 1
ATOM 5707 N N . GLN B 1 305 ? 7.312 -1.438 4.375 1 97.81 305 GLN B N 1
ATOM 5708 C CA . GLN B 1 305 ? 5.992 -1.96 4.031 1 97.81 305 GLN B CA 1
ATOM 5709 C C . GLN B 1 305 ? 5.129 -2.143 5.277 1 97.81 305 GLN B C 1
ATOM 5711 O O . GLN B 1 305 ? 5.5 -2.881 6.191 1 97.81 305 GLN B O 1
ATOM 5716 N N . LEU B 1 306 ? 3.938 -1.582 5.254 1 97.88 306 LEU B N 1
ATOM 5717 C CA . LEU B 1 306 ? 3.119 -1.608 6.461 1 97.88 306 LEU B CA 1
ATOM 5718 C C . LEU B 1 306 ? 2.609 -3.018 6.742 1 97.88 306 LEU B C 1
ATOM 5720 O O . LEU B 1 306 ? 2.369 -3.377 7.898 1 97.88 306 LEU B O 1
ATOM 5724 N N . GLU B 1 307 ? 2.508 -3.838 5.715 1 98.06 307 GLU B N 1
ATOM 5725 C CA . GLU B 1 307 ? 1.948 -5.18 5.832 1 98.06 307 GLU B CA 1
ATOM 5726 C C . GLU B 1 307 ? 3.045 -6.219 6.047 1 98.06 307 GLU B C 1
ATOM 5728 O O . GLU B 1 307 ? 2.814 -7.418 5.875 1 98.06 307 GLU B O 1
ATOM 5733 N N . TRP B 1 308 ? 4.223 -5.797 6.465 1 98.56 308 TRP B N 1
ATOM 5734 C CA . TRP B 1 308 ? 5.422 -6.625 6.414 1 98.56 308 TRP B CA 1
ATOM 5735 C C . TRP B 1 308 ? 5.27 -7.863 7.289 1 98.56 308 TRP B C 1
ATOM 5737 O O . TRP B 1 308 ? 5.82 -8.922 6.98 1 98.56 308 TRP B O 1
ATOM 5747 N N . ASN B 1 309 ? 4.469 -7.738 8.336 1 98.25 309 ASN B N 1
ATOM 5748 C CA . ASN B 1 309 ? 4.453 -8.836 9.297 1 98.25 309 ASN B CA 1
ATOM 5749 C C . ASN B 1 309 ? 3.18 -9.672 9.172 1 98.25 309 ASN B C 1
ATOM 5751 O O . ASN B 1 309 ? 2.889 -10.5 10.031 1 98.25 309 ASN B O 1
ATOM 5755 N N . MET B 1 310 ? 2.383 -9.398 8.133 1 98.69 310 MET B N 1
ATOM 5756 C CA . MET B 1 310 ? 1.204 -10.219 7.859 1 98.69 310 MET B CA 1
ATOM 5757 C C . MET B 1 310 ? 1.603 -11.578 7.312 1 98.69 310 MET B C 1
ATOM 5759 O O . MET B 1 310 ? 2.717 -11.758 6.816 1 98.69 310 MET B O 1
ATOM 5763 N N . LYS B 1 311 ? 0.698 -12.547 7.555 1 98.88 311 LYS B N 1
ATOM 5764 C CA . LYS B 1 311 ? 0.817 -13.852 6.918 1 98.88 311 LYS B CA 1
ATOM 5765 C C . LYS B 1 311 ? -0.158 -13.984 5.75 1 98.88 311 LYS B C 1
ATOM 5767 O O . LYS B 1 311 ? -1.371 -14.062 5.957 1 98.88 311 LYS B O 1
ATOM 5772 N N . LEU B 1 312 ? 0.369 -13.992 4.531 1 98.88 312 LEU B N 1
ATOM 5773 C CA . LEU B 1 312 ? -0.481 -14.094 3.35 1 98.88 312 LEU B CA 1
ATOM 5774 C C . LEU B 1 312 ? -0.554 -15.531 2.854 1 98.88 312 LEU B C 1
ATOM 5776 O O . LEU B 1 312 ? 0.392 -16.312 3.033 1 98.88 312 LEU B O 1
ATOM 5780 N N . TRP B 1 313 ? -1.547 -15.867 2.152 1 98.88 313 TRP B N 1
ATOM 5781 C CA . TRP B 1 313 ? -1.844 -17.234 1.746 1 98.88 313 TRP B CA 1
ATOM 5782 C C . TRP B 1 313 ? -0.836 -17.734 0.713 1 98.88 313 TRP B C 1
ATOM 5784 O O . TRP B 1 313 ? -0.377 -18.875 0.779 1 98.88 313 TRP B O 1
ATOM 5794 N N . TRP B 1 314 ? -0.428 -16.875 -0.21 1 98.81 314 TRP B N 1
ATOM 5795 C CA . TRP B 1 314 ? 0.294 -17.344 -1.39 1 98.81 314 TRP B CA 1
ATOM 5796 C C . TRP B 1 314 ? 1.723 -17.734 -1.032 1 98.81 314 TRP B C 1
ATOM 5798 O O . TRP B 1 314 ? 2.246 -18.734 -1.548 1 98.81 314 TRP B O 1
ATOM 5808 N N . PRO B 1 315 ? 2.398 -17.016 -0.084 1 98.94 315 PRO B N 1
ATOM 5809 C CA . PRO B 1 315 ? 3.709 -17.531 0.326 1 98.94 315 PRO B CA 1
ATOM 5810 C C . PRO B 1 315 ? 3.639 -18.953 0.886 1 98.94 315 PRO B C 1
ATOM 5812 O O . PRO B 1 315 ? 4.555 -19.75 0.67 1 98.94 315 PRO B O 1
ATOM 5815 N N . HIS B 1 316 ? 2.615 -19.234 1.608 1 98.94 316 HIS B N 1
ATOM 5816 C CA . HIS B 1 316 ? 2.449 -20.562 2.186 1 98.94 316 HIS B CA 1
ATOM 5817 C C . HIS B 1 316 ? 2.158 -21.609 1.104 1 98.94 316 HIS B C 1
ATOM 5819 O O . HIS B 1 316 ? 2.67 -22.719 1.159 1 98.94 316 HIS B O 1
ATOM 5825 N N . CYS B 1 317 ? 1.355 -21.188 0.126 1 98.94 317 CYS B N 1
ATOM 5826 C CA . CYS B 1 317 ? 1.137 -22.062 -1.019 1 98.94 317 CYS B CA 1
ATOM 5827 C C . CYS B 1 317 ? 2.453 -22.391 -1.715 1 98.94 317 CYS B C 1
ATOM 5829 O O . CYS B 1 317 ? 2.719 -23.547 -2.039 1 98.94 317 CYS B O 1
ATOM 5831 N N . GLU B 1 318 ? 3.246 -21.359 -1.902 1 98.94 318 GLU B N 1
ATOM 5832 C CA . GLU B 1 318 ? 4.527 -21.562 -2.574 1 98.94 318 GLU B CA 1
ATOM 5833 C C . GLU B 1 318 ? 5.441 -22.469 -1.767 1 98.94 318 GLU B C 1
ATOM 5835 O O . GLU B 1 318 ? 6.164 -23.297 -2.336 1 98.94 318 GLU B O 1
ATOM 5840 N N . ALA B 1 319 ? 5.391 -22.312 -0.5 1 99 319 ALA B N 1
ATOM 5841 C CA . ALA B 1 319 ? 6.23 -23.141 0.37 1 99 319 ALA B CA 1
ATOM 5842 C C . ALA B 1 319 ? 5.789 -24.594 0.344 1 99 319 ALA B C 1
ATOM 5844 O O . ALA B 1 319 ? 6.621 -25.5 0.353 1 99 319 ALA B O 1
ATOM 5845 N N . LEU B 1 320 ? 4.488 -24.812 0.349 1 98.94 320 LEU B N 1
ATOM 5846 C CA . LEU B 1 320 ? 3.982 -26.188 0.257 1 98.94 320 LEU B CA 1
ATOM 5847 C C . LEU B 1 320 ? 4.473 -26.859 -1.019 1 98.94 320 LEU B C 1
ATOM 5849 O O . LEU B 1 320 ? 4.988 -27.984 -0.974 1 98.94 320 LEU B O 1
ATOM 5853 N N . ILE B 1 321 ? 4.371 -26.203 -2.127 1 98.94 321 ILE B N 1
ATOM 5854 C CA . ILE B 1 321 ? 4.852 -26.734 -3.395 1 98.94 321 ILE B CA 1
ATOM 5855 C C . ILE B 1 321 ? 6.352 -27.016 -3.305 1 98.94 321 ILE B C 1
ATOM 5857 O O . ILE B 1 321 ? 6.809 -28.109 -3.635 1 98.94 321 ILE B O 1
ATOM 5861 N N . ALA B 1 322 ? 7.062 -26.062 -2.803 1 98.94 322 ALA B N 1
ATOM 5862 C CA . ALA B 1 322 ? 8.523 -26.094 -2.805 1 98.94 322 ALA B CA 1
ATOM 5863 C C . ALA B 1 322 ? 9.047 -27.281 -2.008 1 98.94 322 ALA B C 1
ATOM 5865 O O . ALA B 1 322 ? 9.875 -28.062 -2.504 1 98.94 322 ALA B O 1
ATOM 5866 N N . PHE B 1 323 ? 8.555 -27.453 -0.817 1 98.94 323 PHE B N 1
ATOM 5867 C CA . PHE B 1 323 ? 9.156 -28.453 0.071 1 98.94 323 PHE B CA 1
ATOM 5868 C C . PHE B 1 323 ? 8.672 -29.859 -0.278 1 98.94 323 PHE B C 1
ATOM 5870 O O . PHE B 1 323 ? 9.422 -30.828 -0.134 1 98.94 323 PHE B O 1
ATOM 5877 N N . LEU B 1 324 ? 7.441 -29.969 -0.758 1 98.94 324 LEU B N 1
ATOM 5878 C CA . LEU B 1 324 ? 7.035 -31.281 -1.263 1 98.94 324 LEU B CA 1
ATOM 5879 C C . LEU B 1 324 ? 7.84 -31.656 -2.5 1 98.94 324 LEU B C 1
ATOM 5881 O O . LEU B 1 324 ? 8.227 -32.812 -2.664 1 98.94 324 LEU B O 1
ATOM 5885 N N . MET B 1 325 ? 8.102 -30.703 -3.381 1 98.81 325 MET B N 1
ATOM 5886 C CA . MET B 1 325 ? 8.922 -30.938 -4.562 1 98.81 325 MET B CA 1
ATOM 5887 C C . MET B 1 325 ? 10.344 -31.344 -4.164 1 98.81 325 MET B C 1
ATOM 5889 O O . MET B 1 325 ? 10.922 -32.25 -4.738 1 98.81 325 MET B O 1
ATOM 5893 N N . ALA B 1 326 ? 10.891 -30.594 -3.201 1 98.81 326 ALA B N 1
ATOM 5894 C CA . ALA B 1 326 ? 12.234 -30.938 -2.725 1 98.81 326 ALA B CA 1
ATOM 5895 C C . ALA B 1 326 ? 12.281 -32.344 -2.176 1 98.81 326 ALA B C 1
ATOM 5897 O O . ALA B 1 326 ? 13.234 -33.094 -2.43 1 98.81 326 ALA B O 1
ATOM 5898 N N . TYR B 1 327 ? 11.297 -32.719 -1.384 1 98.56 327 TYR B N 1
ATOM 5899 C CA . TYR B 1 327 ? 11.234 -34.062 -0.85 1 98.56 327 TYR B CA 1
ATOM 5900 C C . TYR B 1 327 ? 11.148 -35.094 -1.975 1 98.56 327 TYR B C 1
ATOM 5902 O O . TYR B 1 327 ? 11.852 -36.094 -1.95 1 98.56 327 TYR B O 1
ATOM 5910 N N . ARG B 1 328 ? 10.312 -34.812 -2.908 1 97.62 328 ARG B N 1
ATOM 5911 C CA . ARG B 1 328 ? 10.164 -35.719 -4.039 1 97.62 328 ARG B CA 1
ATOM 5912 C C . ARG B 1 328 ? 11.484 -35.906 -4.781 1 97.62 328 ARG B C 1
ATOM 5914 O O . ARG B 1 328 ? 11.82 -37 -5.199 1 97.62 328 ARG B O 1
ATOM 5921 N N . GLU B 1 329 ? 12.266 -34.812 -4.93 1 96.69 329 GLU B N 1
ATOM 5922 C CA . GLU B 1 329 ? 13.477 -34.844 -5.742 1 96.69 329 GLU B CA 1
ATOM 5923 C C . GLU B 1 329 ? 14.656 -35.406 -4.969 1 96.69 329 GLU B C 1
ATOM 5925 O O . GLU B 1 329 ? 15.57 -36 -5.562 1 96.69 329 GLU B O 1
ATOM 5930 N N . THR B 1 330 ? 14.648 -35.312 -3.611 1 96.31 330 THR B N 1
ATOM 5931 C CA . THR B 1 330 ? 15.859 -35.656 -2.867 1 96.31 330 THR B CA 1
ATOM 5932 C C . THR B 1 330 ? 15.617 -36.844 -1.961 1 96.31 330 THR B C 1
ATOM 5934 O O . THR B 1 330 ? 16.562 -37.531 -1.558 1 96.31 330 THR B O 1
ATOM 5937 N N . GLY B 1 331 ? 14.375 -37 -1.524 1 96 331 GLY B N 1
ATOM 5938 C CA . GLY B 1 331 ? 14.047 -38.062 -0.565 1 96 331 GLY B CA 1
ATOM 5939 C C . GLY B 1 331 ? 14.453 -37.719 0.854 1 96 331 GLY B C 1
ATOM 5940 O O . GLY B 1 331 ? 14.305 -38.531 1.765 1 96 331 GLY B O 1
ATOM 5941 N N . GLU B 1 332 ? 14.891 -36.531 1.066 1 97.38 332 GLU B N 1
ATOM 5942 C CA . GLU B 1 332 ? 15.375 -36.125 2.389 1 97.38 332 GLU B CA 1
ATOM 5943 C C . GLU B 1 332 ? 14.219 -35.781 3.32 1 97.38 332 GLU B C 1
ATOM 5945 O O . GLU B 1 332 ? 13.391 -34.938 2.998 1 97.38 332 GLU B O 1
ATOM 5950 N N . GLN B 1 333 ? 14.227 -36.281 4.504 1 97.5 333 GLN B N 1
ATOM 5951 C CA . GLN B 1 333 ? 13.141 -36.188 5.473 1 97.5 333 GLN B CA 1
ATOM 5952 C C . GLN B 1 333 ? 12.953 -34.719 5.918 1 97.5 333 GLN B C 1
ATOM 5954 O O . GLN B 1 333 ? 11.836 -34.312 6.195 1 97.5 333 GLN B O 1
ATOM 5959 N N . GLN B 1 334 ? 14.031 -33.969 5.918 1 98.31 334 GLN B N 1
ATOM 5960 C CA . GLN B 1 334 ? 13.969 -32.594 6.379 1 98.31 334 GLN B CA 1
ATOM 5961 C C . GLN B 1 334 ? 12.969 -31.797 5.562 1 98.31 334 GLN B C 1
ATOM 5963 O O . GLN B 1 334 ? 12.289 -30.922 6.098 1 98.31 334 GLN B O 1
ATOM 5968 N N . TYR B 1 335 ? 12.891 -32.031 4.332 1 98.75 335 TYR B N 1
ATOM 5969 C CA . TYR B 1 335 ? 11.992 -31.281 3.467 1 98.75 335 TYR B CA 1
ATOM 5970 C C . TYR B 1 335 ? 10.539 -31.672 3.705 1 98.75 335 TYR B C 1
ATOM 5972 O O . TYR B 1 335 ? 9.633 -30.844 3.613 1 98.75 335 TYR B O 1
ATOM 5980 N N . LEU B 1 336 ? 10.273 -32.906 4.012 1 98.62 336 LEU B N 1
ATOM 5981 C CA . LEU B 1 336 ? 8.93 -33.344 4.402 1 98.62 336 LEU B CA 1
ATOM 5982 C C . LEU B 1 336 ? 8.523 -32.688 5.73 1 98.62 336 LEU B C 1
ATOM 5984 O O . LEU B 1 336 ? 7.355 -32.375 5.934 1 98.62 336 LEU B O 1
ATOM 5988 N N . ASP B 1 337 ? 9.5 -32.594 6.621 1 98.75 337 ASP B N 1
ATOM 5989 C CA . ASP B 1 337 ? 9.234 -31.938 7.891 1 98.75 337 ASP B CA 1
ATOM 5990 C C . ASP B 1 337 ? 8.844 -30.469 7.676 1 98.75 337 ASP B C 1
ATOM 5992 O O . ASP B 1 337 ? 7.934 -29.969 8.336 1 98.75 337 ASP B O 1
ATOM 5996 N N . TYR B 1 338 ? 9.594 -29.781 6.75 1 98.88 338 TYR B N 1
ATOM 5997 C CA . TYR B 1 338 ? 9.227 -28.406 6.41 1 98.88 338 TYR B CA 1
ATOM 5998 C C . TYR B 1 338 ? 7.828 -28.359 5.812 1 98.88 338 TYR B C 1
ATOM 6000 O O . TYR B 1 338 ? 7.039 -27.469 6.152 1 98.88 338 TYR B O 1
ATOM 6008 N N . PHE B 1 339 ? 7.547 -29.312 4.945 1 98.94 339 PHE B N 1
ATOM 6009 C CA . PHE B 1 339 ? 6.219 -29.391 4.352 1 98.94 339 PHE B CA 1
ATOM 6010 C C . PHE B 1 339 ? 5.148 -29.516 5.434 1 98.94 339 PHE B C 1
ATOM 6012 O O . PHE B 1 339 ? 4.148 -28.797 5.414 1 98.94 339 PHE B O 1
ATOM 6019 N N . LYS B 1 340 ? 5.359 -30.391 6.34 1 98.81 340 LYS B N 1
ATOM 6020 C CA . LYS B 1 340 ? 4.406 -30.641 7.422 1 98.81 340 LYS B CA 1
ATOM 6021 C C . LYS B 1 340 ? 4.191 -29.375 8.25 1 98.81 340 LYS B C 1
ATOM 6023 O O . LYS B 1 340 ? 3.059 -29.047 8.625 1 98.81 340 LYS B O 1
ATOM 6028 N N . GLN B 1 341 ? 5.254 -28.734 8.555 1 98.88 341 GLN B N 1
ATOM 6029 C CA . GLN B 1 341 ? 5.184 -27.5 9.336 1 98.88 341 GLN B CA 1
ATOM 6030 C C . GLN B 1 341 ? 4.309 -26.453 8.648 1 98.88 341 GLN B C 1
ATOM 6032 O O . GLN B 1 341 ? 3.428 -25.859 9.273 1 98.88 341 GLN B O 1
ATOM 6037 N N . VAL B 1 342 ? 4.535 -26.234 7.363 1 98.94 342 VAL B N 1
ATOM 6038 C CA . VAL B 1 342 ? 3.768 -25.266 6.59 1 98.94 342 VAL B CA 1
ATOM 6039 C C . VAL B 1 342 ? 2.326 -25.75 6.438 1 98.94 342 VAL B C 1
ATOM 6041 O O . VAL B 1 342 ? 1.386 -24.953 6.555 1 98.94 342 VAL B O 1
ATOM 6044 N N . TRP B 1 343 ? 2.17 -27 6.191 1 98.88 343 TRP B N 1
ATOM 6045 C CA . TRP B 1 343 ? 0.856 -27.594 6 1 98.88 343 TRP B CA 1
ATOM 6046 C C . TRP B 1 343 ? -0.025 -27.391 7.227 1 98.88 343 TRP B C 1
ATOM 6048 O O . TRP B 1 343 ? -1.164 -26.922 7.109 1 98.88 343 TRP B O 1
ATOM 6058 N N . ASP B 1 344 ? 0.493 -27.734 8.375 1 98.81 344 ASP B N 1
ATOM 6059 C CA . ASP B 1 344 ? -0.269 -27.625 9.617 1 98.81 344 ASP B CA 1
ATOM 6060 C C . ASP B 1 344 ? -0.72 -26.172 9.859 1 98.81 344 ASP B C 1
ATOM 6062 O O . ASP B 1 344 ? -1.867 -25.938 10.242 1 98.81 344 ASP B O 1
ATOM 6066 N N . TYR B 1 345 ? 0.182 -25.25 9.609 1 98.88 345 TYR B N 1
ATOM 6067 C CA . TYR B 1 345 ? -0.173 -23.844 9.773 1 98.88 345 TYR B CA 1
ATOM 6068 C C . TYR B 1 345 ? -1.246 -23.438 8.773 1 98.88 345 TYR B C 1
ATOM 6070 O O . TYR B 1 345 ? -2.219 -22.766 9.133 1 98.88 345 TYR B O 1
ATOM 6078 N N . THR B 1 346 ? -1.073 -23.797 7.523 1 98.69 346 THR B N 1
ATOM 6079 C CA . THR B 1 346 ? -1.946 -23.406 6.426 1 98.69 346 THR B CA 1
ATOM 6080 C C . THR B 1 346 ? -3.367 -23.906 6.652 1 98.69 346 THR B C 1
ATOM 6082 O O . THR B 1 346 ? -4.328 -23.141 6.559 1 98.69 346 THR B O 1
ATOM 6085 N N . ILE B 1 347 ? -3.523 -25.156 6.988 1 98.06 347 ILE B N 1
ATOM 6086 C CA . ILE B 1 347 ? -4.832 -25.781 7.156 1 98.06 347 ILE B CA 1
ATOM 6087 C C . ILE B 1 347 ? -5.535 -25.188 8.367 1 98.06 347 ILE B C 1
ATOM 6089 O O . ILE B 1 347 ? -6.746 -24.953 8.344 1 98.06 347 ILE B O 1
ATOM 6093 N N . LYS B 1 348 ? -4.781 -24.875 9.336 1 98.25 348 LYS B N 1
ATOM 6094 C CA . LYS B 1 348 ? -5.352 -24.375 10.578 1 98.25 348 LYS B CA 1
ATOM 6095 C C . LYS B 1 348 ? -5.832 -22.938 10.414 1 98.25 348 LYS B C 1
ATOM 6097 O O . LYS B 1 348 ? -6.848 -22.547 10.992 1 98.25 348 LYS B O 1
ATOM 6102 N N . HIS B 1 349 ? -5.129 -22.141 9.625 1 98.62 349 HIS B N 1
ATOM 6103 C CA . HIS B 1 349 ? -5.352 -20.703 9.719 1 98.62 349 HIS B CA 1
ATOM 6104 C C . HIS B 1 349 ? -6 -20.156 8.445 1 98.62 349 HIS B C 1
ATOM 6106 O O . HIS B 1 349 ? -6.742 -19.172 8.492 1 98.62 349 HIS B O 1
ATOM 6112 N N . PHE B 1 350 ? -5.785 -20.734 7.293 1 98.69 350 PHE B N 1
ATOM 6113 C CA . PHE B 1 350 ? -6.23 -20.125 6.047 1 98.69 350 PHE B CA 1
ATOM 6114 C C . PHE B 1 350 ? -7.504 -20.781 5.543 1 98.69 350 PHE B C 1
ATOM 6116 O O . PHE B 1 350 ? -8.281 -20.172 4.809 1 98.69 350 PHE B O 1
ATOM 6123 N N . VAL B 1 351 ? -7.723 -22.047 5.863 1 98.12 351 VAL B N 1
ATOM 6124 C CA . VAL B 1 351 ? -8.867 -22.766 5.336 1 98.12 351 VAL B CA 1
ATOM 6125 C C . VAL B 1 351 ? -10.141 -22.344 6.07 1 98.12 351 VAL B C 1
ATOM 6127 O O . VAL B 1 351 ? -10.148 -22.234 7.297 1 98.12 351 VAL B O 1
ATOM 6130 N N . ASP B 1 352 ? -11.188 -22 5.359 1 97.25 352 ASP B N 1
ATOM 6131 C CA . ASP B 1 352 ? -12.508 -21.75 5.91 1 97.25 352 ASP B CA 1
ATOM 6132 C C . ASP B 1 352 ? -13.398 -22.984 5.824 1 97.25 352 ASP B C 1
ATOM 6134 O O . ASP B 1 352 ? -14 -23.25 4.781 1 97.25 352 ASP B O 1
ATOM 6138 N N . PRO B 1 353 ? -13.547 -23.703 6.852 1 94 353 PRO B N 1
ATOM 6139 C CA . PRO B 1 353 ? -14.312 -24.953 6.789 1 94 353 PRO B CA 1
ATOM 6140 C C . PRO B 1 353 ? -15.805 -24.719 6.598 1 94 353 PRO B C 1
ATOM 6142 O O . PRO B 1 353 ? -16.531 -25.625 6.16 1 94 353 PRO B O 1
ATOM 6145 N N . GLU B 1 354 ? -16.219 -23.531 6.863 1 94.38 354 GLU B N 1
ATOM 6146 C CA . GLU B 1 354 ? -17.656 -23.25 6.832 1 94.38 354 GLU B CA 1
ATOM 6147 C C . GLU B 1 354 ? -18.125 -22.922 5.418 1 94.38 354 GLU B C 1
ATOM 6149 O O . GLU B 1 354 ? -19.094 -23.484 4.938 1 94.38 354 GLU B O 1
ATOM 6154 N N . HIS B 1 355 ? -17.422 -22.047 4.684 1 93.88 355 HIS B N 1
ATOM 6155 C CA . HIS B 1 355 ? -17.922 -21.531 3.414 1 93.88 355 HIS B CA 1
ATOM 6156 C C . HIS B 1 355 ? -17.094 -22.047 2.244 1 93.88 355 HIS B C 1
ATOM 6158 O O . HIS B 1 355 ? -17.469 -21.859 1.083 1 93.88 355 HIS B O 1
ATOM 6164 N N . GLY B 1 356 ? -16.016 -22.719 2.582 1 92.25 356 GLY B N 1
ATOM 6165 C CA . GLY B 1 356 ? -15.102 -23.125 1.517 1 92.25 356 GLY B CA 1
ATOM 6166 C C . GLY B 1 356 ? -14.109 -22.031 1.139 1 92.25 356 GLY B C 1
ATOM 6167 O O . GLY B 1 356 ? -14.281 -20.875 1.517 1 92.25 356 GLY B O 1
ATOM 6168 N N . GLY B 1 357 ? -13.047 -22.438 0.464 1 93.94 357 GLY B N 1
ATOM 6169 C CA . GLY B 1 357 ? -12.008 -21.5 0.084 1 93.94 357 GLY B CA 1
ATOM 6170 C C . GLY B 1 357 ? -11.055 -21.172 1.22 1 93.94 357 GLY B C 1
ATOM 6171 O O . GLY B 1 357 ? -11.242 -21.641 2.344 1 93.94 357 GLY B O 1
ATOM 6172 N N . TRP B 1 358 ? -10.031 -20.375 0.897 1 98 358 TRP B N 1
ATOM 6173 C CA . TRP B 1 358 ? -9.023 -19.984 1.871 1 98 358 TRP B CA 1
ATOM 6174 C C . TRP B 1 358 ? -9.062 -18.469 2.111 1 98 358 TRP B C 1
ATOM 6176 O O . TRP B 1 358 ? -9.258 -17.703 1.176 1 98 358 TRP B O 1
ATOM 6186 N N . TYR B 1 359 ? -8.891 -18.062 3.381 1 98.5 359 TYR B N 1
ATOM 6187 C CA . TYR B 1 359 ? -8.602 -16.656 3.656 1 98.5 359 TYR B CA 1
ATOM 6188 C C . TYR B 1 359 ? -7.25 -16.266 3.078 1 98.5 359 TYR B C 1
ATOM 6190 O O . TYR B 1 359 ? -6.379 -17.109 2.869 1 98.5 359 TYR B O 1
ATOM 6198 N N . GLY B 1 360 ? -7.137 -15.016 2.771 1 98.56 360 GLY B N 1
ATOM 6199 C CA . GLY B 1 360 ? -5.918 -14.586 2.111 1 98.56 360 GLY B CA 1
ATOM 6200 C C . GLY B 1 360 ? -4.984 -13.812 3.027 1 98.56 360 GLY B C 1
ATOM 6201 O O . GLY B 1 360 ? -3.781 -13.734 2.768 1 98.56 360 GLY B O 1
ATOM 6202 N N . TYR B 1 361 ? -5.547 -13.219 4.105 1 98.75 361 TYR B N 1
ATOM 6203 C CA . TYR B 1 361 ? -4.793 -12.227 4.859 1 98.75 361 TYR B CA 1
ATOM 6204 C C . TYR B 1 361 ? -4.965 -12.438 6.359 1 98.75 361 TYR B C 1
ATOM 6206 O O . TYR B 1 361 ? -6.07 -12.305 6.891 1 98.75 361 TYR B O 1
ATOM 6214 N N . LEU B 1 362 ? -3.85 -12.75 7.012 1 98.75 362 LEU B N 1
ATOM 6215 C CA . LEU B 1 362 ? -3.844 -12.938 8.461 1 98.75 362 LEU B CA 1
ATOM 6216 C C . LEU B 1 362 ? -2.951 -11.906 9.141 1 98.75 362 LEU B C 1
ATOM 6218 O O . LEU B 1 362 ? -1.976 -11.438 8.547 1 98.75 362 LEU B O 1
ATOM 6222 N N . SER B 1 363 ? -3.309 -11.547 10.391 1 98.19 363 SER B N 1
ATOM 6223 C CA . SER B 1 363 ? -2.408 -10.758 11.227 1 98.19 363 SER B CA 1
ATOM 6224 C C . SER B 1 363 ? -1.138 -11.539 11.555 1 98.19 363 SER B C 1
ATOM 6226 O O . SER B 1 363 ? -1.032 -12.727 11.234 1 98.19 363 SER B O 1
ATOM 6228 N N . LYS B 1 364 ? -0.186 -10.914 12.172 1 98.06 364 LYS B N 1
ATOM 6229 C CA . LYS B 1 364 ? 1.049 -11.555 12.609 1 98.06 364 LYS B CA 1
ATOM 6230 C C . LYS B 1 364 ? 0.754 -12.766 13.492 1 98.06 364 LYS B C 1
ATOM 6232 O O . LYS B 1 364 ? 1.461 -13.773 13.43 1 98.06 364 LYS B O 1
ATOM 6237 N N . GLN B 1 365 ? -0.338 -12.742 14.242 1 97.81 365 GLN B N 1
ATOM 6238 C CA . GLN B 1 365 ? -0.69 -13.766 15.219 1 97.81 365 GLN B CA 1
ATOM 6239 C C . GLN B 1 365 ? -1.514 -14.883 14.57 1 97.81 365 GLN B C 1
ATOM 6241 O O . GLN B 1 365 ? -1.908 -15.836 15.242 1 97.81 365 GLN B O 1
ATOM 6246 N N . GLY B 1 366 ? -1.812 -14.719 13.266 1 98.06 366 GLY B N 1
ATOM 6247 C CA . GLY B 1 366 ? -2.512 -15.781 12.562 1 98.06 366 GLY B CA 1
ATOM 6248 C C . GLY B 1 366 ? -4.02 -15.641 12.609 1 98.06 366 GLY B C 1
ATOM 6249 O O . GLY B 1 366 ? -4.75 -16.609 12.406 1 98.06 366 GLY B O 1
ATOM 6250 N N . VAL B 1 367 ? -4.445 -14.414 12.961 1 97.56 367 VAL B N 1
ATOM 6251 C CA . VAL B 1 367 ? -5.875 -14.133 12.992 1 97.56 367 VAL B CA 1
ATOM 6252 C C . VAL B 1 367 ? -6.316 -13.539 11.656 1 97.56 367 VAL B C 1
ATOM 6254 O O . VAL B 1 367 ? -5.613 -12.703 11.078 1 97.56 367 VAL B O 1
ATOM 6257 N N . VAL B 1 368 ? -7.523 -13.953 11.172 1 98.19 368 VAL B N 1
ATOM 6258 C CA . VAL B 1 368 ? -8.039 -13.453 9.898 1 98.19 368 VAL B CA 1
ATOM 6259 C C . VAL B 1 368 ? -8.211 -11.938 9.969 1 98.19 368 VAL B C 1
ATOM 6261 O O . VAL B 1 368 ? -8.938 -11.422 10.82 1 98.19 368 VAL B O 1
ATOM 6264 N N . SER B 1 369 ? -7.535 -11.234 9.094 1 98 369 SER B N 1
ATOM 6265 C CA . SER B 1 369 ? -7.605 -9.773 9.023 1 98 369 SER B CA 1
ATOM 6266 C C . SER B 1 369 ? -8.672 -9.32 8.031 1 98 369 SER B C 1
ATOM 6268 O O . SER B 1 369 ? -9.422 -8.383 8.312 1 98 369 SER B O 1
ATOM 6270 N N . GLN B 1 370 ? -8.695 -9.906 6.867 1 98.31 370 GLN B N 1
ATOM 6271 C CA . GLN B 1 370 ? -9.742 -9.742 5.863 1 98.31 370 GLN B CA 1
ATOM 6272 C C . GLN B 1 370 ? -10.508 -11.047 5.641 1 98.31 370 GLN B C 1
ATOM 6274 O O . GLN B 1 370 ? -9.898 -12.102 5.445 1 98.31 370 GLN B O 1
ATOM 6279 N N . ASP B 1 371 ? -11.75 -10.945 5.562 1 97.5 371 ASP B N 1
ATOM 6280 C CA . ASP B 1 371 ? -12.508 -12.195 5.535 1 97.5 371 ASP B CA 1
ATOM 6281 C C . ASP B 1 371 ? -12.961 -12.531 4.113 1 97.5 371 ASP B C 1
ATOM 6283 O O . ASP B 1 371 ? -13.602 -13.562 3.889 1 97.5 371 ASP B O 1
ATOM 6287 N N . PHE B 1 372 ? -12.664 -11.633 3.143 1 98.31 372 PHE B N 1
ATOM 6288 C CA . PHE B 1 372 ? -13.07 -11.953 1.779 1 98.31 372 PHE B CA 1
ATOM 6289 C C . PHE B 1 372 ? -12.188 -13.047 1.193 1 98.31 372 PHE B C 1
ATOM 6291 O O . PHE B 1 372 ? -11.023 -13.188 1.579 1 98.31 372 PHE B O 1
ATOM 6298 N N . LYS B 1 373 ? -12.734 -13.805 0.214 1 98.25 373 LYS B N 1
ATOM 6299 C CA . LYS B 1 373 ? -12.039 -14.922 -0.422 1 98.25 373 LYS B CA 1
ATOM 6300 C C . LYS B 1 373 ? -11.281 -14.461 -1.664 1 98.25 373 LYS B C 1
ATOM 6302 O O . LYS B 1 373 ? -10.352 -15.133 -2.119 1 98.25 373 LYS B O 1
ATOM 6307 N N . GLY B 1 374 ? -11.703 -13.422 -2.213 1 98.5 374 GLY B N 1
ATOM 6308 C CA . GLY B 1 374 ? -11.055 -12.812 -3.361 1 98.5 374 GLY B CA 1
ATOM 6309 C C . GLY B 1 374 ? -11.031 -11.297 -3.293 1 98.5 374 GLY B C 1
ATOM 6310 O O . GLY B 1 374 ? -11.969 -10.68 -2.77 1 98.5 374 GLY B O 1
ATOM 6311 N N . GLY B 1 375 ? -10.039 -10.688 -3.779 1 98 375 GLY B N 1
ATOM 6312 C CA . GLY B 1 375 ? -9.867 -9.242 -3.797 1 98 375 GLY B CA 1
ATOM 6313 C C . GLY B 1 375 ? -8.969 -8.766 -4.922 1 98 375 GLY B C 1
ATOM 6314 O O . GLY B 1 375 ? -8.727 -9.5 -5.887 1 98 375 GLY B O 1
ATOM 6315 N N . PRO B 1 376 ? -8.461 -7.578 -4.812 1 97.5 376 PRO B N 1
ATOM 6316 C CA . PRO B 1 376 ? -7.695 -6.965 -5.898 1 97.5 376 PRO B CA 1
ATOM 6317 C C . PRO B 1 376 ? -6.477 -7.793 -6.305 1 97.5 376 PRO B C 1
ATOM 6319 O O . PRO B 1 376 ? -6.047 -7.742 -7.457 1 97.5 376 PRO B O 1
ATOM 6322 N N . PHE B 1 377 ? -5.949 -8.539 -5.344 1 97.62 377 PHE B N 1
ATOM 6323 C CA . PHE B 1 377 ? -4.719 -9.258 -5.656 1 97.62 377 PHE B CA 1
ATOM 6324 C C . PHE B 1 377 ? -4.844 -10.734 -5.289 1 97.62 377 PHE B C 1
ATOM 6326 O O . PHE B 1 377 ? -3.854 -11.469 -5.305 1 97.62 377 PHE B O 1
ATOM 6333 N N . LYS B 1 378 ? -5.988 -11.133 -4.871 1 98.44 378 LYS B N 1
ATOM 6334 C CA . LYS B 1 378 ? -6.238 -12.531 -4.535 1 98.44 378 LYS B CA 1
ATOM 6335 C C . LYS B 1 378 ? -7.383 -13.094 -5.367 1 98.44 378 LYS B C 1
ATOM 6337 O O . LYS B 1 378 ? -8.469 -12.508 -5.426 1 98.44 378 LYS B O 1
ATOM 6342 N N . GLY B 1 379 ? -7.168 -14.125 -6.043 1 98.31 379 GLY B N 1
ATOM 6343 C CA . GLY B 1 379 ? -8.172 -14.812 -6.836 1 98.31 379 GLY B CA 1
ATOM 6344 C C . GLY B 1 379 ? -7.91 -16.297 -6.965 1 98.31 379 GLY B C 1
ATOM 6345 O O . GLY B 1 379 ? -7.258 -16.906 -6.105 1 98.31 379 GLY B O 1
ATOM 6346 N N . PHE B 1 380 ? -8.516 -16.906 -7.914 1 98.56 380 PHE B N 1
ATOM 6347 C CA . PHE B 1 380 ? -8.461 -18.359 -8.141 1 98.56 380 PHE B CA 1
ATOM 6348 C C . PHE B 1 380 ? -7.203 -18.734 -8.906 1 98.56 380 PHE B C 1
ATOM 6350 O O . PHE B 1 380 ? -7.258 -18.969 -10.117 1 98.56 380 PHE B O 1
ATOM 6357 N N . PHE B 1 381 ? -6.047 -18.828 -8.117 1 98.75 381 PHE B N 1
ATOM 6358 C CA . PHE B 1 381 ? -4.801 -19.141 -8.812 1 98.75 381 PHE B CA 1
ATOM 6359 C C . PHE B 1 381 ? -3.838 -19.875 -7.883 1 98.75 381 PHE B C 1
ATOM 6361 O O . PHE B 1 381 ? -3.652 -21.094 -8 1 98.75 381 PHE B O 1
ATOM 6368 N N . HIS B 1 382 ? -3.33 -19.234 -6.797 1 98.81 382 HIS B N 1
ATOM 6369 C CA . HIS B 1 382 ? -2.293 -19.812 -5.953 1 98.81 382 HIS B CA 1
ATOM 6370 C C . HIS B 1 382 ? -2.807 -21.062 -5.227 1 98.81 382 HIS B C 1
ATOM 6372 O O . HIS B 1 382 ? -2.096 -22.062 -5.125 1 98.81 382 HIS B O 1
ATOM 6378 N N . VAL B 1 383 ? -4.02 -21 -4.754 1 98.81 383 VAL B N 1
ATOM 6379 C CA . VAL B 1 383 ? -4.555 -22.109 -3.975 1 98.81 383 VAL B CA 1
ATOM 6380 C C . VAL B 1 383 ? -4.793 -23.312 -4.883 1 98.81 383 VAL B C 1
ATOM 6382 O O . VAL B 1 383 ? -4.266 -24.391 -4.637 1 98.81 383 VAL B O 1
ATOM 6385 N N . PRO B 1 384 ? -5.559 -23.141 -5.945 1 98.75 384 PRO B N 1
ATOM 6386 C CA . PRO B 1 384 ? -5.766 -24.328 -6.785 1 98.75 384 PRO B CA 1
ATOM 6387 C C . PRO B 1 384 ? -4.477 -24.828 -7.422 1 98.75 384 PRO B C 1
ATOM 6389 O O . PRO B 1 384 ? -4.301 -26.047 -7.602 1 98.75 384 PRO B O 1
ATOM 6392 N N . ARG B 1 385 ? -3.574 -23.938 -7.789 1 98.75 385 ARG B N 1
ATOM 6393 C CA . ARG B 1 385 ? -2.301 -24.375 -8.344 1 98.75 385 ARG B CA 1
ATOM 6394 C C . ARG B 1 385 ? -1.516 -25.203 -7.32 1 98.75 385 ARG B C 1
ATOM 6396 O O . ARG B 1 385 ? -0.953 -26.234 -7.652 1 98.75 385 ARG B O 1
ATOM 6403 N N . CYS B 1 386 ? -1.467 -24.703 -6.125 1 98.88 386 CYS B N 1
ATOM 6404 C CA . CYS B 1 386 ? -0.759 -25.375 -5.047 1 98.88 386 CYS B CA 1
ATOM 6405 C C . CYS B 1 386 ? -1.34 -26.766 -4.812 1 98.88 386 CYS B C 1
ATOM 6407 O O . CYS B 1 386 ? -0.604 -27.766 -4.785 1 98.88 386 CYS B O 1
ATOM 6409 N N . LEU B 1 387 ? -2.648 -26.844 -4.676 1 98.88 387 LEU B N 1
ATOM 6410 C CA . LEU B 1 387 ? -3.312 -28.109 -4.398 1 98.88 387 LEU B CA 1
ATOM 6411 C C . LEU B 1 387 ? -3.154 -29.078 -5.566 1 98.88 387 LEU B C 1
ATOM 6413 O O . LEU B 1 387 ? -2.877 -30.25 -5.367 1 98.88 387 LEU B O 1
ATOM 6417 N N . PHE B 1 388 ? -3.301 -28.594 -6.727 1 98.75 388 PHE B N 1
ATOM 6418 C CA . PHE B 1 388 ? -3.125 -29.391 -7.938 1 98.75 388 PHE B CA 1
ATOM 6419 C C . PHE B 1 388 ? -1.726 -29.984 -7.992 1 98.75 388 PHE B C 1
ATOM 6421 O O . PHE B 1 388 ? -1.569 -31.188 -8.211 1 98.75 388 PHE B O 1
ATOM 6428 N N . MET B 1 389 ? -0.753 -29.141 -7.789 1 98.75 389 MET B N 1
ATOM 6429 C CA . MET B 1 389 ? 0.632 -29.594 -7.883 1 98.75 389 MET B CA 1
ATOM 6430 C C . MET B 1 389 ? 0.958 -30.578 -6.762 1 98.75 389 MET B C 1
ATOM 6432 O O . MET B 1 389 ? 1.637 -31.578 -6.988 1 98.75 389 MET B O 1
ATOM 6436 N N . CYS B 1 390 ? 0.474 -30.297 -5.574 1 98.88 390 CYS B N 1
ATOM 6437 C CA . CYS B 1 390 ? 0.695 -31.219 -4.461 1 98.88 390 CYS B CA 1
ATOM 6438 C C . CYS B 1 390 ? 0.047 -32.562 -4.73 1 98.88 390 CYS B C 1
ATOM 6440 O O . CYS B 1 390 ? 0.645 -33.625 -4.457 1 98.88 390 CYS B O 1
ATOM 6442 N N . ILE B 1 391 ? -1.186 -32.562 -5.246 1 98.81 391 ILE B N 1
ATOM 6443 C CA . ILE B 1 391 ? -1.875 -33.781 -5.582 1 98.81 391 ILE B CA 1
ATOM 6444 C C . ILE B 1 391 ? -1.015 -34.625 -6.539 1 98.81 391 ILE B C 1
ATOM 6446 O O . ILE B 1 391 ? -0.773 -35.812 -6.301 1 98.81 391 ILE B O 1
ATOM 6450 N N . GLY B 1 392 ? -0.518 -34 -7.598 1 98.31 392 GLY B N 1
ATOM 6451 C CA . GLY B 1 392 ? 0.32 -34.688 -8.555 1 98.31 392 GLY B CA 1
ATOM 6452 C C . GLY B 1 392 ? 1.567 -35.281 -7.934 1 98.31 392 GLY B C 1
ATOM 6453 O O . GLY B 1 392 ? 1.899 -36.438 -8.18 1 98.31 392 GLY B O 1
ATOM 6454 N N . MET B 1 393 ? 2.24 -34.562 -7.09 1 98.62 393 MET B N 1
ATOM 6455 C CA . MET B 1 393 ? 3.477 -35.031 -6.469 1 98.62 393 MET B CA 1
ATOM 6456 C C . MET B 1 393 ? 3.195 -36.125 -5.457 1 98.62 393 MET B C 1
ATOM 6458 O O . MET B 1 393 ? 3.953 -37.094 -5.359 1 98.62 393 MET B O 1
ATOM 6462 N N . LEU B 1 394 ? 2.131 -35.969 -4.68 1 98.75 394 LEU B N 1
ATOM 6463 C CA . LEU B 1 394 ? 1.771 -37 -3.695 1 98.75 394 LEU B CA 1
ATOM 6464 C C . LEU B 1 394 ? 1.408 -38.312 -4.375 1 98.75 394 LEU B C 1
ATOM 6466 O O . LEU B 1 394 ? 1.788 -39.375 -3.904 1 98.75 394 LEU B O 1
ATOM 6470 N N . GLN B 1 395 ? 0.699 -38.219 -5.473 1 98.31 395 GLN B N 1
ATOM 6471 C CA . GLN B 1 395 ? 0.365 -39.438 -6.23 1 98.31 395 GLN B CA 1
ATOM 6472 C C . GLN B 1 395 ? 1.624 -40.125 -6.734 1 98.31 395 GLN B C 1
ATOM 6474 O O . GLN B 1 395 ? 1.71 -41.375 -6.703 1 98.31 395 GLN B O 1
ATOM 6479 N N . GLU B 1 396 ? 2.557 -39.344 -7.215 1 97.5 396 GLU B N 1
ATOM 6480 C CA . GLU B 1 396 ? 3.82 -39.906 -7.68 1 97.5 396 GLU B CA 1
ATOM 6481 C C . GLU B 1 396 ? 4.574 -40.594 -6.539 1 97.5 396 GLU B C 1
ATOM 6483 O O . GLU B 1 396 ? 5.141 -41.656 -6.719 1 97.5 396 GLU B O 1
ATOM 6488 N N . LEU B 1 397 ? 4.613 -39.938 -5.367 1 97.75 397 LEU B N 1
ATOM 6489 C CA . LEU B 1 397 ? 5.344 -40.438 -4.211 1 97.75 397 LEU B CA 1
ATOM 6490 C C . LEU B 1 397 ? 4.711 -41.719 -3.678 1 97.75 397 LEU B C 1
ATOM 6492 O O . LEU B 1 397 ? 5.402 -42.562 -3.125 1 97.75 397 LEU B O 1
ATOM 6496 N N . LEU B 1 398 ? 3.428 -41.844 -3.836 1 97.38 398 LEU B N 1
ATOM 6497 C CA . LEU B 1 398 ? 2.688 -42.969 -3.287 1 97.38 398 LEU B CA 1
ATOM 6498 C C . LEU B 1 398 ? 2.678 -44.156 -4.266 1 97.38 398 LEU B C 1
ATOM 6500 O O . LEU B 1 398 ? 2.264 -45.25 -3.91 1 97.38 398 LEU B O 1
ATOM 6504 N N . LYS B 1 399 ? 3.105 -44.062 -5.441 1 93.62 399 LYS B N 1
ATOM 6505 C CA . LYS B 1 399 ? 3.281 -45.156 -6.387 1 93.62 399 LYS B CA 1
ATOM 6506 C C . LYS B 1 399 ? 4.586 -45.906 -6.129 1 93.62 399 LYS B C 1
ATOM 6508 O O . LYS B 1 399 ? 4.625 -47.125 -6.188 1 93.62 399 LYS B O 1
#

Foldseek 3Di:
DDPVVLVVLVVLLVVLVVQLVLQVVLQLPQFADPPQFFTQFFAFLQRHRPAQKDFLLFLLQQLLLLLVCLVPPPVSVDPSSLVNSVRSLVLCVPQFADPVQRFGARIAGNNRHGDGGALDCSSLLSNLLSLQSNCVSPVDVVSLVNNVVSVVVLCCCVPPNVVSSPDDDDPVDDDKQFLVSLLSQLVSLCSRPVPPVVSNVVCVVVNVSSVVSNVLQQDDVLQARQRIAHPVSHADDDLNSFKHFLLSLLLSLVSQCVVCVVVVPVVSNVCSCPRRQPNSCVVQADPPQGAGFGMAGNVRDDRPDPRRLKHFLLSLLSNLLRLLSNCLVPVDVVSVVSNVSSVVLQCVQFADPPNRAGQTIGGNNRHRPGRGRGDSPHGDHSSSVSSVSSSVSSVVVSD/DDPVVLVVLVVLLVVLVVQLVLQVVLQLPQFADPPQFFTQFFAFLQRHRPAQKDFLLFLLQQLLLLLVCLLPPPVSVDPSSLVNSVRSLVLCVPQFADPVQRFGARIAGNNRHGDGGALDCSSLLSNLLSLQSNCVSPVDVVSLVNNVVSVVVLCCCVPPNVVSSPDDDDPVDDDKQFLVSLLSQLVSLCSRPVPPPVSNVVCVVVNVSSVVSNVLQQDDVLQARQRIAHPVSHADDDLNSFKHFLLSLLLSLVSQCVVCVVVVNVVSNVCSCPRRQPNSCVVQADPPQGAGFGMAGNVRDDHPPPRRLKHFLLSLLSNLLRLLSNCLVPVDVVSVVSNVSSVVLQCVQFADPPNRAGQTIGGNNRHRPGRGRGDSPHGPHSSSVSSVSSSVSSVVVSD

Radius of gyration: 27.95 Å; Cα contacts (8 Å, |Δi|>4): 1513; chains: 2; bounding box: 56×88×73 Å